Protein 3S5W (pdb70)

InterPro domains:
  IPR025700 L-lysine 6-monooxygenase/L-ornithine 5-monooxygenase [PF13434] (10-356)
  IPR025700 L-lysine 6-monooxygenase/L-ornithine 5-monooxygenase [PTHR42802] (3-426)
  IPR036188 FAD/NAD(P)-binding domain superfamily [G3DSA:3.50.50.60] (9-443)
  IPR036188 FAD/NAD(P)-binding domain superfamily [SSF51905] (11-258)
  IPR036188 FAD/NAD(P)-binding domain superfamily [SSF51905] (192-409)

Solvent-accessible surface area: 38551 Å² total

CATH classification: 3.50.50.60

Organism: Pseudomonas aeruginosa (strain ATCC 15692 / DSM 22644 / CIP 104116 / JCM 14847 / LMG 12228 / 1C / PRS 101 / PAO1) (NCBI:txid208964)

B-factor: mean 31.89, std 9.35, range [17.16, 70.37]

Nearest PDB structures (foldseek):
  3s5w-assembly1_A  TM=1.002E+00  e=1.623E-88  Pseudomonas aeruginosa
  3s61-assembly2_B  TM=9.953E-01  e=1.328E-77  Pseudomonas aeruginosa
  4tlx-assembly1_D  TM=9.503E-01  e=1.567E-43  Kutzneria sp. 744
  5cqf-assembly1_A  TM=8.815E-01  e=1.133E-37  Pseudomonas syringae pv. tomato str. DC3000
  5o8p-assembly1_B  TM=8.774E-01  e=2.938E-35  Erwinia amylovora CFBP1430

Structure (mmCIF, N/CA/C/O backbone):
data_3S5W
#
_entry.id   3S5W
#
_cell.length_a   130.943
_cell.length_b   130.943
_cell.length_c   318.521
_cell.angle_alpha   90.00
_cell.angle_beta   90.00
_cell.angle_gamma   90.00
#
_symmetry.space_group_name_H-M   'I 41 2 2'
#
loop_
_entity.id
_entity.type
_entity.pdbx_description
1 polymer 'L-ornithine 5-monooxygenase'
2 non-polymer 'FLAVIN-ADENINE DINUCLEOTIDE'
3 non-polymer 'PHOSPHATE ION'
4 non-polymer N~5~-hydroxy-L-ornithine
5 non-polymer 'NADP NICOTINAMIDE-ADENINE-DINUCLEOTIDE PHOSPHATE'
6 water water
#
loop_
_atom_site.group_PDB
_atom_site.id
_atom_site.type_symbol
_atom_site.label_atom_id
_atom_site.label_alt_id
_atom_site.label_comp_id
_atom_site.label_asym_id
_atom_site.label_entity_id
_atom_site.label_seq_id
_atom_site.pdbx_PDB_ins_code
_atom_site.Cartn_x
_atom_site.Cartn_y
_atom_site.Cartn_z
_atom_site.occupancy
_atom_site.B_iso_or_equiv
_atom_site.auth_seq_id
_atom_site.auth_comp_id
_atom_site.auth_asym_id
_atom_site.auth_atom_id
_atom_site.pdbx_PDB_model_num
ATOM 1 N N . VAL A 1 29 ? 77.441 -23.251 141.310 1.00 50.28 9 VAL A N 1
ATOM 2 C CA . VAL A 1 29 ? 76.924 -22.374 142.402 1.00 50.18 9 VAL A CA 1
ATOM 3 C C . VAL A 1 29 ? 77.989 -21.447 143.014 1.00 48.45 9 VAL A C 1
ATOM 4 O O . VAL A 1 29 ? 77.661 -20.313 143.345 1.00 49.34 9 VAL A O 1
ATOM 8 N N . VAL A 1 30 ? 79.233 -21.910 143.184 1.00 46.48 10 VAL A N 1
ATOM 9 C CA . VAL A 1 30 ? 80.268 -21.093 143.871 1.00 44.34 10 VAL A CA 1
ATOM 10 C C . VAL A 1 30 ? 81.261 -20.391 142.912 1.00 43.19 10 VAL A C 1
ATOM 11 O O . VAL A 1 30 ? 82.093 -21.030 142.262 1.00 43.12 10 VAL A O 1
ATOM 15 N N . HIS A 1 31 ? 81.172 -19.064 142.846 1.00 40.94 11 HIS A N 1
ATOM 16 C CA . HIS A 1 31 ? 82.017 -18.293 141.918 1.00 38.79 11 HIS A CA 1
ATOM 17 C C . HIS A 1 31 ? 83.386 -18.066 142.508 1.00 36.88 11 HIS A C 1
ATOM 18 O O . HIS A 1 31 ? 83.560 -18.088 143.728 1.00 36.29 11 HIS A O 1
ATOM 25 N N . ASP A 1 32 ? 84.371 -17.867 141.634 1.00 35.66 12 ASP A N 1
ATOM 26 C CA . ASP A 1 32 ? 85.712 -17.499 142.066 1.00 34.56 12 ASP A CA 1
ATOM 27 C C . ASP A 1 32 ? 85.783 -16.007 142.422 1.00 33.57 12 ASP A C 1
ATOM 28 O O . ASP A 1 32 ? 86.422 -15.634 143.405 1.00 32.83 12 ASP A O 1
ATOM 33 N N . LEU A 1 33 ? 85.113 -15.177 141.615 1.00 31.86 13 LEU A N 1
ATOM 34 C CA . LEU A 1 33 ? 85.104 -13.730 141.815 1.00 30.25 13 LEU A CA 1
ATOM 35 C C . LEU A 1 33 ? 83.771 -13.158 141.429 1.00 28.80 13 LEU A C 1
ATOM 36 O O . LEU A 1 33 ? 83.223 -13.474 140.363 1.00 29.13 13 LEU A O 1
ATOM 41 N N . ILE A 1 34 ? 83.255 -12.290 142.280 1.00 27.89 14 ILE A N 1
ATOM 42 C CA . ILE A 1 34 ? 82.169 -11.424 141.875 1.00 27.57 14 ILE A CA 1
ATOM 43 C C . ILE A 1 34 ? 82.636 -9.973 142.030 1.00 27.64 14 ILE A C 1
ATOM 44 O O . ILE A 1 34 ? 83.289 -9.642 143.005 1.00 26.63 14 ILE A O 1
ATOM 49 N N . GLY A 1 35 ? 82.279 -9.140 141.049 1.00 27.68 15 GLY A N 1
ATOM 50 C CA . GLY A 1 35 ? 82.584 -7.720 141.092 1.00 26.86 15 GLY A CA 1
ATOM 51 C C . GLY A 1 35 ? 81.344 -6.878 141.233 1.00 26.02 15 GLY A C 1
ATOM 52 O O . GLY A 1 35 ? 80.321 -7.157 140.615 1.00 26.87 15 GLY A O 1
ATOM 53 N N . VAL A 1 36 ? 81.440 -5.852 142.070 1.00 25.10 16 VAL A N 1
ATOM 54 C CA . VAL A 1 36 ? 80.410 -4.851 142.173 1.00 25.38 16 VAL A CA 1
ATOM 55 C C . VAL A 1 36 ? 80.785 -3.745 141.175 1.00 25.19 16 VAL A C 1
ATOM 56 O O . VAL A 1 36 ? 81.806 -3.040 141.377 1.00 24.95 16 VAL A O 1
ATOM 60 N N . GLY A 1 37 ? 79.973 -3.618 140.128 1.00 24.65 17 GLY A N 1
ATOM 61 C CA . GLY A 1 37 ? 80.181 -2.661 139.035 1.00 23.46 17 GLY A CA 1
ATOM 62 C C . GLY A 1 37 ? 80.867 -3.287 137.830 1.00 22.91 17 GLY A C 1
ATOM 63 O O . GLY A 1 37 ? 81.674 -4.221 137.953 1.00 21.74 17 GLY A O 1
ATOM 64 N N . PHE A 1 38 ? 80.529 -2.778 136.653 1.00 22.78 18 PHE A N 1
ATOM 65 C CA . PHE A 1 38 ? 81.248 -3.162 135.447 1.00 23.15 18 PHE A CA 1
ATOM 66 C C . PHE A 1 38 ? 81.576 -1.891 134.656 1.00 23.42 18 PHE A C 1
ATOM 67 O O . PHE A 1 38 ? 81.320 -1.804 133.452 1.00 24.51 18 PHE A O 1
ATOM 75 N N . GLY A 1 39 ? 82.103 -0.895 135.365 1.00 23.53 19 GLY A N 1
ATOM 76 C CA . GLY A 1 39 ? 82.700 0.282 134.714 1.00 23.16 19 GLY A CA 1
ATOM 77 C C . GLY A 1 39 ? 84.148 -0.022 134.325 1.00 22.58 19 GLY A C 1
ATOM 78 O O . GLY A 1 39 ? 84.619 -1.173 134.449 1.00 22.51 19 GLY A O 1
ATOM 79 N N . PRO A 1 40 ? 84.894 1.016 133.884 1.00 22.30 20 PRO A N 1
ATOM 80 C CA . PRO A 1 40 ? 86.267 0.829 133.438 1.00 21.81 20 PRO A CA 1
ATOM 81 C C . PRO A 1 40 ? 87.151 0.007 134.372 1.00 21.86 20 PRO A C 1
ATOM 82 O O . PRO A 1 40 ? 87.918 -0.814 133.890 1.00 22.12 20 PRO A O 1
ATOM 86 N N . SER A 1 41 ? 87.042 0.196 135.692 1.00 22.16 21 SER A N 1
ATOM 87 C CA . SER A 1 41 ? 87.911 -0.562 136.601 1.00 22.73 21 SER A CA 1
ATOM 88 C C . SER A 1 41 ? 87.715 -2.076 136.426 1.00 23.30 21 SER A C 1
ATOM 89 O O . SER A 1 41 ? 88.672 -2.833 136.320 1.00 22.84 21 SER A O 1
ATOM 92 N N . ASN A 1 42 ? 86.463 -2.510 136.436 1.00 22.97 22 ASN A N 1
ATOM 93 C CA . ASN A 1 42 ? 86.207 -3.936 136.365 1.00 23.50 22 ASN A CA 1
ATOM 94 C C . ASN A 1 42 ? 86.238 -4.491 134.955 1.00 23.25 22 ASN A C 1
ATOM 95 O O . ASN A 1 42 ? 86.548 -5.658 134.776 1.00 24.63 22 ASN A O 1
ATOM 100 N N . ILE A 1 43 ? 85.964 -3.657 133.955 1.00 23.09 23 ILE A N 1
ATOM 101 C CA . ILE A 1 43 ? 86.163 -4.086 132.561 1.00 22.96 23 ILE A CA 1
ATOM 102 C C . ILE A 1 43 ? 87.667 -4.352 132.357 1.00 22.90 23 ILE A C 1
ATOM 103 O O . ILE A 1 43 ? 88.049 -5.379 131.804 1.00 22.45 23 ILE A O 1
ATOM 108 N N . ALA A 1 44 ? 88.522 -3.416 132.791 1.00 22.13 24 ALA A N 1
ATOM 109 C CA . ALA A 1 44 ? 89.969 -3.623 132.670 1.00 22.10 24 ALA A CA 1
ATOM 110 C C . ALA A 1 44 ? 90.415 -4.907 133.393 1.00 22.69 24 ALA A C 1
A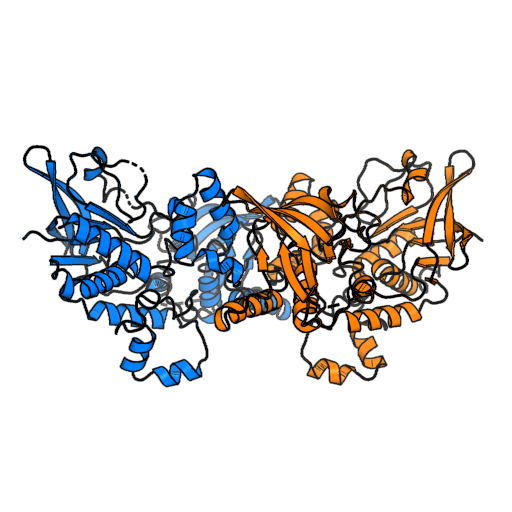TOM 111 O O . ALA A 1 44 ? 91.310 -5.648 132.923 1.00 22.01 24 ALA A O 1
ATOM 113 N N . LEU A 1 45 ? 89.836 -5.129 134.563 1.00 22.60 25 LEU A N 1
ATOM 114 C CA . LEU A 1 45 ? 90.093 -6.363 135.303 1.00 23.14 25 LEU A CA 1
ATOM 115 C C . LEU A 1 45 ? 89.649 -7.652 134.543 1.00 23.35 25 LEU A C 1
ATOM 116 O O . LEU A 1 45 ? 90.410 -8.625 134.509 1.00 23.91 25 LEU A O 1
ATOM 121 N N . ALA A 1 46 ? 88.467 -7.645 133.930 1.00 24.77 26 ALA A N 1
ATOM 122 C CA . ALA A 1 46 ? 87.976 -8.776 133.128 1.00 25.62 26 ALA A CA 1
ATOM 123 C C . ALA A 1 46 ? 88.957 -9.109 131.989 1.00 26.43 26 ALA A C 1
ATOM 124 O O . ALA A 1 46 ? 89.233 -10.301 131.682 1.00 25.52 26 ALA A O 1
ATOM 126 N N . ILE A 1 47 ? 89.483 -8.060 131.356 1.00 25.63 27 ILE A N 1
ATOM 127 C CA . ILE A 1 47 ? 90.505 -8.243 130.315 1.00 25.71 27 ILE A CA 1
ATOM 128 C C . ILE A 1 47 ? 91.766 -8.897 130.873 1.00 26.41 27 ILE A C 1
ATOM 129 O O . ILE A 1 47 ? 92.302 -9.854 130.280 1.00 25.63 27 ILE A O 1
ATOM 134 N N . ALA A 1 48 ? 92.255 -8.384 131.997 1.00 26.51 28 ALA A N 1
ATOM 135 C CA . ALA A 1 48 ? 93.498 -8.901 132.562 1.00 28.43 28 ALA A CA 1
ATOM 136 C C . ALA A 1 48 ? 93.325 -10.369 133.024 1.00 29.26 28 ALA A C 1
ATOM 137 O O . ALA A 1 48 ? 94.250 -11.197 132.869 1.00 29.65 28 ALA A O 1
ATOM 139 N N . LEU A 1 49 ? 92.141 -10.677 133.551 1.00 30.07 29 LEU A N 1
ATOM 140 C CA . LEU A 1 49 ? 91.781 -12.069 133.925 1.00 31.58 29 LEU A CA 1
ATOM 141 C C . LEU A 1 49 ? 91.782 -12.984 132.721 1.00 32.20 29 LEU A C 1
ATOM 142 O O . LEU A 1 49 ? 92.352 -14.081 132.787 1.00 32.83 29 LEU A O 1
ATOM 147 N N . GLN A 1 50 ? 91.176 -12.525 131.623 1.00 32.08 30 GLN A N 1
ATOM 148 C CA . GLN A 1 50 ? 91.163 -13.267 130.351 1.00 33.43 30 GLN A CA 1
ATOM 149 C C . GLN A 1 50 ? 92.572 -13.541 129.780 1.00 33.84 30 GLN A C 1
ATOM 150 O O . GLN A 1 50 ? 92.813 -14.633 129.223 1.00 32.61 30 GLN A O 1
ATOM 156 N N . GLU A 1 51 ? 93.496 -12.570 129.920 1.00 33.21 31 GLU A N 1
ATOM 157 C CA . GLU A 1 51 ? 94.905 -12.769 129.503 1.00 33.37 31 GLU A CA 1
ATOM 158 C C . GLU A 1 51 ? 95.632 -13.841 130.294 1.00 34.00 31 GLU A C 1
ATOM 159 O O . GLU A 1 51 ? 96.491 -14.528 129.751 1.00 33.25 31 GLU A O 1
ATOM 165 N N . ARG A 1 52 ? 95.297 -13.963 131.573 1.00 34.29 32 ARG A N 1
ATOM 166 C CA . ARG A 1 52 ? 95.926 -14.931 132.459 1.00 35.70 32 ARG A CA 1
ATOM 167 C C . ARG A 1 52 ? 95.354 -16.351 132.333 1.00 36.88 32 ARG A C 1
ATOM 168 O O . ARG A 1 52 ? 96.014 -17.312 132.734 1.00 37.15 32 ARG A O 1
ATOM 176 N N . ALA A 1 53 ? 94.150 -16.462 131.765 1.00 38.81 33 ALA A N 1
ATOM 177 C CA . ALA A 1 53 ? 93.366 -17.697 131.729 1.00 40.82 33 ALA A CA 1
ATOM 178 C C . ALA A 1 53 ? 94.076 -18.875 131.056 1.00 42.72 33 ALA A C 1
ATOM 179 O O . ALA A 1 53 ? 94.080 -19.974 131.613 1.00 43.43 33 ALA A O 1
ATOM 181 N N . GLN A 1 54 ? 94.689 -18.660 129.889 1.00 44.37 34 GLN A N 1
ATOM 182 C CA . GLN A 1 54 ? 95.391 -19.768 129.212 1.00 45.70 34 GLN A CA 1
ATOM 183 C C . GLN A 1 54 ? 96.505 -20.371 130.074 1.00 45.43 34 GLN A C 1
ATOM 184 O O . GLN A 1 54 ? 96.520 -21.582 130.305 1.00 46.21 34 GLN A O 1
ATOM 190 N N . ALA A 1 55 ? 97.390 -19.531 130.603 1.00 44.87 35 ALA A N 1
ATOM 191 C CA . ALA A 1 55 ? 98.506 -20.026 131.398 1.00 44.06 35 ALA A CA 1
ATOM 192 C C . ALA A 1 55 ? 98.136 -20.470 132.814 1.00 43.70 35 ALA A C 1
ATOM 193 O O . ALA A 1 55 ? 98.795 -21.349 133.359 1.00 43.24 35 ALA A O 1
ATOM 195 N N . GLN A 1 56 ? 97.106 -19.867 133.415 1.00 42.62 36 GLN A N 1
ATOM 196 C CA . GLN A 1 56 ? 96.779 -20.124 134.832 1.00 41.94 36 GLN A CA 1
ATOM 197 C C . GLN A 1 56 ? 95.383 -20.717 135.088 1.00 41.82 36 GLN A C 1
ATOM 198 O O . GLN A 1 56 ? 95.016 -20.924 136.240 1.00 42.79 36 GLN A O 1
ATOM 204 N N . GLY A 1 57 ? 94.622 -20.988 134.033 1.00 41.82 37 GLY A N 1
ATOM 205 C CA . GLY A 1 57 ? 93.261 -21.536 134.130 1.00 42.06 37 GLY A CA 1
ATOM 206 C C . GLY A 1 57 ? 92.166 -20.478 134.194 1.00 42.06 37 GLY A C 1
ATOM 207 O O . GLY A 1 57 ? 92.300 -19.496 134.916 1.00 42.13 37 GLY A O 1
ATOM 208 N N . ALA A 1 58 ? 91.090 -20.663 133.435 1.00 42.23 38 ALA A N 1
ATOM 209 C CA . ALA A 1 58 ? 89.958 -19.732 133.455 1.00 42.29 38 ALA A CA 1
ATOM 210 C C . ALA A 1 58 ? 89.283 -19.778 134.818 1.00 42.77 38 ALA A C 1
ATOM 211 O O . ALA A 1 58 ? 89.111 -20.861 135.384 1.00 43.56 38 ALA A O 1
ATOM 213 N N . LEU A 1 59 ? 88.924 -18.616 135.360 1.00 41.89 39 LEU A N 1
ATOM 214 C CA . LEU A 1 59 ? 88.180 -18.550 136.628 1.00 41.21 39 LEU A CA 1
ATOM 215 C C . LEU A 1 59 ? 86.692 -18.398 136.363 1.00 41.06 39 LEU A C 1
ATOM 216 O O . LEU A 1 59 ? 86.292 -18.063 135.249 1.00 41.41 39 LEU A O 1
ATOM 221 N N . GLU A 1 60 ? 85.876 -18.670 137.380 1.00 40.39 40 GLU A N 1
ATOM 222 C CA . GLU A 1 60 ? 84.429 -18.492 137.296 1.00 40.58 40 GLU A CA 1
ATOM 223 C C . GLU A 1 60 ? 84.057 -17.103 137.832 1.00 38.87 40 GLU A C 1
ATOM 224 O O . GLU A 1 60 ? 84.011 -16.895 139.048 1.00 38.68 40 GLU A O 1
ATOM 230 N N . VAL A 1 61 ? 83.782 -16.162 136.922 1.00 37.22 41 VAL A N 1
ATOM 231 C CA . VAL A 1 61 ? 83.705 -14.734 137.287 1.00 35.86 41 VAL A CA 1
ATOM 232 C C . VAL A 1 61 ? 82.393 -14.058 136.841 1.00 33.91 41 VAL A C 1
ATOM 233 O O . VAL A 1 61 ? 81.900 -14.315 135.747 1.00 33.84 41 VAL A O 1
ATOM 237 N N . LEU A 1 62 ? 81.840 -13.208 137.703 1.00 31.99 42 LEU A N 1
ATOM 238 C CA . LEU A 1 62 ? 80.704 -12.344 137.356 1.00 31.44 42 LEU A CA 1
ATOM 239 C C . LEU A 1 62 ? 80.947 -10.889 137.759 1.00 30.03 42 LEU A C 1
ATOM 240 O O . LEU A 1 62 ? 81.470 -10.615 138.843 1.00 29.53 42 LEU A O 1
ATOM 245 N N . PHE A 1 63 ? 80.518 -9.966 136.904 1.00 28.37 43 PHE A N 1
ATOM 246 C CA . PHE A 1 63 ? 80.516 -8.551 137.277 1.00 27.14 43 PHE A CA 1
ATOM 247 C C . PHE A 1 63 ? 79.117 -8.035 137.181 1.00 26.52 43 PHE A C 1
ATOM 248 O O . PHE A 1 63 ? 78.517 -8.128 136.124 1.00 27.70 43 PHE A O 1
ATOM 256 N N . LEU A 1 64 ? 78.596 -7.501 138.279 1.00 26.10 44 LEU A N 1
ATOM 257 C CA . LEU A 1 64 ? 77.220 -7.014 138.344 1.00 27.31 44 LEU A CA 1
ATOM 258 C C . LEU A 1 64 ? 77.164 -5.501 138.237 1.00 27.10 44 LEU A C 1
ATOM 259 O O . LEU A 1 64 ? 77.914 -4.810 138.936 1.00 28.24 44 LEU A O 1
ATOM 264 N N . ASP A 1 65 ? 76.316 -4.982 137.359 1.00 26.20 45 ASP A N 1
ATOM 265 C CA . ASP A 1 65 ? 76.165 -3.549 137.257 1.00 26.21 45 ASP A CA 1
ATOM 266 C C . ASP A 1 65 ? 74.710 -3.172 137.312 1.00 25.20 45 ASP A C 1
ATOM 267 O O . ASP A 1 65 ? 73.885 -3.742 136.603 1.00 25.29 45 ASP A O 1
ATOM 272 N N . LYS A 1 66 ? 74.424 -2.180 138.130 1.00 24.69 46 LYS A N 1
ATOM 273 C CA . LYS A 1 66 ? 73.066 -1.699 138.317 1.00 25.83 46 LYS A CA 1
ATOM 274 C C . LYS A 1 66 ? 72.443 -1.071 137.073 1.00 25.98 46 LYS A C 1
ATOM 275 O O . LYS A 1 66 ? 71.224 -1.000 136.983 1.00 25.29 46 LYS A O 1
ATOM 281 N N . GLN A 1 67 ? 73.261 -0.597 136.126 1.00 25.07 47 GLN A N 1
ATOM 282 C CA . GLN A 1 67 ? 72.684 0.016 134.909 1.00 25.20 47 GLN A CA 1
ATOM 283 C C . GLN A 1 67 ? 72.087 -1.068 134.024 1.00 26.08 47 GLN A C 1
ATOM 284 O O . GLN A 1 67 ? 72.729 -2.105 133.801 1.00 25.18 47 GLN A O 1
ATOM 290 N N . GLY A 1 68 ? 70.871 -0.820 133.531 1.00 27.75 48 GLY A N 1
ATOM 291 C CA . GLY A 1 68 ? 70.182 -1.769 132.637 1.00 29.02 48 GLY A CA 1
ATOM 292 C C . GLY A 1 68 ? 70.797 -1.749 131.255 1.00 29.94 48 GLY A C 1
ATOM 293 O O . GLY A 1 68 ? 70.878 -2.776 130.569 1.00 29.41 48 GLY A O 1
ATOM 294 N N . ASP A 1 69 ? 71.230 -0.561 130.849 1.00 29.56 49 ASP A N 1
ATOM 295 C CA . ASP A 1 69 ? 71.860 -0.345 129.566 1.00 30.23 49 ASP A CA 1
ATOM 296 C C . ASP A 1 69 ? 73.090 0.512 129.881 1.00 29.37 49 ASP A C 1
ATOM 297 O O . ASP A 1 69 ? 72.938 1.683 130.226 1.00 27.66 49 ASP A O 1
ATOM 302 N N . TYR A 1 70 ? 74.278 -0.097 129.828 1.00 27.01 50 TYR A N 1
ATOM 303 C CA . TYR A 1 70 ? 75.507 0.557 130.336 1.00 26.85 50 TYR A CA 1
ATOM 304 C C . TYR A 1 70 ? 75.917 1.820 129.565 1.00 25.41 50 TYR A C 1
ATOM 305 O O . TYR A 1 70 ? 76.058 1.801 128.341 1.00 23.94 50 TYR A O 1
ATOM 314 N N . ARG A 1 71 ? 76.112 2.912 130.301 1.00 25.60 51 ARG A N 1
ATOM 315 C CA . ARG A 1 71 ? 76.761 4.105 129.762 1.00 26.08 51 ARG A CA 1
ATOM 316 C C . ARG A 1 71 ? 77.794 4.594 130.778 1.00 25.02 51 ARG A C 1
ATOM 317 O O . ARG A 1 71 ? 77.628 4.418 131.983 1.00 25.04 51 ARG A O 1
ATOM 325 N N . TRP A 1 72 ? 78.872 5.179 130.267 1.00 24.37 52 TRP A N 1
ATOM 326 C CA . TRP A 1 72 ? 79.953 5.706 131.106 1.00 23.30 52 TRP A CA 1
ATOM 327 C C . TRP A 1 72 ? 79.566 7.140 131.471 1.00 23.94 52 TRP A C 1
ATOM 328 O O . TRP A 1 72 ? 79.734 8.047 130.652 1.00 21.71 52 TRP A O 1
ATOM 339 N N . HIS A 1 73 ? 79.016 7.326 132.681 1.00 23.13 53 HIS A N 1
ATOM 340 C CA . HIS A 1 73 ? 78.492 8.626 133.157 1.00 23.82 53 HIS A CA 1
ATOM 341 C C . HIS A 1 73 ? 77.589 9.249 132.116 1.00 23.78 53 HIS A C 1
ATOM 342 O O . HIS A 1 73 ? 77.803 10.404 131.666 1.00 23.36 53 HIS A O 1
ATOM 349 N N . GLY A 1 74 ? 76.578 8.476 131.706 1.00 23.93 54 GLY A N 1
ATOM 350 C CA . GLY A 1 74 ? 75.868 8.793 130.470 1.00 23.98 54 GLY A CA 1
ATOM 351 C C . GLY A 1 74 ? 75.121 10.098 130.540 1.00 24.08 54 GLY A C 1
ATOM 352 O O . GLY A 1 74 ? 74.967 10.781 129.524 1.00 22.81 54 GLY A O 1
ATOM 353 N N . ASN A 1 75 ? 74.666 10.471 131.741 1.00 22.85 55 ASN A N 1
ATOM 354 C CA . ASN A 1 75 ? 73.942 11.744 131.880 1.00 24.66 55 ASN A CA 1
ATOM 355 C C . ASN A 1 75 ? 74.845 13.001 131.895 1.00 23.85 55 ASN A C 1
ATOM 356 O O . ASN A 1 75 ? 74.352 14.130 131.992 1.00 24.20 55 ASN A O 1
ATOM 361 N N . THR A 1 76 ? 76.150 12.792 131.726 1.00 23.15 56 THR A N 1
ATOM 362 C CA . THR A 1 76 ? 77.094 13.927 131.610 1.00 22.81 56 THR A CA 1
ATOM 363 C C . THR A 1 76 ? 77.633 14.081 130.186 1.00 24.18 56 THR A C 1
ATOM 364 O O . THR A 1 76 ? 78.481 14.957 129.943 1.00 22.66 56 THR A O 1
ATOM 368 N N . LEU A 1 77 ? 77.144 13.242 129.259 1.00 24.99 57 LEU A N 1
ATOM 369 C CA . LEU A 1 77 ? 77.740 13.194 127.908 1.00 26.45 57 LEU A CA 1
ATOM 370 C C . LEU A 1 77 ? 77.170 14.301 127.020 1.00 27.31 57 LEU A C 1
ATOM 371 O O . LEU A 1 77 ? 76.458 14.045 126.028 1.00 28.16 57 LEU A O 1
ATOM 376 N N . VAL A 1 78 ? 77.485 15.538 127.379 1.00 26.74 58 VAL A N 1
ATOM 377 C CA . VAL A 1 78 ? 77.014 16.685 126.613 1.00 28.42 58 VAL A CA 1
ATOM 378 C C . VAL A 1 78 ? 77.888 16.824 125.370 1.00 29.15 58 VAL A C 1
ATOM 379 O O . VAL A 1 78 ? 78.978 16.230 125.277 1.00 28.26 58 VAL A O 1
ATOM 383 N N . SER A 1 79 ? 77.394 17.608 124.424 1.00 30.65 59 SER A N 1
ATOM 384 C CA . SER A 1 79 ? 78.058 17.803 123.133 1.00 33.53 59 SER A CA 1
ATOM 385 C C . SER A 1 79 ? 79.537 18.243 123.307 1.00 33.62 59 SER A C 1
ATOM 386 O O . SER A 1 79 ? 80.420 17.683 122.665 1.00 34.42 59 SER A O 1
ATOM 389 N N . GLN A 1 80 ? 79.800 19.220 124.178 1.00 34.48 60 GLN A N 1
ATOM 390 C CA . GLN A 1 80 ? 81.198 19.578 124.541 1.00 36.72 60 GLN A CA 1
ATOM 391 C C . GLN A 1 80 ? 81.660 18.860 125.822 1.00 37.13 60 GLN A C 1
ATOM 392 O O . GLN A 1 80 ? 81.526 19.382 126.968 1.00 36.77 60 GLN A O 1
ATOM 398 N N . SER A 1 81 ? 82.203 17.657 125.617 1.00 35.92 61 SER A N 1
ATOM 399 C CA . SER A 1 81 ? 82.760 16.893 126.714 1.00 34.77 61 SER A CA 1
ATOM 400 C C . SER A 1 81 ? 83.912 16.063 126.153 1.00 33.64 61 SER A C 1
ATOM 401 O O . SER A 1 81 ? 83.722 14.955 125.662 1.00 33.54 61 SER A O 1
ATOM 404 N N . GLU A 1 82 ? 85.093 16.668 126.182 1.00 31.55 62 GLU A N 1
ATOM 405 C CA . GLU A 1 82 ? 86.332 16.058 125.738 1.00 30.55 62 GLU A CA 1
ATOM 406 C C . GLU A 1 82 ? 86.928 15.188 126.853 1.00 28.29 62 GLU A C 1
ATOM 407 O O . GLU A 1 82 ? 86.927 15.578 128.013 1.00 26.29 62 GLU A O 1
ATOM 413 N N . LEU A 1 83 ? 87.467 14.041 126.487 1.00 27.12 63 LEU A N 1
ATOM 414 C CA . LEU A 1 83 ? 88.186 13.185 127.411 1.00 26.97 63 LEU A CA 1
ATOM 415 C C . LEU A 1 83 ? 89.367 13.969 128.001 1.00 26.04 63 LEU A C 1
ATOM 416 O O . LEU A 1 83 ? 89.999 14.679 127.295 1.00 23.43 63 LEU A O 1
ATOM 421 N N . GLN A 1 84 ? 89.637 13.852 129.290 1.00 25.60 64 GLN A N 1
ATOM 422 C CA . GLN A 1 84 ? 90.710 14.651 129.889 1.00 26.81 64 GLN A CA 1
ATOM 423 C C . GLN A 1 84 ? 91.957 13.832 130.127 1.00 26.04 64 GLN A C 1
ATOM 424 O O . GLN A 1 84 ? 92.716 14.097 131.074 1.00 25.09 64 GLN A O 1
ATOM 430 N N . ILE A 1 85 ? 92.161 12.838 129.267 1.00 23.68 65 ILE A N 1
ATOM 431 C CA . ILE A 1 85 ? 93.318 11.954 129.349 1.00 23.22 65 ILE A CA 1
ATOM 432 C C . ILE A 1 85 ? 93.622 11.477 127.922 1.00 22.76 65 ILE A C 1
ATOM 433 O O . ILE A 1 85 ? 92.700 11.410 127.101 1.00 22.90 65 ILE A O 1
ATOM 438 N N . SER A 1 86 ? 94.885 11.170 127.604 1.00 22.40 66 SER A N 1
ATOM 439 C CA . SER A 1 86 ? 95.217 10.637 126.254 1.00 23.02 66 SER A CA 1
ATOM 440 C C . SER A 1 86 ? 94.484 9.319 125.982 1.00 23.78 66 SER A C 1
ATOM 441 O O . SER A 1 86 ? 94.343 8.488 126.888 1.00 23.61 66 SER A O 1
ATOM 444 N N . PHE A 1 87 ? 94.046 9.126 124.739 1.00 24.14 67 PHE A N 1
ATOM 445 C CA . PHE A 1 87 ? 93.431 7.863 124.348 1.00 25.05 67 PHE A CA 1
ATOM 446 C C . PHE A 1 87 ? 94.373 6.655 124.528 1.00 25.22 67 PHE A C 1
ATOM 447 O O . PHE A 1 87 ? 93.913 5.530 124.581 1.00 25.89 67 PHE A O 1
ATOM 455 N N . LEU A 1 88 ? 95.678 6.893 124.613 1.00 24.23 68 LEU A N 1
ATOM 456 C CA . LEU A 1 88 ? 96.626 5.818 124.863 1.00 24.59 68 LEU A CA 1
ATOM 457 C C . LEU A 1 88 ? 96.547 5.272 126.310 1.00 24.78 68 LEU A C 1
ATOM 458 O O . LEU A 1 88 ? 97.112 4.222 126.607 1.00 24.99 68 LEU A O 1
ATOM 463 N N . LYS A 1 89 ? 95.860 5.993 127.188 1.00 23.72 69 LYS A N 1
ATOM 464 C CA . LYS A 1 89 ? 95.590 5.502 128.557 1.00 24.59 69 LYS A CA 1
ATOM 465 C C . LYS A 1 89 ? 94.200 4.821 128.557 1.00 25.19 69 LYS A C 1
ATOM 466 O O . LYS A 1 89 ? 93.334 5.079 129.413 1.00 27.09 69 LYS A O 1
ATOM 472 N N . ASP A 1 90 ? 93.985 3.999 127.549 1.00 24.11 70 ASP A N 1
ATOM 473 C CA . ASP A 1 90 ? 92.777 3.195 127.396 1.00 24.43 70 ASP A CA 1
ATOM 474 C C . ASP A 1 90 ? 92.820 2.001 128.381 1.00 24.16 70 ASP A C 1
ATOM 475 O O . ASP A 1 90 ? 93.634 1.969 129.265 1.00 24.94 70 ASP A O 1
ATOM 480 N N . LEU A 1 91 ? 91.937 1.021 128.236 1.00 24.05 71 LEU A N 1
ATOM 481 C CA . LEU A 1 91 ? 91.853 -0.067 129.253 1.00 24.03 71 LEU A CA 1
ATOM 482 C C . LEU A 1 91 ? 93.045 -1.059 129.303 1.00 23.88 71 LEU A C 1
ATOM 483 O O . LEU A 1 91 ? 93.148 -1.835 130.255 1.00 23.22 71 LEU A O 1
ATOM 488 N N . VAL A 1 92 ? 93.938 -1.011 128.309 1.00 23.20 72 VAL A N 1
ATOM 489 C CA . VAL A 1 92 ? 94.945 -2.078 128.129 1.00 23.98 72 VAL A CA 1
ATOM 490 C C . VAL A 1 92 ? 96.368 -1.649 127.829 1.00 24.48 72 VAL A C 1
ATOM 491 O O . VAL A 1 92 ? 97.323 -2.333 128.227 1.00 23.87 72 VAL A O 1
ATOM 495 N N . SER A 1 93 ? 96.508 -0.543 127.085 1.00 23.95 73 SER A N 1
ATOM 496 C CA . SER A 1 93 ? 97.757 -0.256 126.378 1.00 24.40 73 SER A CA 1
ATOM 497 C C . SER A 1 93 ? 98.990 -0.090 127.251 1.00 24.20 73 SER A C 1
ATOM 498 O O . SER A 1 93 ? 100.085 -0.482 126.840 1.00 24.73 73 SER A O 1
ATOM 501 N N . LEU A 1 94 ? 98.842 0.496 128.439 1.00 24.15 74 LEU A N 1
ATOM 502 C CA . LEU A 1 94 ? 100.006 0.626 129.335 1.00 25.51 74 LEU A CA 1
ATOM 503 C C . LEU A 1 94 ? 100.588 -0.732 129.755 1.00 25.85 74 LEU A C 1
ATOM 504 O O . LEU A 1 94 ? 101.743 -0.811 130.153 1.00 27.13 74 LEU A O 1
ATOM 509 N N . ARG A 1 95 ? 99.750 -1.770 129.705 1.00 25.95 75 ARG A N 1
ATOM 510 C CA . ARG A 1 95 ? 100.186 -3.141 129.993 1.00 26.53 75 ARG A CA 1
ATOM 511 C C . ARG A 1 95 ? 100.525 -3.897 128.716 1.00 25.77 75 ARG A C 1
ATOM 512 O O . ARG A 1 95 ? 101.561 -4.533 128.640 1.00 27.03 75 ARG A O 1
ATOM 520 N N . ASN A 1 96 ? 99.625 -3.823 127.735 1.00 25.68 76 ASN A N 1
ATOM 521 C CA . ASN A 1 96 ? 99.645 -4.693 126.556 1.00 26.68 76 ASN A CA 1
ATOM 522 C C . ASN A 1 96 ? 99.083 -3.999 125.310 1.00 26.10 76 ASN A C 1
ATOM 523 O O . ASN A 1 96 ? 97.907 -4.134 125.013 1.00 25.73 76 ASN A O 1
ATOM 528 N N . PRO A 1 97 ? 99.939 -3.246 124.565 1.00 26.06 77 PRO A N 1
ATOM 529 C CA . PRO A 1 97 ? 99.481 -2.578 123.352 1.00 26.54 77 PRO A CA 1
ATOM 530 C C . PRO A 1 97 ? 98.982 -3.513 122.274 1.00 26.43 77 PRO A C 1
ATOM 531 O O . PRO A 1 97 ? 98.297 -3.053 121.368 1.00 25.26 77 PRO A O 1
ATOM 535 N N . THR A 1 98 ? 99.337 -4.805 122.361 1.00 27.17 78 THR A N 1
ATOM 536 C CA . THR A 1 98 ? 98.880 -5.783 121.364 1.00 28.37 78 THR A CA 1
ATOM 537 C C . THR A 1 98 ? 97.470 -6.343 121.685 1.00 28.80 78 THR A C 1
ATOM 538 O O . THR A 1 98 ? 96.910 -7.132 120.916 1.00 29.08 78 THR A O 1
ATOM 542 N N . SER A 1 99 ? 96.887 -5.931 122.813 1.00 28.27 79 SER A N 1
ATOM 543 C CA . SER A 1 99 ? 95.524 -6.373 123.143 1.00 27.45 79 SER A CA 1
ATOM 544 C C . SER A 1 99 ? 94.522 -5.983 122.061 1.00 27.19 79 SER A C 1
ATOM 545 O O . SER A 1 99 ? 94.618 -4.878 121.493 1.00 27.19 79 SER A O 1
ATOM 548 N N . PRO A 1 100 ? 93.546 -6.870 121.761 1.00 26.96 80 PRO A N 1
ATOM 549 C CA . PRO A 1 100 ? 92.510 -6.479 120.812 1.00 26.52 80 PRO A CA 1
ATOM 550 C C . PRO A 1 100 ? 91.548 -5.417 121.379 1.00 25.75 80 PRO A C 1
ATOM 551 O O . PRO A 1 100 ? 90.711 -4.888 120.646 1.00 24.97 80 PRO A O 1
ATOM 555 N N . TYR A 1 101 ? 91.710 -5.078 122.656 1.00 23.77 81 TYR A N 1
ATOM 556 C CA . TYR A 1 101 ? 90.831 -4.089 123.290 1.00 24.12 81 TYR A CA 1
ATOM 557 C C . TYR A 1 101 ? 91.434 -2.691 123.393 1.00 22.81 81 TYR A C 1
ATOM 558 O O . TYR A 1 101 ? 90.906 -1.890 124.136 1.00 22.65 81 TYR A O 1
ATOM 567 N N . SER A 1 102 ? 92.523 -2.417 122.666 1.00 22.83 82 SER A N 1
ATOM 568 C CA . SER A 1 102 ? 93.087 -1.060 122.659 1.00 22.74 82 SER A CA 1
ATOM 569 C C . SER A 1 102 ? 92.119 -0.104 121.955 1.00 22.71 82 SER A C 1
ATOM 570 O O . SER A 1 102 ? 91.280 -0.513 121.123 1.00 21.77 82 SER A O 1
ATOM 573 N N . PHE A 1 103 ? 92.216 1.177 122.289 1.00 21.93 83 PHE A N 1
ATOM 574 C CA . PHE A 1 103 ? 91.408 2.150 121.592 1.00 21.87 83 PHE A CA 1
ATOM 575 C C . PHE A 1 103 ? 91.769 2.147 120.087 1.00 21.46 83 PHE A C 1
ATOM 576 O O . PHE A 1 103 ? 90.893 2.310 119.239 1.00 21.65 83 PHE A O 1
ATOM 584 N N . VAL A 1 104 ? 93.036 1.937 119.759 1.00 22.21 84 VAL A N 1
ATOM 585 C CA . VAL A 1 104 ? 93.422 1.922 118.328 1.00 22.48 84 VAL A CA 1
ATOM 586 C C . VAL A 1 104 ? 92.740 0.744 117.615 1.00 22.93 84 VAL A C 1
ATOM 587 O O . VAL A 1 104 ? 92.227 0.890 116.509 1.00 22.50 84 VAL A O 1
ATOM 591 N N . ASN A 1 105 ? 92.701 -0.415 118.264 1.00 22.93 85 ASN A N 1
ATOM 592 C CA . ASN A 1 105 ? 92.043 -1.560 117.622 1.00 23.87 85 ASN A CA 1
ATOM 593 C C . ASN A 1 105 ? 90.546 -1.346 117.469 1.00 23.42 85 ASN A C 1
ATOM 594 O O . ASN A 1 105 ? 89.959 -1.672 116.427 1.00 23.91 85 ASN A O 1
ATOM 599 N N . TYR A 1 106 ? 89.939 -0.745 118.504 1.00 22.61 86 TYR A N 1
ATOM 600 C CA . TYR A 1 106 ? 88.559 -0.355 118.473 1.00 22.02 86 TYR A CA 1
ATOM 601 C C . TYR A 1 106 ? 88.246 0.507 117.232 1.00 22.52 86 TYR A C 1
ATOM 602 O O . TYR A 1 106 ? 87.273 0.237 116.510 1.00 22.16 86 TYR A O 1
ATOM 611 N N . LEU A 1 107 ? 89.082 1.519 116.976 1.00 21.77 87 LEU A N 1
ATOM 612 C CA . LEU A 1 107 ? 88.907 2.376 115.789 1.00 22.68 87 LEU A CA 1
ATOM 613 C C . LEU A 1 107 ? 89.028 1.578 114.492 1.00 23.42 87 LEU A C 1
ATOM 614 O O . LEU A 1 107 ? 88.228 1.755 113.569 1.00 24.09 87 LEU A O 1
ATOM 619 N N . HIS A 1 108 ? 90.019 0.704 114.445 1.00 24.82 88 HIS A N 1
ATOM 620 C CA . HIS A 1 108 ? 90.257 -0.094 113.250 1.00 26.82 88 HIS A CA 1
ATOM 621 C C . HIS A 1 108 ? 89.075 -1.036 112.971 1.00 26.86 88 HIS A C 1
ATOM 622 O O . HIS A 1 108 ? 88.631 -1.177 111.841 1.00 26.36 88 HIS A O 1
ATOM 629 N N . LYS A 1 109 ? 88.567 -1.664 114.024 1.00 27.09 89 LYS A N 1
ATOM 630 C CA . LYS A 1 109 ? 87.370 -2.517 113.921 1.00 28.12 89 LYS A CA 1
ATOM 631 C C . LYS A 1 109 ? 86.112 -1.782 113.478 1.00 28.13 89 LYS A C 1
ATOM 632 O O . LYS A 1 109 ? 85.213 -2.412 112.917 1.00 27.77 89 LYS A O 1
ATOM 638 N N . HIS A 1 110 ? 86.042 -0.469 113.726 1.00 27.10 90 HIS A N 1
ATOM 639 C CA . HIS A 1 110 ? 84.932 0.353 113.251 1.00 27.26 90 HIS A CA 1
ATOM 640 C C . HIS A 1 110 ? 85.221 1.105 111.944 1.00 27.42 90 HIS A C 1
ATOM 641 O O . HIS A 1 110 ? 84.450 1.994 111.562 1.00 27.05 90 HIS A O 1
ATOM 648 N N . ASP A 1 111 ? 86.328 0.748 111.286 1.00 28.12 91 ASP A N 1
ATOM 649 C CA . ASP A 1 111 ? 86.705 1.292 109.965 1.00 30.72 91 ASP A CA 1
ATOM 650 C C . ASP A 1 111 ? 86.907 2.793 110.041 1.00 30.77 91 ASP A C 1
ATOM 651 O O . ASP A 1 111 ? 86.560 3.541 109.119 1.00 31.02 91 ASP A O 1
ATOM 656 N N . ARG A 1 112 ? 87.476 3.229 111.161 1.00 29.08 92 ARG A N 1
ATOM 657 C CA . ARG A 1 112 ? 87.527 4.647 111.481 1.00 28.73 92 ARG A CA 1
ATOM 658 C C . ARG A 1 112 ? 88.930 5.128 111.855 1.00 26.75 92 ARG A C 1
ATOM 659 O O . ARG A 1 112 ? 89.089 6.278 112.219 1.00 26.16 92 ARG A O 1
ATOM 667 N N . LEU A 1 113 ? 89.939 4.256 111.755 1.00 25.41 93 LEU A N 1
ATOM 668 C CA . LEU A 1 113 ? 91.248 4.600 112.267 1.00 24.60 93 LEU A CA 1
ATOM 669 C C . LEU A 1 113 ? 91.846 5.756 111.415 1.00 24.22 93 LEU A C 1
ATOM 670 O O . LEU A 1 113 ? 92.380 6.715 111.953 1.00 23.49 93 LEU A O 1
ATOM 675 N N . VAL A 1 114 ? 91.713 5.676 110.088 1.00 24.75 94 VAL A N 1
ATOM 676 C CA . VAL A 1 114 ? 92.314 6.725 109.241 1.00 25.36 94 VAL A CA 1
ATOM 677 C C . VAL A 1 114 ? 91.623 8.081 109.477 1.00 24.81 94 VAL A C 1
ATOM 678 O O . VAL A 1 114 ? 92.286 9.116 109.625 1.00 24.14 94 VAL A O 1
ATOM 682 N N . ASP A 1 115 ? 90.297 8.053 109.556 1.00 24.57 95 ASP A N 1
ATOM 683 C CA . ASP A 1 115 ? 89.531 9.266 109.902 1.00 25.67 95 ASP A CA 1
ATOM 684 C C . ASP A 1 115 ? 89.994 9.880 111.228 1.00 24.58 95 ASP A C 1
ATOM 685 O O . ASP A 1 115 ? 90.227 11.084 111.303 1.00 25.02 95 ASP A O 1
ATOM 690 N N . PHE A 1 116 ? 90.170 9.042 112.255 1.00 22.69 96 PHE A N 1
ATOM 691 C CA . PHE A 1 116 ? 90.619 9.519 113.575 1.00 22.81 96 PHE A CA 1
ATOM 692 C C . PHE A 1 116 ? 91.999 10.148 113.454 1.00 22.33 96 PHE A C 1
ATOM 693 O O . PHE A 1 116 ? 92.295 11.159 114.053 1.00 21.97 96 PHE A O 1
ATOM 701 N N . ILE A 1 117 ? 92.862 9.518 112.688 1.00 22.69 97 ILE A N 1
ATOM 702 C CA . ILE A 1 117 ? 94.199 10.064 112.494 1.00 22.26 97 ILE A CA 1
ATOM 703 C C . ILE A 1 117 ? 94.153 11.480 111.900 1.00 23.06 97 ILE A C 1
ATOM 704 O O . ILE A 1 117 ? 94.901 12.356 112.370 1.00 22.31 97 ILE A O 1
ATOM 709 N N . ASN A 1 118 ? 93.308 11.691 110.883 1.00 23.08 98 ASN A N 1
ATOM 710 C CA . ASN A 1 118 ? 93.135 13.012 110.244 1.00 24.70 98 ASN A CA 1
ATOM 711 C C . ASN A 1 118 ? 92.741 14.121 111.241 1.00 25.95 98 ASN A C 1
ATOM 712 O O . ASN A 1 118 ? 93.115 15.264 111.049 1.00 24.71 98 ASN A O 1
ATOM 717 N N . LEU A 1 119 ? 92.005 13.759 112.297 1.00 27.42 99 LEU A N 1
ATOM 718 C CA . LEU A 1 119 ? 91.674 14.668 113.411 1.00 29.69 99 LEU A CA 1
ATOM 719 C C . LEU A 1 119 ? 92.860 15.226 114.186 1.00 30.34 99 LEU A C 1
ATOM 720 O O . LEU A 1 119 ? 92.813 16.370 114.639 1.00 30.55 99 LEU A O 1
ATOM 725 N N . GLY A 1 120 ? 93.886 14.400 114.409 1.00 28.98 100 GLY A N 1
ATOM 726 C CA . GLY A 1 120 ? 95.096 14.846 115.047 1.00 29.94 100 GLY A CA 1
ATOM 727 C C . GLY A 1 120 ? 94.859 15.270 116.501 1.00 30.54 100 GLY A C 1
ATOM 728 O O . GLY A 1 120 ? 95.478 16.221 116.969 1.00 29.29 100 GLY A O 1
ATOM 729 N N . THR A 1 121 ? 93.976 14.557 117.209 1.00 30.78 101 THR A N 1
ATOM 730 C CA . THR A 1 121 ? 93.786 14.802 118.655 1.00 30.80 101 THR A CA 1
ATOM 731 C C . THR A 1 121 ? 94.108 13.564 119.508 1.00 30.52 101 THR A C 1
ATOM 732 O O . THR A 1 121 ? 93.790 12.439 119.110 1.00 30.39 101 THR A O 1
ATOM 736 N N . PHE A 1 122 ? 94.762 13.753 120.653 1.00 29.02 102 PHE A N 1
ATOM 737 C CA . PHE A 1 122 ? 94.863 12.671 121.654 1.00 29.39 102 PHE A CA 1
ATOM 738 C C . PHE A 1 122 ? 93.602 12.513 122.503 1.00 29.39 102 PHE A C 1
ATOM 739 O O . PHE A 1 122 ? 93.489 11.566 123.291 1.00 29.25 102 PHE A O 1
ATOM 747 N N . TYR A 1 123 ? 92.669 13.444 122.349 1.00 28.40 103 TYR A N 1
ATOM 748 C CA . TYR A 1 123 ? 91.498 13.513 123.228 1.00 28.48 103 TYR A CA 1
ATOM 749 C C . TYR A 1 123 ? 90.184 13.275 122.500 1.00 29.16 103 TYR A C 1
ATOM 750 O O . TYR A 1 123 ? 89.535 14.233 122.096 1.00 29.90 103 TYR A O 1
ATOM 759 N N . PRO A 1 124 ? 89.753 12.004 122.364 1.00 29.30 104 PRO A N 1
ATOM 760 C CA . PRO A 1 124 ? 88.424 11.805 121.772 1.00 29.96 104 PRO A CA 1
ATOM 761 C C . PRO A 1 124 ? 87.337 12.411 122.655 1.00 29.62 104 PRO A C 1
ATOM 762 O O . PRO A 1 124 ? 87.577 12.679 123.834 1.00 29.84 104 PRO A O 1
ATOM 766 N N . CYS A 1 125 ? 86.162 12.636 122.093 1.00 29.53 105 CYS A N 1
ATOM 767 C CA . CYS A 1 125 ? 85.016 13.072 122.872 1.00 29.82 105 CYS A CA 1
ATOM 768 C C . CYS A 1 125 ? 84.658 11.944 123.864 1.00 27.81 105 CYS A C 1
ATOM 769 O O . CYS A 1 125 ? 84.897 10.752 123.575 1.00 25.87 105 CYS A O 1
ATOM 772 N N . ARG A 1 126 ? 84.115 12.312 125.023 1.00 24.62 106 ARG A N 1
ATOM 773 C CA . ARG A 1 126 ? 83.686 11.281 125.985 1.00 25.13 106 ARG A CA 1
ATOM 774 C C . ARG A 1 126 ? 82.587 10.355 125.408 1.00 25.04 106 ARG A C 1
ATOM 775 O O . ARG A 1 126 ? 82.486 9.182 125.799 1.00 24.71 106 ARG A O 1
ATOM 783 N N . MET A 1 127 ? 81.791 10.860 124.468 1.00 25.25 107 MET A N 1
ATOM 784 C CA . MET A 1 127 ? 80.776 10.012 123.813 1.00 27.09 107 MET A CA 1
ATOM 785 C C . MET A 1 127 ? 81.465 8.894 123.022 1.00 25.32 107 MET A C 1
ATOM 786 O O . MET A 1 127 ? 80.973 7.777 122.972 1.00 23.94 107 MET A O 1
ATOM 791 N N . GLU A 1 128 ? 82.596 9.194 122.393 1.00 23.41 108 GLU A N 1
ATOM 792 C CA . GLU A 1 128 ? 83.337 8.124 121.674 1.00 23.28 108 GLU A CA 1
ATOM 793 C C . GLU A 1 128 ? 83.985 7.165 122.664 1.00 22.76 108 GLU A C 1
ATOM 794 O O . GLU A 1 128 ? 84.009 5.966 122.448 1.00 21.78 108 GLU A O 1
ATOM 800 N N . PHE A 1 129 ? 84.517 7.684 123.772 1.00 22.66 109 PHE A N 1
ATOM 801 C CA . PHE A 1 129 ? 85.109 6.758 124.728 1.00 22.77 109 PHE A CA 1
ATOM 802 C C . PHE A 1 129 ? 84.025 5.858 125.360 1.00 22.93 109 PHE A C 1
ATOM 803 O O . PHE A 1 129 ? 84.296 4.721 125.676 1.00 22.48 109 PHE A O 1
ATOM 811 N N . ASN A 1 130 ? 82.818 6.404 125.551 1.00 23.73 110 ASN A N 1
ATOM 812 C CA . ASN A 1 130 ? 81.649 5.624 126.003 1.00 23.94 110 ASN A CA 1
ATOM 813 C C . ASN A 1 130 ? 81.355 4.461 125.026 1.00 23.77 110 ASN A C 1
ATOM 814 O O . ASN A 1 130 ? 81.141 3.331 125.437 1.00 23.82 110 ASN A O 1
ATOM 819 N N . ASP A 1 131 ? 81.355 4.758 123.731 1.00 23.34 111 ASP A N 1
ATOM 820 C CA . ASP A 1 131 ? 81.136 3.731 122.706 1.00 24.01 111 ASP A CA 1
ATOM 821 C C . ASP A 1 131 ? 82.244 2.666 122.754 1.00 23.21 111 ASP A C 1
ATOM 822 O O . ASP A 1 131 ? 81.967 1.478 122.622 1.00 21.87 111 ASP A O 1
ATOM 827 N N . TYR A 1 132 ? 83.490 3.103 122.970 1.00 22.64 112 TYR A N 1
ATOM 828 C CA . TYR A 1 132 ? 84.636 2.205 123.124 1.00 21.80 112 TYR A CA 1
ATOM 829 C C . TYR A 1 132 ? 84.448 1.261 124.332 1.00 22.37 112 TYR A C 1
ATOM 830 O O . TYR A 1 132 ? 84.672 0.061 124.234 1.00 22.67 112 TYR A O 1
ATOM 839 N N . LEU A 1 133 ? 84.057 1.823 125.465 1.00 21.85 113 LEU A N 1
ATOM 840 C CA . LEU A 1 133 ? 83.848 1.012 126.665 1.00 22.20 113 LEU A CA 1
ATOM 841 C C . LEU A 1 133 ? 82.737 -0.026 126.460 1.00 22.98 113 LEU A C 1
ATOM 842 O O . LEU A 1 133 ? 82.893 -1.183 126.868 1.00 22.33 113 LEU A O 1
ATOM 847 N N . ARG A 1 134 ? 81.637 0.407 125.840 1.00 22.89 114 ARG A N 1
ATOM 848 C CA . ARG A 1 134 ? 80.507 -0.508 125.543 1.00 25.33 114 ARG A CA 1
ATOM 849 C C . ARG A 1 134 ? 80.977 -1.604 124.594 1.00 25.69 114 ARG A C 1
ATOM 850 O O . ARG A 1 134 ? 80.640 -2.770 124.763 1.00 25.97 114 ARG A O 1
ATOM 858 N N . TRP A 1 135 ? 81.782 -1.229 123.603 1.00 24.90 115 TRP A N 1
ATOM 859 C CA . TRP A 1 135 ? 82.287 -2.209 122.651 1.00 25.33 115 TRP A CA 1
ATOM 860 C C . TRP A 1 135 ? 83.187 -3.237 123.354 1.00 25.51 115 TRP A C 1
ATOM 861 O O . TRP A 1 135 ? 83.019 -4.433 123.145 1.00 26.01 115 TRP A O 1
ATOM 872 N N . VAL A 1 136 ? 84.103 -2.784 124.213 1.00 24.51 116 VAL A N 1
ATOM 873 C CA . VAL A 1 136 ? 84.966 -3.707 124.939 1.00 24.55 116 VAL A CA 1
ATOM 874 C C . VAL A 1 136 ? 84.101 -4.636 125.831 1.00 25.72 116 VAL A C 1
ATOM 875 O O . VAL A 1 136 ? 84.309 -5.841 125.806 1.00 25.46 116 VAL A O 1
ATOM 879 N N . ALA A 1 137 ? 83.196 -4.047 126.620 1.00 25.68 117 ALA A N 1
ATOM 880 C CA . ALA A 1 137 ? 82.354 -4.784 127.583 1.00 26.68 117 ALA A CA 1
ATOM 881 C C . ALA A 1 137 ? 81.495 -5.862 126.894 1.00 27.42 117 ALA A C 1
ATOM 882 O O . ALA A 1 137 ? 81.284 -6.916 127.477 1.00 28.50 117 ALA A O 1
ATOM 884 N N . SER A 1 138 ? 81.036 -5.596 125.669 1.00 28.04 118 SER A N 1
ATOM 885 C CA . SER A 1 138 ? 80.270 -6.550 124.855 1.00 29.32 118 SER A CA 1
ATOM 886 C C . SER A 1 138 ? 81.043 -7.836 124.511 1.00 30.31 118 SER A C 1
ATOM 887 O O . SER A 1 138 ? 80.447 -8.773 123.975 1.00 31.08 118 SER A O 1
ATOM 890 N N . HIS A 1 139 ? 82.351 -7.890 124.795 1.00 30.15 119 HIS A N 1
ATOM 891 C CA . HIS A 1 139 ? 83.120 -9.147 124.676 1.00 30.46 119 HIS A CA 1
ATOM 892 C C . HIS A 1 139 ? 83.086 -10.000 125.945 1.00 30.45 119 HIS A C 1
ATOM 893 O O . HIS A 1 139 ? 83.699 -11.075 125.988 1.00 29.50 119 HIS A O 1
ATOM 900 N N . PHE A 1 140 ? 82.373 -9.523 126.973 1.00 30.01 120 PHE A N 1
ATOM 901 C CA . PHE A 1 140 ? 82.368 -10.184 128.298 1.00 30.83 120 PHE A CA 1
ATOM 902 C C . PHE A 1 140 ? 80.948 -10.496 128.778 1.00 31.54 120 PHE A C 1
ATOM 903 O O . PHE A 1 140 ? 80.671 -10.536 129.985 1.00 31.61 120 PHE A O 1
ATOM 911 N N . GLN A 1 141 ? 80.064 -10.717 127.804 1.00 33.64 121 GLN A N 1
ATOM 912 C CA . GLN A 1 141 ? 78.651 -10.992 128.031 1.00 35.55 121 GLN A CA 1
ATOM 913 C C . GLN A 1 141 ? 78.405 -12.208 128.928 1.00 36.03 121 GLN A C 1
ATOM 914 O O . GLN A 1 141 ? 77.439 -12.213 129.689 1.00 36.85 121 GLN A O 1
ATOM 920 N N . GLU A 1 142 ? 79.278 -13.208 128.859 1.00 36.42 122 GLU A N 1
ATOM 921 C CA . GLU A 1 142 ? 79.155 -14.383 129.737 1.00 37.68 122 GLU A CA 1
ATOM 922 C C . GLU A 1 142 ? 79.466 -14.064 131.191 1.00 36.52 122 GLU A C 1
ATOM 923 O O . GLU A 1 142 ? 78.980 -14.750 132.097 1.00 35.58 122 GLU A O 1
ATOM 929 N N . GLN A 1 143 ? 80.242 -13.001 131.405 1.00 34.74 123 GLN A N 1
ATOM 930 C CA . GLN A 1 143 ? 80.635 -12.594 132.741 1.00 34.25 123 GLN A CA 1
ATOM 931 C C . GLN A 1 143 ? 79.863 -11.407 133.302 1.00 33.11 123 GLN A C 1
ATOM 932 O O . GLN A 1 143 ? 79.894 -11.165 134.491 1.00 34.98 123 GLN A O 1
ATOM 938 N N . SER A 1 144 ? 79.169 -10.651 132.477 1.00 31.95 124 SER A N 1
ATOM 939 C CA . SER A 1 144 ? 78.500 -9.467 132.998 1.00 30.72 124 SER A CA 1
ATOM 940 C C . SER A 1 144 ? 77.029 -9.749 133.314 1.00 30.21 124 SER A C 1
ATOM 941 O O . SER A 1 144 ? 76.399 -10.558 132.640 1.00 29.65 124 SER A O 1
ATOM 944 N N . ARG A 1 145 ? 76.501 -9.095 134.343 1.00 29.25 125 ARG A N 1
ATOM 945 C CA . ARG A 1 145 ? 75.073 -9.099 134.616 1.00 29.48 125 ARG A CA 1
ATOM 946 C C . ARG A 1 145 ? 74.627 -7.673 134.791 1.00 29.34 125 ARG A C 1
ATOM 947 O O . ARG A 1 145 ? 74.888 -7.077 135.836 1.00 29.49 125 ARG A O 1
ATOM 955 N N . TYR A 1 146 ? 73.951 -7.130 133.784 1.00 29.83 126 TYR A N 1
ATOM 956 C CA . TYR A 1 146 ? 73.368 -5.781 133.881 1.00 29.94 126 TYR A CA 1
ATOM 957 C C . TYR A 1 146 ? 72.006 -5.738 134.547 1.00 30.67 126 TYR A C 1
ATOM 958 O O . TYR A 1 146 ? 71.329 -6.772 134.652 1.00 31.00 126 TYR A O 1
ATOM 967 N N . GLY A 1 147 ? 71.616 -4.544 134.994 1.00 29.97 127 GLY A N 1
ATOM 968 C CA . GLY A 1 147 ? 70.378 -4.325 135.741 1.00 31.10 127 GLY A CA 1
ATOM 969 C C . GLY A 1 147 ? 70.332 -4.994 137.121 1.00 31.75 127 GLY A C 1
ATOM 970 O O . GLY A 1 147 ? 69.256 -5.367 137.582 1.00 33.13 127 GLY A O 1
ATOM 971 N N . GLU A 1 148 ? 71.485 -5.163 137.765 1.00 31.20 128 GLU A N 1
ATOM 972 C CA . GLU A 1 148 ? 71.567 -5.781 139.081 1.00 31.28 128 GLU A CA 1
ATOM 973 C C . GLU A 1 148 ? 72.337 -4.877 140.023 1.00 31.73 128 GLU A C 1
ATOM 974 O O . GLU A 1 148 ? 73.543 -4.644 139.817 1.00 31.41 128 GLU A O 1
ATOM 980 N N . GLU A 1 149 ? 71.640 -4.375 141.039 1.00 31.14 129 GLU A N 1
ATOM 981 C CA . GLU A 1 149 ? 72.254 -3.565 142.085 1.00 31.57 129 GLU A CA 1
ATOM 982 C C . GLU A 1 149 ? 72.630 -4.457 143.261 1.00 31.72 129 GLU A C 1
ATOM 983 O O . GLU A 1 149 ? 71.746 -5.135 143.822 1.00 30.81 129 GLU A O 1
ATOM 989 N N . VAL A 1 150 ? 73.918 -4.464 143.622 1.00 30.02 130 VAL A N 1
ATOM 990 C CA . VAL A 1 150 ? 74.371 -5.194 144.795 1.00 30.27 130 VAL A CA 1
ATOM 991 C C . VAL A 1 150 ? 73.946 -4.393 146.027 1.00 31.08 130 VAL A C 1
ATOM 992 O O . VAL A 1 150 ? 74.201 -3.171 146.124 1.00 28.75 130 VAL A O 1
ATOM 996 N N . LEU A 1 151 ? 73.242 -5.062 146.941 1.00 30.73 131 LEU A N 1
ATOM 997 C CA . LEU A 1 151 ? 72.761 -4.368 148.140 1.00 32.68 131 LEU A CA 1
ATOM 998 C C . LEU A 1 151 ? 73.679 -4.543 149.357 1.00 33.17 131 LEU A C 1
ATOM 999 O O . LEU A 1 151 ? 73.861 -3.619 150.139 1.00 33.82 131 LEU A O 1
ATOM 1004 N N . ARG A 1 152 ? 74.235 -5.735 149.528 1.00 34.27 132 ARG A N 1
ATOM 1005 C CA . ARG A 1 152 ? 75.098 -6.034 150.684 1.00 35.67 132 ARG A CA 1
ATOM 1006 C C . ARG A 1 152 ? 75.877 -7.323 150.482 1.00 35.81 132 ARG A C 1
ATOM 1007 O O . ARG A 1 152 ? 75.497 -8.176 149.686 1.00 36.31 132 ARG A O 1
ATOM 1015 N N . ILE A 1 153 ? 76.957 -7.460 151.237 1.00 36.23 133 ILE A N 1
ATOM 1016 C CA . ILE A 1 153 ? 77.800 -8.633 151.192 1.00 37.17 133 ILE A CA 1
ATOM 1017 C C . ILE A 1 153 ? 77.798 -9.195 152.594 1.00 38.64 133 ILE A C 1
ATOM 1018 O O . ILE A 1 153 ? 78.042 -8.450 153.541 1.00 38.99 133 ILE A O 1
ATOM 1023 N N . GLU A 1 154 ? 77.510 -10.492 152.708 1.00 40.08 134 GLU A N 1
ATOM 1024 C CA . GLU A 1 154 ? 77.466 -11.194 153.997 1.00 41.73 134 GLU A CA 1
ATOM 1025 C C . GLU A 1 154 ? 78.488 -12.338 154.071 1.00 42.72 134 GLU A C 1
ATOM 1026 O O . GLU A 1 154 ? 78.757 -13.003 153.070 1.00 42.06 134 GLU A O 1
ATOM 1032 N N . PRO A 1 155 ? 79.053 -12.567 155.271 1.00 44.58 135 PRO A N 1
ATOM 1033 C CA . PRO A 1 155 ? 79.992 -13.670 155.481 1.00 46.36 135 PRO A CA 1
ATOM 1034 C C . PRO A 1 155 ? 79.312 -15.039 155.503 1.00 48.38 135 PRO A C 1
ATOM 1035 O O . PRO A 1 155 ? 78.283 -15.192 156.143 1.00 49.15 135 PRO A O 1
ATOM 1039 N N . MET A 1 156 ? 79.866 -16.014 154.792 1.00 50.33 136 MET A N 1
ATOM 1040 C CA . MET A 1 156 ? 79.431 -17.399 154.935 1.00 52.65 136 MET A CA 1
ATOM 1041 C C . MET A 1 156 ? 80.353 -18.153 155.898 1.00 53.64 136 MET A C 1
ATOM 1042 O O . MET A 1 156 ? 81.470 -18.548 155.528 1.00 53.50 136 MET A O 1
ATOM 1047 N N . LEU A 1 157 ? 79.872 -18.321 157.133 1.00 54.88 137 LEU A N 1
ATOM 1048 C CA . LEU A 1 157 ? 80.605 -19.001 158.212 1.00 56.09 137 LEU A CA 1
ATOM 1049 C C . LEU A 1 157 ? 80.560 -20.518 158.060 1.00 56.89 137 LEU A C 1
ATOM 1050 O O . LEU A 1 157 ? 79.503 -21.090 157.789 1.00 56.93 137 LEU A O 1
ATOM 1055 N N . SER A 1 158 ? 81.717 -21.155 158.231 1.00 57.91 138 SER A N 1
ATOM 1056 C CA . SER A 1 158 ? 81.840 -22.621 158.236 1.00 58.81 138 SER A CA 1
ATOM 1057 C C . SER A 1 158 ? 82.950 -23.029 159.215 1.00 58.84 138 SER A C 1
ATOM 1058 O O . SER A 1 158 ? 84.138 -22.982 158.870 1.00 59.24 138 SER A O 1
ATOM 1061 N N . ALA A 1 159 ? 82.546 -23.410 160.432 1.00 58.73 139 ALA A N 1
ATOM 1062 C CA . ALA A 1 159 ? 83.460 -23.703 161.550 1.00 58.31 139 ALA A CA 1
ATOM 1063 C C . ALA A 1 159 ? 84.194 -22.461 162.089 1.00 58.02 139 ALA A C 1
ATOM 1064 O O . ALA A 1 159 ? 85.388 -22.519 162.389 1.00 58.10 139 ALA A O 1
ATOM 1066 N N . GLY A 1 160 ? 83.475 -21.343 162.220 1.00 57.36 140 GLY A N 1
ATOM 1067 C CA . GLY A 1 160 ? 84.053 -20.097 162.755 1.00 56.76 140 GLY A CA 1
ATOM 1068 C C . GLY A 1 160 ? 84.842 -19.256 161.746 1.00 56.48 140 GLY A C 1
ATOM 1069 O O . GLY A 1 160 ? 85.225 -18.123 162.052 1.00 56.27 140 GLY A O 1
ATOM 1070 N N . GLN A 1 161 ? 85.085 -19.813 160.553 1.00 55.75 141 GLN A N 1
ATOM 1071 C CA . GLN A 1 161 ? 85.858 -19.136 159.491 1.00 55.06 141 GLN A CA 1
ATOM 1072 C C . GLN A 1 161 ? 84.975 -18.666 158.311 1.00 53.85 141 GLN A C 1
ATOM 1073 O O . GLN A 1 161 ? 84.066 -19.379 157.882 1.00 53.61 141 GLN A O 1
ATOM 1079 N N . VAL A 1 162 ? 85.260 -17.468 157.792 1.00 52.47 142 VAL A N 1
ATOM 1080 C CA . VAL A 1 162 ? 84.588 -16.952 156.595 1.00 50.87 142 VAL A CA 1
ATOM 1081 C C . VAL A 1 162 ? 85.188 -17.615 155.351 1.00 50.15 142 VAL A C 1
ATOM 1082 O O . VAL A 1 162 ? 86.251 -17.211 154.883 1.00 50.39 142 VAL A O 1
ATOM 1086 N N . GLU A 1 163 ? 84.512 -18.634 154.831 1.00 49.03 143 GLU A N 1
ATOM 1087 C CA . GLU A 1 163 ? 85.018 -19.414 153.701 1.00 48.48 143 GLU A CA 1
ATOM 1088 C C . GLU A 1 163 ? 84.495 -18.918 152.361 1.00 46.42 143 GLU A C 1
ATOM 1089 O O . GLU A 1 163 ? 85.000 -19.298 151.316 1.00 46.08 143 GLU A O 1
ATOM 1095 N N . ALA A 1 164 ? 83.441 -18.114 152.398 1.00 44.70 144 ALA A N 1
ATOM 1096 C CA . ALA A 1 164 ? 82.834 -17.584 151.184 1.00 42.56 144 ALA A CA 1
ATOM 1097 C C . ALA A 1 164 ? 81.989 -16.363 151.531 1.00 41.27 144 ALA A C 1
ATOM 1098 O O . ALA A 1 164 ? 81.764 -16.058 152.707 1.00 41.49 144 ALA A O 1
ATOM 1100 N N . LEU A 1 165 ? 81.549 -15.645 150.507 1.00 38.91 145 LEU A N 1
ATOM 1101 C CA . LEU A 1 165 ? 80.764 -14.455 150.718 1.00 37.19 145 LEU A CA 1
ATOM 1102 C C . LEU A 1 165 ? 79.454 -14.610 150.003 1.00 35.52 145 LEU A C 1
ATOM 1103 O O . LEU A 1 165 ? 79.400 -15.192 148.929 1.00 34.69 145 LEU A O 1
ATOM 1108 N N . ARG A 1 166 ? 78.401 -14.101 150.627 1.00 35.48 146 ARG A N 1
ATOM 1109 C CA . ARG A 1 166 ? 77.082 -14.077 150.023 1.00 35.53 146 ARG A CA 1
ATOM 1110 C C . ARG A 1 166 ? 76.894 -12.690 149.432 1.00 34.40 146 ARG A C 1
ATOM 1111 O O . ARG A 1 166 ? 77.002 -11.697 150.156 1.00 33.92 146 ARG A O 1
ATOM 1119 N N . VAL A 1 167 ? 76.631 -12.625 148.129 1.00 32.71 147 VAL A N 1
ATOM 1120 C CA . VAL A 1 167 ? 76.392 -11.351 147.468 1.00 31.86 147 VAL A CA 1
ATOM 1121 C C . VAL A 1 167 ? 74.901 -11.238 147.194 1.00 31.81 147 VAL A C 1
ATOM 1122 O O . VAL A 1 167 ? 74.343 -12.054 146.459 1.00 32.48 147 VAL A O 1
ATOM 1126 N N . ILE A 1 168 ? 74.265 -10.231 147.783 1.00 31.64 148 ILE A N 1
ATOM 1127 C CA . ILE A 1 168 ? 72.836 -10.029 147.657 1.00 31.93 148 ILE A CA 1
ATOM 1128 C C . ILE A 1 168 ? 72.567 -8.888 146.672 1.00 31.87 148 ILE A C 1
ATOM 1129 O O . ILE A 1 168 ? 72.998 -7.764 146.892 1.00 30.71 148 ILE A O 1
ATOM 1134 N N . SER A 1 169 ? 71.840 -9.177 145.609 1.00 31.57 149 SER A N 1
ATOM 1135 C CA . SER A 1 169 ? 71.506 -8.159 144.628 1.00 32.84 149 SER A CA 1
ATOM 1136 C C . SER A 1 169 ? 70.002 -8.124 144.325 1.00 33.76 149 SER A C 1
ATOM 1137 O O . SER A 1 169 ? 69.255 -9.065 144.669 1.00 32.85 149 SER A O 1
ATOM 1140 N N . ARG A 1 170 ? 69.565 -7.040 143.693 1.00 33.92 150 ARG A N 1
ATOM 1141 C CA . ARG A 1 170 ? 68.187 -6.858 143.301 1.00 36.24 150 ARG A CA 1
ATOM 1142 C C . ARG A 1 170 ? 68.207 -6.547 141.802 1.00 36.66 150 ARG A C 1
ATOM 1143 O O . ARG A 1 170 ? 69.035 -5.742 141.352 1.00 36.73 150 ARG A O 1
ATOM 1151 N N . ASN A 1 171 ? 67.361 -7.205 141.016 1.00 36.45 151 ASN A N 1
ATOM 1152 C CA . ASN A 1 171 ? 67.263 -6.844 139.599 1.00 37.49 151 ASN A CA 1
ATOM 1153 C C . ASN A 1 171 ? 66.238 -5.724 139.358 1.00 38.72 151 ASN A C 1
ATOM 1154 O O . ASN A 1 171 ? 65.624 -5.211 140.308 1.00 37.37 151 ASN A O 1
ATOM 1159 N N . ALA A 1 172 ? 66.086 -5.331 138.097 1.00 40.97 152 ALA A N 1
ATOM 1160 C CA . ALA A 1 172 ? 65.275 -4.155 137.763 1.00 43.17 152 ALA A CA 1
ATOM 1161 C C . ALA A 1 172 ? 63.778 -4.429 138.018 1.00 44.15 152 ALA A C 1
ATOM 1162 O O . ALA A 1 172 ? 63.032 -3.530 138.431 1.00 44.33 152 ALA A O 1
ATOM 1164 N N . ASP A 1 173 ? 63.363 -5.690 137.844 1.00 45.05 153 ASP A N 1
ATOM 1165 C CA . ASP A 1 173 ? 62.003 -6.127 138.218 1.00 45.44 153 ASP A CA 1
ATOM 1166 C C . ASP A 1 173 ? 61.750 -6.194 139.741 1.00 45.21 153 ASP A C 1
ATOM 1167 O O . ASP A 1 173 ? 60.617 -6.419 140.157 1.00 45.19 153 ASP A O 1
ATOM 1172 N N . GLY A 1 174 ? 62.797 -6.010 140.555 1.00 43.81 154 GLY A N 1
ATOM 1173 C CA . GLY A 1 174 ? 62.680 -6.014 142.020 1.00 42.39 154 GLY A CA 1
ATOM 1174 C C . GLY A 1 174 ? 62.894 -7.369 142.698 1.00 41.29 154 GLY A C 1
ATOM 1175 O O . GLY A 1 174 ? 62.637 -7.508 143.886 1.00 41.23 154 GLY A O 1
ATOM 1176 N N . GLU A 1 175 ? 63.344 -8.368 141.939 1.00 39.91 155 GLU A N 1
ATOM 1177 C CA . GLU A 1 175 ? 63.662 -9.685 142.454 1.00 39.75 155 GLU A CA 1
ATOM 1178 C C . GLU A 1 175 ? 65.005 -9.682 143.135 1.00 38.93 155 GLU A C 1
ATOM 1179 O O . GLU A 1 175 ? 65.954 -9.079 142.630 1.00 37.82 155 GLU A O 1
ATOM 1185 N N . GLU A 1 176 ? 65.098 -10.388 144.252 1.00 38.11 156 GLU A N 1
ATOM 1186 C CA . GLU A 1 176 ? 66.359 -10.534 144.958 1.00 37.85 156 GLU A CA 1
ATOM 1187 C C . GLU A 1 176 ? 67.128 -11.732 144.421 1.00 37.62 156 GLU A C 1
ATOM 1188 O O . GLU A 1 176 ? 66.537 -12.769 144.101 1.00 36.99 156 GLU A O 1
ATOM 1194 N N . LEU A 1 177 ? 68.445 -11.585 144.319 1.00 36.35 157 LEU A N 1
ATOM 1195 C CA . LEU A 1 177 ? 69.327 -12.669 143.929 1.00 37.03 157 LEU A CA 1
ATOM 1196 C C . LEU A 1 177 ? 70.413 -12.839 144.981 1.00 36.31 157 LEU A C 1
ATOM 1197 O O . LEU A 1 177 ? 70.916 -11.858 145.534 1.00 35.41 157 LEU A O 1
ATOM 1202 N N . VAL A 1 178 ? 70.744 -14.085 145.293 1.00 35.48 158 VAL A N 1
ATOM 1203 C CA . VAL A 1 178 ? 71.798 -14.376 146.266 1.00 35.73 158 VAL A CA 1
ATOM 1204 C C . VAL A 1 178 ? 72.787 -15.296 145.572 1.00 35.43 158 VAL A C 1
ATOM 1205 O O . VAL A 1 178 ? 72.395 -16.316 145.004 1.00 35.90 158 VAL A O 1
ATOM 1209 N N . ARG A 1 179 ? 74.059 -14.902 145.556 1.00 34.33 159 ARG A N 1
ATOM 1210 C CA . ARG A 1 179 ? 75.121 -15.694 144.940 1.00 34.44 159 ARG A CA 1
ATOM 1211 C C . ARG A 1 179 ? 76.267 -15.861 145.917 1.00 34.20 159 ARG A C 1
ATOM 1212 O O . ARG A 1 179 ? 76.450 -15.061 146.835 1.00 34.70 159 ARG A O 1
ATOM 1220 N N . THR A 1 180 ? 77.064 -16.891 145.694 1.00 34.47 160 THR A N 1
ATOM 1221 C CA . THR A 1 180 ? 78.137 -17.220 146.575 1.00 35.25 160 THR A CA 1
ATOM 1222 C C . THR A 1 180 ? 79.480 -17.102 145.838 1.00 34.42 160 THR A C 1
ATOM 1223 O O . THR A 1 180 ? 79.583 -17.488 144.680 1.00 34.81 160 THR A O 1
ATOM 1227 N N . THR A 1 181 ? 80.495 -16.575 146.524 1.00 34.01 161 THR A N 1
ATOM 1228 C CA . THR A 1 181 ? 81.810 -16.325 145.911 1.00 33.24 161 THR A CA 1
ATOM 1229 C C . THR A 1 181 ? 82.995 -16.476 146.865 1.00 32.57 161 THR A C 1
ATOM 1230 O O . THR A 1 181 ? 82.889 -16.140 148.040 1.00 32.96 161 THR A O 1
ATOM 1234 N N . ARG A 1 182 ? 84.126 -16.962 146.347 1.00 32.42 162 ARG A N 1
ATOM 1235 C CA . ARG A 1 182 ? 85.404 -17.027 147.094 1.00 33.06 162 ARG A CA 1
ATOM 1236 C C . ARG A 1 182 ? 86.115 -15.654 147.265 1.00 32.23 162 ARG A C 1
ATOM 1237 O O . ARG A 1 182 ? 86.942 -15.463 148.169 1.00 32.79 162 ARG A O 1
ATOM 1245 N N . ALA A 1 183 ? 85.793 -14.701 146.393 1.00 30.95 163 ALA A N 1
ATOM 1246 C CA . ALA A 1 183 ? 86.485 -13.406 146.364 1.00 29.73 163 ALA A CA 1
ATOM 1247 C C . ALA A 1 183 ? 85.564 -12.332 145.770 1.00 28.86 163 ALA A C 1
ATOM 1248 O O . ALA A 1 183 ? 84.653 -12.641 144.981 1.00 28.67 163 ALA A O 1
ATOM 1250 N N . LEU A 1 184 ? 85.818 -11.087 146.157 1.00 27.64 164 LEU A N 1
ATOM 1251 C CA . LEU A 1 184 ? 84.999 -9.949 145.786 1.00 27.45 164 LEU A CA 1
ATOM 1252 C C . LEU A 1 184 ? 85.876 -8.790 145.329 1.00 27.13 164 LEU A C 1
ATOM 1253 O O . LEU A 1 184 ? 86.910 -8.517 145.939 1.00 26.42 164 LEU A O 1
ATOM 1258 N N . VAL A 1 185 ? 85.432 -8.092 144.282 1.00 26.66 165 VAL A N 1
ATOM 1259 C CA . VAL A 1 185 ? 86.100 -6.826 143.915 1.00 26.13 165 VAL A CA 1
ATOM 1260 C C . VAL A 1 185 ? 85.049 -5.702 143.893 1.00 25.31 165 VAL A C 1
ATOM 1261 O O . VAL A 1 185 ? 84.043 -5.803 143.221 1.00 25.82 165 VAL A O 1
ATOM 1265 N N . VAL A 1 186 ? 85.270 -4.674 144.700 1.00 24.14 166 VAL A N 1
ATOM 1266 C CA . VAL A 1 186 ? 84.298 -3.596 144.879 1.00 24.64 166 VAL A CA 1
ATOM 1267 C C . VAL A 1 186 ? 84.743 -2.356 144.080 1.00 24.25 166 VAL A C 1
ATOM 1268 O O . VAL A 1 186 ? 85.689 -1.689 144.479 1.00 24.17 166 VAL A O 1
ATOM 1272 N N . SER A 1 187 ? 84.052 -2.070 142.980 1.00 23.78 167 SER A N 1
ATOM 1273 C CA . SER A 1 187 ? 84.406 -0.934 142.080 1.00 24.33 167 SER A CA 1
ATOM 1274 C C . SER A 1 187 ? 83.186 -0.109 141.668 1.00 24.60 167 SER A C 1
ATOM 1275 O O . SER A 1 187 ? 82.858 -0.029 140.480 1.00 24.15 167 SER A O 1
ATOM 1278 N N . PRO A 1 188 ? 82.463 0.468 142.652 1.00 25.45 168 PRO A N 1
ATOM 1279 C CA . PRO A 1 188 ? 81.175 1.089 142.349 1.00 25.62 168 PRO A CA 1
ATOM 1280 C C . PRO A 1 188 ? 81.230 2.575 141.960 1.00 24.80 168 PRO A C 1
ATOM 1281 O O . PRO A 1 188 ? 80.188 3.185 141.730 1.00 24.08 168 PRO A O 1
ATOM 1285 N N . GLY A 1 189 ? 82.433 3.148 141.905 1.00 25.96 169 GLY A N 1
ATOM 1286 C CA . GLY A 1 189 ? 82.597 4.544 141.520 1.00 26.05 169 GLY A CA 1
ATOM 1287 C C . GLY A 1 189 ? 82.279 5.459 142.685 1.00 27.74 169 GLY A C 1
ATOM 1288 O O . GLY A 1 189 ? 82.051 4.976 143.799 1.00 27.12 169 GLY A O 1
ATOM 1289 N N . GLY A 1 190 ? 82.216 6.773 142.437 1.00 27.31 170 GLY A N 1
ATOM 1290 C CA . GLY A 1 190 ? 81.941 7.712 143.526 1.00 27.51 170 GLY A CA 1
ATOM 1291 C C . GLY A 1 190 ? 80.453 7.996 143.723 1.00 28.60 170 GLY A C 1
ATOM 1292 O O . GLY A 1 190 ? 79.612 7.634 142.904 1.00 28.09 170 GLY A O 1
ATOM 1293 N N . THR A 1 191 ? 80.131 8.685 144.803 1.00 28.07 171 THR A N 1
ATOM 1294 C CA . THR A 1 191 ? 78.776 9.137 145.016 1.00 29.23 171 THR A CA 1
ATOM 1295 C C . THR A 1 191 ? 78.752 10.666 144.971 1.00 27.94 171 THR A C 1
ATOM 1296 O O . THR A 1 191 ? 79.694 11.325 145.461 1.00 26.54 171 THR A O 1
ATOM 1300 N N . PRO A 1 192 ? 77.678 11.225 144.397 1.00 27.41 172 PRO A N 1
ATOM 1301 C CA . PRO A 1 192 ? 77.558 12.666 144.225 1.00 27.58 172 PRO A CA 1
ATOM 1302 C C . PRO A 1 192 ? 77.743 13.408 145.562 1.00 27.59 172 PRO A C 1
ATOM 1303 O O . PRO A 1 192 ? 77.106 13.059 146.561 1.00 26.14 172 PRO A O 1
ATOM 1307 N N . ARG A 1 193 ? 78.635 14.397 145.577 1.00 26.55 173 ARG A N 1
ATOM 1308 C CA . ARG A 1 193 ? 78.805 15.250 146.756 1.00 25.64 173 ARG A CA 1
ATOM 1309 C C . ARG A 1 193 ? 77.760 16.361 146.756 1.00 26.13 173 ARG A C 1
ATOM 1310 O O . ARG A 1 193 ? 77.664 17.126 145.793 1.00 26.51 173 ARG A O 1
ATOM 1318 N N . ILE A 1 194 ? 76.994 16.476 147.843 1.00 25.13 174 ILE A N 1
ATOM 1319 C CA . ILE A 1 194 ? 75.927 17.474 147.952 1.00 26.37 174 ILE A CA 1
ATOM 1320 C C . ILE A 1 194 ? 76.319 18.432 149.085 1.00 26.53 174 ILE A C 1
ATOM 1321 O O . ILE A 1 194 ? 76.454 17.964 150.227 1.00 27.18 174 ILE A O 1
ATOM 1326 N N . PRO A 1 195 ? 76.512 19.747 148.792 1.00 26.06 175 PRO A N 1
ATOM 1327 C CA . PRO A 1 195 ? 76.782 20.669 149.924 1.00 26.39 175 PRO A CA 1
ATOM 1328 C C . PRO A 1 195 ? 75.607 20.626 150.920 1.00 26.42 175 PRO A C 1
ATOM 1329 O O . PRO A 1 195 ? 74.452 20.451 150.512 1.00 25.18 175 PRO A O 1
ATOM 1333 N N . GLN A 1 196 ? 75.901 20.793 152.208 1.00 26.00 176 GLN A N 1
ATOM 1334 C CA . GLN A 1 196 ? 74.872 20.575 153.224 1.00 26.37 176 GLN A CA 1
ATOM 1335 C C . GLN A 1 196 ? 73.637 21.436 153.021 1.00 25.39 176 GLN A C 1
ATOM 1336 O O . GLN A 1 196 ? 72.510 20.971 153.213 1.00 25.86 176 GLN A O 1
ATOM 1342 N N . VAL A 1 197 ? 73.846 22.681 152.628 1.00 25.23 177 VAL A N 1
ATOM 1343 C CA . VAL A 1 197 ? 72.742 23.627 152.396 1.00 25.92 177 VAL A CA 1
ATOM 1344 C C . VAL A 1 197 ? 71.682 23.109 151.403 1.00 24.95 177 VAL A C 1
ATOM 1345 O O . VAL A 1 197 ? 70.546 23.581 151.406 1.00 25.44 177 VAL A O 1
ATOM 1349 N N . PHE A 1 198 ? 72.068 22.181 150.532 1.00 24.93 178 PHE A N 1
ATOM 1350 C CA . PHE A 1 198 ? 71.113 21.669 149.555 1.00 25.44 178 PHE A CA 1
ATOM 1351 C C . PHE A 1 198 ? 70.473 20.367 149.976 1.00 27.01 178 PHE A C 1
ATOM 1352 O O . PHE A 1 198 ? 69.597 19.885 149.262 1.00 27.11 178 PHE A O 1
ATOM 1360 N N . ARG A 1 199 ? 70.884 19.785 151.108 1.00 27.13 179 ARG A N 1
ATOM 1361 C CA A ARG A 1 199 ? 70.372 18.456 151.524 0.50 28.17 179 ARG A CA 1
ATOM 1362 C CA B ARG A 1 199 ? 70.357 18.450 151.449 0.50 28.82 179 ARG A CA 1
ATOM 1363 C C . ARG A 1 199 ? 68.862 18.425 151.793 1.00 28.95 179 ARG A C 1
ATOM 1364 O O . ARG A 1 199 ? 68.170 17.420 151.497 1.00 29.68 179 ARG A O 1
ATOM 1379 N N . ALA A 1 200 ? 68.351 19.532 152.333 1.00 29.20 180 ALA A N 1
ATOM 1380 C CA . ALA A 1 200 ? 66.908 19.710 152.613 1.00 29.97 180 ALA A CA 1
ATOM 1381 C C . ALA A 1 200 ? 66.070 19.731 151.338 1.00 30.83 180 ALA A C 1
ATOM 1382 O O . ALA A 1 200 ? 64.853 19.553 151.385 1.00 30.66 180 ALA A O 1
ATOM 1384 N N . LEU A 1 201 ? 66.723 19.968 150.202 1.00 30.38 181 LEU A N 1
ATOM 1385 C CA . LEU A 1 201 ? 66.022 20.087 148.935 1.00 31.16 181 LEU A CA 1
ATOM 1386 C C . LEU A 1 201 ? 66.068 18.792 148.135 1.00 31.32 181 LEU A C 1
ATOM 1387 O O . LEU A 1 201 ? 65.631 18.781 146.968 1.00 31.59 181 LEU A O 1
ATOM 1392 N N . LYS A 1 202 ? 66.581 17.716 148.743 1.00 30.76 182 LYS A N 1
ATOM 1393 C CA . LYS A 1 202 ? 66.553 16.392 148.126 1.00 31.89 182 LYS A CA 1
ATOM 1394 C C . LYS A 1 202 ? 65.105 16.104 147.740 1.00 31.65 182 LYS A C 1
ATOM 1395 O O . LYS A 1 202 ? 64.188 16.323 148.538 1.00 30.54 182 LYS A O 1
ATOM 1401 N N . GLY A 1 203 ? 64.888 15.660 146.515 1.00 32.46 183 GLY A N 1
ATOM 1402 C CA . GLY A 1 203 ? 63.523 15.348 146.108 1.00 32.36 183 GLY A CA 1
ATOM 1403 C C . GLY A 1 203 ? 62.831 16.465 145.372 1.00 33.11 183 GLY A C 1
ATOM 1404 O O . GLY A 1 203 ? 61.799 16.234 144.738 1.00 32.86 183 GLY A O 1
ATOM 1405 N N . ASP A 1 204 ? 63.386 17.679 145.451 1.00 31.68 184 ASP A N 1
ATOM 1406 C CA . ASP A 1 204 ? 62.908 18.776 144.628 1.00 31.40 184 ASP A CA 1
ATOM 1407 C C . ASP A 1 204 ? 63.627 18.671 143.272 1.00 30.90 184 ASP A C 1
ATOM 1408 O O . ASP A 1 204 ? 64.859 18.816 143.196 1.00 29.82 184 ASP A O 1
ATOM 1413 N N . GLY A 1 205 ? 62.848 18.409 142.226 1.00 30.07 185 GLY A N 1
ATOM 1414 C CA . GLY A 1 205 ? 63.376 18.175 140.867 1.00 30.02 185 GLY A CA 1
ATOM 1415 C C . GLY A 1 205 ? 64.137 19.358 140.249 1.00 29.50 185 GLY A C 1
ATOM 1416 O O . GLY A 1 205 ? 64.869 19.188 139.267 1.00 29.44 185 GLY A O 1
ATOM 1417 N N . ARG A 1 206 ? 63.918 20.552 140.799 1.00 27.73 186 ARG A N 1
ATOM 1418 C CA . ARG A 1 206 ? 64.617 21.789 140.374 1.00 28.07 186 ARG A CA 1
ATOM 1419 C C . ARG A 1 206 ? 66.105 21.861 140.790 1.00 26.97 186 ARG A C 1
ATOM 1420 O O . ARG A 1 206 ? 66.844 22.720 140.313 1.00 27.24 186 ARG A O 1
ATOM 1428 N N . VAL A 1 207 ? 66.507 20.995 141.714 1.00 26.23 187 VAL A N 1
ATOM 1429 C CA . VAL A 1 207 ? 67.883 20.926 142.196 1.00 25.99 187 VAL A CA 1
ATOM 1430 C C . VAL A 1 207 ? 68.426 19.552 141.874 1.00 25.65 187 VAL A C 1
ATOM 1431 O O . VAL A 1 207 ? 67.824 18.540 142.239 1.00 25.83 187 VAL A O 1
ATOM 1435 N N . PHE A 1 208 ? 69.532 19.494 141.159 1.00 23.90 188 PHE A N 1
ATOM 1436 C CA . PHE A 1 208 ? 70.088 18.202 140.770 1.00 24.09 188 PHE A CA 1
ATOM 1437 C C . PHE A 1 208 ? 71.572 18.262 140.600 1.00 23.58 188 PHE A C 1
ATOM 1438 O O . PHE A 1 208 ? 72.102 19.312 140.246 1.00 22.85 188 PHE A O 1
ATOM 1446 N N . HIS A 1 209 ? 72.226 17.143 140.862 1.00 22.55 189 HIS A N 1
ATOM 1447 C CA . HIS A 1 209 ? 73.679 17.033 140.725 1.00 23.62 189 HIS A CA 1
ATOM 1448 C C . HIS A 1 209 ? 74.026 16.868 139.238 1.00 23.72 189 HIS A C 1
ATOM 1449 O O . HIS A 1 209 ? 73.228 16.306 138.448 1.00 22.94 189 HIS A O 1
ATOM 1456 N N . HIS A 1 210 ? 75.192 17.399 138.862 1.00 23.63 190 HIS A N 1
ATOM 1457 C CA . HIS A 1 210 ? 75.629 17.378 137.470 1.00 23.49 190 HIS A CA 1
ATOM 1458 C C . HIS A 1 210 ? 75.610 15.949 136.890 1.00 23.65 190 HIS A C 1
ATOM 1459 O O . HIS A 1 210 ? 75.412 15.792 135.685 1.00 24.52 190 HIS A O 1
ATOM 1466 N N . SER A 1 211 ? 75.841 14.933 137.729 1.00 23.88 191 SER A N 1
ATOM 1467 C CA . SER A 1 211 ? 75.793 13.523 137.298 1.00 24.40 191 SER A CA 1
ATOM 1468 C C . SER A 1 211 ? 74.440 13.142 136.657 1.00 25.51 191 SER A C 1
ATOM 1469 O O . SER A 1 211 ? 74.375 12.158 135.933 1.00 25.46 191 SER A O 1
ATOM 1472 N N . GLN A 1 212 ? 73.383 13.922 136.919 1.00 25.00 192 GLN A N 1
ATOM 1473 C CA . GLN A 1 212 ? 72.058 13.700 136.306 1.00 26.66 192 GLN A CA 1
ATOM 1474 C C . GLN A 1 212 ? 71.658 14.767 135.283 1.00 26.56 192 GLN A C 1
ATOM 1475 O O . GLN A 1 212 ? 70.479 14.916 134.943 1.00 26.80 192 GLN A O 1
ATOM 1481 N N . TYR A 1 213 ? 72.647 15.498 134.765 1.00 25.24 193 TYR A N 1
ATOM 1482 C CA . TYR A 1 213 ? 72.367 16.703 133.968 1.00 25.13 193 TYR A CA 1
ATOM 1483 C C . TYR A 1 213 ? 71.386 16.448 132.804 1.00 25.87 193 TYR A C 1
ATOM 1484 O O . TYR A 1 213 ? 70.364 17.129 132.668 1.00 25.15 193 TYR A O 1
ATOM 1493 N N . LEU A 1 214 ? 71.702 15.466 131.966 1.00 27.28 194 LEU A N 1
ATOM 1494 C CA . LEU A 1 214 ? 70.929 15.243 130.728 1.00 28.82 194 LEU A CA 1
ATOM 1495 C C . LEU A 1 214 ? 69.502 14.785 131.012 1.00 30.28 194 LEU A C 1
ATOM 1496 O O . LEU A 1 214 ? 68.567 15.121 130.275 1.00 31.27 194 LEU A O 1
ATOM 1501 N N . GLU A 1 215 ? 69.336 14.078 132.122 1.00 31.59 195 GLU A N 1
ATOM 1502 C CA . GLU A 1 215 ? 68.017 13.594 132.560 1.00 34.11 195 GLU A CA 1
ATOM 1503 C C . GLU A 1 215 ? 67.063 14.748 132.929 1.00 34.05 195 GLU A C 1
ATOM 1504 O O . GLU A 1 215 ? 65.871 14.700 132.618 1.00 33.67 195 GLU A O 1
ATOM 1510 N N . HIS A 1 216 ? 67.597 15.791 133.555 1.00 33.59 196 HIS A N 1
ATOM 1511 C CA . HIS A 1 216 ? 66.783 16.930 133.985 1.00 34.62 196 HIS A CA 1
ATOM 1512 C C . HIS A 1 216 ? 66.671 17.998 132.938 1.00 35.92 196 HIS A C 1
ATOM 1513 O O . HIS A 1 216 ? 65.669 18.701 132.910 1.00 36.67 196 HIS A O 1
ATOM 1520 N N . MET A 1 217 ? 67.695 18.143 132.096 1.00 36.38 197 MET A N 1
ATOM 1521 C CA . MET A 1 217 ? 67.643 19.138 131.047 1.00 38.12 197 MET A CA 1
ATOM 1522 C C . MET A 1 217 ? 66.756 18.709 129.853 1.00 40.31 197 MET A C 1
ATOM 1523 O O . MET A 1 217 ? 66.322 19.557 129.071 1.00 41.52 197 MET A O 1
ATOM 1528 N N . ALA A 1 218 ? 66.442 17.415 129.747 1.00 42.48 198 ALA A N 1
ATOM 1529 C CA . ALA A 1 218 ? 65.628 16.903 128.614 1.00 44.23 198 ALA A CA 1
ATOM 1530 C C . ALA A 1 218 ? 64.163 17.381 128.636 1.00 45.08 198 ALA A C 1
ATOM 1531 O O . ALA A 1 218 ? 63.553 17.521 129.707 1.00 46.62 198 ALA A O 1
ATOM 1533 N N . LYS A 1 226 ? 60.919 30.756 126.372 1.00 52.73 206 LYS A N 1
ATOM 1534 C CA . LYS A 1 226 ? 60.693 30.596 127.804 1.00 52.89 206 LYS A CA 1
ATOM 1535 C C . LYS A 1 226 ? 61.940 30.960 128.603 1.00 50.63 206 LYS A C 1
ATOM 1536 O O . LYS A 1 226 ? 62.802 30.115 128.846 1.00 50.75 206 LYS A O 1
ATOM 1542 N N . PRO A 1 227 ? 62.029 32.222 129.009 1.00 48.29 207 PRO A N 1
ATOM 1543 C CA . PRO A 1 227 ? 63.196 32.710 129.799 1.00 46.23 207 PRO A CA 1
ATOM 1544 C C . PRO A 1 227 ? 63.410 32.023 131.166 1.00 43.78 207 PRO A C 1
ATOM 1545 O O . PRO A 1 227 ? 62.545 32.115 132.042 1.00 42.37 207 PRO A O 1
ATOM 1549 N N . MET A 1 228 ? 64.558 31.358 131.325 1.00 40.20 208 MET A N 1
ATOM 1550 C CA . MET A 1 228 ? 64.866 30.539 132.501 1.00 38.26 208 MET A CA 1
ATOM 1551 C C . MET A 1 228 ? 66.168 31.027 133.149 1.00 35.82 208 MET A C 1
ATOM 1552 O O . MET A 1 228 ? 67.099 31.443 132.455 1.00 35.58 208 MET A O 1
ATOM 1557 N N . LYS A 1 229 ? 66.252 30.949 134.462 1.00 32.03 209 LYS A N 1
ATOM 1558 C CA . LYS A 1 229 ? 67.491 31.270 135.159 1.00 30.38 209 LYS A CA 1
ATOM 1559 C C . LYS A 1 229 ? 67.978 30.004 135.834 1.00 28.77 209 LYS A C 1
ATOM 1560 O O . LYS A 1 229 ? 67.223 29.350 136.592 1.00 26.74 209 LYS A O 1
ATOM 1566 N N . ILE A 1 230 ? 69.223 29.626 135.560 1.00 26.36 210 ILE A N 1
ATOM 1567 C CA . ILE A 1 230 ? 69.782 28.440 136.172 1.00 24.44 210 ILE A CA 1
ATOM 1568 C C . ILE A 1 230 ? 71.072 28.769 136.897 1.00 25.35 210 ILE A C 1
ATOM 1569 O O . ILE A 1 230 ? 71.958 29.433 136.328 1.00 24.86 210 ILE A O 1
ATOM 1574 N N . ALA A 1 231 ? 71.186 28.300 138.138 1.00 23.72 211 ALA A N 1
ATOM 1575 C CA . ALA A 1 231 ? 72.437 28.432 138.899 1.00 23.69 211 ALA A CA 1
ATOM 1576 C C . ALA A 1 231 ? 73.272 27.164 138.754 1.00 23.23 211 ALA A C 1
ATOM 1577 O O . ALA A 1 231 ? 72.750 26.074 138.852 1.00 24.12 211 ALA A O 1
ATOM 1579 N N . ILE A 1 232 ? 74.573 27.330 138.545 1.00 21.46 212 ILE A N 1
ATOM 1580 C CA . ILE A 1 232 ? 75.503 26.233 138.574 1.00 21.37 212 ILE A CA 1
ATOM 1581 C C . ILE A 1 232 ? 76.410 26.445 139.770 1.00 21.41 212 ILE A C 1
ATOM 1582 O O . ILE A 1 232 ? 77.110 27.471 139.832 1.00 21.37 212 ILE A O 1
ATOM 1587 N N . ILE A 1 233 ? 76.400 25.494 140.712 1.00 20.52 213 ILE A N 1
ATOM 1588 C CA . ILE A 1 233 ? 77.311 25.555 141.877 1.00 22.35 213 ILE A CA 1
ATOM 1589 C C . ILE A 1 233 ? 78.619 24.793 141.605 1.00 22.65 213 ILE A C 1
ATOM 1590 O O . ILE A 1 233 ? 78.595 23.596 141.351 1.00 23.12 213 ILE A O 1
ATOM 1595 N N . GLY A 1 234 ? 79.759 25.487 141.701 1.00 23.23 214 GLY A N 1
ATOM 1596 C CA . GLY A 1 234 ? 81.078 24.851 141.536 1.00 23.27 214 GLY A CA 1
ATOM 1597 C C . GLY A 1 234 ? 81.914 25.569 140.481 1.00 23.65 214 GLY A C 1
ATOM 1598 O O . GLY A 1 234 ? 81.413 26.423 139.722 1.00 23.36 214 GLY A O 1
ATOM 1599 N N . GLY A 1 235 ? 83.177 25.190 140.398 1.00 24.19 215 GLY A N 1
ATOM 1600 C CA . GLY A 1 235 ? 84.118 25.884 139.514 1.00 25.08 215 GLY A CA 1
ATOM 1601 C C . GLY A 1 235 ? 85.117 24.944 138.880 1.00 24.48 215 GLY A C 1
ATOM 1602 O O . GLY A 1 235 ? 86.154 25.396 138.432 1.00 26.14 215 GLY A O 1
ATOM 1603 N N . GLY A 1 236 ? 84.785 23.645 138.830 1.00 22.20 216 GLY A N 1
ATOM 1604 C CA . GLY A 1 236 ? 85.653 22.653 138.240 1.00 20.72 216 GLY A CA 1
ATOM 1605 C C . GLY A 1 236 ? 85.184 22.333 136.840 1.00 20.02 216 GLY A C 1
ATOM 1606 O O . GLY A 1 236 ? 84.341 23.026 136.273 1.00 19.01 216 GLY A O 1
ATOM 1607 N N . GLN A 1 237 ? 85.726 21.257 136.305 1.00 20.84 217 GLN A N 1
ATOM 1608 C CA . GLN A 1 237 ? 85.472 20.862 134.914 1.00 20.78 217 GLN A CA 1
ATOM 1609 C C . GLN A 1 237 ? 83.986 20.647 134.674 1.00 21.22 217 GLN A C 1
ATOM 1610 O O . GLN A 1 237 ? 83.465 21.091 133.648 1.00 20.40 217 GLN A O 1
ATOM 1616 N N . SER A 1 238 ? 83.294 20.008 135.625 1.00 21.51 218 SER A N 1
ATOM 1617 C CA A SER A 1 238 ? 81.867 19.722 135.432 0.50 20.47 218 SER A CA 1
ATOM 1618 C CA B SER A 1 238 ? 81.882 19.704 135.419 0.50 21.68 218 SER A CA 1
ATOM 1619 C C . SER A 1 238 ? 81.054 20.993 135.383 1.00 20.95 218 SER A C 1
ATOM 1620 O O . SER A 1 238 ? 80.190 21.126 134.519 1.00 20.76 218 SER A O 1
ATOM 1625 N N . ALA A 1 239 ? 81.341 21.937 136.297 1.00 20.21 219 ALA A N 1
ATOM 1626 C CA . ALA A 1 239 ? 80.662 23.261 136.272 1.00 20.64 219 ALA A CA 1
ATOM 1627 C C . ALA A 1 239 ? 80.898 23.980 134.930 1.00 19.92 219 ALA A C 1
ATOM 1628 O O . ALA A 1 239 ? 79.975 24.510 134.335 1.00 18.54 219 ALA A O 1
ATOM 1630 N N . ALA A 1 240 ? 82.145 23.977 134.472 1.00 19.58 220 ALA A N 1
ATOM 1631 C CA . ALA A 1 240 ? 82.521 24.598 133.194 1.00 21.37 220 ALA A CA 1
ATOM 1632 C C . ALA A 1 240 ? 81.792 23.932 132.013 1.00 21.69 220 ALA A C 1
ATOM 1633 O O . ALA A 1 240 ? 81.337 24.626 131.104 1.00 21.38 220 ALA A O 1
ATOM 1635 N N . GLU A 1 241 ? 81.705 22.612 132.028 1.00 21.30 221 GLU A N 1
ATOM 1636 C CA . GLU A 1 241 ? 80.994 21.910 130.920 1.00 22.42 221 GLU A CA 1
ATOM 1637 C C . GLU A 1 241 ? 79.504 22.205 130.950 1.00 22.10 221 GLU A C 1
ATOM 1638 O O . GLU A 1 241 ? 78.903 22.456 129.916 1.00 22.11 221 GLU A O 1
ATOM 1644 N N . ALA A 1 242 ? 78.909 22.169 132.145 1.00 21.62 222 ALA A N 1
ATOM 1645 C CA . ALA A 1 242 ? 77.502 22.560 132.311 1.00 21.10 222 ALA A CA 1
ATOM 1646 C C . ALA A 1 242 ? 77.252 23.975 131.812 1.00 22.05 222 ALA A C 1
ATOM 1647 O O . ALA A 1 242 ? 76.296 24.239 131.047 1.00 22.11 222 ALA A O 1
ATOM 1649 N N . PHE A 1 243 ? 78.107 24.915 132.220 1.00 21.05 223 PHE A N 1
ATOM 1650 C CA . PHE A 1 243 ? 77.942 26.267 131.738 1.00 21.08 223 PHE A CA 1
ATOM 1651 C C . PHE A 1 243 ? 77.979 26.390 130.216 1.00 21.08 223 PHE A C 1
ATOM 1652 O O . PHE A 1 243 ? 77.178 27.101 129.632 1.00 20.89 223 PHE A O 1
ATOM 1660 N N . ILE A 1 244 ? 78.950 25.751 129.585 1.00 21.64 224 ILE A N 1
ATOM 1661 C CA . ILE A 1 244 ? 79.123 25.915 128.142 1.00 23.82 224 ILE A CA 1
ATOM 1662 C C . ILE A 1 244 ? 77.931 25.242 127.414 1.00 23.49 224 ILE A C 1
ATOM 1663 O O . ILE A 1 244 ? 77.403 25.774 126.398 1.00 23.54 224 ILE A O 1
ATOM 1668 N N . ASP A 1 245 ? 77.498 24.090 127.923 1.00 22.56 225 ASP A N 1
ATOM 1669 C CA . ASP A 1 245 ? 76.307 23.484 127.339 1.00 23.41 225 ASP A CA 1
ATOM 1670 C C . ASP A 1 245 ? 75.057 24.386 127.416 1.00 23.62 225 ASP A C 1
ATOM 1671 O O . ASP A 1 245 ? 74.336 24.541 126.427 1.00 24.32 225 ASP A O 1
ATOM 1676 N N . LEU A 1 246 ? 74.785 24.974 128.589 1.00 24.33 226 LEU A N 1
ATOM 1677 C CA . LEU A 1 246 ? 73.679 25.932 128.694 1.00 24.33 226 LEU A CA 1
ATOM 1678 C C . LEU A 1 246 ? 73.868 27.079 127.711 1.00 24.76 226 LEU A C 1
ATOM 1679 O O . LEU A 1 246 ? 72.916 27.447 126.973 1.00 24.59 226 LEU A O 1
ATOM 1684 N N . ASN A 1 247 ? 75.073 27.650 127.687 1.00 23.96 227 ASN A N 1
ATOM 1685 C CA . ASN A 1 247 ? 75.327 28.791 126.804 1.00 24.07 227 ASN A CA 1
ATOM 1686 C C . ASN A 1 247 ? 75.051 28.452 125.332 1.00 25.10 227 ASN A C 1
ATOM 1687 O O . ASN A 1 247 ? 74.404 29.246 124.595 1.00 23.95 227 ASN A O 1
ATOM 1692 N N . ASP A 1 248 ? 75.561 27.283 124.919 1.00 25.55 228 ASP A N 1
ATOM 1693 C CA . ASP A 1 248 ? 75.543 26.884 123.511 1.00 27.17 228 ASP A CA 1
ATOM 1694 C C . ASP A 1 248 ? 74.184 26.334 123.060 1.00 28.31 228 ASP A C 1
ATOM 1695 O O . ASP A 1 248 ? 73.802 26.548 121.922 1.00 28.62 228 ASP A O 1
ATOM 1700 N N . SER A 1 249 ? 73.464 25.644 123.943 1.00 28.60 229 SER A N 1
ATOM 1701 C CA . SER A 1 249 ? 72.315 24.817 123.521 1.00 30.78 229 SER A CA 1
ATOM 1702 C C . SER A 1 249 ? 70.965 25.255 124.051 1.00 30.67 229 SER A C 1
ATOM 1703 O O . SER A 1 249 ? 69.935 24.770 123.574 1.00 31.42 229 SER A O 1
ATOM 1706 N N . TYR A 1 250 ? 70.983 26.137 125.046 1.00 29.67 230 TYR A N 1
ATOM 1707 C CA . TYR A 1 250 ? 69.764 26.609 125.687 1.00 30.52 230 TYR A CA 1
ATOM 1708 C C . TYR A 1 250 ? 69.718 28.115 125.656 1.00 30.60 230 TYR A C 1
ATOM 1709 O O . TYR A 1 250 ? 69.944 28.755 126.681 1.00 30.44 230 TYR A O 1
ATOM 1718 N N . PRO A 1 251 ? 69.394 28.690 124.469 1.00 31.69 231 PRO A N 1
ATOM 1719 C CA . PRO A 1 251 ? 69.515 30.132 124.287 1.00 32.07 231 PRO A CA 1
ATOM 1720 C C . PRO A 1 251 ? 68.624 30.930 125.248 1.00 31.93 231 PRO A C 1
ATOM 1721 O O . PRO A 1 251 ? 68.964 32.039 125.587 1.00 32.04 231 PRO A O 1
ATOM 1725 N N . SER A 1 252 ? 67.538 30.350 125.738 1.00 32.29 232 SER A N 1
ATOM 1726 C CA . SER A 1 252 ? 66.697 31.104 126.671 1.00 32.50 232 SER A CA 1
ATOM 1727 C C . SER A 1 252 ? 67.138 30.981 128.134 1.00 30.53 232 SER A C 1
ATOM 1728 O O . SER A 1 252 ? 66.536 31.600 129.002 1.00 30.48 232 SER A O 1
ATOM 1731 N N . VAL A 1 253 ? 68.206 30.220 128.402 1.00 28.56 233 VAL A N 1
ATOM 1732 C CA . VAL A 1 253 ? 68.713 30.092 129.776 1.00 26.78 233 VAL A CA 1
ATOM 1733 C C . VAL A 1 253 ? 69.737 31.185 130.072 1.00 26.66 233 VAL A C 1
ATOM 1734 O O . VAL A 1 253 ? 70.677 31.385 129.291 1.00 25.51 233 VAL A O 1
ATOM 1738 N N . GLN A 1 254 ? 69.526 31.889 131.186 1.00 26.28 234 GLN A N 1
ATOM 1739 C CA . GLN A 1 254 ? 70.531 32.757 131.809 1.00 26.73 234 GLN A CA 1
ATOM 1740 C C . GLN A 1 254 ? 71.224 31.977 132.920 1.00 26.38 234 GLN A C 1
ATOM 1741 O O . GLN A 1 254 ? 70.571 31.578 133.915 1.00 25.60 234 GLN A O 1
ATOM 1747 N N . ALA A 1 255 ? 72.518 31.696 132.735 1.00 24.93 235 ALA A N 1
ATOM 1748 C CA . ALA A 1 255 ? 73.277 30.868 133.675 1.00 24.32 235 ALA A CA 1
ATOM 1749 C C . ALA A 1 255 ? 74.194 31.713 134.584 1.00 24.69 235 ALA A C 1
ATOM 1750 O O . ALA A 1 255 ? 74.847 32.665 134.115 1.00 24.90 235 ALA A O 1
ATOM 1752 N N . ASP A 1 256 ? 74.219 31.370 135.877 1.00 24.11 236 ASP A N 1
ATOM 1753 C CA . ASP A 1 256 ? 75.139 31.976 136.852 1.00 24.13 236 ASP A CA 1
ATOM 1754 C C . ASP A 1 256 ? 76.080 30.889 137.348 1.00 23.66 236 ASP A C 1
ATOM 1755 O O . ASP A 1 256 ? 75.625 29.893 137.920 1.00 23.72 236 ASP A O 1
ATOM 1760 N N . MET A 1 257 ? 77.381 31.059 137.155 1.00 23.02 237 MET A N 1
ATOM 1761 C CA . MET A 1 257 ? 78.332 30.147 137.772 1.00 23.53 237 MET A CA 1
ATOM 1762 C C . MET A 1 257 ? 78.595 30.707 139.146 1.00 24.42 237 MET A C 1
ATOM 1763 O O . MET A 1 257 ? 79.084 31.845 139.297 1.00 24.72 237 MET A O 1
ATOM 1768 N N . ILE A 1 258 ? 78.278 29.904 140.149 1.00 24.63 238 ILE A N 1
ATOM 1769 C CA . ILE A 1 258 ? 78.430 30.338 141.530 1.00 24.29 238 ILE A CA 1
ATOM 1770 C C . ILE A 1 258 ? 79.525 29.502 142.166 1.00 24.06 238 ILE A C 1
ATOM 1771 O O . ILE A 1 258 ? 79.323 28.328 142.466 1.00 23.79 238 ILE A O 1
ATOM 1776 N N . LEU A 1 259 ? 80.688 30.116 142.389 1.00 22.82 239 LEU A N 1
ATOM 1777 C CA . LEU A 1 259 ? 81.810 29.376 142.932 1.00 23.39 239 LEU A CA 1
ATOM 1778 C C . LEU A 1 259 ? 82.398 30.161 144.103 1.00 23.91 239 LEU A C 1
ATOM 1779 O O . LEU A 1 259 ? 82.461 31.407 144.067 1.00 23.99 239 LEU A O 1
ATOM 1784 N N . ARG A 1 260 ? 82.755 29.428 145.150 1.00 24.20 240 ARG A N 1
ATOM 1785 C CA . ARG A 1 260 ? 83.303 30.067 146.350 1.00 25.42 240 ARG A CA 1
ATOM 1786 C C . ARG A 1 260 ? 84.780 30.482 146.123 1.00 26.12 240 ARG A C 1
ATOM 1787 O O . ARG A 1 260 ? 85.265 31.392 146.773 1.00 25.96 240 ARG A O 1
ATOM 1795 N N . ALA A 1 261 ? 85.469 29.819 145.194 1.00 26.44 241 ALA A N 1
ATOM 1796 C CA . ALA A 1 261 ? 86.848 30.190 144.851 1.00 26.32 241 ALA A CA 1
ATOM 1797 C C . ALA A 1 261 ? 86.873 31.450 143.976 1.00 26.52 241 ALA A C 1
ATOM 1798 O O . ALA A 1 261 ? 85.830 31.916 143.501 1.00 25.36 241 ALA A O 1
ATOM 1800 N N . SER A 1 262 ? 88.061 32.028 143.768 1.00 25.81 242 SER A N 1
ATOM 1801 C CA . SER A 1 262 ? 88.140 33.340 143.156 1.00 26.68 242 SER A CA 1
ATOM 1802 C C . SER A 1 262 ? 88.123 33.324 141.631 1.00 26.30 242 SER A C 1
ATOM 1803 O O . SER A 1 262 ? 87.812 34.339 141.012 1.00 26.34 242 SER A O 1
ATOM 1806 N N . ALA A 1 263 ? 88.478 32.185 141.026 1.00 25.48 243 ALA A N 1
ATOM 1807 C CA . ALA A 1 263 ? 88.612 32.101 139.572 1.00 24.68 243 ALA A CA 1
ATOM 1808 C C . ALA A 1 263 ? 88.451 30.663 139.120 1.00 23.77 243 ALA A C 1
ATOM 1809 O O . ALA A 1 263 ? 88.633 29.730 139.913 1.00 24.26 243 ALA A O 1
ATOM 1811 N N . LEU A 1 264 ? 88.165 30.472 137.829 1.00 23.38 244 LEU A N 1
ATOM 1812 C CA . LEU A 1 264 ? 88.408 29.162 137.214 1.00 22.51 244 LEU A CA 1
ATOM 1813 C C . LEU A 1 264 ? 89.904 29.024 137.079 1.00 22.42 244 LEU A C 1
ATOM 1814 O O . LEU A 1 264 ? 90.574 29.972 136.640 1.00 22.77 244 LEU A O 1
ATOM 1819 N N . LYS A 1 265 ? 90.443 27.846 137.410 1.00 21.69 245 LYS A N 1
ATOM 1820 C CA . LYS A 1 265 ? 91.892 27.644 137.369 1.00 22.44 245 LYS A CA 1
ATOM 1821 C C . LYS A 1 265 ? 92.246 26.449 136.501 1.00 21.82 245 LYS A C 1
ATOM 1822 O O . LYS A 1 265 ? 91.503 25.475 136.497 1.00 20.61 245 LYS A O 1
ATOM 1828 N N . PRO A 1 266 ? 93.389 26.528 135.792 1.00 22.16 246 PRO A N 1
ATOM 1829 C CA . PRO A 1 266 ? 93.668 25.523 134.772 1.00 22.30 246 PRO A CA 1
ATOM 1830 C C . PRO A 1 266 ? 94.197 24.230 135.366 1.00 22.67 246 PRO A C 1
ATOM 1831 O O . PRO A 1 266 ? 95.011 24.233 136.311 1.00 21.29 246 PRO A O 1
ATOM 1835 N N . ALA A 1 267 ? 93.745 23.137 134.772 1.00 21.78 247 ALA A N 1
ATOM 1836 C CA . ALA A 1 267 ? 94.239 21.804 135.084 1.00 23.02 247 ALA A CA 1
ATOM 1837 C C . ALA A 1 267 ? 95.697 21.666 134.641 1.00 23.49 247 ALA A C 1
ATOM 1838 O O . ALA A 1 267 ? 96.027 21.997 133.498 1.00 22.67 247 ALA A O 1
ATOM 1840 N N . ASP A 1 268 ? 96.549 21.187 135.552 1.00 23.21 248 ASP A N 1
ATOM 1841 C CA . ASP A 1 268 ? 97.958 20.973 135.248 1.00 24.30 248 ASP A CA 1
ATOM 1842 C C . ASP A 1 268 ? 98.183 19.568 134.659 1.00 24.71 248 ASP A C 1
ATOM 1843 O O . ASP A 1 268 ? 98.125 18.572 135.380 1.00 24.10 248 ASP A O 1
ATOM 1848 N N . ASP A 1 269 ? 98.439 19.513 133.346 1.00 24.14 249 ASP A N 1
ATOM 1849 C CA . ASP A 1 269 ? 98.947 18.299 132.691 1.00 24.64 249 ASP A CA 1
ATOM 1850 C C . ASP A 1 269 ? 100.310 18.562 131.971 1.00 23.70 249 ASP A C 1
ATOM 1851 O O . ASP A 1 269 ? 100.678 17.827 131.059 1.00 24.04 249 ASP A O 1
ATOM 1856 N N . SER A 1 270 ? 101.066 19.575 132.416 1.00 22.63 250 SER A N 1
ATOM 1857 C CA . SER A 1 270 ? 102.427 19.805 131.899 1.00 22.22 250 SER A CA 1
ATOM 1858 C C . SER A 1 270 ? 103.254 18.519 132.181 1.00 21.80 250 SER A C 1
ATOM 1859 O O . SER A 1 270 ? 102.972 17.794 133.156 1.00 21.24 250 SER A O 1
ATOM 1862 N N . PRO A 1 271 ? 104.262 18.227 131.334 1.00 21.86 251 PRO A N 1
ATOM 1863 C CA . PRO A 1 271 ? 104.791 16.861 131.293 1.00 22.05 251 PRO A CA 1
ATOM 1864 C C . PRO A 1 271 ? 105.559 16.345 132.538 1.00 22.30 251 PRO A C 1
ATOM 1865 O O . PRO A 1 271 ? 105.445 15.149 132.870 1.00 21.88 251 PRO A O 1
ATOM 1869 N N . PHE A 1 272 ? 106.328 17.194 133.224 1.00 20.93 252 PHE A N 1
ATOM 1870 C CA . PHE A 1 272 ? 106.992 16.733 134.455 1.00 21.39 252 PHE A CA 1
ATOM 1871 C C . PHE A 1 272 ? 105.960 16.462 135.554 1.00 21.11 252 PHE A C 1
ATOM 1872 O O . PHE A 1 272 ? 106.003 15.417 136.201 1.00 21.68 252 PHE A O 1
ATOM 1880 N N . VAL A 1 273 ? 105.067 17.422 135.767 1.00 20.78 253 VAL A N 1
ATOM 1881 C CA . VAL A 1 273 ? 103.956 17.259 136.713 1.00 21.18 253 VAL A CA 1
ATOM 1882 C C . VAL A 1 273 ? 103.145 15.986 136.395 1.00 21.64 253 VAL A C 1
ATOM 1883 O O . VAL A 1 273 ? 102.763 15.226 137.305 1.00 22.16 253 VAL A O 1
ATOM 1887 N N . ASN A 1 274 ? 102.910 15.747 135.103 1.00 21.83 254 ASN A N 1
ATOM 1888 C CA . ASN A 1 274 ? 102.040 14.634 134.694 1.00 22.65 254 ASN A CA 1
ATOM 1889 C C . ASN A 1 274 ? 102.607 13.258 135.035 1.00 23.07 254 ASN A C 1
ATOM 1890 O O . ASN A 1 274 ? 101.872 12.245 135.016 1.00 22.77 254 ASN A O 1
ATOM 1895 N N . GLU A 1 275 ? 103.903 13.230 135.355 1.00 21.70 255 GLU A N 1
ATOM 1896 C CA . GLU A 1 275 ? 104.519 12.002 135.881 1.00 24.27 255 GLU A CA 1
ATOM 1897 C C . GLU A 1 275 ? 103.869 11.487 137.187 1.00 23.16 255 GLU A C 1
ATOM 1898 O O . GLU A 1 275 ? 104.034 10.306 137.521 1.00 23.75 255 GLU A O 1
ATOM 1904 N N . VAL A 1 276 ? 103.123 12.336 137.881 1.00 22.57 256 VAL A N 1
ATOM 1905 C CA . VAL A 1 276 ? 102.393 11.911 139.120 1.00 24.21 256 VAL A CA 1
ATOM 1906 C C . VAL A 1 276 ? 101.303 10.859 138.831 1.00 24.73 256 VAL A C 1
ATOM 1907 O O . VAL A 1 276 ? 100.791 10.191 139.764 1.00 24.53 256 VAL A O 1
ATOM 1911 N N . PHE A 1 277 ? 100.936 10.735 137.552 1.00 23.12 257 PHE A N 1
ATOM 1912 C CA . PHE A 1 277 ? 99.947 9.728 137.128 1.00 23.52 257 PHE A CA 1
ATOM 1913 C C . PHE A 1 277 ? 100.567 8.434 136.604 1.00 24.02 257 PHE A C 1
ATOM 1914 O O . PHE A 1 277 ? 99.845 7.440 136.371 1.00 24.30 257 PHE A O 1
ATOM 1922 N N . ALA A 1 278 ? 101.886 8.426 136.421 1.00 23.10 258 ALA A N 1
ATOM 1923 C CA . ALA A 1 278 ? 102.583 7.258 135.857 1.00 24.31 258 ALA A CA 1
ATOM 1924 C C . ALA A 1 278 ? 102.464 6.052 136.826 1.00 24.97 258 ALA A C 1
ATOM 1925 O O . ALA A 1 278 ? 102.391 6.254 138.051 1.00 24.85 258 ALA A O 1
ATOM 1927 N N . PRO A 1 279 ? 102.413 4.823 136.285 1.00 25.72 259 PRO A N 1
ATOM 1928 C CA . PRO A 1 279 ? 102.345 3.647 137.175 1.00 26.08 259 PRO A CA 1
ATOM 1929 C C . PRO A 1 279 ? 103.431 3.642 138.282 1.00 27.84 259 PRO A C 1
ATOM 1930 O O . PRO A 1 279 ? 103.126 3.270 139.413 1.00 27.07 259 PRO A O 1
ATOM 1934 N N . LYS A 1 280 ? 104.662 4.090 137.963 1.00 28.47 260 LYS A N 1
ATOM 1935 C CA . LYS A 1 280 ? 105.752 4.218 138.957 1.00 29.83 260 LYS A CA 1
ATOM 1936 C C . LYS A 1 280 ? 105.399 5.053 140.204 1.00 28.94 260 LYS A C 1
ATOM 1937 O O . LYS A 1 280 ? 105.870 4.785 141.324 1.00 27.45 260 LYS A O 1
ATOM 1943 N N . PHE A 1 281 ? 104.588 6.086 140.017 1.00 28.06 261 PHE A N 1
ATOM 1944 C CA . PHE A 1 281 ? 104.225 6.905 141.145 1.00 27.59 261 PHE A CA 1
ATOM 1945 C C . PHE A 1 281 ? 103.402 6.103 142.174 1.00 26.89 261 PHE A C 1
ATOM 1946 O O . PHE A 1 281 ? 103.403 6.452 143.346 1.00 26.74 261 PHE A O 1
ATOM 1954 N N . THR A 1 282 ? 102.691 5.065 141.733 1.00 27.31 262 THR A N 1
ATOM 1955 C CA . THR A 1 282 ? 101.840 4.289 142.670 1.00 27.63 262 THR A CA 1
ATOM 1956 C C . THR A 1 282 ? 102.730 3.711 143.780 1.00 28.52 262 THR A C 1
ATOM 1957 O O . THR A 1 282 ? 102.424 3.858 144.973 1.00 28.40 262 THR A O 1
ATOM 1961 N N . ASP A 1 283 ? 103.834 3.087 143.374 1.00 29.45 263 ASP A N 1
ATOM 1962 C CA . ASP A 1 283 ? 104.816 2.484 144.297 1.00 31.61 263 ASP A CA 1
ATOM 1963 C C . ASP A 1 283 ? 105.425 3.535 145.203 1.00 31.75 263 ASP A C 1
ATOM 1964 O O . ASP A 1 283 ? 105.600 3.320 146.419 1.00 32.46 263 ASP A O 1
ATOM 1969 N N . LEU A 1 284 ? 105.732 4.696 144.618 1.00 31.82 264 LEU A N 1
ATOM 1970 C CA . LEU A 1 284 ? 106.374 5.766 145.350 1.00 31.06 264 LEU A CA 1
ATOM 1971 C C . LEU A 1 284 ? 105.479 6.295 146.491 1.00 30.35 264 LEU A C 1
ATOM 1972 O O . LEU A 1 284 ? 105.909 6.348 147.632 1.00 29.06 264 LEU A O 1
ATOM 1977 N N . ILE A 1 285 ? 104.249 6.697 146.175 1.00 29.07 265 ILE A N 1
ATOM 1978 C CA . ILE A 1 285 ? 103.373 7.230 147.210 1.00 29.85 265 ILE A CA 1
ATOM 1979 C C . ILE A 1 285 ? 103.035 6.179 148.282 1.00 30.50 265 ILE A C 1
ATOM 1980 O O . ILE A 1 285 ? 103.021 6.491 149.480 1.00 30.22 265 ILE A O 1
ATOM 1985 N N . TYR A 1 286 ? 102.797 4.944 147.841 1.00 30.87 266 TYR A N 1
ATOM 1986 C CA . TYR A 1 286 ? 102.540 3.849 148.780 1.00 32.06 266 TYR A CA 1
ATOM 1987 C C . TYR A 1 286 ? 103.697 3.617 149.785 1.00 32.59 266 TYR A C 1
ATOM 1988 O O . TYR A 1 286 ? 103.454 3.330 150.951 1.00 32.22 266 TYR A O 1
ATOM 1997 N N . SER A 1 287 ? 104.935 3.747 149.315 1.00 33.70 267 SER A N 1
ATOM 1998 C CA . SER A 1 287 ? 106.143 3.672 150.161 1.00 35.43 267 SER A CA 1
ATOM 1999 C C . SER A 1 287 ? 106.292 4.810 151.189 1.00 35.91 267 SER A C 1
ATOM 2000 O O . SER A 1 287 ? 107.065 4.677 152.155 1.00 35.90 267 SER A O 1
ATOM 2003 N N . ARG A 1 288 ? 105.574 5.921 151.000 1.00 35.64 268 ARG A N 1
ATOM 2004 C CA . ARG A 1 288 ? 105.752 7.092 151.868 1.00 37.21 268 ARG A CA 1
ATOM 2005 C C . ARG A 1 288 ? 104.939 7.001 153.138 1.00 37.81 268 ARG A C 1
ATOM 2006 O O . ARG A 1 288 ? 103.918 6.326 153.170 1.00 36.93 268 ARG A O 1
ATOM 2014 N N . GLU A 1 289 ? 105.409 7.682 154.180 1.00 39.37 269 GLU A N 1
ATOM 2015 C CA . GLU A 1 289 ? 104.656 7.775 155.430 1.00 41.08 269 GLU A CA 1
ATOM 2016 C C . GLU A 1 289 ? 103.472 8.709 155.228 1.00 41.19 269 GLU A C 1
ATOM 2017 O O . GLU A 1 289 ? 103.446 9.484 154.265 1.00 40.25 269 GLU A O 1
ATOM 2023 N N . HIS A 1 290 ? 102.499 8.627 156.135 1.00 41.04 270 HIS A N 1
ATOM 2024 C CA . HIS A 1 290 ? 101.218 9.293 155.952 1.00 41.46 270 HIS A CA 1
ATOM 2025 C C . HIS A 1 290 ? 101.291 10.832 155.791 1.00 39.97 270 HIS A C 1
ATOM 2026 O O . HIS A 1 290 ? 100.575 11.384 154.947 1.00 38.29 270 HIS A O 1
ATOM 2033 N N . ALA A 1 291 ? 102.164 11.511 156.548 1.00 38.17 271 ALA A N 1
ATOM 2034 C CA . ALA A 1 291 ? 102.298 12.976 156.422 1.00 37.17 271 ALA A CA 1
ATOM 2035 C C . ALA A 1 291 ? 102.808 13.377 155.026 1.00 36.13 271 ALA A C 1
ATOM 2036 O O . ALA A 1 291 ? 102.344 14.376 154.433 1.00 35.40 271 ALA A O 1
ATOM 2038 N N . GLU A 1 292 ? 103.741 12.576 154.504 1.00 34.14 272 GLU A N 1
ATOM 2039 C CA . GLU A 1 292 ? 104.346 12.837 153.206 1.00 33.31 272 GLU A CA 1
ATOM 2040 C C . GLU A 1 292 ? 103.398 12.489 152.044 1.00 32.74 272 GLU A C 1
ATOM 2041 O O . GLU A 1 292 ? 103.364 13.199 151.032 1.00 31.46 272 GLU A O 1
ATOM 2047 N N . ARG A 1 293 ? 102.642 11.402 152.185 1.00 31.76 273 ARG A N 1
ATOM 2048 C CA . ARG A 1 293 ? 101.551 11.099 151.223 1.00 32.07 273 ARG A CA 1
ATOM 2049 C C . ARG A 1 293 ? 100.571 12.267 151.114 1.00 32.30 273 ARG A C 1
ATOM 2050 O O . ARG A 1 293 ? 100.201 12.667 150.003 1.00 31.41 273 ARG A O 1
ATOM 2058 N N . GLU A 1 294 ? 100.136 12.808 152.262 1.00 31.47 274 GLU A N 1
ATOM 2059 C CA . GLU A 1 294 ? 99.192 13.922 152.260 1.00 32.45 274 GLU A CA 1
ATOM 2060 C C . GLU A 1 294 ? 99.766 15.207 151.664 1.00 31.82 274 GLU A C 1
ATOM 2061 O O . GLU A 1 294 ? 99.035 15.969 151.025 1.00 30.34 274 GLU A O 1
ATOM 2067 N N . ARG A 1 295 ? 101.056 15.445 151.891 1.00 31.35 275 ARG A N 1
ATOM 2068 C CA . ARG A 1 295 ? 101.783 16.578 151.299 1.00 31.96 275 ARG A CA 1
ATOM 2069 C C . ARG A 1 295 ? 101.823 16.478 149.748 1.00 30.63 275 ARG A C 1
ATOM 2070 O O . ARG A 1 295 ? 101.513 17.457 149.049 1.00 30.14 275 ARG A O 1
ATOM 2078 N N . LEU A 1 296 ? 102.227 15.317 149.238 1.00 30.34 276 LEU A N 1
ATOM 2079 C CA . LEU A 1 296 ? 102.222 15.046 147.779 1.00 30.73 276 LEU A CA 1
ATOM 2080 C C . LEU A 1 296 ? 100.842 15.278 147.172 1.00 30.64 276 LEU A C 1
ATOM 2081 O O . LEU A 1 296 ? 100.716 15.945 146.137 1.00 30.94 276 LEU A O 1
ATOM 2086 N N . LEU A 1 297 ? 99.800 14.792 147.846 1.00 29.96 277 LEU A N 1
ATOM 2087 C CA . LEU A 1 297 ? 98.434 14.957 147.311 1.00 30.20 277 LEU A CA 1
ATOM 2088 C C . LEU A 1 297 ? 97.985 16.407 147.286 1.00 30.24 277 LEU A C 1
ATOM 2089 O O . LEU A 1 297 ? 97.311 16.826 146.334 1.00 30.12 277 LEU A O 1
ATOM 2094 N N . ARG A 1 298 ? 98.339 17.171 148.333 1.00 28.99 278 ARG A N 1
ATOM 2095 C CA . ARG A 1 298 ? 98.094 18.605 148.369 1.00 30.33 278 ARG A CA 1
ATOM 2096 C C . ARG A 1 298 ? 98.876 19.322 147.242 1.00 29.04 278 ARG A C 1
ATOM 2097 O O . ARG A 1 298 ? 98.304 20.161 146.523 1.00 28.81 278 ARG A O 1
ATOM 2105 N N . GLU A 1 299 ? 100.170 18.999 147.103 1.00 27.76 279 GLU A N 1
ATOM 2106 C CA . GLU A 1 299 ? 101.021 19.642 146.082 1.00 27.90 279 GLU A CA 1
ATOM 2107 C C . GLU A 1 299 ? 100.435 19.507 144.665 1.00 27.08 279 GLU A C 1
ATOM 2108 O O . GLU A 1 299 ? 100.511 20.423 143.859 1.00 26.80 279 GLU A O 1
ATOM 2114 N N . TYR A 1 300 ? 99.907 18.327 144.360 1.00 26.48 280 TYR A N 1
ATOM 2115 C CA . TYR A 1 300 ? 99.446 18.005 143.000 1.00 26.72 280 TYR A CA 1
ATOM 2116 C C . TYR A 1 300 ? 97.921 18.002 142.871 1.00 26.30 280 TYR A C 1
ATOM 2117 O O . TYR A 1 300 ? 97.378 17.443 141.920 1.00 24.60 280 TYR A O 1
ATOM 2126 N N . HIS A 1 301 ? 97.239 18.617 143.837 1.00 25.29 281 HIS A N 1
ATOM 2127 C CA . HIS A 1 301 ? 95.777 18.665 143.849 1.00 25.52 281 HIS A CA 1
ATOM 2128 C C . HIS A 1 301 ? 95.228 19.243 142.533 1.00 24.23 281 HIS A C 1
ATOM 2129 O O . HIS A 1 301 ? 94.216 18.752 142.016 1.00 22.72 281 HIS A O 1
ATOM 2136 N N . ASN A 1 302 ? 95.929 20.246 141.979 1.00 23.01 282 ASN A N 1
ATOM 2137 C CA . ASN A 1 302 ? 95.475 20.946 140.781 1.00 23.19 282 ASN A CA 1
ATOM 2138 C C . ASN A 1 302 ? 95.716 20.221 139.442 1.00 22.22 282 ASN A C 1
ATOM 2139 O O . ASN A 1 302 ? 95.483 20.784 138.371 1.00 21.27 282 ASN A O 1
ATOM 2144 N N . THR A 1 303 ? 96.208 18.998 139.503 1.00 22.15 283 THR A N 1
ATOM 2145 C CA . THR A 1 303 ? 96.257 18.126 138.302 1.00 22.75 283 THR A CA 1
ATOM 2146 C C . THR A 1 303 ? 94.890 17.468 138.097 1.00 23.24 283 THR A C 1
ATOM 2147 O O . THR A 1 303 ? 94.601 16.934 137.038 1.00 22.36 283 THR A O 1
ATOM 2151 N N . ASN A 1 304 ? 94.034 17.525 139.118 1.00 23.71 284 ASN A N 1
ATOM 2152 C CA . ASN A 1 304 ? 92.783 16.773 139.036 1.00 23.54 284 ASN A CA 1
ATOM 2153 C C . ASN A 1 304 ? 91.528 17.369 139.660 1.00 23.81 284 ASN A C 1
ATOM 2154 O O . ASN A 1 304 ? 90.433 17.012 139.248 1.00 25.37 284 ASN A O 1
ATOM 2159 N N . TYR A 1 305 ? 91.658 18.223 140.669 1.00 22.03 285 TYR A N 1
ATOM 2160 C CA . TYR A 1 305 ? 90.489 18.695 141.407 1.00 21.76 285 TYR A CA 1
ATOM 2161 C C . TYR A 1 305 ? 90.372 20.207 141.344 1.00 22.00 285 TYR A C 1
ATOM 2162 O O . TYR A 1 305 ? 91.410 20.906 141.423 1.00 22.01 285 TYR A O 1
ATOM 2171 N N . SER A 1 306 ? 89.123 20.691 141.205 1.00 21.51 286 SER A N 1
ATOM 2172 C CA . SER A 1 306 ? 88.777 22.125 141.152 1.00 22.36 286 SER A CA 1
ATOM 2173 C C . SER A 1 306 ? 89.514 22.859 140.025 1.00 21.85 286 SER A C 1
ATOM 2174 O O . SER A 1 306 ? 89.936 24.030 140.183 1.00 21.75 286 SER A O 1
ATOM 2177 N N . VAL A 1 307 ? 89.667 22.178 138.893 1.00 19.63 287 VAL A N 1
ATOM 2178 C CA . VAL A 1 307 ? 90.393 22.769 137.773 1.00 19.81 287 VAL A CA 1
ATOM 2179 C C . VAL A 1 307 ? 89.634 22.431 136.483 1.00 20.69 287 VAL A C 1
ATOM 2180 O O . VAL A 1 307 ? 88.817 21.491 136.442 1.00 20.12 287 VAL A O 1
ATOM 2184 N N . VAL A 1 308 ? 89.915 23.224 135.466 1.00 19.33 288 VAL A N 1
ATOM 2185 C CA . VAL A 1 308 ? 89.222 23.199 134.183 1.00 20.37 288 VAL A CA 1
ATOM 2186 C C . VAL A 1 308 ? 90.302 23.179 133.081 1.00 21.74 288 VAL A C 1
ATOM 2187 O O . VAL A 1 308 ? 91.351 23.843 133.214 1.00 21.31 288 VAL A O 1
ATOM 2191 N N . ASP A 1 309 ? 90.059 22.393 132.028 1.00 22.58 289 ASP A N 1
ATOM 2192 C CA . ASP A 1 309 ? 90.918 22.424 130.837 1.00 25.26 289 ASP A CA 1
ATOM 2193 C C . ASP A 1 309 ? 91.166 23.876 130.367 1.00 24.35 289 ASP A C 1
ATOM 2194 O O . ASP A 1 309 ? 90.226 24.678 130.272 1.00 21.20 289 ASP A O 1
ATOM 2199 N N . THR A 1 310 ? 92.438 24.226 130.124 1.00 24.64 290 THR A N 1
ATOM 2200 C CA . THR A 1 310 ? 92.784 25.590 129.705 1.00 25.86 290 THR A CA 1
ATOM 2201 C C . THR A 1 310 ? 91.904 26.142 128.578 1.00 25.39 290 THR A C 1
ATOM 2202 O O . THR A 1 310 ? 91.455 27.275 128.665 1.00 23.59 290 THR A O 1
ATOM 2206 N N . ASP A 1 311 ? 91.652 25.336 127.534 1.00 25.41 291 ASP A N 1
ATOM 2207 C CA . ASP A 1 311 ? 90.887 25.832 126.380 1.00 25.83 291 ASP A CA 1
ATOM 2208 C C . ASP A 1 311 ? 89.460 26.157 126.746 1.00 24.16 291 ASP A C 1
ATOM 2209 O O . ASP A 1 311 ? 88.874 27.087 126.216 1.00 21.19 291 ASP A O 1
ATOM 2214 N N . LEU A 1 312 ? 88.909 25.374 127.672 1.00 23.07 292 LEU A N 1
ATOM 2215 C CA . LEU A 1 312 ? 87.557 25.611 128.142 1.00 22.58 292 LEU A CA 1
ATOM 2216 C C . LEU A 1 312 ? 87.496 26.883 129.021 1.00 21.56 292 LEU A C 1
ATOM 2217 O O . LEU A 1 312 ? 86.549 27.666 128.940 1.00 20.42 292 LEU A O 1
ATOM 2222 N N . ILE A 1 313 ? 88.526 27.124 129.839 1.00 20.36 293 ILE A N 1
ATOM 2223 C CA . ILE A 1 313 ? 88.597 28.433 130.551 1.00 20.22 293 ILE A CA 1
ATOM 2224 C C . ILE A 1 313 ? 88.568 29.606 129.544 1.00 20.54 293 ILE A C 1
ATOM 2225 O O . ILE A 1 313 ? 87.823 30.583 129.703 1.00 19.79 293 ILE A O 1
ATOM 2230 N N . GLU A 1 314 ? 89.377 29.494 128.498 1.00 20.57 294 GLU A N 1
ATOM 2231 C CA . GLU A 1 314 ? 89.451 30.579 127.482 1.00 22.85 294 GLU A CA 1
ATOM 2232 C C . GLU A 1 314 ? 88.079 30.787 126.824 1.00 22.01 294 GLU A C 1
ATOM 2233 O O . GLU A 1 314 ? 87.636 31.922 126.595 1.00 20.32 294 GLU A O 1
ATOM 2239 N N . ARG A 1 315 ? 87.405 29.671 126.544 1.00 22.63 295 ARG A N 1
ATOM 2240 C CA . ARG A 1 315 ? 86.060 29.736 125.940 1.00 22.40 295 ARG A CA 1
ATOM 2241 C C . ARG A 1 315 ? 85.079 30.454 126.860 1.00 20.88 295 ARG A C 1
ATOM 2242 O O . ARG A 1 315 ? 84.330 31.324 126.421 1.00 19.74 295 ARG A O 1
ATOM 2250 N N . ILE A 1 316 ? 85.094 30.107 128.143 1.00 20.37 296 ILE A N 1
ATOM 2251 C CA . ILE A 1 316 ? 84.184 30.753 129.082 1.00 20.29 296 ILE A CA 1
ATOM 2252 C C . ILE A 1 316 ? 84.515 32.249 129.261 1.00 19.51 296 ILE A C 1
ATOM 2253 O O . ILE A 1 316 ? 83.622 33.122 129.265 1.00 19.33 296 ILE A O 1
ATOM 2258 N N . TYR A 1 317 ? 85.799 32.548 129.401 1.00 18.86 297 TYR A N 1
ATOM 2259 C CA . TYR A 1 317 ? 86.202 33.944 129.548 1.00 19.01 297 TYR A CA 1
ATOM 2260 C C . TYR A 1 317 ? 85.702 34.749 128.322 1.00 19.37 297 TYR A C 1
ATOM 2261 O O . TYR A 1 317 ? 85.208 35.870 128.462 1.00 19.09 297 TYR A O 1
ATOM 2270 N N . GLY A 1 318 ? 85.779 34.122 127.149 1.00 19.27 298 GLY A N 1
ATOM 2271 C CA . GLY A 1 318 ? 85.318 34.743 125.894 1.00 20.24 298 GLY A CA 1
ATOM 2272 C C . GLY A 1 318 ? 83.827 35.050 125.941 1.00 21.04 298 GLY A C 1
ATOM 2273 O O . GLY A 1 318 ? 83.377 36.091 125.441 1.00 21.25 298 GLY A O 1
ATOM 2274 N N . VAL A 1 319 ? 83.045 34.107 126.483 1.00 21.14 299 VAL A N 1
ATOM 2275 C CA . VAL A 1 319 ? 81.594 34.313 126.622 1.00 21.96 299 VAL A CA 1
ATOM 2276 C C . VAL A 1 319 ? 81.324 35.575 127.469 1.00 21.74 299 VAL A C 1
ATOM 2277 O O . VAL A 1 319 ? 80.513 36.449 127.094 1.00 20.77 299 VAL A O 1
ATOM 2281 N N . PHE A 1 320 ? 82.020 35.689 128.598 1.00 20.38 300 PHE A N 1
ATOM 2282 C CA . PHE A 1 320 ? 81.808 36.854 129.477 1.00 21.20 300 PHE A CA 1
ATOM 2283 C C . PHE A 1 320 ? 82.367 38.146 128.855 1.00 21.73 300 PHE A C 1
ATOM 2284 O O . PHE A 1 320 ? 81.784 39.219 129.021 1.00 21.16 300 PHE A O 1
ATOM 2292 N N . TYR A 1 321 ? 83.451 37.999 128.106 1.00 20.36 301 TYR A N 1
ATOM 2293 C CA . TYR A 1 321 ? 84.073 39.166 127.452 1.00 21.34 301 TYR A CA 1
ATOM 2294 C C . TYR A 1 321 ? 83.080 39.707 126.403 1.00 21.63 301 TYR A C 1
ATOM 2295 O O . TYR A 1 321 ? 82.868 40.906 126.308 1.00 22.36 301 TYR A O 1
ATOM 2304 N N . ARG A 1 322 ? 82.455 38.816 125.636 1.00 21.37 302 ARG A N 1
ATOM 2305 C CA . ARG A 1 322 ? 81.518 39.268 124.623 1.00 23.38 302 ARG A CA 1
ATOM 2306 C C . ARG A 1 322 ? 80.291 39.997 125.195 1.00 23.11 302 ARG A C 1
ATOM 2307 O O . ARG A 1 322 ? 79.708 40.857 124.516 1.00 22.59 302 ARG A O 1
ATOM 2315 N N . GLN A 1 323 ? 79.922 39.670 126.441 1.00 22.22 303 GLN A N 1
ATOM 2316 C CA . GLN A 1 323 ? 78.850 40.381 127.145 1.00 23.01 303 GLN A CA 1
ATOM 2317 C C . GLN A 1 323 ? 79.252 41.822 127.436 1.00 23.76 303 GLN A C 1
ATOM 2318 O O . GLN A 1 323 ? 78.389 42.729 127.446 1.00 23.55 303 GLN A O 1
ATOM 2324 N N . LYS A 1 324 ? 80.550 42.046 127.654 1.00 23.63 304 LYS A N 1
ATOM 2325 C CA . LYS A 1 324 ? 81.040 43.419 127.828 1.00 25.56 304 LYS A CA 1
ATOM 2326 C C . LYS A 1 324 ? 80.953 44.199 126.515 1.00 25.15 304 LYS A C 1
ATOM 2327 O O . LYS A 1 324 ? 80.621 45.386 126.507 1.00 25.25 304 LYS A O 1
ATOM 2333 N N . VAL A 1 325 ? 81.212 43.512 125.411 1.00 24.99 305 VAL A N 1
ATOM 2334 C CA . VAL A 1 325 ? 81.114 44.122 124.074 1.00 25.57 305 VAL A CA 1
ATOM 2335 C C . VAL A 1 325 ? 79.671 44.523 123.745 1.00 26.96 305 VAL A C 1
ATOM 2336 O O . VAL A 1 325 ? 79.414 45.652 123.274 1.00 27.62 305 VAL A O 1
ATOM 2340 N N . SER A 1 326 ? 78.743 43.595 123.960 1.00 28.41 306 SER A N 1
ATOM 2341 C CA . SER A 1 326 ? 77.344 43.789 123.573 1.00 30.42 306 SER A CA 1
ATOM 2342 C C . SER A 1 326 ? 76.507 44.601 124.576 1.00 31.13 306 SER A C 1
ATOM 2343 O O . SER A 1 326 ? 75.467 45.125 124.195 1.00 31.61 306 SER A O 1
ATOM 2346 N N . GLY A 1 327 ? 76.946 44.687 125.837 1.00 31.75 307 GLY A N 1
ATOM 2347 C CA . GLY A 1 327 ? 76.123 45.212 126.938 1.00 32.39 307 GLY A CA 1
ATOM 2348 C C . GLY A 1 327 ? 74.923 44.340 127.345 1.00 33.12 307 GLY A C 1
ATOM 2349 O O . GLY A 1 327 ? 74.018 44.811 128.046 1.00 33.19 307 GLY A O 1
ATOM 2350 N N . ILE A 1 328 ? 74.920 43.072 126.939 1.00 32.29 308 ILE A N 1
ATOM 2351 C CA . ILE A 1 328 ? 73.806 42.150 127.221 1.00 32.89 308 ILE A CA 1
ATOM 2352 C C . ILE A 1 328 ? 74.261 41.100 128.245 1.00 32.14 308 ILE A C 1
ATOM 2353 O O . ILE A 1 328 ? 74.942 40.147 127.886 1.00 30.61 308 ILE A O 1
ATOM 2358 N N . PRO A 1 329 ? 73.893 41.284 129.528 1.00 32.21 309 PRO A N 1
ATOM 2359 C CA . PRO A 1 329 ? 74.399 40.391 130.588 1.00 31.46 309 PRO A CA 1
ATOM 2360 C C . PRO A 1 329 ? 73.509 39.147 130.811 1.00 30.13 309 PRO A C 1
ATOM 2361 O O . PRO A 1 329 ? 72.879 38.996 131.859 1.00 29.74 309 PRO A O 1
ATOM 2365 N N . ARG A 1 330 ? 73.479 38.274 129.812 1.00 28.89 310 ARG A N 1
ATOM 2366 C CA . ARG A 1 330 ? 72.765 37.001 129.856 1.00 27.15 310 ARG A CA 1
ATOM 2367 C C . ARG A 1 330 ? 73.214 36.181 131.078 1.00 26.78 310 ARG A C 1
ATOM 2368 O O . ARG A 1 330 ? 72.395 35.832 131.938 1.00 26.78 310 ARG A O 1
ATOM 2376 N N . HIS A 1 331 ? 74.522 35.936 131.171 1.00 23.84 311 HIS A N 1
ATOM 2377 C CA . HIS A 1 331 ? 75.109 35.112 132.224 1.00 23.75 311 HIS A CA 1
ATOM 2378 C C . HIS A 1 331 ? 75.833 35.939 133.256 1.00 23.52 311 HIS A C 1
ATOM 2379 O O . HIS A 1 331 ? 76.185 37.075 132.975 1.00 24.09 311 HIS A O 1
ATOM 2386 N N . ALA A 1 332 ? 76.069 35.345 134.422 1.00 23.54 312 ALA A N 1
ATOM 2387 C CA . ALA A 1 332 ? 76.827 35.973 135.503 1.00 23.60 312 ALA A CA 1
ATOM 2388 C C . ALA A 1 332 ? 77.899 35.017 136.040 1.00 23.74 312 ALA A C 1
ATOM 2389 O O . ALA A 1 332 ? 77.671 33.803 136.223 1.00 22.91 312 ALA A O 1
ATOM 2391 N N . PHE A 1 333 ? 79.082 35.574 136.269 1.00 23.06 313 PHE A N 1
ATOM 2392 C CA . PHE A 1 333 ? 80.192 34.838 136.841 1.00 23.02 313 PHE A CA 1
ATOM 2393 C C . PHE A 1 333 ? 80.315 35.277 138.312 1.00 24.94 313 PHE A C 1
ATOM 2394 O O . PHE A 1 333 ? 80.940 36.294 138.618 1.00 24.82 313 PHE A O 1
ATOM 2402 N N . ARG A 1 334 ? 79.691 34.534 139.213 1.00 24.88 314 ARG A N 1
ATOM 2403 C CA . ARG A 1 334 ? 79.667 34.899 140.644 1.00 26.26 314 ARG A CA 1
ATOM 2404 C C . ARG A 1 334 ? 80.749 34.177 141.413 1.00 26.34 314 ARG A C 1
ATOM 2405 O O . ARG A 1 334 ? 80.482 33.199 142.092 1.00 25.95 314 ARG A O 1
ATOM 2413 N N . CYS A 1 335 ? 81.985 34.672 141.288 1.00 26.09 315 CYS A N 1
ATOM 2414 C CA . CYS A 1 335 ? 83.110 34.096 142.001 1.00 27.46 315 CYS A CA 1
ATOM 2415 C C . CYS A 1 335 ? 83.097 34.627 143.441 1.00 26.83 315 CYS A C 1
ATOM 2416 O O . CYS A 1 335 ? 82.353 35.548 143.735 1.00 27.07 315 CYS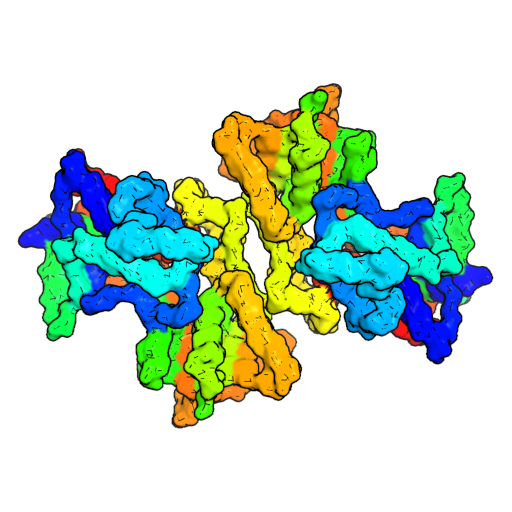 A O 1
ATOM 2419 N N . MET A 1 336 ? 83.857 33.974 144.311 1.00 26.71 316 MET A N 1
ATOM 2420 C CA . MET A 1 336 ? 83.925 34.279 145.763 1.00 28.86 316 MET A CA 1
ATOM 2421 C C . MET A 1 336 ? 82.534 34.298 146.411 1.00 28.59 316 MET A C 1
ATOM 2422 O O . MET A 1 336 ? 82.282 35.103 147.321 1.00 27.94 316 MET A O 1
ATOM 2427 N N . THR A 1 337 ? 81.643 33.416 145.942 1.00 26.84 317 THR A N 1
ATOM 2428 C CA . THR A 1 337 ? 80.251 33.462 146.361 1.00 27.07 317 THR A CA 1
ATOM 2429 C C . THR A 1 337 ? 79.867 32.119 146.975 1.00 26.76 317 THR A C 1
ATOM 2430 O O . THR A 1 337 ? 80.192 31.040 146.425 1.00 25.11 317 THR A O 1
ATOM 2434 N N . THR A 1 338 ? 79.192 32.197 148.128 1.00 26.18 318 THR A N 1
ATOM 2435 C CA . THR A 1 338 ? 78.790 31.019 148.886 1.00 26.72 318 THR A CA 1
ATOM 2436 C C . THR A 1 338 ? 77.284 31.016 149.019 1.00 26.48 318 THR A C 1
ATOM 2437 O O . THR A 1 338 ? 76.700 32.042 149.331 1.00 25.84 318 THR A O 1
ATOM 2441 N N . VAL A 1 339 ? 76.662 29.853 148.783 1.00 26.46 319 VAL A N 1
ATOM 2442 C CA . VAL A 1 339 ? 75.247 29.689 149.096 1.00 26.41 319 VAL A CA 1
ATOM 2443 C C . VAL A 1 339 ? 75.076 29.529 150.611 1.00 27.08 319 VAL A C 1
ATOM 2444 O O . VAL A 1 339 ? 75.495 28.533 151.182 1.00 26.12 319 VAL A O 1
ATOM 2448 N N . GLU A 1 340 ? 74.458 30.523 151.246 1.00 28.55 320 GLU A N 1
ATOM 2449 C CA . GLU A 1 340 ? 74.239 30.483 152.712 1.00 29.65 320 GLU A CA 1
ATOM 2450 C C . GLU A 1 340 ? 72.896 29.873 153.097 1.00 29.19 320 GLU A C 1
ATOM 2451 O O . GLU A 1 340 ? 72.764 29.308 154.162 1.00 29.74 320 GLU A O 1
ATOM 2457 N N . ARG A 1 341 ? 71.916 29.984 152.207 1.00 29.76 321 ARG A N 1
ATOM 2458 C CA . ARG A 1 341 ? 70.583 29.419 152.417 1.00 30.25 321 ARG A CA 1
ATOM 2459 C C . ARG A 1 341 ? 70.021 29.036 151.040 1.00 29.19 321 ARG A C 1
ATOM 2460 O O . ARG A 1 341 ? 70.254 29.732 150.063 1.00 27.41 321 ARG A O 1
ATOM 2468 N N . ALA A 1 342 ? 69.286 27.934 150.962 1.00 28.16 322 ALA A N 1
ATOM 2469 C CA . ALA A 1 342 ? 68.582 27.585 149.723 1.00 29.27 322 ALA A CA 1
ATOM 2470 C C . ALA A 1 342 ? 67.173 27.154 150.095 1.00 30.19 322 ALA A C 1
ATOM 2471 O O . ALA A 1 342 ? 67.013 26.270 150.939 1.00 29.85 322 ALA A O 1
ATOM 2473 N N . THR A 1 343 ? 66.171 27.808 149.509 1.00 31.43 323 THR A N 1
ATOM 2474 C CA . THR A 1 343 ? 64.791 27.595 149.917 1.00 33.09 323 THR A CA 1
ATOM 2475 C C . THR A 1 343 ? 63.918 27.345 148.686 1.00 33.17 323 THR A C 1
ATOM 2476 O O . THR A 1 343 ? 64.002 28.094 147.715 1.00 33.34 323 THR A O 1
ATOM 2480 N N . ALA A 1 344 ? 63.090 26.304 148.735 1.00 34.16 324 ALA A N 1
ATOM 2481 C CA . ALA A 1 344 ? 62.044 26.081 147.732 1.00 35.43 324 ALA A CA 1
ATOM 2482 C C . ALA A 1 344 ? 60.919 27.108 147.900 1.00 36.89 324 ALA A C 1
ATOM 2483 O O . ALA A 1 344 ? 60.408 27.287 149.008 1.00 36.49 324 ALA A O 1
ATOM 2485 N N . THR A 1 345 ? 60.558 27.786 146.810 1.00 37.87 325 THR A N 1
ATOM 2486 C CA . THR A 1 345 ? 59.376 28.656 146.762 1.00 39.54 325 THR A CA 1
ATOM 2487 C C . THR A 1 345 ? 58.535 28.302 145.528 1.00 40.42 325 THR A C 1
ATOM 2488 O O . THR A 1 345 ? 59.009 27.613 144.600 1.00 39.64 325 THR A O 1
ATOM 2492 N N . ALA A 1 346 ? 57.291 28.781 145.503 1.00 41.24 326 ALA A N 1
ATOM 2493 C CA . ALA A 1 346 ? 56.428 28.633 144.322 1.00 41.84 326 ALA A CA 1
ATOM 2494 C C . ALA A 1 346 ? 57.107 29.187 143.047 1.00 41.85 326 ALA A C 1
ATOM 2495 O O . ALA A 1 346 ? 56.922 28.628 141.966 1.00 42.07 326 ALA A O 1
ATOM 2497 N N . GLN A 1 347 ? 57.894 30.259 143.196 1.00 41.51 327 GLN A N 1
ATOM 2498 C CA . GLN A 1 347 ? 58.579 30.950 142.075 1.00 41.57 327 GLN A CA 1
ATOM 2499 C C . GLN A 1 347 ? 59.928 30.345 141.639 1.00 39.63 327 GLN A C 1
ATOM 2500 O O . GLN A 1 347 ? 60.465 30.736 140.609 1.00 39.21 327 GLN A O 1
ATOM 2506 N N . GLY A 1 348 ? 60.475 29.418 142.422 1.00 37.08 328 GLY A N 1
ATOM 2507 C CA . GLY A 1 348 ? 61.766 28.802 142.098 1.00 34.56 328 GLY A CA 1
ATOM 2508 C C . GLY A 1 348 ? 62.586 28.492 143.339 1.00 32.89 328 GLY A C 1
ATOM 2509 O O . GLY A 1 348 ? 62.033 28.412 144.451 1.00 32.23 328 GLY A O 1
ATOM 2510 N N . ILE A 1 349 ? 63.887 28.260 143.148 1.00 30.04 329 ILE A N 1
ATOM 2511 C CA . ILE A 1 349 ? 64.790 27.992 144.252 1.00 28.59 329 ILE A CA 1
ATOM 2512 C C . ILE A 1 349 ? 65.469 29.322 144.604 1.00 29.15 329 ILE A C 1
ATOM 2513 O O . ILE A 1 349 ? 66.190 29.909 143.776 1.00 27.92 329 ILE A O 1
ATOM 2518 N N . GLU A 1 350 ? 65.229 29.790 145.827 1.00 28.24 330 GLU A N 1
ATOM 2519 C CA . GLU A 1 350 ? 65.763 31.068 146.262 1.00 29.91 330 GLU A CA 1
ATOM 2520 C C . GLU A 1 350 ? 67.105 30.814 146.949 1.00 28.96 330 GLU A C 1
ATOM 2521 O O . GLU A 1 350 ? 67.199 30.003 147.857 1.00 29.30 330 GLU A O 1
ATOM 2527 N N . LEU A 1 351 ? 68.160 31.480 146.486 1.00 28.59 331 LEU A N 1
ATOM 2528 C CA . LEU A 1 351 ? 69.483 31.274 147.057 1.00 28.08 331 LEU A CA 1
ATOM 2529 C C . LEU A 1 351 ? 69.920 32.576 147.694 1.00 28.89 331 LEU A C 1
ATOM 2530 O O . LEU A 1 351 ? 69.840 33.619 147.052 1.00 29.54 331 LEU A O 1
ATOM 2535 N N . ALA A 1 352 ? 70.373 32.491 148.944 1.00 28.82 332 ALA A N 1
ATOM 2536 C CA . ALA A 1 352 ? 70.982 33.621 149.631 1.00 29.20 332 ALA A CA 1
ATOM 2537 C C . ALA A 1 352 ? 72.487 33.484 149.412 1.00 28.22 332 ALA A C 1
ATOM 2538 O O . ALA A 1 352 ? 73.108 32.508 149.842 1.00 28.76 332 ALA A O 1
ATOM 2540 N N . LEU A 1 353 ? 73.041 34.465 148.706 1.00 28.76 333 LEU A N 1
ATOM 2541 C CA . LEU A 1 353 ? 74.409 34.408 148.194 1.00 27.88 333 LEU A CA 1
ATOM 2542 C C . LEU A 1 353 ? 75.339 35.427 148.885 1.00 28.15 333 LEU A C 1
ATOM 2543 O O . LEU A 1 353 ? 75.101 36.654 148.829 1.00 29.10 333 LEU A O 1
ATOM 2548 N N . ARG A 1 354 ? 76.365 34.910 149.544 1.00 27.28 334 ARG A N 1
ATOM 2549 C CA . ARG A 1 354 ? 77.314 35.767 150.258 1.00 29.31 334 ARG A CA 1
ATOM 2550 C C . ARG A 1 354 ? 78.521 35.999 149.362 1.00 30.68 334 ARG A C 1
ATOM 2551 O O . ARG A 1 354 ? 79.223 35.053 149.015 1.00 30.11 334 ARG A O 1
ATOM 2559 N N . ASP A 1 355 ? 78.755 37.249 148.996 1.00 32.66 335 ASP A N 1
ATOM 2560 C CA . ASP A 1 355 ? 79.929 37.627 148.213 1.00 35.00 335 ASP A CA 1
ATOM 2561 C C . ASP A 1 355 ? 81.062 37.965 149.198 1.00 36.22 335 ASP A C 1
ATOM 2562 O O . ASP A 1 355 ? 80.989 39.007 149.875 1.00 37.05 335 ASP A O 1
ATOM 2567 N N . ALA A 1 356 ? 82.077 37.094 149.333 1.00 36.43 336 ALA A N 1
ATOM 2568 C CA . ALA A 1 356 ? 83.219 37.364 150.259 1.00 38.25 336 ALA A CA 1
ATOM 2569 C C . ALA A 1 356 ? 84.045 38.618 149.909 1.00 39.39 336 ALA A C 1
ATOM 2570 O O . ALA A 1 356 ? 84.665 39.217 150.783 1.00 40.05 336 ALA A O 1
ATOM 2572 N N . GLY A 1 357 ? 84.027 39.022 148.645 1.00 40.55 337 GLY A N 1
ATOM 2573 C CA . GLY A 1 357 ? 84.668 40.260 148.201 1.00 42.58 337 GLY A CA 1
ATOM 2574 C C . GLY A 1 357 ? 84.133 41.520 148.869 1.00 43.93 337 GLY A C 1
ATOM 2575 O O . GLY A 1 357 ? 84.911 42.407 149.240 1.00 44.79 337 GLY A O 1
ATOM 2576 N N . SER A 1 358 ? 82.814 41.585 149.047 1.00 44.54 338 SER A N 1
ATOM 2577 C CA . SER A 1 358 ? 82.136 42.765 149.605 1.00 44.62 338 SER A CA 1
ATOM 2578 C C . SER A 1 358 ? 81.480 42.495 150.965 1.00 44.61 338 SER A C 1
ATOM 2579 O O . SER A 1 358 ? 81.068 43.435 151.645 1.00 44.56 338 SER A O 1
ATOM 2582 N N . GLY A 1 359 ? 81.409 41.222 151.362 1.00 43.89 339 GLY A N 1
ATOM 2583 C CA . GLY A 1 359 ? 80.744 40.785 152.597 1.00 43.61 339 GLY A CA 1
ATOM 2584 C C . GLY A 1 359 ? 79.224 40.801 152.517 1.00 43.70 339 GLY A C 1
ATOM 2585 O O . GLY A 1 359 ? 78.540 40.429 153.474 1.00 43.97 339 GLY A O 1
ATOM 2586 N N . GLU A 1 360 ? 78.699 41.218 151.369 1.00 43.76 340 GLU A N 1
ATOM 2587 C CA . GLU A 1 360 ? 77.261 41.420 151.153 1.00 44.09 340 GLU A CA 1
ATOM 2588 C C . GLU A 1 360 ? 76.484 40.159 150.812 1.00 43.17 340 GLU A C 1
ATOM 2589 O O . GLU A 1 360 ? 77.020 39.221 150.217 1.00 41.88 340 GLU A O 1
ATOM 2595 N N . LEU A 1 361 ? 75.216 40.160 151.219 1.00 42.75 341 LEU A N 1
ATOM 2596 C CA . LEU A 1 361 ? 74.308 39.061 150.977 1.00 41.97 341 LEU A CA 1
ATOM 2597 C C . LEU A 1 361 ? 73.251 39.531 150.007 1.00 41.79 341 LEU A C 1
ATOM 2598 O O . LEU A 1 361 ? 72.621 40.575 150.219 1.00 41.68 341 LEU A O 1
ATOM 2603 N N . SER A 1 362 ? 73.084 38.788 148.916 1.00 40.86 342 SER A N 1
ATOM 2604 C CA . SER A 1 362 ? 71.969 39.029 148.007 1.00 40.31 342 SER A CA 1
ATOM 2605 C C . SER A 1 362 ? 71.127 37.759 147.844 1.00 39.52 342 SER A C 1
ATOM 2606 O O . SER A 1 362 ? 71.543 36.658 148.206 1.00 38.69 342 SER A O 1
ATOM 2609 N N . VAL A 1 363 ? 69.927 37.950 147.334 1.00 38.64 343 VAL A N 1
ATOM 2610 C CA . VAL A 1 363 ? 68.956 36.889 147.238 1.00 38.86 343 VAL A CA 1
ATOM 2611 C C . VAL A 1 363 ? 68.625 36.777 145.762 1.00 37.75 343 VAL A C 1
ATOM 2612 O O . VAL A 1 363 ? 68.195 37.756 145.165 1.00 37.75 343 VAL A O 1
ATOM 2616 N N . GLU A 1 364 ? 68.861 35.610 145.165 1.00 35.64 344 GLU A N 1
ATOM 2617 C CA . GLU A 1 364 ? 68.481 35.406 143.759 1.00 35.30 344 GLU A CA 1
ATOM 2618 C C . GLU A 1 364 ? 67.621 34.154 143.640 1.00 33.41 344 GLU A C 1
ATOM 2619 O O . GLU A 1 364 ? 67.886 33.159 144.290 1.00 32.87 344 GLU A O 1
ATOM 2625 N N . THR A 1 365 ? 66.629 34.208 142.770 1.00 32.13 345 THR A N 1
ATOM 2626 C CA . THR A 1 365 ? 65.743 33.061 142.553 1.00 31.81 345 THR A CA 1
ATOM 2627 C C . THR A 1 365 ? 65.971 32.424 141.182 1.00 30.47 345 THR A C 1
ATOM 2628 O O . THR A 1 365 ? 66.011 33.132 140.156 1.00 29.94 345 THR A O 1
ATOM 2632 N N . TYR A 1 366 ? 66.097 31.093 141.182 1.00 29.07 346 TYR A N 1
ATOM 2633 C CA . TYR A 1 366 ? 66.442 30.315 139.989 1.00 28.17 346 TYR A CA 1
ATOM 2634 C C . TYR A 1 366 ? 65.352 29.305 139.683 1.00 28.01 346 TYR A C 1
ATOM 2635 O O . TYR A 1 366 ? 64.699 28.796 140.595 1.00 27.29 346 TYR A O 1
ATOM 2644 N N . ASP A 1 367 ? 65.217 28.990 138.401 1.00 26.77 347 ASP A N 1
ATOM 2645 C CA . ASP A 1 367 ? 64.299 27.988 137.916 1.00 27.39 347 ASP A CA 1
ATOM 2646 C C . ASP A 1 367 ? 64.865 26.593 138.171 1.00 27.45 347 ASP A C 1
ATOM 2647 O O . ASP A 1 367 ? 64.114 25.636 138.359 1.00 27.41 347 ASP A O 1
ATOM 2652 N N . ALA A 1 368 ? 66.200 26.495 138.188 1.00 25.86 348 ALA A N 1
ATOM 2653 C CA . ALA A 1 368 ? 66.912 25.252 138.442 1.00 24.44 348 ALA A CA 1
ATOM 2654 C C . ALA A 1 368 ? 68.289 25.538 139.054 1.00 23.77 348 ALA A C 1
ATOM 2655 O O . ALA A 1 368 ? 68.861 26.639 138.874 1.00 24.21 348 ALA A O 1
ATOM 2657 N N . VAL A 1 369 ? 68.786 24.588 139.825 1.00 22.45 349 VAL A N 1
ATOM 2658 C CA . VAL A 1 369 ? 70.115 24.676 140.406 1.00 22.35 349 VAL A CA 1
ATOM 2659 C C . VAL A 1 369 ? 70.866 23.363 140.097 1.00 22.48 349 VAL A C 1
ATOM 2660 O O . VAL A 1 369 ? 70.444 22.267 140.497 1.00 23.34 349 VAL A O 1
ATOM 2664 N N . ILE A 1 370 ? 71.983 23.489 139.392 1.00 21.80 350 ILE A N 1
ATOM 2665 C CA . ILE A 1 370 ? 72.828 22.352 139.084 1.00 21.57 350 ILE A CA 1
ATOM 2666 C C . ILE A 1 370 ? 73.998 22.349 140.073 1.00 21.77 350 ILE A C 1
ATOM 2667 O O . ILE A 1 370 ? 74.747 23.330 140.190 1.00 21.61 350 ILE A O 1
ATOM 2672 N N . LEU A 1 371 ? 74.148 21.239 140.771 1.00 20.98 351 LEU A N 1
ATOM 2673 C CA . LEU A 1 371 ? 75.255 21.029 141.700 1.00 20.63 351 LEU A CA 1
ATOM 2674 C C . LEU A 1 371 ? 76.404 20.334 140.964 1.00 20.76 351 LEU A C 1
ATOM 2675 O O . LEU A 1 371 ? 76.384 19.140 140.764 1.00 21.51 351 LEU A O 1
ATOM 2680 N N . ALA A 1 372 ? 77.400 21.112 140.536 1.00 21.15 352 ALA A N 1
ATOM 2681 C CA . ALA A 1 372 ? 78.554 20.556 139.828 1.00 21.92 352 ALA A CA 1
ATOM 2682 C C . ALA A 1 372 ? 79.681 20.460 140.851 1.00 23.57 352 ALA A C 1
ATOM 2683 O O . ALA A 1 372 ? 80.771 21.060 140.702 1.00 21.85 352 ALA A O 1
ATOM 2685 N N . THR A 1 373 ? 79.411 19.684 141.903 1.00 22.63 353 THR A N 1
ATOM 2686 C CA . THR A 1 373 ? 80.184 19.756 143.157 1.00 22.82 353 THR A CA 1
ATOM 2687 C C . THR A 1 373 ? 81.001 18.491 143.379 1.00 23.12 353 THR A C 1
ATOM 2688 O O . THR A 1 373 ? 81.575 18.273 144.473 1.00 23.41 353 THR A O 1
ATOM 2692 N N . GLY A 1 374 ? 81.063 17.632 142.353 1.00 22.75 354 GLY A N 1
ATOM 2693 C CA . GLY A 1 374 ? 81.988 16.486 142.414 1.00 24.39 354 GLY A CA 1
ATOM 2694 C C . GLY A 1 374 ? 81.486 15.308 143.234 1.00 25.25 354 GLY A C 1
ATOM 2695 O O . GLY A 1 374 ? 80.297 15.150 143.415 1.00 24.41 354 GLY A O 1
ATOM 2696 N N . TYR A 1 375 ? 82.406 14.464 143.705 1.00 25.80 355 TYR A N 1
ATOM 2697 C CA . TYR A 1 375 ? 82.029 13.118 144.203 1.00 27.01 355 TYR A CA 1
ATOM 2698 C C . TYR A 1 375 ? 82.822 12.838 145.453 1.00 27.98 355 TYR A C 1
ATOM 2699 O O . TYR A 1 375 ? 83.907 13.399 145.641 1.00 27.87 355 TYR A O 1
ATOM 2708 N N . GLU A 1 376 ? 82.254 11.999 146.312 1.00 28.40 356 GLU A N 1
ATOM 2709 C CA . GLU A 1 376 ? 82.970 11.430 147.446 1.00 30.41 356 GLU A CA 1
ATOM 2710 C C . GLU A 1 376 ? 83.251 9.974 147.156 1.00 30.21 356 GLU A C 1
ATOM 2711 O O . GLU A 1 376 ? 82.479 9.314 146.426 1.00 29.99 356 GLU A O 1
ATOM 2717 N N . ARG A 1 377 ? 84.324 9.466 147.755 0.75 30.34 357 ARG A N 1
ATOM 2718 C CA . ARG A 1 377 ? 84.669 8.051 147.686 0.75 31.49 357 ARG A CA 1
ATOM 2719 C C . ARG A 1 377 ? 84.696 7.436 149.079 0.75 34.03 35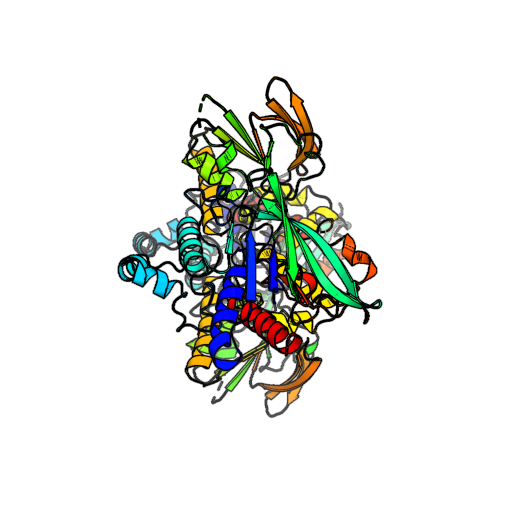7 ARG A C 1
ATOM 2720 O O . ARG A 1 377 ? 85.694 7.530 149.788 0.75 33.52 357 ARG A O 1
ATOM 2728 N N . GLN A 1 378 ? 83.591 6.806 149.464 0.75 37.22 358 GLN A N 1
ATOM 2729 C CA . GLN A 1 378 ? 83.486 6.175 150.774 0.75 41.69 358 GLN A CA 1
ATOM 2730 C C . GLN A 1 378 ? 82.808 4.813 150.678 0.75 43.88 358 GLN A C 1
ATOM 2731 O O . GLN A 1 378 ? 83.230 3.852 151.321 0.75 43.30 358 GLN A O 1
ATOM 2737 N N . LEU A 1 379 ? 81.756 4.737 149.870 1.00 30.00 359 LEU A N 1
ATOM 2738 C CA . LEU A 1 379 ? 81.018 3.492 149.688 1.00 30.00 359 LEU A CA 1
ATOM 2739 C C . LEU A 1 379 ? 80.421 3.007 151.005 1.00 30.00 359 LEU A C 1
ATOM 2740 O O . LEU A 1 379 ? 80.694 3.569 152.066 1.00 30.00 359 LEU A O 1
ATOM 2745 N N . ARG A 1 381 ? 78.881 2.466 153.219 0.75 49.05 361 ARG A N 1
ATOM 2746 C CA . ARG A 1 381 ? 79.378 1.273 153.815 0.75 48.54 361 ARG A CA 1
ATOM 2747 C C . ARG A 1 381 ? 78.254 0.339 154.239 0.75 48.02 361 ARG A C 1
ATOM 2748 O O . ARG A 1 381 ? 78.508 -0.588 154.940 0.75 47.60 361 ARG A O 1
ATOM 2756 N N . GLN A 1 382 ? 77.031 0.552 153.775 0.75 47.34 362 GLN A N 1
ATOM 2757 C CA . GLN A 1 382 ? 76.005 -0.455 154.013 0.75 47.15 362 GLN A CA 1
ATOM 2758 C C . GLN A 1 382 ? 76.368 -1.726 153.258 0.75 46.21 362 GLN A C 1
ATOM 2759 O O . GLN A 1 382 ? 76.165 -2.819 153.723 0.75 46.06 362 GLN A O 1
ATOM 2765 N N . LEU A 1 383 ? 76.925 -1.545 152.083 0.75 45.02 363 LEU A N 1
ATOM 2766 C CA . LEU A 1 383 ? 77.469 -2.625 151.276 0.75 44.20 363 LEU A CA 1
ATOM 2767 C C . LEU A 1 383 ? 78.357 -3.596 152.061 0.75 43.66 363 LEU A C 1
ATOM 2768 O O . LEU A 1 383 ? 78.084 -4.789 152.108 0.75 42.14 363 LEU A O 1
ATOM 2773 N N . LEU A 1 384 ? 79.408 -3.067 152.681 1.00 43.37 364 LEU A N 1
ATOM 2774 C CA . LEU A 1 384 ? 80.351 -3.867 153.448 1.00 44.16 364 LEU A CA 1
ATOM 2775 C C . LEU A 1 384 ? 80.036 -3.960 154.945 1.00 44.88 364 LEU A C 1
ATOM 2776 O O . LEU A 1 384 ? 80.735 -4.672 155.675 1.00 43.75 364 LEU A O 1
ATOM 2781 N N . GLU A 1 385 ? 78.979 -3.267 155.383 1.00 46.36 365 GLU A N 1
ATOM 2782 C CA . GLU A 1 385 ? 78.533 -3.283 156.807 1.00 48.31 365 GLU A CA 1
ATOM 2783 C C . GLU A 1 385 ? 78.520 -4.666 157.480 1.00 48.20 365 GLU A C 1
ATOM 2784 O O . GLU A 1 385 ? 79.104 -4.798 158.545 1.00 48.34 365 GLU A O 1
ATOM 2790 N N . PRO A 1 386 ? 77.883 -5.702 156.861 1.00 48.55 366 PRO A N 1
ATOM 2791 C CA . PRO A 1 386 ? 77.898 -7.003 157.547 1.00 48.96 366 PRO A CA 1
ATOM 2792 C C . PRO A 1 386 ? 79.288 -7.624 157.723 1.00 49.62 366 PRO A C 1
ATOM 2793 O O . PRO A 1 386 ? 79.405 -8.661 158.365 1.00 49.66 366 PRO A O 1
ATOM 2797 N N . LEU A 1 387 ? 80.321 -7.007 157.149 1.00 50.77 367 LEU A N 1
ATOM 2798 C CA . LEU A 1 387 ? 81.696 -7.521 157.252 1.00 51.78 367 LEU A CA 1
ATOM 2799 C C . LEU A 1 387 ? 82.579 -6.682 158.186 1.00 52.57 367 LEU A C 1
ATOM 2800 O O . LEU A 1 387 ? 83.752 -7.011 158.378 1.00 52.71 367 LEU A O 1
ATOM 2805 N N . ALA A 1 388 ? 82.004 -5.624 158.765 1.00 53.78 368 ALA A N 1
ATOM 2806 C CA . ALA A 1 388 ? 82.713 -4.683 159.659 1.00 55.13 368 ALA A CA 1
ATOM 2807 C C . ALA A 1 388 ? 83.466 -5.364 160.799 1.00 56.03 368 ALA A C 1
ATOM 2808 O O . ALA A 1 388 ? 84.574 -4.958 161.159 1.00 56.17 368 ALA A O 1
ATOM 2810 N N . GLU A 1 389 ? 82.864 -6.408 161.351 1.00 57.05 369 GLU A N 1
ATOM 2811 C CA . GLU A 1 389 ? 83.490 -7.215 162.395 1.00 58.26 369 GLU A CA 1
ATOM 2812 C C . GLU A 1 389 ? 84.845 -7.840 162.000 1.00 58.55 369 GLU A C 1
ATOM 2813 O O . GLU A 1 389 ? 85.643 -8.172 162.879 1.00 58.57 369 GLU A O 1
ATOM 2819 N N . TYR A 1 390 ? 85.106 -7.979 160.695 1.00 58.94 370 TYR A N 1
ATOM 2820 C CA . TYR A 1 390 ? 86.327 -8.651 160.195 1.00 59.33 370 TYR A CA 1
ATOM 2821 C C . TYR A 1 390 ? 87.417 -7.751 159.568 1.00 59.57 370 TYR A C 1
ATOM 2822 O O . TYR A 1 390 ? 88.528 -8.225 159.321 1.00 59.32 370 TYR A O 1
ATOM 2831 N N . LEU A 1 391 ? 87.112 -6.480 159.310 1.00 59.96 371 LEU A N 1
ATOM 2832 C CA . LEU A 1 391 ? 88.037 -5.593 158.576 1.00 60.62 371 LEU A CA 1
ATOM 2833 C C . LEU A 1 391 ? 89.080 -4.912 159.496 1.00 61.45 371 LEU A C 1
ATOM 2834 O O . LEU A 1 391 ? 89.081 -5.153 160.696 1.00 61.84 371 LEU A O 1
ATOM 2839 N N . GLY A 1 392 ? 89.967 -4.082 158.932 1.00 62.25 372 GLY A N 1
ATOM 2840 C CA . GLY A 1 392 ? 91.131 -3.539 159.659 1.00 62.43 372 GLY A CA 1
ATOM 2841 C C . GLY A 1 392 ? 90.812 -2.484 160.704 1.00 62.81 372 GLY A C 1
ATOM 2842 O O . GLY A 1 392 ? 91.688 -1.707 161.095 1.00 63.01 372 GLY A O 1
ATOM 2843 N N . GLU A 1 395 ? 95.110 -0.318 156.784 1.00 46.67 375 GLU A N 1
ATOM 2844 C CA . GLU A 1 395 ? 94.753 0.213 155.454 1.00 45.69 375 GLU A CA 1
ATOM 2845 C C . GLU A 1 395 ? 94.824 -0.882 154.375 1.00 44.45 375 GLU A C 1
ATOM 2846 O O . GLU A 1 395 ? 95.456 -1.932 154.568 1.00 45.16 375 GLU A O 1
ATOM 2852 N N . ILE A 1 396 ? 94.171 -0.622 153.244 1.00 42.28 376 ILE A N 1
ATOM 2853 C CA . ILE A 1 396 ? 94.303 -1.423 152.011 1.00 39.56 376 ILE A CA 1
ATOM 2854 C C . ILE A 1 396 ? 95.773 -1.781 151.647 1.00 38.06 376 ILE A C 1
ATOM 2855 O O . ILE A 1 396 ? 96.700 -0.964 151.842 1.00 37.18 376 ILE A O 1
ATOM 2860 N N . GLY A 1 397 ? 95.982 -2.984 151.113 1.00 35.63 377 GLY A N 1
ATOM 2861 C CA . GLY A 1 397 ? 97.316 -3.431 150.718 1.00 33.84 377 GLY A CA 1
ATOM 2862 C C . GLY A 1 397 ? 97.768 -2.761 149.416 1.00 33.15 377 GLY A C 1
ATOM 2863 O O . GLY A 1 397 ? 96.962 -2.154 148.706 1.00 31.93 377 GLY A O 1
ATOM 2864 N N . ARG A 1 398 ? 99.050 -2.887 149.100 1.00 32.41 378 ARG A N 1
ATOM 2865 C CA . ARG A 1 398 ? 99.580 -2.450 147.798 1.00 32.01 378 ARG A CA 1
ATOM 2866 C C . ARG A 1 398 ? 98.758 -3.053 146.653 1.00 31.81 378 ARG A C 1
ATOM 2867 O O . ARG A 1 398 ? 98.408 -2.343 145.697 1.00 29.91 378 ARG A O 1
ATOM 2875 N N . ASP A 1 399 ? 98.422 -4.347 146.778 1.00 30.58 379 ASP A N 1
ATOM 2876 C CA . ASP A 1 399 ? 97.627 -5.064 145.763 1.00 30.22 379 ASP A CA 1
ATOM 2877 C C . ASP A 1 399 ? 96.100 -4.806 145.788 1.00 28.82 379 ASP A C 1
ATOM 2878 O O . ASP A 1 399 ? 95.334 -5.525 145.141 1.00 28.49 379 ASP A O 1
ATOM 2883 N N . TYR A 1 400 ? 95.680 -3.787 146.530 1.00 27.72 380 TYR A N 1
ATOM 2884 C CA . TYR A 1 400 ? 94.292 -3.311 146.607 1.00 27.06 380 TYR A CA 1
ATOM 2885 C C . TYR A 1 400 ? 93.376 -4.233 147.447 1.00 28.24 380 TYR A C 1
ATOM 2886 O O . TYR A 1 400 ? 92.174 -4.080 147.435 1.00 26.24 380 TYR A O 1
ATOM 2895 N N . ARG A 1 401 ? 93.990 -5.132 148.206 1.00 29.88 381 ARG A N 1
ATOM 2896 C CA . ARG A 1 401 ? 93.250 -6.060 149.059 1.00 32.12 381 ARG A CA 1
ATOM 2897 C C . ARG A 1 401 ? 93.042 -5.448 150.441 1.00 33.05 381 ARG A C 1
ATOM 2898 O O . ARG A 1 401 ? 93.998 -4.944 151.057 1.00 32.17 381 ARG A O 1
ATOM 2906 N N . LEU A 1 402 ? 91.781 -5.453 150.891 1.00 34.54 382 LEU A N 1
ATOM 2907 C CA . LEU A 1 402 ? 91.381 -4.996 152.223 1.00 36.66 382 LEU A CA 1
ATOM 2908 C C . LEU A 1 402 ? 91.969 -5.946 153.256 1.00 38.42 382 LEU A C 1
ATOM 2909 O O . LEU A 1 402 ? 91.813 -7.156 153.131 1.00 37.73 382 LEU A O 1
ATOM 2914 N N . GLN A 1 403 ? 92.660 -5.399 154.249 1.00 41.38 383 GLN A N 1
ATOM 2915 C CA . GLN A 1 403 ? 93.223 -6.240 155.302 1.00 45.22 383 GLN A CA 1
ATOM 2916 C C . GLN A 1 403 ? 92.107 -6.691 156.243 1.00 46.40 383 GLN A C 1
ATOM 2917 O O . GLN A 1 403 ? 91.320 -5.877 156.736 1.00 46.84 383 GLN A O 1
ATOM 2923 N N . THR A 1 404 ? 92.034 -8.003 156.435 1.00 48.15 384 THR A N 1
ATOM 2924 C CA . THR A 1 404 ? 91.076 -8.630 157.348 1.00 49.88 384 THR A CA 1
ATOM 2925 C C . THR A 1 404 ? 91.833 -9.405 158.440 1.00 51.16 384 THR A C 1
ATOM 2926 O O . THR A 1 404 ? 92.999 -9.756 158.252 1.00 51.16 384 THR A O 1
ATOM 2930 N N . ASP A 1 405 ? 91.174 -9.693 159.565 1.00 52.96 385 ASP A N 1
ATOM 2931 C CA . ASP A 1 405 ? 91.780 -10.589 160.567 1.00 54.22 385 ASP A CA 1
ATOM 2932 C C . ASP A 1 405 ? 91.838 -12.032 160.025 1.00 54.61 385 ASP A C 1
ATOM 2933 O O . ASP A 1 405 ? 91.278 -12.316 158.953 1.00 54.65 385 ASP A O 1
ATOM 2938 N N . GLU A 1 406 ? 92.519 -12.924 160.747 1.00 55.25 386 GLU A N 1
ATOM 2939 C CA . GLU A 1 406 ? 92.765 -14.312 160.285 1.00 55.97 386 GLU A CA 1
ATOM 2940 C C . GLU A 1 406 ? 91.521 -15.206 160.071 1.00 55.62 386 GLU A C 1
ATOM 2941 O O . GLU A 1 406 ? 91.597 -16.170 159.308 1.00 56.07 386 GLU A O 1
ATOM 2947 N N . ARG A 1 407 ? 90.388 -14.884 160.708 1.00 55.39 387 ARG A N 1
ATOM 2948 C CA . ARG A 1 407 ? 89.118 -15.630 160.498 1.00 55.02 387 ARG A CA 1
ATOM 2949 C C . ARG A 1 407 ? 88.564 -15.505 159.062 1.00 54.49 387 ARG A C 1
ATOM 2950 O O . ARG A 1 407 ? 87.870 -16.398 158.559 1.00 54.57 387 ARG A O 1
ATOM 2958 N N . CYS A 1 408 ? 88.858 -14.382 158.419 1.00 53.51 388 CYS A N 1
ATOM 2959 C CA . CYS A 1 408 ? 88.383 -14.125 157.069 1.00 52.35 388 CYS A CA 1
ATOM 2960 C C . CYS A 1 408 ? 89.357 -14.754 156.069 1.00 51.35 388 CYS A C 1
ATOM 2961 O O . CYS A 1 408 ? 90.493 -14.306 155.928 1.00 51.52 388 CYS A O 1
ATOM 2964 N N . LYS A 1 409 ? 88.903 -15.814 155.407 1.00 50.03 389 LYS A N 1
ATOM 2965 C CA . LYS A 1 409 ? 89.717 -16.590 154.467 1.00 48.78 389 LYS A CA 1
ATOM 2966 C C . LYS A 1 409 ? 89.512 -16.140 153.007 1.00 47.20 389 LYS A C 1
ATOM 2967 O O . LYS A 1 409 ? 90.192 -16.625 152.091 1.00 46.96 389 LYS A O 1
ATOM 2973 N N . VAL A 1 410 ? 88.545 -15.251 152.801 1.00 44.67 390 VAL A N 1
ATOM 2974 C CA . VAL A 1 410 ? 88.211 -14.756 151.466 1.00 42.24 390 VAL A CA 1
ATOM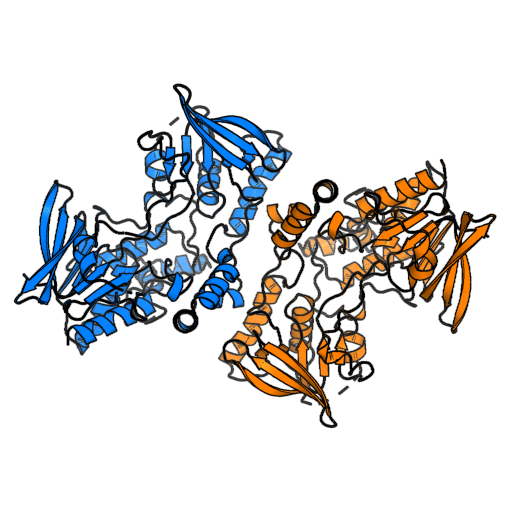 2975 C C . VAL A 1 410 ? 89.011 -13.481 151.199 1.00 40.47 390 VAL A C 1
ATOM 2976 O O . VAL A 1 410 ? 89.417 -12.790 152.139 1.00 40.48 390 VAL A O 1
ATOM 2980 N N . ALA A 1 411 ? 89.221 -13.185 149.919 1.00 38.27 391 ALA A N 1
ATOM 2981 C CA . ALA A 1 411 ? 89.936 -11.972 149.501 1.00 35.51 391 ALA A CA 1
ATOM 2982 C C . ALA A 1 411 ? 88.909 -10.952 149.016 1.00 33.22 391 ALA A C 1
ATOM 2983 O O . ALA A 1 411 ? 88.032 -11.290 148.214 1.00 32.44 391 ALA A O 1
ATOM 2985 N N . ILE A 1 412 ? 88.998 -9.725 149.534 1.00 30.82 392 ILE A N 1
ATOM 2986 C CA . ILE A 1 412 ? 88.160 -8.612 149.088 1.00 28.90 392 ILE A CA 1
ATOM 2987 C C . ILE A 1 412 ? 89.066 -7.481 148.560 1.00 28.13 392 ILE A C 1
ATOM 2988 O O . ILE A 1 412 ? 89.958 -7.018 149.266 1.00 26.99 392 ILE A O 1
ATOM 2993 N N . TYR A 1 413 ? 88.830 -7.074 147.318 1.00 27.51 393 TYR A N 1
ATOM 2994 C CA . TYR A 1 413 ? 89.605 -5.986 146.698 1.00 26.52 393 TYR A CA 1
ATOM 2995 C C . TYR A 1 413 ? 88.673 -4.796 146.463 1.00 27.03 393 TYR A C 1
ATOM 2996 O O . TYR A 1 413 ? 87.459 -4.966 146.323 1.00 25.40 393 TYR A O 1
ATOM 3005 N N . ALA A 1 414 ? 89.236 -3.585 146.426 1.00 26.40 394 ALA A N 1
ATOM 3006 C CA . ALA A 1 414 ? 88.457 -2.397 146.110 1.00 25.27 394 ALA A CA 1
ATOM 3007 C C . ALA A 1 414 ? 89.236 -1.533 145.120 1.00 25.12 394 ALA A C 1
ATOM 3008 O O . ALA A 1 414 ? 90.430 -1.421 145.247 1.00 24.71 394 ALA A O 1
ATOM 3010 N N . GLN A 1 415 ? 88.536 -0.926 144.157 1.00 25.50 395 GLN A N 1
ATOM 3011 C CA . GLN A 1 415 ? 89.188 -0.100 143.143 1.00 25.57 395 GLN A CA 1
ATOM 3012 C C . GLN A 1 415 ? 88.589 1.287 143.207 1.00 25.75 395 GLN A C 1
ATOM 3013 O O . GLN A 1 415 ? 87.362 1.429 143.160 1.00 26.12 395 GLN A O 1
ATOM 3019 N N . GLY A 1 416 ? 89.467 2.299 143.309 1.00 26.21 396 GLY A N 1
ATOM 3020 C CA . GLY A 1 416 ? 89.065 3.705 143.259 1.00 25.80 396 GLY A CA 1
ATOM 3021 C C . GLY A 1 416 ? 88.827 4.328 144.623 1.00 26.71 396 GLY A C 1
ATOM 3022 O O . GLY A 1 416 ? 88.335 5.470 144.707 1.00 25.70 396 GLY A O 1
ATOM 3023 N N . PHE A 1 417 ? 89.204 3.591 145.674 1.00 26.37 397 PHE A N 1
ATOM 3024 C CA . PHE A 1 417 ? 88.981 4.029 147.064 1.00 28.32 397 PHE A CA 1
ATOM 3025 C C . PHE A 1 417 ? 90.268 4.242 147.835 1.00 28.91 397 PHE A C 1
ATOM 3026 O O . PHE A 1 417 ? 90.279 4.280 149.079 1.00 30.32 397 PHE A O 1
ATOM 3034 N N . SER A 1 418 ? 91.373 4.333 147.101 1.00 28.14 398 SER A N 1
ATOM 3035 C CA . SER A 1 418 ? 92.658 4.333 147.757 1.00 28.42 398 SER A CA 1
ATOM 3036 C C . SER A 1 418 ? 93.583 5.431 147.231 1.00 27.52 398 SER A C 1
ATOM 3037 O O . SER A 1 418 ? 94.782 5.267 147.218 1.00 27.67 398 SER A O 1
ATOM 3040 N N . GLN A 1 419 ? 93.010 6.559 146.832 1.00 26.72 399 GLN A N 1
ATOM 3041 C CA . GLN A 1 419 ? 93.829 7.737 146.496 1.00 26.80 399 GLN A CA 1
ATOM 3042 C C . GLN A 1 419 ? 94.840 8.098 147.608 1.00 26.93 399 GLN A C 1
ATOM 3043 O O . GLN A 1 419 ? 96.005 8.409 147.301 1.00 25.84 399 GLN A O 1
ATOM 3049 N N . ALA A 1 420 ? 94.397 8.042 148.872 1.00 26.97 400 ALA A N 1
ATOM 3050 C CA . ALA A 1 420 ? 95.279 8.412 150.011 1.00 28.43 400 ALA A CA 1
ATOM 3051 C C . ALA A 1 420 ? 96.603 7.647 150.036 1.00 28.16 400 ALA A C 1
ATOM 3052 O O . ALA A 1 420 ? 97.633 8.196 150.431 1.00 29.83 400 ALA A O 1
ATOM 3054 N N . SER A 1 421 ? 96.593 6.408 149.574 1.00 27.71 401 SER A N 1
ATOM 3055 C CA . SER A 1 421 ? 97.789 5.558 149.621 1.00 27.31 401 SER A CA 1
ATOM 3056 C C . SER A 1 421 ? 98.433 5.267 148.264 1.00 26.35 401 SER A C 1
ATOM 3057 O O . SER A 1 421 ? 99.598 4.866 148.194 1.00 26.64 401 SER A O 1
ATOM 3060 N N . HIS A 1 422 ? 97.656 5.374 147.196 1.00 25.74 402 HIS A N 1
ATOM 3061 C CA . HIS A 1 422 ? 98.126 4.943 145.867 1.00 24.94 402 HIS A CA 1
ATOM 3062 C C . HIS A 1 422 ? 98.212 6.090 144.852 1.00 24.97 402 HIS A C 1
ATOM 3063 O O . HIS A 1 422 ? 98.706 5.889 143.755 1.00 24.53 402 HIS A O 1
ATOM 3070 N N . GLY A 1 423 ? 97.702 7.260 145.195 1.00 24.77 403 GLY A N 1
ATOM 3071 C CA . GLY A 1 423 ? 97.984 8.441 144.407 1.00 25.45 403 GLY A CA 1
ATOM 3072 C C . GLY A 1 423 ? 96.819 8.932 143.571 1.00 25.58 403 GLY A C 1
ATOM 3073 O O . GLY A 1 423 ? 95.745 8.321 143.551 1.00 23.91 403 GLY A O 1
ATOM 3074 N N . LEU A 1 424 ? 97.057 10.036 142.859 1.00 24.38 404 LEU A N 1
ATOM 3075 C CA . LEU A 1 424 ? 96.010 10.709 142.083 1.00 24.83 404 LEU A CA 1
ATOM 3076 C C . LEU A 1 424 ? 95.474 9.908 140.887 1.00 23.82 404 LEU A C 1
ATOM 3077 O O . LEU A 1 424 ? 94.391 10.225 140.368 1.00 24.64 404 LEU A O 1
ATOM 3082 N N . SER A 1 425 ? 96.186 8.864 140.457 1.00 23.23 405 SER A N 1
ATOM 3083 C CA . SER A 1 425 ? 95.665 8.019 139.399 1.00 23.47 405 SER A CA 1
ATOM 3084 C C . SER A 1 425 ? 94.475 7.169 139.892 1.00 23.69 405 SER A C 1
ATOM 3085 O O . SER A 1 425 ? 93.764 6.553 139.091 1.00 23.29 405 SER A O 1
ATOM 3088 N N . ASP A 1 426 ? 94.289 7.117 141.212 1.00 23.96 406 ASP A N 1
ATOM 3089 C CA . ASP A 1 426 ? 93.421 6.057 141.779 1.00 24.73 406 ASP A CA 1
ATOM 3090 C C . ASP A 1 426 ? 91.986 6.095 141.265 1.00 23.92 406 ASP A C 1
ATOM 3091 O O . ASP A 1 426 ? 91.425 5.056 140.940 1.00 25.46 406 ASP A O 1
ATOM 3096 N N . THR A 1 427 ? 91.383 7.280 141.204 1.00 24.04 407 THR A N 1
ATOM 3097 C CA . THR A 1 427 ? 89.990 7.422 140.744 1.00 23.76 407 THR A CA 1
ATOM 3098 C C . THR A 1 427 ? 89.834 7.627 139.231 1.00 23.97 407 THR A C 1
ATOM 3099 O O . THR A 1 427 ? 88.726 7.912 138.767 1.00 25.29 407 THR A O 1
ATOM 3103 N N . LEU A 1 428 ? 90.928 7.505 138.478 1.00 22.13 408 LEU A N 1
ATOM 3104 C CA . LEU A 1 428 ? 90.911 7.901 137.046 1.00 22.37 408 LEU A CA 1
ATOM 3105 C C . LEU A 1 428 ? 91.082 6.693 136.143 1.00 21.96 408 LEU A C 1
ATOM 3106 O O . LEU A 1 428 ? 91.098 5.549 136.613 1.00 20.84 408 LEU A O 1
ATOM 3111 N N . LEU A 1 429 ? 91.204 6.938 134.836 1.00 22.15 409 LEU A N 1
ATOM 3112 C CA . LEU A 1 429 ? 91.573 5.860 133.889 1.00 22.66 409 LEU A CA 1
ATOM 3113 C C . LEU A 1 429 ? 93.080 5.583 133.862 1.00 22.37 409 LEU A C 1
ATOM 3114 O O . LEU A 1 429 ? 93.515 4.589 133.276 1.00 22.40 409 LEU A O 1
ATOM 3119 N N . SER A 1 430 ? 93.870 6.459 134.508 1.00 21.61 410 SER A N 1
ATOM 3120 C CA . SER A 1 430 ? 95.328 6.531 134.337 1.00 21.79 410 SER A CA 1
ATOM 3121 C C . SER A 1 430 ? 96.168 5.242 134.409 1.00 21.43 410 SER A C 1
ATOM 3122 O O . SER A 1 430 ? 97.082 5.026 133.601 1.00 20.26 410 SER A O 1
ATOM 3125 N N . VAL A 1 431 ? 95.880 4.407 135.399 1.00 22.12 411 VAL A N 1
ATOM 3126 C CA . VAL A 1 431 ? 96.715 3.223 135.622 1.00 22.64 411 VAL A CA 1
ATOM 3127 C C . VAL A 1 431 ? 95.899 1.916 135.551 1.00 23.48 411 VAL A C 1
ATOM 3128 O O . VAL A 1 431 ? 96.377 0.884 135.990 1.00 24.07 411 VAL A O 1
ATOM 3132 N N . LEU A 1 432 ? 94.704 1.971 134.979 1.00 23.07 412 LEU A N 1
ATOM 3133 C CA . LEU A 1 432 ? 93.824 0.811 134.957 1.00 24.49 412 LEU A CA 1
ATOM 3134 C C . LEU A 1 432 ? 94.491 -0.454 134.406 1.00 25.13 412 LEU A C 1
ATOM 3135 O O . LEU A 1 432 ? 94.335 -1.502 135.007 1.00 25.87 412 LEU A O 1
ATOM 3140 N N . PRO A 1 433 ? 95.247 -0.363 133.283 1.00 25.27 413 PRO A N 1
ATOM 3141 C CA . PRO A 1 433 ? 95.860 -1.624 132.797 1.00 25.79 413 PRO A CA 1
ATOM 3142 C C . PRO A 1 433 ? 96.829 -2.289 133.773 1.00 25.80 413 PRO A C 1
ATOM 3143 O O . PRO A 1 433 ? 96.926 -3.531 133.825 1.00 25.50 413 PRO A O 1
ATOM 3147 N N . VAL A 1 434 ? 97.573 -1.468 134.507 1.00 25.36 414 VAL A N 1
ATOM 3148 C CA . VAL A 1 434 ? 98.528 -1.958 135.485 1.00 25.73 414 VAL A CA 1
ATOM 3149 C C . VAL A 1 434 ? 97.813 -2.439 136.777 1.00 25.50 414 VAL A C 1
ATOM 3150 O O . VAL A 1 434 ? 98.169 -3.513 137.327 1.00 24.86 414 VAL A O 1
ATOM 3154 N N . ARG A 1 435 ? 96.839 -1.663 137.268 1.00 23.86 415 ARG A N 1
ATOM 3155 C CA . ARG A 1 435 ? 96.058 -2.117 138.426 1.00 23.88 415 ARG A CA 1
ATOM 3156 C C . ARG A 1 435 ? 95.336 -3.445 138.138 1.00 24.03 415 ARG A C 1
ATOM 3157 O O . ARG A 1 435 ? 95.279 -4.331 139.005 1.00 24.25 415 ARG A O 1
ATOM 3165 N N . ALA A 1 436 ? 94.796 -3.590 136.925 1.00 23.56 416 ALA A N 1
ATOM 3166 C CA . ALA A 1 436 ? 94.123 -4.823 136.539 1.00 24.23 416 ALA A CA 1
ATOM 3167 C C . ALA A 1 436 ? 95.093 -6.013 136.600 1.00 25.87 416 ALA A C 1
ATOM 3168 O O . ALA A 1 436 ? 94.729 -7.096 137.076 1.00 25.27 416 ALA A O 1
ATOM 3170 N N . GLU A 1 437 ? 96.313 -5.810 136.103 1.00 26.36 417 GLU A N 1
ATOM 3171 C CA . GLU A 1 437 ? 97.339 -6.857 136.138 1.00 28.01 417 GLU A CA 1
ATOM 3172 C C . GLU A 1 437 ? 97.701 -7.171 137.593 1.00 28.20 417 GLU A C 1
ATOM 3173 O O . GLU A 1 437 ? 97.909 -8.335 137.956 1.00 28.43 417 GLU A O 1
ATOM 3179 N N . GLU A 1 438 ? 97.743 -6.145 138.432 1.00 27.96 418 GLU A N 1
ATOM 3180 C CA . GLU A 1 438 ? 98.113 -6.339 139.832 1.00 28.83 418 GLU A CA 1
ATOM 3181 C C . GLU A 1 438 ? 97.025 -7.075 140.651 1.00 28.92 418 GLU A C 1
ATOM 3182 O O . GLU A 1 438 ? 97.332 -8.024 141.396 1.00 28.73 418 GLU A O 1
ATOM 3188 N N . ILE A 1 439 ? 95.774 -6.651 140.501 1.00 28.40 419 ILE A N 1
ATOM 3189 C CA . ILE A 1 439 ? 94.662 -7.321 141.192 1.00 28.32 419 ILE A CA 1
ATOM 3190 C C . ILE A 1 439 ? 94.460 -8.749 140.656 1.00 28.97 419 ILE A C 1
ATOM 3191 O O . ILE A 1 439 ? 94.278 -9.680 141.447 1.00 28.88 419 ILE A O 1
ATOM 3196 N N . SER A 1 440 ? 94.504 -8.927 139.331 1.00 28.53 420 SER A N 1
ATOM 3197 C CA . SER A 1 440 ? 94.313 -10.255 138.757 1.00 29.98 420 SER A CA 1
ATOM 3198 C C . SER A 1 440 ? 95.432 -11.234 139.207 1.00 30.43 420 SER A C 1
ATOM 3199 O O . SER A 1 440 ? 95.134 -12.390 139.533 1.00 30.93 420 SER A O 1
ATOM 3202 N N . GLY A 1 441 ? 96.672 -10.749 139.263 1.00 29.68 421 GLY A N 1
ATOM 3203 C CA . GLY A 1 441 ? 97.815 -11.518 139.795 1.00 30.65 421 GLY A CA 1
ATOM 3204 C C . GLY A 1 441 ? 97.621 -11.932 141.247 1.00 31.51 421 GLY A C 1
ATOM 3205 O O . GLY A 1 441 ? 97.821 -13.106 141.615 1.00 31.96 421 GLY A O 1
ATOM 3206 N N . SER A 1 442 ? 97.260 -10.972 142.081 1.00 31.73 422 SER A N 1
ATOM 3207 C CA . SER A 1 442 ? 97.015 -11.236 143.487 1.00 32.66 422 SER A CA 1
ATOM 3208 C C . SER A 1 442 ? 95.876 -12.269 143.659 1.00 33.07 422 SER A C 1
ATOM 3209 O O . SER A 1 442 ? 95.977 -13.178 144.487 1.00 32.63 422 SER A O 1
ATOM 3212 N N . LEU A 1 443 ? 94.798 -12.105 142.893 1.00 32.99 423 LEU A N 1
ATOM 3213 C CA . LEU A 1 443 ? 93.635 -12.987 142.980 1.00 34.08 423 LEU A CA 1
ATOM 3214 C C . LEU A 1 443 ? 94.001 -14.427 142.664 1.00 35.06 423 LEU A C 1
ATOM 3215 O O . LEU A 1 443 ? 93.624 -15.330 143.429 1.00 34.68 423 LEU A O 1
ATOM 3220 N N . TYR A 1 444 ? 94.727 -14.641 141.558 1.00 34.89 424 TYR A N 1
ATOM 3221 C CA . TYR A 1 444 ? 95.204 -15.991 141.211 1.00 36.27 424 TYR A CA 1
ATOM 3222 C C . TYR A 1 444 ? 96.101 -16.557 142.305 1.00 37.30 424 TYR A C 1
ATOM 3223 O O . TYR A 1 444 ? 95.973 -17.729 142.649 1.00 38.56 424 TYR A O 1
ATOM 3232 N N . GLN A 1 445 ? 96.991 -15.731 142.846 1.00 38.14 425 GLN A N 1
ATOM 3233 C CA . GLN A 1 445 ? 97.860 -16.141 143.948 1.00 39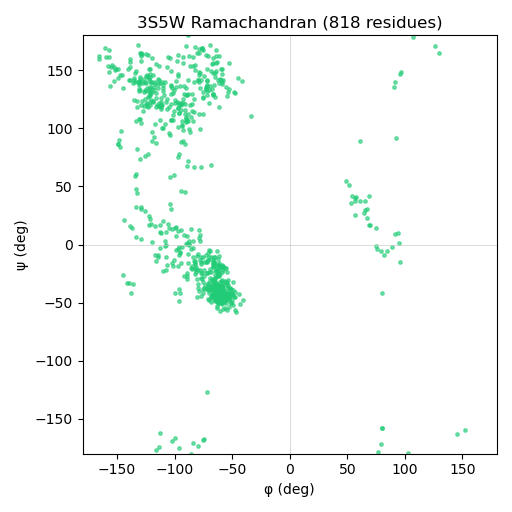.68 425 GLN A CA 1
ATOM 3234 C C . GLN A 1 445 ? 97.040 -16.561 145.177 1.00 40.06 425 GLN A C 1
ATOM 3235 O O . GLN A 1 445 ? 97.352 -17.571 145.815 1.00 39.85 425 GLN A O 1
ATOM 3241 N N . HIS A 1 446 ? 95.994 -15.800 145.498 1.00 39.95 426 HIS A N 1
ATOM 3242 C CA . HIS A 1 446 ? 95.118 -16.143 146.612 1.00 41.51 426 HIS A CA 1
ATOM 3243 C C . HIS A 1 446 ? 94.314 -17.433 146.375 1.00 42.30 426 HIS A C 1
ATOM 3244 O O . HIS A 1 446 ? 94.184 -18.255 147.285 1.00 41.86 426 HIS A O 1
ATOM 3251 N N . LEU A 1 447 ? 93.773 -17.589 145.171 1.00 43.14 427 LEU A N 1
ATOM 3252 C CA . LEU A 1 447 ? 92.944 -18.746 144.821 1.00 45.46 427 LEU A CA 1
ATOM 3253 C C . LEU A 1 447 ? 93.729 -20.042 144.534 1.00 47.28 427 LEU A C 1
ATOM 3254 O O . LEU A 1 447 ? 93.135 -21.121 144.512 1.00 47.70 427 LEU A O 1
ATOM 3259 N N . LYS A 1 448 ? 95.045 -19.931 144.316 1.00 49.08 428 LYS A N 1
ATOM 3260 C CA . LYS A 1 448 ? 95.930 -21.098 144.124 1.00 50.84 428 LYS A CA 1
ATOM 3261 C C . LYS A 1 448 ? 95.883 -22.063 145.319 1.00 51.00 428 LYS A C 1
ATOM 3262 O O . LYS A 1 448 ? 96.200 -21.676 146.443 1.00 51.41 428 LYS A O 1
ATOM 3268 N N . VAL B 1 29 ? 122.124 74.695 141.698 1.00 46.16 9 VAL B N 1
ATOM 3269 C CA . VAL B 1 29 ? 120.839 74.284 141.064 1.00 45.90 9 VAL B CA 1
ATOM 3270 C C . VAL B 1 29 ? 120.196 73.158 141.899 1.00 44.62 9 VAL B C 1
ATOM 3271 O O . VAL B 1 29 ? 120.868 72.200 142.284 1.00 45.04 9 VAL B O 1
ATOM 3275 N N . VAL B 1 30 ? 118.909 73.296 142.185 1.00 42.79 10 VAL B N 1
ATOM 3276 C CA . VAL B 1 30 ? 118.167 72.289 142.941 1.00 41.05 10 VAL B CA 1
ATOM 3277 C C . VAL B 1 30 ? 117.130 71.626 141.999 1.00 39.53 10 VAL B C 1
ATOM 3278 O O . VAL B 1 30 ? 116.217 72.293 141.490 1.00 39.91 10 VAL B O 1
ATOM 3282 N N . HIS B 1 31 ? 117.289 70.328 141.765 1.00 36.70 11 HIS B N 1
ATOM 3283 C CA . HIS B 1 31 ? 116.363 69.570 140.911 1.00 34.99 11 HIS B CA 1
ATOM 3284 C C . HIS B 1 31 ? 115.008 69.351 141.608 1.00 33.69 11 HIS B C 1
ATOM 3285 O O . HIS B 1 31 ? 114.937 69.338 142.834 1.00 33.17 11 HIS B O 1
ATOM 3292 N N . ASP B 1 32 ? 113.930 69.239 140.824 1.00 32.33 12 ASP B N 1
ATOM 3293 C CA . ASP B 1 32 ? 112.629 68.881 141.360 1.00 31.75 12 ASP B CA 1
ATOM 3294 C C . ASP B 1 32 ? 112.580 67.386 141.680 1.00 30.48 12 ASP B C 1
ATOM 3295 O O . ASP B 1 32 ? 111.922 66.994 142.616 1.00 29.98 12 ASP B O 1
ATOM 3300 N N . LEU B 1 33 ? 113.304 66.581 140.905 1.00 28.60 13 LEU B N 1
ATOM 3301 C CA . LEU B 1 33 ? 113.299 65.127 141.058 1.00 26.47 13 LEU B CA 1
ATOM 3302 C C . LEU B 1 33 ? 114.560 64.526 140.518 1.00 25.58 13 LEU B C 1
ATOM 3303 O O . LEU B 1 33 ? 115.016 64.867 139.399 1.00 25.44 13 LEU B O 1
ATOM 3308 N N . ILE B 1 34 ? 115.099 63.585 141.274 1.00 23.33 14 ILE B N 1
ATOM 3309 C CA . ILE B 1 34 ? 116.158 62.734 140.803 1.00 24.48 14 ILE B CA 1
ATOM 3310 C C . ILE B 1 34 ? 115.670 61.305 140.988 1.00 24.69 14 ILE B C 1
ATOM 3311 O O . ILE B 1 34 ? 115.109 60.976 142.032 1.00 24.94 14 ILE B O 1
ATOM 3316 N N . GLY B 1 35 ? 115.867 60.496 139.964 1.00 24.30 15 GLY B N 1
ATOM 3317 C CA . GLY B 1 35 ? 115.499 59.094 140.011 1.00 24.47 15 GLY B CA 1
ATOM 3318 C C . GLY B 1 35 ? 116.731 58.239 140.050 1.00 23.95 15 GLY B C 1
ATOM 3319 O O . GLY B 1 35 ? 117.712 58.512 139.359 1.00 25.37 15 GLY B O 1
ATOM 3320 N N . VAL B 1 36 ? 116.692 57.221 140.892 1.00 23.74 16 VAL B N 1
ATOM 3321 C CA . VAL B 1 36 ? 117.683 56.160 140.874 1.00 22.94 16 VAL B CA 1
ATOM 3322 C C . VAL B 1 36 ? 117.221 55.067 139.900 1.00 22.87 16 VAL B C 1
ATOM 3323 O O . VAL B 1 36 ? 116.220 54.376 140.163 1.00 22.35 16 VAL B O 1
ATOM 3327 N N . GLY B 1 37 ? 117.960 54.930 138.806 1.00 21.15 17 GLY B N 1
ATOM 3328 C CA . GLY B 1 37 ? 117.651 54.005 137.716 1.00 21.90 17 GLY B CA 1
ATOM 3329 C C . GLY B 1 37 ? 116.903 54.662 136.580 1.00 21.70 17 GLY B C 1
ATOM 3330 O O . GLY B 1 37 ? 116.137 55.595 136.774 1.00 21.02 17 GLY B O 1
ATOM 3331 N N . PHE B 1 38 ? 117.162 54.188 135.372 1.00 22.65 18 PHE B N 1
ATOM 3332 C CA . PHE B 1 38 ? 116.343 54.589 134.222 1.00 22.84 18 PHE B CA 1
ATOM 3333 C C . PHE B 1 38 ? 115.944 53.322 133.414 1.00 22.98 18 PHE B C 1
ATOM 3334 O O . PHE B 1 38 ? 116.092 53.264 132.186 1.00 23.25 18 PHE B O 1
ATOM 3342 N N . GLY B 1 39 ? 115.542 52.281 134.138 1.00 23.09 19 GLY B N 1
ATOM 3343 C CA . GLY B 1 39 ? 114.843 51.137 133.533 1.00 21.06 19 GLY B CA 1
ATOM 3344 C C . GLY B 1 39 ? 113.371 51.464 133.314 1.00 20.44 19 GLY B C 1
ATOM 3345 O O . GLY B 1 39 ? 112.907 52.575 133.594 1.00 20.74 19 GLY B O 1
ATOM 3346 N N . PRO B 1 40 ? 112.584 50.464 132.889 1.00 19.33 20 PRO B N 1
ATOM 3347 C CA . PRO B 1 40 ? 111.158 50.679 132.591 1.00 19.16 20 PRO B CA 1
ATOM 3348 C C . PRO B 1 40 ? 110.368 51.505 133.593 1.00 19.17 20 PRO B C 1
ATOM 3349 O O . PRO B 1 40 ? 109.572 52.360 133.188 1.00 18.98 20 PRO B O 1
ATOM 3353 N N . SER B 1 41 ? 110.565 51.294 134.895 1.00 18.64 21 SER B N 1
ATOM 3354 C CA . SER B 1 41 ? 109.759 52.075 135.842 1.00 18.75 21 SER B CA 1
ATOM 3355 C C . SER B 1 41 ? 109.993 53.592 135.660 1.00 19.73 21 SER B C 1
ATOM 3356 O O . SER B 1 41 ? 109.052 54.396 135.599 1.00 19.31 21 SER B O 1
ATOM 3359 N N . ASN B 1 42 ? 111.250 53.991 135.624 1.00 18.67 22 ASN B N 1
ATOM 3360 C CA . ASN B 1 42 ? 111.511 55.429 135.543 1.00 19.09 22 ASN B CA 1
ATOM 3361 C C . ASN B 1 42 ? 111.386 55.976 134.120 1.00 19.39 22 ASN B C 1
ATOM 3362 O O . ASN B 1 42 ? 111.081 57.140 133.938 1.00 19.89 22 ASN B O 1
ATOM 3367 N N . ILE B 1 43 ? 111.544 55.124 133.123 1.00 20.08 23 ILE B N 1
ATOM 3368 C CA . ILE B 1 43 ? 111.229 55.569 131.748 1.00 20.29 23 ILE B CA 1
ATOM 3369 C C . ILE B 1 43 ? 109.733 55.834 131.625 1.00 20.66 23 ILE B C 1
ATOM 3370 O O . ILE B 1 43 ? 109.313 56.856 131.070 1.00 20.57 23 ILE B O 1
ATOM 3375 N N . ALA B 1 44 ? 108.917 54.904 132.144 1.00 20.30 24 ALA B N 1
ATOM 3376 C CA . ALA B 1 44 ? 107.477 55.124 132.149 1.00 20.68 24 ALA B CA 1
ATOM 3377 C C . ALA B 1 44 ? 107.130 56.400 132.901 1.00 20.29 24 ALA B C 1
ATOM 3378 O O . ALA B 1 44 ? 106.220 57.140 132.502 1.00 19.92 24 ALA B O 1
ATOM 3380 N N . LEU B 1 45 ? 107.815 56.616 134.034 1.00 20.10 25 LEU B N 1
ATOM 3381 C CA . LEU B 1 45 ? 107.587 57.840 134.810 1.00 20.58 25 LEU B CA 1
ATOM 3382 C C . LEU B 1 45 ? 107.993 59.099 133.994 1.00 20.89 25 LEU B C 1
ATOM 3383 O O . LEU B 1 45 ? 107.237 60.079 133.964 1.00 21.61 25 LEU B O 1
ATOM 3388 N N . ALA B 1 46 ? 109.136 59.060 133.311 1.00 21.53 26 ALA B N 1
ATOM 3389 C CA . ALA B 1 46 ? 109.554 60.211 132.465 1.00 22.44 26 ALA B CA 1
ATOM 3390 C C . ALA B 1 46 ? 108.471 60.569 131.410 1.00 22.97 26 ALA B C 1
ATOM 3391 O O . ALA B 1 46 ? 108.171 61.744 131.177 1.00 21.40 26 ALA B O 1
ATOM 3393 N N . ILE B 1 47 ? 107.879 59.552 130.777 1.00 23.60 27 ILE B N 1
ATOM 3394 C CA . ILE B 1 47 ? 106.798 59.798 129.806 1.00 22.81 27 ILE B CA 1
ATOM 3395 C C . ILE B 1 47 ? 105.598 60.468 130.474 1.00 23.49 27 ILE B C 1
ATOM 3396 O O . ILE B 1 47 ? 105.059 61.435 129.953 1.00 23.12 27 ILE B O 1
ATOM 3401 N N . ALA B 1 48 ? 105.165 59.969 131.628 1.00 22.98 28 ALA B N 1
ATOM 3402 C CA . ALA B 1 48 ? 103.971 60.525 132.263 1.00 24.38 28 ALA B CA 1
ATOM 3403 C C . ALA B 1 48 ? 104.214 61.975 132.686 1.00 24.59 28 ALA B C 1
ATOM 3404 O O . ALA B 1 48 ? 103.320 62.811 132.569 1.00 25.26 28 ALA B O 1
ATOM 3406 N N . LEU B 1 49 ? 105.413 62.238 133.206 1.00 25.26 29 LEU B N 1
ATOM 3407 C CA . LEU B 1 49 ? 105.802 63.634 133.555 1.00 26.03 29 LEU B CA 1
ATOM 3408 C C . LEU B 1 49 ? 105.779 64.532 132.321 1.00 26.52 29 LEU B C 1
ATOM 3409 O O . LEU B 1 49 ? 105.286 65.652 132.386 1.00 26.64 29 LEU B O 1
ATOM 3414 N N . GLN B 1 50 ? 106.298 64.037 131.203 1.00 26.66 30 GLN B N 1
ATOM 3415 C CA . GLN B 1 50 ? 106.221 64.808 129.954 1.00 27.94 30 GLN B CA 1
ATOM 3416 C C . GLN B 1 50 ? 104.788 65.114 129.536 1.00 28.42 30 GLN B C 1
ATOM 3417 O O . GLN B 1 50 ? 104.504 66.226 129.069 1.00 28.35 30 GLN B O 1
ATOM 3423 N N . GLU B 1 51 ? 103.889 64.135 129.669 1.00 28.12 31 GLU B N 1
ATOM 3424 C CA . GLU B 1 51 ? 102.482 64.364 129.368 1.00 28.77 31 GLU B CA 1
ATOM 3425 C C . GLU B 1 51 ? 101.838 65.452 130.248 1.00 29.78 31 GLU B C 1
ATOM 3426 O O . GLU B 1 51 ? 100.967 66.172 129.777 1.00 29.95 31 GLU B O 1
ATOM 3432 N N . ARG B 1 52 ? 102.245 65.546 131.518 1.00 30.03 32 ARG B N 1
ATOM 3433 C CA . ARG B 1 52 ? 101.681 66.563 132.442 1.00 31.67 32 ARG B CA 1
ATOM 3434 C C . ARG B 1 52 ? 102.262 67.978 132.273 1.00 32.59 32 ARG B C 1
ATOM 3435 O O . ARG B 1 52 ? 101.621 68.968 132.666 1.00 32.63 32 ARG B O 1
ATOM 3443 N N . ALA B 1 53 ? 103.460 68.063 131.692 1.00 34.51 33 ALA B N 1
ATOM 3444 C CA . ALA B 1 53 ? 104.213 69.327 131.547 1.00 36.51 33 ALA B CA 1
ATOM 3445 C C . ALA B 1 53 ? 103.449 70.500 130.899 1.00 38.25 33 ALA B C 1
ATOM 3446 O O . ALA B 1 53 ? 103.527 71.614 131.390 1.00 37.97 33 ALA B O 1
ATOM 3448 N N . GLN B 1 54 ? 102.698 70.263 129.830 1.00 40.61 34 GLN B N 1
ATOM 3449 C CA . GLN B 1 54 ? 102.020 71.387 129.153 1.00 42.87 34 GLN B CA 1
ATOM 3450 C C . GLN B 1 54 ? 100.986 72.080 130.073 1.00 42.90 34 GLN B C 1
ATOM 3451 O O . GLN B 1 54 ? 101.048 73.306 130.284 1.00 44.31 34 GLN B O 1
ATOM 3457 N N . ALA B 1 55 ? 100.077 71.290 130.647 1.00 42.15 35 ALA B N 1
ATOM 3458 C CA . ALA B 1 55 ? 99.061 71.789 131.571 1.00 41.39 35 ALA B CA 1
ATOM 3459 C C . ALA B 1 55 ? 99.604 72.243 132.942 1.00 40.90 35 ALA B C 1
ATOM 3460 O O . ALA B 1 55 ? 99.110 73.224 133.493 1.00 40.80 35 ALA B O 1
ATOM 3462 N N . GLN B 1 56 ? 100.614 71.539 133.472 1.00 39.56 36 GLN B N 1
ATOM 3463 C CA . GLN B 1 56 ? 101.093 71.727 134.864 1.00 38.60 36 GLN B CA 1
ATOM 3464 C C . GLN B 1 56 ? 102.512 72.319 135.025 1.00 38.26 36 GLN B C 1
ATOM 3465 O O . GLN B 1 56 ? 102.958 72.558 136.157 1.00 38.19 36 GLN B O 1
ATOM 3471 N N . GLY B 1 57 ? 103.219 72.550 133.917 1.00 38.12 37 GLY B N 1
ATOM 3472 C CA . GLY B 1 57 ? 104.577 73.089 133.948 1.00 37.84 37 GLY B CA 1
ATOM 3473 C C . GLY B 1 57 ? 105.640 72.006 133.976 1.00 37.98 37 GLY B C 1
ATOM 3474 O O . GLY B 1 57 ? 105.472 70.999 134.659 1.00 38.22 37 GLY B O 1
ATOM 3475 N N . ALA B 1 58 ? 106.731 72.212 133.238 1.00 37.23 38 ALA B N 1
ATOM 3476 C CA . ALA B 1 58 ? 107.831 71.252 133.161 1.00 37.51 38 ALA B CA 1
ATOM 3477 C C . ALA B 1 58 ? 108.626 71.240 134.471 1.00 37.38 38 ALA B C 1
ATOM 3478 O O . ALA B 1 58 ? 108.893 72.298 135.032 1.00 37.28 38 ALA B O 1
ATOM 3480 N N . LEU B 1 59 ? 108.991 70.054 134.958 1.00 36.41 39 LEU B N 1
ATOM 3481 C CA . LEU B 1 59 ? 109.852 69.944 136.143 1.00 35.57 39 LEU B CA 1
ATOM 3482 C C . LEU B 1 59 ? 111.296 69.718 135.746 1.00 35.12 39 LEU B C 1
ATOM 3483 O O . LEU B 1 59 ? 111.562 69.252 134.635 1.00 34.75 39 LEU B O 1
ATOM 3488 N N . GLU B 1 60 ? 112.220 70.045 136.660 1.00 34.73 40 GLU B N 1
ATOM 3489 C CA . GLU B 1 60 ? 113.664 69.816 136.470 1.00 34.53 40 GLU B CA 1
ATOM 3490 C C . GLU B 1 60 ? 114.021 68.426 137.007 1.00 32.84 40 GLU B C 1
ATOM 3491 O O . GLU B 1 60 ? 114.097 68.215 138.212 1.00 31.65 40 GLU B O 1
ATOM 3497 N N . VAL B 1 61 ? 114.246 67.495 136.087 1.00 31.59 41 VAL B N 1
ATOM 3498 C CA . VAL B 1 61 ? 114.266 66.086 136.419 1.00 30.23 41 VAL B CA 1
ATOM 3499 C C . VAL B 1 61 ? 115.501 65.408 135.850 1.00 29.01 41 VAL B C 1
ATOM 3500 O O . VAL B 1 61 ? 115.903 65.681 134.728 1.00 27.25 41 VAL B O 1
ATOM 3504 N N . LEU B 1 62 ? 116.090 64.512 136.637 1.00 27.22 42 LEU B N 1
ATOM 3505 C CA . LEU B 1 62 ? 117.190 63.693 136.164 1.00 28.80 42 LEU B CA 1
ATOM 3506 C C . LEU B 1 62 ? 116.971 62.267 136.608 1.00 27.98 42 LEU B C 1
ATOM 3507 O O . LEU B 1 62 ? 116.556 62.038 137.738 1.00 27.93 42 LEU B O 1
ATOM 3512 N N . PHE B 1 63 ? 117.350 61.328 135.753 1.00 26.85 43 PHE B N 1
ATOM 3513 C CA . PHE B 1 63 ? 117.309 59.909 136.073 1.00 25.99 43 PHE B CA 1
ATOM 3514 C C . PHE B 1 63 ? 118.718 59.358 135.871 1.00 25.74 43 PHE B C 1
ATOM 3515 O O . PHE B 1 63 ? 119.267 59.425 134.786 1.00 26.44 43 PHE B O 1
ATOM 3523 N N . LEU B 1 64 ? 119.310 58.831 136.926 1.00 25.06 44 LEU B N 1
ATOM 3524 C CA . LEU B 1 64 ? 120.677 58.327 136.846 1.00 25.92 44 LEU B CA 1
ATOM 3525 C C . LEU B 1 64 ? 120.662 56.812 136.718 1.00 25.64 44 LEU B C 1
ATOM 3526 O O . LEU B 1 64 ? 119.968 56.126 137.481 1.00 25.83 44 LEU B O 1
ATOM 3531 N N . ASP B 1 65 ? 121.442 56.282 135.784 1.00 24.95 45 ASP B N 1
ATOM 3532 C CA . ASP B 1 65 ? 121.570 54.846 135.685 1.00 25.66 45 ASP B CA 1
ATOM 3533 C C . ASP B 1 65 ? 123.019 54.434 135.617 1.00 25.23 45 ASP B C 1
ATOM 3534 O O . ASP B 1 65 ? 123.789 54.988 134.851 1.00 25.35 45 ASP B O 1
ATOM 3539 N N . LYS B 1 66 ? 123.397 53.438 136.397 1.00 25.13 46 LYS B N 1
ATOM 3540 C CA . LYS B 1 66 ? 124.791 52.981 136.422 1.00 26.16 46 LYS B CA 1
ATOM 3541 C C . LYS B 1 66 ? 125.283 52.331 135.129 1.00 26.90 46 LYS B C 1
ATOM 3542 O O . LYS B 1 66 ? 126.485 52.211 134.926 1.00 27.15 46 LYS B O 1
ATOM 3548 N N . GLN B 1 67 ? 124.377 51.874 134.259 1.00 25.85 47 GLN B N 1
ATOM 3549 C CA . GLN B 1 67 ? 124.839 51.320 132.989 1.00 26.62 47 GLN B CA 1
ATOM 3550 C C . GLN B 1 67 ? 125.384 52.439 132.098 1.00 27.34 47 GLN B C 1
ATOM 3551 O O . GLN B 1 67 ? 124.735 53.481 131.948 1.00 27.24 47 GLN B O 1
ATOM 3557 N N . GLY B 1 68 ? 126.561 52.200 131.524 1.00 28.94 48 GLY B N 1
ATOM 3558 C CA . GLY B 1 68 ? 127.170 53.083 130.508 1.00 30.73 48 GLY B CA 1
ATOM 3559 C C . GLY B 1 68 ? 126.397 53.076 129.211 1.00 31.36 48 GLY B C 1
ATOM 3560 O O . GLY B 1 68 ? 126.147 54.109 128.622 1.00 32.06 48 GLY B O 1
ATOM 3561 N N . ASP B 1 69 ? 125.992 51.884 128.794 1.00 31.32 49 ASP B N 1
ATOM 3562 C CA . ASP B 1 69 ? 125.225 51.674 127.587 1.00 31.46 49 ASP B CA 1
ATOM 3563 C C . ASP B 1 69 ? 124.015 50.786 128.013 1.00 29.97 49 ASP B C 1
ATOM 3564 O O . ASP B 1 69 ? 124.167 49.604 128.319 1.00 29.80 49 ASP B O 1
ATOM 3569 N N . TYR B 1 70 ? 122.836 51.389 128.038 1.00 28.58 50 TYR B N 1
ATOM 3570 C CA . TYR B 1 70 ? 121.682 50.783 128.674 1.00 27.72 50 TYR B CA 1
ATOM 3571 C C . TYR B 1 70 ? 121.219 49.525 127.928 1.00 26.99 50 TYR B C 1
ATOM 3572 O O . TYR B 1 70 ? 121.017 49.554 126.724 1.00 26.28 50 TYR B O 1
ATOM 3581 N N . ARG B 1 71 ? 121.034 48.433 128.667 1.00 26.78 51 ARG B N 1
ATOM 3582 C CA . ARG B 1 71 ? 120.283 47.272 128.176 1.00 26.41 51 ARG B CA 1
ATOM 3583 C C . ARG B 1 71 ? 119.312 46.829 129.264 1.00 26.19 51 ARG B C 1
ATOM 3584 O O . ARG B 1 71 ? 119.589 46.999 130.477 1.00 26.84 51 ARG B O 1
ATOM 3592 N N . TRP B 1 72 ? 118.184 46.274 128.825 1.00 24.67 52 TRP B N 1
ATOM 3593 C CA . TRP B 1 72 ? 117.166 45.771 129.745 1.00 24.03 52 TRP B CA 1
ATOM 3594 C C . TRP B 1 72 ? 117.554 44.323 130.103 1.00 24.71 52 TRP B C 1
ATOM 3595 O O . TRP B 1 72 ? 117.311 43.386 129.311 1.00 23.77 52 TRP B O 1
ATOM 3606 N N . HIS B 1 73 ? 118.215 44.162 131.247 1.00 23.85 53 HIS B N 1
ATOM 3607 C CA . HIS B 1 73 ? 118.755 42.846 131.705 1.00 25.42 53 HIS B CA 1
ATOM 3608 C C . HIS B 1 73 ? 119.594 42.193 130.631 1.00 25.36 53 HIS B C 1
ATOM 3609 O O . HIS B 1 73 ? 119.393 41.022 130.261 1.00 25.33 53 HIS B O 1
ATOM 3616 N N . GLY B 1 74 ? 120.550 42.966 130.113 1.00 25.75 54 GLY B N 1
ATOM 3617 C CA . GLY B 1 74 ? 121.239 42.572 128.905 1.00 26.62 54 GLY B CA 1
ATOM 3618 C C . GLY B 1 74 ? 121.959 41.242 128.945 1.00 26.99 54 GLY B C 1
ATOM 3619 O O . GLY B 1 74 ? 121.986 40.513 127.961 1.00 26.96 54 GLY B O 1
ATOM 3620 N N . ASN B 1 75 ? 122.520 40.921 130.099 1.00 27.54 55 ASN B N 1
ATOM 3621 C CA . ASN B 1 75 ? 123.224 39.642 130.298 1.00 28.98 55 ASN B CA 1
ATOM 3622 C C . ASN B 1 75 ? 122.313 38.398 130.310 1.00 28.48 55 ASN B C 1
ATOM 3623 O O . ASN B 1 75 ? 122.801 37.270 130.362 1.00 28.13 55 ASN B O 1
ATOM 3628 N N . THR B 1 76 ? 121.001 38.607 130.252 1.00 27.62 56 THR B N 1
ATOM 3629 C CA . THR B 1 76 ? 120.049 37.486 130.247 1.00 27.03 56 THR B CA 1
ATOM 3630 C C . THR B 1 76 ? 119.409 37.315 128.854 1.00 27.80 56 THR B C 1
ATOM 3631 O O . THR B 1 76 ? 118.565 36.424 128.671 1.00 26.64 56 THR B O 1
ATOM 3635 N N . LEU B 1 77 ? 119.774 38.188 127.900 1.00 27.80 57 LEU B N 1
ATOM 3636 C CA . LEU B 1 77 ? 119.197 38.173 126.534 1.00 28.77 57 LEU B CA 1
ATOM 3637 C C . LEU B 1 77 ? 119.760 37.071 125.626 1.00 29.97 57 LEU B C 1
ATOM 3638 O O . LEU B 1 77 ? 120.413 37.342 124.621 1.00 30.62 57 LEU B O 1
ATOM 3643 N N . VAL B 1 78 ? 119.477 35.817 125.970 1.00 31.26 58 VAL B N 1
ATOM 3644 C CA . VAL B 1 78 ? 119.905 34.650 125.188 1.00 31.12 58 VAL B CA 1
ATOM 3645 C C . VAL B 1 78 ? 118.964 34.501 123.967 1.00 32.48 58 VAL B C 1
ATOM 3646 O O . VAL B 1 78 ? 117.913 35.161 123.916 1.00 32.51 58 VAL B O 1
ATOM 3650 N N . SER B 1 79 ? 119.304 33.651 122.994 1.00 33.45 59 SER B N 1
ATOM 3651 C CA . SER B 1 79 ? 118.427 33.440 121.815 1.00 35.15 59 SER B CA 1
ATOM 3652 C C . SER B 1 79 ? 116.995 33.137 122.188 1.00 35.12 59 SER B C 1
ATOM 3653 O O . SER B 1 79 ? 116.083 33.753 121.638 1.00 35.40 59 SER B O 1
ATOM 3656 N N . GLN B 1 80 ? 116.795 32.172 123.090 1.00 35.24 60 GLN B N 1
ATOM 3657 C CA . GLN B 1 80 ? 115.429 31.866 123.583 1.00 36.29 60 GLN B CA 1
ATOM 3658 C C . GLN B 1 80 ? 115.073 32.638 124.874 1.00 36.17 60 GLN B C 1
ATOM 3659 O O . GLN B 1 80 ? 115.327 32.161 126.012 1.00 36.03 60 GLN B O 1
ATOM 3665 N N . SER B 1 81 ? 114.517 33.843 124.687 1.00 34.67 61 SER B N 1
ATOM 3666 C CA . SER B 1 81 ? 114.048 34.668 125.799 1.00 33.50 61 SER B CA 1
ATOM 3667 C C . SER B 1 81 ? 112.844 35.459 125.287 1.00 32.96 61 SER B C 1
ATOM 3668 O O . SER B 1 81 ? 112.970 36.593 124.791 1.00 33.18 61 SER B O 1
ATOM 3671 N N . GLU B 1 82 ? 111.684 34.817 125.339 1.00 30.74 62 GLU B N 1
ATOM 3672 C CA . GLU B 1 82 ? 110.421 35.449 124.953 1.00 30.07 62 GLU B CA 1
ATOM 3673 C C . GLU B 1 82 ? 109.930 36.394 126.069 1.00 27.60 62 GLU B C 1
ATOM 3674 O O . GLU B 1 82 ? 110.063 36.058 127.242 1.00 26.77 62 GLU B O 1
ATOM 3680 N N . LEU B 1 83 ? 109.352 37.545 125.713 1.00 25.67 63 LEU B N 1
ATOM 3681 C CA . LEU B 1 83 ? 108.688 38.403 126.698 1.00 25.01 63 LEU B CA 1
ATOM 3682 C C . LEU B 1 83 ? 107.583 37.582 127.361 1.00 25.35 63 LEU B C 1
ATOM 3683 O O . LEU B 1 83 ? 106.896 36.811 126.677 1.00 23.28 63 LEU B O 1
ATOM 3688 N N . GLN B 1 84 ? 107.391 37.722 128.673 1.00 25.23 64 GLN B N 1
ATOM 3689 C CA . GLN B 1 84 ? 106.328 36.928 129.340 1.00 26.53 64 GLN B CA 1
ATOM 3690 C C . GLN B 1 84 ? 105.109 37.782 129.657 1.00 25.08 64 GLN B C 1
ATOM 3691 O O . GLN B 1 84 ? 104.404 37.582 130.660 1.00 23.68 64 GLN B O 1
ATOM 3697 N N . ILE B 1 85 ? 104.835 38.725 128.776 1.00 23.61 65 ILE B N 1
ATOM 3698 C CA . ILE B 1 85 ? 103.712 39.615 128.966 1.00 22.62 65 ILE B CA 1
ATOM 3699 C C . ILE B 1 85 ? 103.350 40.080 127.553 1.00 22.22 65 ILE B C 1
ATOM 3700 O O . ILE B 1 85 ? 104.217 40.072 126.680 1.00 21.96 65 ILE B O 1
ATOM 3705 N N . SER B 1 86 ? 102.089 40.434 127.336 1.00 22.46 66 SER B N 1
ATOM 3706 C CA . SER B 1 86 ? 101.629 40.954 126.014 1.00 23.79 66 SER B CA 1
ATOM 3707 C C . SER B 1 86 ? 102.343 42.270 125.658 1.00 24.23 66 SER B C 1
ATOM 3708 O O . SER B 1 86 ? 102.539 43.107 126.519 1.00 25.18 66 SER B O 1
ATOM 3711 N N . PHE B 1 87 ? 102.687 42.469 124.391 1.00 23.94 67 PHE B N 1
ATOM 3712 C CA . PHE B 1 87 ? 103.299 43.737 123.984 1.00 24.29 67 PHE B CA 1
ATOM 3713 C C . PHE B 1 87 ? 102.378 44.955 124.231 1.00 24.30 67 PHE B C 1
ATOM 3714 O O . PHE B 1 87 ? 102.847 46.099 124.218 1.00 24.36 67 PHE B O 1
ATOM 3722 N N . LEU B 1 88 ? 101.084 44.711 124.459 1.00 22.40 68 LEU B N 1
ATOM 3723 C CA . LEU B 1 88 ? 100.143 45.812 124.744 1.00 22.83 68 LEU B CA 1
ATOM 3724 C C . LEU B 1 88 ? 100.366 46.331 126.173 1.00 22.76 68 LEU B C 1
ATOM 3725 O O . LEU B 1 88 ? 99.901 47.410 126.493 1.00 22.82 68 LEU B O 1
ATOM 3730 N N . LYS B 1 89 ? 101.086 45.568 127.001 1.00 21.28 69 LYS B N 1
ATOM 3731 C CA . LYS B 1 89 ? 101.456 46.060 128.324 1.00 22.34 69 LYS B CA 1
ATOM 3732 C C . LYS B 1 89 ? 102.813 46.763 128.279 1.00 23.32 69 LYS B C 1
ATOM 3733 O O . LYS B 1 89 ? 103.670 46.534 129.141 1.00 24.88 69 LYS B O 1
ATOM 3739 N N . ASP B 1 90 ? 102.980 47.608 127.256 1.00 22.86 70 ASP B N 1
ATOM 3740 C CA . ASP B 1 90 ? 104.197 48.415 126.992 1.00 22.58 70 ASP B CA 1
ATOM 3741 C C . ASP B 1 90 ? 104.230 49.585 128.003 1.00 22.56 70 ASP B C 1
ATOM 3742 O O . ASP B 1 90 ? 103.457 49.584 128.953 1.00 22.21 70 ASP B O 1
ATOM 3747 N N . LEU B 1 91 ? 105.088 50.597 127.803 1.00 21.92 71 LEU B N 1
ATOM 3748 C CA . LEU B 1 91 ? 105.240 51.659 128.820 1.00 23.33 71 LEU B CA 1
ATOM 3749 C C . LEU B 1 91 ? 104.096 52.668 128.957 1.00 22.97 71 LEU B C 1
ATOM 3750 O O . LEU B 1 91 ? 104.088 53.485 129.904 1.00 24.02 71 LEU B O 1
ATOM 3755 N N . VAL B 1 92 ? 103.131 52.630 128.034 1.00 21.93 72 VAL B N 1
ATOM 3756 C CA . VAL B 1 92 ? 102.138 53.696 127.943 1.00 21.71 72 VAL B CA 1
ATOM 3757 C C . VAL B 1 92 ? 100.692 53.305 127.674 1.00 22.02 72 VAL B C 1
ATOM 3758 O O . VAL B 1 92 ? 99.768 53.991 128.119 1.00 20.46 72 VAL B O 1
ATOM 3762 N N . SER B 1 93 ? 100.499 52.230 126.899 1.00 21.32 73 SER B N 1
ATOM 3763 C CA . SER B 1 93 ? 99.191 51.939 126.302 1.00 22.18 73 SER B CA 1
ATOM 3764 C C . SER B 1 93 ? 98.013 51.753 127.262 1.00 21.96 73 SER B C 1
ATOM 3765 O O . SER B 1 93 ? 96.918 52.223 126.956 1.00 22.49 73 SER B O 1
ATOM 3768 N N . LEU B 1 94 ? 98.223 51.130 128.421 1.00 21.88 74 LEU B N 1
ATOM 3769 C CA . LEU B 1 94 ? 97.132 51.010 129.400 1.00 22.95 74 LEU B CA 1
ATOM 3770 C C . LEU B 1 94 ? 96.622 52.371 129.904 1.00 23.39 74 LEU B C 1
ATOM 3771 O O . LEU B 1 94 ? 95.506 52.465 130.358 1.00 23.73 74 LEU B O 1
ATOM 3776 N N . ARG B 1 95 ? 97.438 53.414 129.800 1.00 22.44 75 ARG B N 1
ATOM 3777 C CA . ARG B 1 95 ? 96.973 54.764 130.141 1.00 23.28 75 ARG B CA 1
ATOM 3778 C C . ARG B 1 95 ? 96.593 55.545 128.889 1.00 22.91 75 ARG B C 1
ATOM 3779 O O . ARG B 1 95 ? 95.575 56.244 128.867 1.00 23.05 75 ARG B O 1
ATOM 3787 N N . ASN B 1 96 ? 97.411 55.420 127.851 1.00 21.86 76 ASN B N 1
ATOM 3788 C CA . ASN B 1 96 ? 97.309 56.312 126.693 1.00 22.57 76 ASN B CA 1
ATOM 3789 C C . ASN B 1 96 ? 97.741 55.598 125.405 1.00 21.90 76 ASN B C 1
ATOM 3790 O O . ASN B 1 96 ? 98.885 55.691 125.004 1.00 21.99 76 ASN B O 1
ATOM 3795 N N . PRO B 1 97 ? 96.812 54.890 124.740 1.00 21.83 77 PRO B N 1
ATOM 3796 C CA . PRO B 1 97 ? 97.201 54.203 123.504 1.00 22.21 77 PRO B CA 1
ATOM 3797 C C . PRO B 1 97 ? 97.668 55.146 122.380 1.00 23.57 77 PRO B C 1
ATOM 3798 O O . PRO B 1 97 ? 98.296 54.676 121.431 1.00 22.94 77 PRO B O 1
ATOM 3802 N N . THR B 1 98 ? 97.348 56.442 122.481 1.00 23.33 78 THR B N 1
ATOM 3803 C CA . THR B 1 98 ? 97.727 57.395 121.426 1.00 24.22 78 THR B CA 1
ATOM 3804 C C . THR B 1 98 ? 99.130 57.946 121.615 1.00 24.29 78 THR B C 1
ATOM 3805 O O . THR B 1 98 ? 99.595 58.711 120.778 1.00 23.71 78 THR B O 1
ATOM 3809 N N . SER B 1 99 ? 99.801 57.587 122.714 1.00 23.88 79 SER B N 1
ATOM 3810 C CA . SER B 1 99 ? 101.162 58.055 122.958 1.00 23.49 79 SER B CA 1
ATOM 3811 C C . SER B 1 99 ? 102.096 57.595 121.829 1.00 24.00 79 SER B C 1
ATOM 3812 O O . SER B 1 99 ? 101.975 56.440 121.360 1.00 23.26 79 SER B O 1
ATOM 3815 N N . PRO B 1 100 ? 103.047 58.467 121.421 1.00 23.94 80 PRO B N 1
ATOM 3816 C CA . PRO B 1 100 ? 104.054 58.098 120.422 1.00 23.92 80 PRO B CA 1
ATOM 3817 C C . PRO B 1 100 ? 105.002 57.024 120.917 1.00 23.41 80 PRO B C 1
ATOM 3818 O O . PRO B 1 100 ? 105.776 56.495 120.128 1.00 23.36 80 PRO B O 1
ATOM 3822 N N . TYR B 1 101 ? 104.962 56.716 122.221 1.00 21.85 81 TYR B N 1
ATOM 3823 C CA . TYR B 1 101 ? 105.896 55.707 122.764 1.00 21.69 81 TYR B CA 1
ATOM 3824 C C . TYR B 1 101 ? 105.298 54.319 122.927 1.00 21.17 81 TYR B C 1
ATOM 3825 O O . TYR B 1 101 ? 105.857 53.491 123.658 1.00 22.15 81 TYR B O 1
ATOM 3834 N N . SER B 1 102 ? 104.152 54.072 122.308 1.00 21.35 82 SER B N 1
ATOM 3835 C CA . SER B 1 102 ? 103.576 52.720 122.339 1.00 21.27 82 SER B CA 1
ATOM 3836 C C . SER B 1 102 ? 104.492 51.768 121.544 1.00 21.64 82 SER B C 1
ATOM 3837 O O . SER B 1 102 ? 105.243 52.205 120.676 1.00 20.43 82 SER B O 1
ATOM 3840 N N . PHE B 1 103 ? 104.414 50.472 121.853 1.00 20.15 83 PHE B N 1
ATOM 3841 C CA . PHE B 1 103 ? 105.179 49.475 121.122 1.00 20.32 83 PHE B CA 1
ATOM 3842 C C . PHE B 1 103 ? 104.720 49.485 119.633 1.00 19.96 83 PHE B C 1
ATOM 3843 O O . PHE B 1 103 ? 105.536 49.386 118.741 1.00 20.43 83 PHE B O 1
ATOM 3851 N N . VAL B 1 104 ? 103.424 49.622 119.387 1.00 20.46 84 VAL B N 1
ATOM 3852 C CA . VAL B 1 104 ? 102.917 49.659 117.990 1.00 21.24 84 VAL B CA 1
ATOM 3853 C C . VAL B 1 104 ? 103.545 50.837 117.232 1.00 21.06 84 VAL B C 1
ATOM 3854 O O . VAL B 1 104 ? 103.997 50.680 116.078 1.00 20.51 84 VAL B O 1
ATOM 3858 N N . ASN B 1 105 ? 103.586 52.000 117.878 1.00 20.86 85 ASN B N 1
ATOM 3859 C CA . ASN B 1 105 ? 104.229 53.171 117.230 1.00 21.03 85 ASN B CA 1
ATOM 3860 C C . ASN B 1 105 ? 105.714 52.954 116.961 1.00 20.30 85 ASN B C 1
ATOM 3861 O O . ASN B 1 105 ? 106.219 53.326 115.898 1.00 20.25 85 ASN B O 1
ATOM 3866 N N . TYR B 1 106 ? 106.424 52.385 117.938 1.00 18.96 86 TYR B N 1
ATOM 3867 C CA . TYR B 1 106 ? 107.792 51.936 117.748 1.00 20.22 86 TYR B CA 1
ATOM 3868 C C . TYR B 1 106 ? 107.959 51.052 116.490 1.00 20.54 86 TYR B C 1
ATOM 3869 O O . TYR B 1 106 ? 108.844 51.298 115.674 1.00 20.88 86 TYR B O 1
ATOM 3878 N N . LEU B 1 107 ? 107.096 50.052 116.331 1.00 19.74 87 LEU B N 1
ATOM 3879 C CA . LEU B 1 107 ? 107.191 49.188 115.151 1.00 19.97 87 LEU B CA 1
ATOM 3880 C C . LEU B 1 107 ? 106.995 50.015 113.886 1.00 20.36 87 LEU B C 1
ATOM 3881 O O . LEU B 1 107 ? 107.753 49.873 112.922 1.00 21.29 87 LEU B O 1
ATOM 3886 N N . HIS B 1 108 ? 105.996 50.887 113.914 1.00 21.77 88 HIS B N 1
ATOM 3887 C CA . HIS B 1 108 ? 105.666 51.736 112.746 1.00 23.84 88 HIS B CA 1
ATOM 3888 C C . HIS B 1 108 ? 106.846 52.644 112.388 1.00 23.95 88 HIS B C 1
ATOM 3889 O O . HIS B 1 108 ? 107.204 52.755 111.216 1.00 24.30 88 HIS B O 1
ATOM 3896 N N . LYS B 1 109 ? 107.436 53.276 113.403 1.00 23.22 89 LYS B N 1
ATOM 3897 C CA . LYS B 1 109 ? 108.593 54.137 113.219 1.00 25.11 89 LYS B CA 1
ATOM 3898 C C . LYS B 1 109 ? 109.805 53.374 112.690 1.00 25.76 89 LYS B C 1
ATOM 3899 O O . LYS B 1 109 ? 110.721 53.979 112.137 1.00 25.65 89 LYS B O 1
ATOM 3905 N N . HIS B 1 110 ? 109.822 52.061 112.885 1.00 24.52 90 HIS B N 1
ATOM 3906 C CA . HIS B 1 110 ? 110.930 51.265 112.373 1.00 25.95 90 HIS B CA 1
ATOM 3907 C C . HIS B 1 110 ? 110.558 50.529 111.099 1.00 25.61 90 HIS B C 1
ATOM 3908 O O . HIS B 1 110 ? 111.264 49.632 110.698 1.00 26.36 90 HIS B O 1
ATOM 3915 N N . ASP B 1 111 ? 109.437 50.913 110.492 1.00 26.84 91 ASP B N 1
ATOM 3916 C CA . ASP B 1 111 ? 108.984 50.347 109.216 1.00 28.74 91 ASP B CA 1
ATOM 3917 C C . ASP B 1 111 ? 108.826 48.809 109.307 1.00 28.40 91 ASP B C 1
ATOM 3918 O O . ASP B 1 111 ? 109.118 48.052 108.374 1.00 27.75 91 ASP B O 1
ATOM 3923 N N . ARG B 1 112 ? 108.302 48.359 110.438 1.00 26.42 92 ARG B N 1
ATOM 3924 C CA . ARG B 1 112 ? 108.271 46.949 110.736 1.00 26.21 92 ARG B CA 1
ATOM 3925 C C . ARG B 1 112 ? 106.916 46.478 111.244 1.00 24.59 92 ARG B C 1
ATOM 3926 O O . ARG B 1 112 ? 106.766 45.338 111.678 1.00 24.43 92 ARG B O 1
ATOM 3934 N N . LEU B 1 113 ? 105.914 47.357 111.226 1.00 23.01 93 LEU B N 1
ATOM 3935 C CA . LEU B 1 113 ? 104.639 46.993 111.846 1.00 22.16 93 LEU B CA 1
ATOM 3936 C C . LEU B 1 113 ? 104.013 45.860 111.024 1.00 21.92 93 LEU B C 1
ATOM 3937 O O . LEU B 1 113 ? 103.532 44.886 111.564 1.00 20.32 93 LEU B O 1
ATOM 3942 N N . VAL B 1 114 ? 104.014 45.987 109.695 1.00 22.03 94 VAL B N 1
ATOM 3943 C CA . VAL B 1 114 ? 103.360 44.908 108.914 1.00 23.45 94 VAL B CA 1
ATOM 3944 C C . VAL B 1 114 ? 104.088 43.545 109.110 1.00 22.97 94 VAL B C 1
ATOM 3945 O O . VAL B 1 114 ? 103.440 42.489 109.200 1.00 22.33 94 VAL B O 1
ATOM 3949 N N . ASP B 1 115 ? 105.418 43.583 109.173 1.00 22.78 95 ASP B N 1
ATOM 3950 C CA . ASP B 1 115 ? 106.213 42.339 109.390 1.00 23.54 95 ASP B CA 1
ATOM 3951 C C . ASP B 1 115 ? 105.898 41.675 110.758 1.00 23.06 95 ASP B C 1
ATOM 3952 O O . ASP B 1 115 ? 105.751 40.442 110.854 1.00 20.94 95 ASP B O 1
ATOM 3957 N N . PHE B 1 116 ? 105.736 42.519 111.787 1.00 20.20 96 PHE B N 1
ATOM 3958 C CA . PHE B 1 116 ? 105.350 42.045 113.119 1.00 21.30 96 PHE B CA 1
ATOM 3959 C C . PHE B 1 116 ? 103.980 41.398 113.067 1.00 21.54 96 PHE B C 1
ATOM 3960 O O . PHE B 1 116 ? 103.760 40.328 113.635 1.00 21.39 96 PHE B O 1
ATOM 3968 N N . ILE B 1 117 ? 103.035 42.048 112.379 1.00 22.19 97 ILE B N 1
ATOM 3969 C CA . ILE B 1 117 ? 101.674 41.493 112.267 1.00 21.75 97 ILE B CA 1
ATOM 3970 C C . ILE B 1 117 ? 101.695 40.078 111.667 1.00 22.80 97 ILE B C 1
ATOM 3971 O O . ILE B 1 117 ? 100.977 39.179 112.143 1.00 23.25 97 ILE B O 1
ATOM 3976 N N . ASN B 1 118 ? 102.518 39.886 110.629 1.00 23.40 98 ASN B N 1
ATOM 3977 C CA . ASN B 1 118 ? 102.652 38.573 109.961 1.00 25.33 98 ASN B CA 1
ATOM 3978 C C . ASN B 1 118 ? 103.099 37.472 110.915 1.00 26.15 98 ASN B C 1
ATOM 3979 O O . ASN B 1 118 ? 102.717 36.318 110.758 1.00 25.10 98 ASN B O 1
ATOM 3984 N N . LEU B 1 119 ? 103.868 37.859 111.929 1.00 27.76 99 LEU B N 1
ATOM 3985 C CA . LEU B 1 119 ? 104.317 36.935 112.993 1.00 29.66 99 LEU B CA 1
ATOM 3986 C C . LEU B 1 119 ? 103.184 36.350 113.815 1.00 30.28 99 LEU B C 1
ATOM 3987 O O . LEU B 1 119 ? 103.262 35.194 114.236 1.00 30.24 99 LEU B O 1
ATOM 3992 N N . GLY B 1 120 ? 102.156 37.158 114.092 1.00 29.55 100 GLY B N 1
ATOM 3993 C CA . GLY B 1 120 ? 100.976 36.695 114.804 1.00 30.82 100 GLY B CA 1
ATOM 3994 C C . GLY B 1 120 ? 101.251 36.320 116.258 1.00 31.54 100 GLY B C 1
ATOM 3995 O O . GLY B 1 120 ? 100.572 35.445 116.809 1.00 30.41 100 GLY B O 1
ATOM 3996 N N . THR B 1 121 ? 102.232 36.989 116.875 1.00 32.51 101 THR B N 1
ATOM 3997 C CA . THR B 1 121 ? 102.549 36.777 118.310 1.00 33.23 101 THR B CA 1
ATOM 3998 C C . THR B 1 121 ? 102.283 37.994 119.213 1.00 32.49 101 THR B C 1
ATOM 3999 O O . THR B 1 121 ? 102.603 39.128 118.844 1.00 30.84 101 THR B O 1
ATOM 4003 N N . PHE B 1 122 ? 101.649 37.762 120.366 1.00 31.16 102 PHE B N 1
ATOM 4004 C CA . PHE B 1 122 ? 101.591 38.766 121.412 1.00 31.52 102 PHE B CA 1
ATOM 4005 C C . PHE B 1 122 ? 102.866 38.964 122.196 1.00 30.95 102 PHE B C 1
ATOM 4006 O O . PHE B 1 122 ? 102.966 39.928 122.956 1.00 30.09 102 PHE B O 1
ATOM 4014 N N . TYR B 1 123 ? 103.822 38.060 122.003 1.00 29.62 103 TYR B N 1
ATOM 4015 C CA . TYR B 1 123 ? 105.023 38.022 122.831 1.00 30.10 103 TYR B CA 1
ATOM 4016 C C . TYR B 1 123 ? 106.268 38.220 122.015 1.00 31.05 103 TYR B C 1
ATOM 4017 O O . TYR B 1 123 ? 106.859 37.247 121.592 1.00 31.78 103 TYR B O 1
ATOM 4026 N N . PRO B 1 124 ? 106.704 39.482 121.815 1.00 30.40 104 PRO B N 1
ATOM 4027 C CA . PRO B 1 124 ? 107.974 39.641 121.141 1.00 30.44 104 PRO B CA 1
ATOM 4028 C C . PRO B 1 124 ? 109.128 39.063 121.970 1.00 30.20 104 PRO B C 1
ATOM 4029 O O . PRO B 1 124 ? 108.940 38.745 123.162 1.00 30.23 104 PRO B O 1
ATOM 4033 N N . CYS B 1 125 ? 110.290 38.929 121.334 1.00 28.30 105 CYS B N 1
ATOM 4034 C CA . CYS B 1 125 ? 111.485 38.521 122.028 1.00 28.71 105 CYS B CA 1
ATOM 4035 C C . CYS B 1 125 ? 111.935 39.649 122.997 1.00 26.92 105 CYS B C 1
ATOM 4036 O O . CYS B 1 125 ? 111.661 40.840 122.759 1.00 23.51 105 CYS B O 1
ATOM 4039 N N . ARG B 1 126 ? 112.558 39.266 124.113 1.00 24.96 106 ARG B N 1
ATOM 4040 C CA . ARG B 1 126 ? 113.073 40.267 125.065 1.00 25.26 106 ARG B CA 1
ATOM 4041 C C . ARG B 1 126 ? 114.108 41.185 124.387 1.00 25.40 106 ARG B C 1
ATOM 4042 O O . ARG B 1 126 ? 114.196 42.353 124.727 1.00 24.94 106 ARG B O 1
ATOM 4050 N N . MET B 1 127 ? 114.854 40.664 123.413 1.00 25.19 107 MET B N 1
ATOM 4051 C CA . MET B 1 127 ? 115.777 41.503 122.606 1.00 27.13 107 MET B CA 1
ATOM 4052 C C . MET B 1 127 ? 115.018 42.634 121.909 1.00 25.04 107 MET B C 1
ATOM 4053 O O . MET B 1 127 ? 115.514 43.769 121.812 1.00 23.94 107 MET B O 1
ATOM 4058 N N . GLU B 1 128 ? 113.841 42.322 121.377 1.00 22.87 108 GLU B N 1
ATOM 4059 C CA . GLU B 1 128 ? 113.080 43.368 120.677 1.00 24.22 108 GLU B CA 1
ATOM 4060 C C . GLU B 1 128 ? 112.509 44.354 121.687 1.00 22.47 108 GLU B C 1
ATOM 4061 O O . GLU B 1 128 ? 112.504 45.556 121.452 1.00 23.12 108 GLU B O 1
ATOM 4067 N N . PHE B 1 129 ? 112.059 43.846 122.832 1.00 22.88 109 PHE B N 1
ATOM 4068 C CA . PHE B 1 129 ? 111.554 44.749 123.862 1.00 21.41 109 PHE B CA 1
ATOM 4069 C C . PHE B 1 129 ? 112.700 45.630 124.391 1.00 21.54 109 PHE B C 1
ATOM 4070 O O . PHE B 1 129 ? 112.479 46.804 124.710 1.00 19.87 109 PHE B O 1
ATOM 4078 N N . ASN B 1 130 ? 113.905 45.065 124.479 1.00 20.84 110 ASN B N 1
ATOM 4079 C CA . ASN B 1 130 ? 115.101 45.854 124.837 1.00 22.10 110 ASN B CA 1
ATOM 4080 C C . ASN B 1 130 ? 115.346 47.000 123.855 1.00 22.14 110 ASN B C 1
ATOM 4081 O O . ASN B 1 130 ? 115.596 48.143 124.261 1.00 22.59 110 ASN B O 1
ATOM 4086 N N . ASP B 1 131 ? 115.266 46.698 122.563 1.00 21.91 111 ASP B N 1
ATOM 4087 C CA . ASP B 1 131 ? 115.435 47.736 121.539 1.00 22.47 111 ASP B CA 1
ATOM 4088 C C . ASP B 1 131 ? 114.364 48.855 121.663 1.00 22.19 111 ASP B C 1
ATOM 4089 O O . ASP B 1 131 ? 114.664 50.036 121.510 1.00 21.10 111 ASP B O 1
ATOM 4094 N N . TYR B 1 132 ? 113.130 48.450 121.933 1.00 21.26 112 TYR B N 1
ATOM 4095 C CA . TYR B 1 132 ? 111.996 49.347 122.180 1.00 20.80 112 TYR B CA 1
ATOM 4096 C C . TYR B 1 132 ? 112.270 50.261 123.377 1.00 20.87 112 TYR B C 1
ATOM 4097 O O . TYR B 1 132 ? 112.092 51.471 123.301 1.00 22.14 112 TYR B O 1
ATOM 4106 N N . LEU B 1 133 ? 112.707 49.669 124.480 1.00 21.00 113 LEU B N 1
ATOM 4107 C CA . LEU B 1 133 ? 113.039 50.460 125.660 1.00 20.89 113 LEU B CA 1
ATOM 4108 C C . LEU B 1 133 ? 114.139 51.518 125.362 1.00 20.74 113 LEU B C 1
ATOM 4109 O O . LEU B 1 133 ? 114.001 52.672 125.730 1.00 20.65 113 LEU B O 1
ATOM 4114 N N . ARG B 1 134 ? 115.187 51.103 124.677 1.00 21.28 114 ARG B N 1
ATOM 4115 C CA . ARG B 1 134 ? 116.290 52.013 124.282 1.00 22.96 114 ARG B CA 1
ATOM 4116 C C . ARG B 1 134 ? 115.796 53.120 123.377 1.00 22.95 114 ARG B C 1
ATOM 4117 O O . ARG B 1 134 ? 116.215 54.279 123.492 1.00 23.87 114 ARG B O 1
ATOM 4125 N N . TRP B 1 135 ? 114.931 52.752 122.444 1.00 23.13 115 TRP B N 1
ATOM 4126 C CA . TRP B 1 135 ? 114.319 53.745 121.547 1.00 23.16 115 TRP B CA 1
ATOM 4127 C C . TRP B 1 135 ? 113.490 54.769 122.321 1.00 22.94 115 TRP B C 1
ATOM 4128 O O . TRP B 1 135 ? 113.665 55.990 122.142 1.00 23.12 115 TRP B O 1
ATOM 4139 N N . VAL B 1 136 ? 112.635 54.299 123.233 1.00 21.89 116 VAL B N 1
ATOM 4140 C CA . VAL B 1 136 ? 111.864 55.234 124.067 1.00 21.57 116 VAL B CA 1
ATOM 4141 C C . VAL B 1 136 ? 112.807 56.153 124.892 1.00 22.08 116 VAL B C 1
ATOM 4142 O O . VAL B 1 136 ? 112.600 57.374 124.915 1.00 22.07 116 VAL B O 1
ATOM 4146 N N . ALA B 1 137 ? 113.792 55.532 125.544 1.00 22.42 117 ALA B N 1
ATOM 4147 C CA . ALA B 1 137 ? 114.747 56.225 126.447 1.00 23.22 117 ALA B CA 1
ATOM 4148 C C . ALA B 1 137 ? 115.498 57.317 125.708 1.00 24.40 117 ALA B C 1
ATOM 4149 O O . ALA B 1 137 ? 115.792 58.345 126.286 1.00 23.56 117 ALA B O 1
ATOM 4151 N N . SER B 1 138 ? 115.811 57.044 124.436 1.00 25.50 118 SER B N 1
ATOM 4152 C CA . SER B 1 138 ? 116.512 57.977 123.539 1.00 26.35 118 SER B CA 1
ATOM 4153 C C . SER B 1 138 ? 115.790 59.322 123.359 1.00 27.41 118 SER B C 1
ATOM 4154 O O . SER B 1 138 ? 116.417 60.307 122.944 1.00 28.80 118 SER B O 1
ATOM 4157 N N . HIS B 1 139 ? 114.499 59.374 123.671 1.00 26.84 119 HIS B N 1
ATOM 4158 C CA . HIS B 1 139 ? 113.712 60.621 123.623 1.00 27.01 119 HIS B CA 1
ATOM 4159 C C . HIS B 1 139 ? 113.840 61.464 124.897 1.00 27.22 119 HIS B C 1
ATOM 4160 O O . HIS B 1 139 ? 113.228 62.524 124.990 1.00 26.94 119 HIS B O 1
ATOM 4167 N N . PHE B 1 140 ? 114.666 61.021 125.844 1.00 26.43 120 PHE B N 1
ATOM 4168 C CA . PHE B 1 140 ? 114.745 61.661 127.156 1.00 26.46 120 PHE B CA 1
ATOM 4169 C C . PHE B 1 140 ? 116.179 61.974 127.529 1.00 27.97 120 PHE B C 1
ATOM 4170 O O . PHE B 1 140 ? 116.526 62.019 128.708 1.00 26.26 120 PHE B O 1
ATOM 4178 N N . GLN B 1 141 ? 117.006 62.248 126.507 1.00 28.92 121 GLN B N 1
ATOM 4179 C CA . GLN B 1 141 ? 118.448 62.375 126.707 1.00 31.17 121 GLN B CA 1
ATOM 4180 C C . GLN B 1 141 ? 118.822 63.545 127.594 1.00 31.24 121 GLN B C 1
ATOM 4181 O O . GLN B 1 141 ? 119.877 63.520 128.190 1.00 32.18 121 GLN B O 1
ATOM 4187 N N . GLU B 1 142 ? 117.954 64.539 127.708 1.00 31.29 122 GLU B N 1
ATOM 4188 C CA . GLU B 1 142 ? 118.234 65.677 128.588 1.00 32.79 122 GLU B CA 1
ATOM 4189 C C . GLU B 1 142 ? 117.994 65.356 130.050 1.00 31.87 122 GLU B C 1
ATOM 4190 O O . GLU B 1 142 ? 118.517 66.031 130.927 1.00 30.70 122 GLU B O 1
ATOM 4196 N N . GLN B 1 143 ? 117.171 64.341 130.303 1.00 30.41 123 GLN B N 1
ATOM 4197 C CA . GLN B 1 143 ? 116.842 63.962 131.670 1.00 31.07 123 GLN B CA 1
ATOM 4198 C C . GLN B 1 143 ? 117.628 62.756 132.148 1.00 30.28 123 GLN B C 1
ATOM 4199 O O . GLN B 1 143 ? 117.663 62.485 133.322 1.00 32.42 123 GLN B O 1
ATOM 4205 N N . SER B 1 144 ? 118.278 62.034 131.251 1.00 28.64 124 SER B N 1
ATOM 4206 C CA . SER B 1 144 ? 119.002 60.834 131.643 1.00 28.49 124 SER B CA 1
ATOM 4207 C C . SER B 1 144 ? 120.490 61.107 131.840 1.00 28.71 124 SER B C 1
ATOM 4208 O O . SER B 1 144 ? 121.079 61.907 131.118 1.00 27.63 124 SER B O 1
ATOM 4211 N N . ARG B 1 145 ? 121.086 60.417 132.804 1.00 28.45 125 ARG B N 1
ATOM 4212 C CA . ARG B 1 145 ? 122.515 60.374 132.943 1.00 28.78 125 ARG B CA 1
ATOM 4213 C C . ARG B 1 145 ? 122.977 58.951 133.101 1.00 28.46 125 ARG B C 1
ATOM 4214 O O . ARG B 1 145 ? 122.793 58.370 134.174 1.00 27.49 125 ARG B O 1
ATOM 4222 N N . TYR B 1 146 ? 123.622 58.411 132.068 1.00 27.45 126 TYR B N 1
ATOM 4223 C CA . TYR B 1 146 ? 124.118 57.032 132.105 1.00 28.53 126 TYR B CA 1
ATOM 4224 C C . TYR B 1 146 ? 125.517 56.957 132.700 1.00 29.39 126 TYR B C 1
ATOM 4225 O O . TYR B 1 146 ? 126.223 57.978 132.770 1.00 30.29 126 TYR B O 1
ATOM 4234 N N . GLY B 1 147 ? 125.911 55.760 133.124 1.00 28.14 127 GLY B N 1
ATOM 4235 C CA . GLY B 1 147 ? 127.204 55.522 133.744 1.00 29.37 127 GLY B CA 1
ATOM 4236 C C . GLY B 1 147 ? 127.380 56.237 135.076 1.00 29.64 127 GLY B C 1
ATOM 4237 O O . GLY B 1 147 ? 128.508 56.567 135.449 1.00 30.58 127 GLY B O 1
ATOM 4238 N N . GLU B 1 148 ? 126.279 56.504 135.782 1.00 28.65 128 GLU B N 1
ATOM 4239 C CA . GLU B 1 148 ? 126.358 57.067 137.119 1.00 28.50 128 GLU B CA 1
ATOM 4240 C C . GLU B 1 148 ? 125.639 56.161 138.092 1.00 28.97 128 GLU B C 1
ATOM 4241 O O . GLU B 1 148 ? 124.417 55.934 137.960 1.00 27.64 128 GLU B O 1
ATOM 4247 N N . GLU B 1 149 ? 126.399 55.653 139.057 1.00 28.53 129 GLU B N 1
ATOM 4248 C CA . GLU B 1 149 ? 125.833 54.844 140.129 1.00 28.44 129 GLU B CA 1
ATOM 4249 C C . GLU B 1 149 ? 125.565 55.727 141.348 1.00 28.66 129 GLU B C 1
ATOM 4250 O O . GLU B 1 149 ? 126.498 56.343 141.889 1.00 27.38 129 GLU B O 1
ATOM 4256 N N . VAL B 1 150 ? 124.304 55.788 141.773 1.00 27.61 130 VAL B N 1
ATOM 4257 C CA . VAL B 1 150 ? 123.955 56.459 143.014 1.00 28.42 130 VAL B CA 1
ATOM 4258 C C . VAL B 1 150 ? 124.502 55.614 144.177 1.00 29.64 130 VAL B C 1
ATOM 4259 O O . VAL B 1 150 ? 124.171 54.420 144.307 1.00 28.28 130 VAL B O 1
ATOM 4263 N N . LEU B 1 151 ? 125.357 56.243 144.987 1.00 30.06 131 LEU B N 1
ATOM 4264 C CA . LEU B 1 151 ? 126.021 55.596 146.130 1.00 32.33 131 LEU B CA 1
ATOM 4265 C C . LEU B 1 151 ? 125.290 55.831 147.435 1.00 33.20 131 LEU B C 1
ATOM 4266 O O . LEU B 1 151 ? 125.154 54.900 148.245 1.00 33.95 131 LEU B O 1
ATOM 4271 N N . ARG B 1 152 ? 124.812 57.056 147.644 1.00 33.84 132 ARG B N 1
ATOM 4272 C CA . ARG B 1 152 ? 124.049 57.392 148.861 1.00 35.27 132 ARG B CA 1
ATOM 4273 C C . ARG B 1 152 ? 123.291 58.708 148.776 1.00 35.38 132 ARG B C 1
ATOM 4274 O O . ARG B 1 152 ? 123.557 59.547 147.905 1.00 33.51 132 ARG B O 1
ATOM 4282 N N . ILE B 1 153 ? 122.328 58.859 149.678 1.00 36.37 133 ILE B N 1
ATOM 4283 C CA . ILE B 1 153 ? 121.471 60.036 149.751 1.00 38.96 133 ILE B CA 1
ATOM 4284 C C . ILE B 1 153 ? 121.635 60.644 151.142 1.00 39.80 133 ILE B C 1
ATOM 4285 O O . ILE B 1 153 ? 121.520 59.911 152.131 1.00 41.86 133 ILE B O 1
ATOM 4290 N N . GLU B 1 154 ? 121.891 61.950 151.227 1.00 39.37 134 GLU B N 1
ATOM 4291 C CA . GLU B 1 154 ? 122.025 62.654 152.520 1.00 39.81 134 GLU B CA 1
ATOM 4292 C C . GLU B 1 154 ? 120.962 63.739 152.712 1.00 38.99 134 GLU B C 1
ATOM 4293 O O . GLU B 1 154 ? 120.670 64.499 151.792 1.00 39.76 134 GLU B O 1
ATOM 4299 N N . PRO B 1 155 ? 120.351 63.802 153.904 1.00 37.99 135 PRO B N 1
ATOM 4300 C CA . PRO B 1 155 ? 119.382 64.862 154.118 1.00 37.51 135 PRO B CA 1
ATOM 4301 C C . PRO B 1 155 ? 120.117 66.192 154.241 1.00 37.42 135 PRO B C 1
ATOM 4302 O O . PRO B 1 155 ? 121.203 66.228 154.801 1.00 36.81 135 PRO B O 1
ATOM 4306 N N . MET B 1 156 ? 119.552 67.247 153.673 1.00 37.15 136 MET B N 1
ATOM 4307 C CA . MET B 1 156 ? 120.046 68.612 153.854 1.00 38.81 136 MET B CA 1
ATOM 4308 C C . MET B 1 156 ? 119.156 69.343 154.837 1.00 38.96 136 MET B C 1
ATOM 4309 O O . MET B 1 156 ? 118.012 69.688 154.523 1.00 38.31 136 MET B O 1
ATOM 4314 N N . LEU B 1 157 ? 119.699 69.556 156.036 1.00 39.34 137 LEU B N 1
ATOM 4315 C CA . LEU B 1 157 ? 118.953 70.117 157.152 1.00 40.20 137 LEU B CA 1
ATOM 4316 C C . LEU B 1 157 ? 119.043 71.634 157.266 1.00 40.61 137 LEU B C 1
ATOM 4317 O O . LEU B 1 157 ? 120.126 72.205 157.098 1.00 40.10 137 LEU B O 1
ATOM 4322 N N . SER B 1 158 ? 117.893 72.266 157.522 1.00 40.90 138 SER B N 1
ATOM 4323 C CA . SER B 1 158 ? 117.805 73.663 157.982 1.00 42.16 138 SER B CA 1
ATOM 4324 C C . SER B 1 158 ? 116.846 73.696 159.164 1.00 42.17 138 SER B C 1
ATOM 4325 O O . SER B 1 158 ? 115.669 73.343 159.010 1.00 42.31 138 SER B O 1
ATOM 4328 N N . ALA B 1 159 ? 117.331 74.103 160.340 1.00 41.55 139 ALA B N 1
ATOM 4329 C CA . ALA B 1 159 ? 116.469 74.244 161.516 1.00 40.97 139 ALA B CA 1
ATOM 4330 C C . ALA B 1 159 ? 115.749 72.932 161.867 1.00 40.51 139 ALA B C 1
ATOM 4331 O O . ALA B 1 159 ? 114.569 72.924 162.230 1.00 40.51 139 ALA B O 1
ATOM 4333 N N . GLY B 1 160 ? 116.481 71.829 161.767 1.00 39.76 140 GLY B N 1
ATOM 4334 C CA . GLY B 1 160 ? 115.933 70.513 162.051 1.00 39.70 140 GLY B CA 1
ATOM 4335 C C . GLY B 1 160 ? 115.014 69.942 160.968 1.00 38.92 140 GLY B C 1
ATOM 4336 O O . GLY B 1 160 ? 114.558 68.814 161.121 1.00 39.75 140 GLY B O 1
ATOM 4337 N N . GLN B 1 161 ? 114.732 70.709 159.902 1.00 38.02 141 GLN B N 1
ATOM 4338 C CA . GLN B 1 161 ? 113.853 70.253 158.782 1.00 36.65 141 GLN B CA 1
ATOM 4339 C C . GLN B 1 161 ? 114.670 69.759 157.595 1.00 35.51 141 GLN B C 1
ATOM 4340 O O . GLN B 1 161 ? 115.690 70.375 157.248 1.00 33.41 141 GLN B O 1
ATOM 4346 N N . VAL B 1 162 ? 114.208 68.681 156.941 1.00 33.48 142 VAL B N 1
ATOM 4347 C CA . VAL B 1 162 ? 114.872 68.192 155.730 1.00 32.96 142 VAL B CA 1
ATOM 4348 C C . VAL B 1 162 ? 114.224 68.929 154.557 1.00 33.01 142 VAL B C 1
ATOM 4349 O O . VAL B 1 162 ? 113.062 68.668 154.208 1.00 31.35 142 VAL B O 1
ATOM 4353 N N . GLU B 1 163 ? 114.969 69.867 153.970 1.00 32.60 143 GLU B N 1
ATOM 4354 C CA . GLU B 1 163 ? 114.415 70.715 152.914 1.00 32.77 143 GLU B CA 1
ATOM 4355 C C . GLU B 1 163 ? 114.856 70.245 151.538 1.00 31.00 143 GLU B C 1
ATOM 4356 O O . GLU B 1 163 ? 114.263 70.614 150.547 1.00 31.17 143 GLU B O 1
ATOM 4362 N N . ALA B 1 164 ? 115.915 69.457 151.478 1.00 29.61 144 ALA B N 1
ATOM 4363 C CA . ALA B 1 164 ? 116.394 68.926 150.209 1.00 29.28 144 ALA B CA 1
ATOM 4364 C C . ALA B 1 164 ? 117.197 67.688 150.514 1.00 29.22 144 ALA B C 1
ATOM 4365 O O . ALA B 1 164 ? 117.524 67.431 151.683 1.00 29.09 144 ALA B O 1
ATOM 4367 N N . LEU B 1 165 ? 117.504 66.922 149.476 1.00 28.20 145 LEU B N 1
ATOM 4368 C CA . LEU B 1 165 ? 118.315 65.721 149.583 1.00 28.73 145 LEU B CA 1
ATOM 4369 C C . LEU B 1 165 ? 119.535 65.851 148.712 1.00 29.30 145 LEU B C 1
ATOM 4370 O O . LEU B 1 165 ? 119.437 66.310 147.576 1.00 29.11 145 LEU B O 1
ATOM 4375 N N . ARG B 1 166 ? 120.685 65.471 149.248 1.00 29.39 146 ARG B N 1
ATOM 4376 C CA . ARG B 1 166 ? 121.896 65.412 148.446 1.00 30.76 146 ARG B CA 1
ATOM 4377 C C . ARG B 1 166 ? 122.003 64.015 147.902 1.00 29.59 146 ARG B C 1
ATOM 4378 O O . ARG B 1 166 ? 121.893 63.037 148.638 1.00 29.68 146 ARG B O 1
ATOM 4386 N N . VAL B 1 167 ? 122.200 63.931 146.599 1.00 28.58 147 VAL B N 1
ATOM 4387 C CA . VAL B 1 167 ? 122.358 62.654 145.926 1.00 28.66 147 VAL B CA 1
ATOM 4388 C C . VAL B 1 167 ? 123.794 62.585 145.471 1.00 28.44 147 VAL B C 1
ATOM 4389 O O . VAL B 1 167 ? 124.231 63.410 144.661 1.00 29.00 147 VAL B O 1
ATOM 4393 N N . ILE B 1 168 ? 124.501 61.577 145.960 1.00 27.95 148 ILE B N 1
ATOM 4394 C CA . ILE B 1 168 ? 125.899 61.363 145.647 1.00 29.41 148 ILE B CA 1
ATOM 4395 C C . ILE B 1 168 ? 126.076 60.173 144.715 1.00 29.52 148 ILE B C 1
ATOM 4396 O O . ILE B 1 168 ? 125.657 59.049 145.026 1.00 29.16 148 ILE B O 1
ATOM 4401 N N . SER B 1 169 ? 126.691 60.422 143.567 1.00 29.69 149 SER B N 1
ATOM 4402 C CA . SER B 1 169 ? 126.901 59.366 142.593 1.00 31.20 149 SER B CA 1
ATOM 4403 C C . SER B 1 169 ? 128.359 59.286 142.127 1.00 32.96 149 SER B C 1
ATOM 4404 O O . SER B 1 169 ? 129.141 60.228 142.360 1.00 33.12 149 SER B O 1
ATOM 4407 N N . ARG B 1 170 ? 128.722 58.169 141.507 1.00 33.09 150 ARG B N 1
ATOM 4408 C CA . ARG B 1 170 ? 130.053 57.944 140.956 1.00 35.31 150 ARG B CA 1
ATOM 4409 C C . ARG B 1 170 ? 129.935 57.738 139.441 1.00 36.10 150 ARG B C 1
ATOM 4410 O O . ARG B 1 170 ? 129.060 56.981 138.984 1.00 34.51 150 ARG B O 1
ATOM 4418 N N . ASN B 1 171 ? 130.781 58.413 138.659 1.00 36.92 151 ASN B N 1
ATOM 4419 C CA . ASN B 1 171 ? 130.729 58.259 137.184 1.00 39.40 151 ASN B CA 1
ATOM 4420 C C . ASN B 1 171 ? 131.717 57.243 136.606 1.00 40.86 151 ASN B C 1
ATOM 4421 O O . ASN B 1 171 ? 132.405 56.562 137.361 1.00 41.45 151 ASN B O 1
ATOM 4426 N N . ALA B 1 172 ? 131.772 57.145 135.278 1.00 43.47 152 ALA B N 1
ATOM 4427 C CA . ALA B 1 172 ? 132.596 56.146 134.589 1.00 46.20 152 ALA B CA 1
ATOM 4428 C C . ALA B 1 172 ? 134.079 56.376 134.869 1.00 47.81 152 ALA B C 1
ATOM 4429 O O . ALA B 1 172 ? 134.831 55.418 135.065 1.00 48.10 152 ALA B O 1
ATOM 4431 N N . ASP B 1 173 ? 134.464 57.657 134.952 1.00 49.35 153 ASP B N 1
ATOM 4432 C CA . ASP B 1 173 ? 135.824 58.084 135.337 1.00 50.54 153 ASP B CA 1
ATOM 4433 C C . ASP B 1 173 ? 136.218 57.809 136.790 1.00 50.83 153 ASP B C 1
ATOM 4434 O O . ASP B 1 173 ? 137.391 57.968 137.140 1.00 51.36 153 ASP B O 1
ATOM 4439 N N . GLY B 1 174 ? 135.262 57.421 137.639 1.00 50.53 154 GLY B N 1
ATOM 4440 C CA . GLY B 1 174 ? 135.521 57.238 139.082 1.00 49.87 154 GLY B CA 1
ATOM 4441 C C . GLY B 1 174 ? 135.336 58.469 139.978 1.00 49.47 154 GLY B C 1
ATOM 4442 O O . GLY B 1 174 ? 135.518 58.376 141.192 1.00 50.07 154 GLY B O 1
ATOM 4443 N N . GLU B 1 175 ? 134.992 59.614 139.380 1.00 48.56 155 GLU B N 1
ATOM 4444 C CA . GLU B 1 175 ? 134.690 60.881 140.080 1.00 47.65 155 GLU B CA 1
ATOM 4445 C C . GLU B 1 175 ? 133.327 60.807 140.829 1.00 46.48 155 GLU B C 1
ATOM 4446 O O . GLU B 1 175 ? 132.372 60.221 140.310 1.00 45.60 155 GLU B O 1
ATOM 4452 N N . GLU B 1 176 ? 133.228 61.400 142.024 1.00 44.83 156 GLU B N 1
ATOM 4453 C CA . GLU B 1 176 ? 131.922 61.551 142.685 1.00 43.05 156 GLU B CA 1
ATOM 4454 C C . GLU B 1 176 ? 131.279 62.865 142.290 1.00 41.57 156 GLU B C 1
ATOM 4455 O O . GLU B 1 176 ? 131.946 63.918 142.291 1.00 41.52 156 GLU B O 1
ATOM 4461 N N . LEU B 1 177 ? 129.987 62.812 141.969 1.00 38.70 157 LEU B N 1
ATOM 4462 C CA . LEU B 1 177 ? 129.165 63.977 141.691 1.00 36.90 157 LEU B CA 1
ATOM 4463 C C . LEU B 1 177 ? 128.110 64.132 142.758 1.00 36.04 157 LEU B C 1
ATOM 4464 O O . LEU B 1 177 ? 127.516 63.134 143.234 1.00 35.35 157 LEU B O 1
ATOM 4469 N N . VAL B 1 178 ? 127.855 65.376 143.132 1.00 33.65 158 VAL B N 1
ATOM 4470 C CA . VAL B 1 178 ? 126.927 65.678 144.204 1.00 33.24 158 VAL B CA 1
ATOM 4471 C C . VAL B 1 178 ? 125.880 66.627 143.670 1.00 32.55 158 VAL B C 1
ATOM 4472 O O . VAL B 1 178 ? 126.218 67.713 143.180 1.00 33.02 158 VAL B O 1
ATOM 4476 N N . ARG B 1 179 ? 124.613 66.208 143.731 1.00 30.50 159 ARG B N 1
ATOM 4477 C CA . ARG B 1 179 ? 123.507 67.005 143.255 1.00 29.81 159 ARG B CA 1
ATOM 4478 C C . ARG B 1 179 ? 122.505 67.156 144.366 1.00 29.59 159 ARG B C 1
ATOM 4479 O O . ARG B 1 179 ? 122.532 66.389 145.322 1.00 30.50 159 ARG B O 1
ATOM 4487 N N . THR B 1 180 ? 121.606 68.117 144.224 1.00 29.12 160 THR B N 1
ATOM 4488 C CA . THR B 1 180 ? 120.585 68.410 145.224 1.00 30.33 160 THR B CA 1
ATOM 4489 C C . THR B 1 180 ? 119.203 68.303 144.590 1.00 29.70 160 THR B C 1
ATOM 4490 O O . THR B 1 180 ? 119.034 68.643 143.404 1.00 29.33 160 THR B O 1
ATOM 4494 N N . THR B 1 181 ? 118.236 67.808 145.363 1.00 28.77 161 THR B N 1
ATOM 4495 C CA . THR B 1 181 ? 116.884 67.600 144.847 1.00 28.40 161 THR B CA 1
ATOM 4496 C C . THR B 1 181 ? 115.803 67.748 145.885 1.00 28.52 161 THR B C 1
ATOM 4497 O O . THR B 1 181 ? 116.023 67.472 147.077 1.00 28.87 161 THR B O 1
ATOM 4501 N N . ARG B 1 182 ? 114.624 68.160 145.428 1.00 28.14 162 ARG B N 1
ATOM 4502 C CA . ARG B 1 182 ? 113.459 68.275 146.282 1.00 29.04 162 ARG B CA 1
ATOM 4503 C C . ARG B 1 182 ? 112.724 66.947 146.506 1.00 28.48 162 ARG B C 1
ATOM 4504 O O . ARG B 1 182 ? 111.893 66.838 147.414 1.00 27.87 162 ARG B O 1
ATOM 4512 N N . ALA B 1 183 ? 113.005 65.970 145.647 1.00 27.07 163 ALA B N 1
ATOM 4513 C CA . ALA B 1 183 ? 112.222 64.720 145.615 1.00 26.21 163 ALA B CA 1
ATOM 4514 C C . ALA B 1 183 ? 113.048 63.623 144.991 1.00 25.82 163 ALA B C 1
ATOM 4515 O O . ALA B 1 183 ? 113.946 63.898 144.178 1.00 25.45 163 ALA B O 1
ATOM 4517 N N . LEU B 1 184 ? 112.812 62.386 145.437 1.00 24.88 164 LEU B N 1
ATOM 4518 C CA . LEU B 1 184 ? 113.566 61.242 144.981 1.00 25.07 164 LEU B CA 1
ATOM 4519 C C . LEU B 1 184 ? 112.604 60.121 144.558 1.00 25.09 164 LEU B C 1
ATOM 4520 O O . LEU B 1 184 ? 111.575 59.897 145.203 1.00 25.18 164 LEU B O 1
ATOM 4525 N N . VAL B 1 185 ? 112.964 59.420 143.496 1.00 24.40 165 VAL B N 1
ATOM 4526 C CA . VAL B 1 185 ? 112.247 58.185 143.150 1.00 23.66 165 VAL B CA 1
ATOM 4527 C C . VAL B 1 185 ? 113.256 57.063 142.998 1.00 22.91 165 VAL B C 1
ATOM 4528 O O . VAL B 1 185 ? 114.161 57.106 142.176 1.00 24.38 165 VAL B O 1
ATOM 4532 N N . VAL B 1 186 ? 113.107 56.040 143.826 1.00 23.14 166 VAL B N 1
ATOM 4533 C CA . VAL B 1 186 ? 114.073 54.974 143.916 1.00 22.60 166 VAL B CA 1
ATOM 4534 C C . VAL B 1 186 ? 113.516 53.761 143.127 1.00 22.74 166 VAL B C 1
ATOM 4535 O O . VAL B 1 186 ? 112.550 53.128 143.553 1.00 22.67 166 VAL B O 1
ATOM 4539 N N . SER B 1 187 ? 114.100 53.492 141.972 1.00 22.82 167 SER B N 1
ATOM 4540 C CA . SER B 1 187 ? 113.656 52.374 141.097 1.00 23.50 167 SER B CA 1
ATOM 4541 C C . SER B 1 187 ? 114.848 51.546 140.595 1.00 23.85 167 SER B C 1
ATOM 4542 O O . SER B 1 187 ? 115.077 51.513 139.372 1.00 23.25 167 SER B O 1
ATOM 4545 N N . PRO B 1 188 ? 115.637 50.925 141.519 1.00 25.13 168 PRO B N 1
ATOM 4546 C CA . PRO B 1 188 ? 116.866 50.227 141.136 1.00 25.50 168 PRO B CA 1
ATOM 4547 C C . PRO B 1 188 ? 116.725 48.774 140.740 1.00 25.14 168 PRO B C 1
ATOM 4548 O O . PRO B 1 188 ? 117.727 48.152 140.465 1.00 24.49 168 PRO B O 1
ATOM 4552 N N . GLY B 1 189 ? 115.509 48.227 140.701 1.00 25.73 169 GLY B N 1
ATOM 4553 C CA . GLY B 1 189 ? 115.364 46.812 140.384 1.00 26.37 169 GLY B CA 1
ATOM 4554 C C . GLY B 1 189 ? 115.742 45.963 141.584 1.00 27.73 169 GLY B C 1
ATOM 4555 O O . GLY B 1 189 ? 116.038 46.499 142.672 1.00 27.08 169 GLY B O 1
ATOM 4556 N N . GLY B 1 190 ? 115.675 44.647 141.415 1.00 28.07 170 GLY B N 1
ATOM 4557 C CA . GLY B 1 190 ? 116.014 43.719 142.490 1.00 28.51 170 GLY B CA 1
ATOM 4558 C C . GLY B 1 190 ? 117.506 43.464 142.631 1.00 29.48 170 GLY B C 1
ATOM 4559 O O . GLY B 1 190 ? 118.328 43.844 141.771 1.00 27.49 170 GLY B O 1
ATOM 4560 N N . THR B 1 191 ? 117.857 42.798 143.720 1.00 29.30 171 THR B N 1
ATOM 4561 C CA . THR B 1 191 ?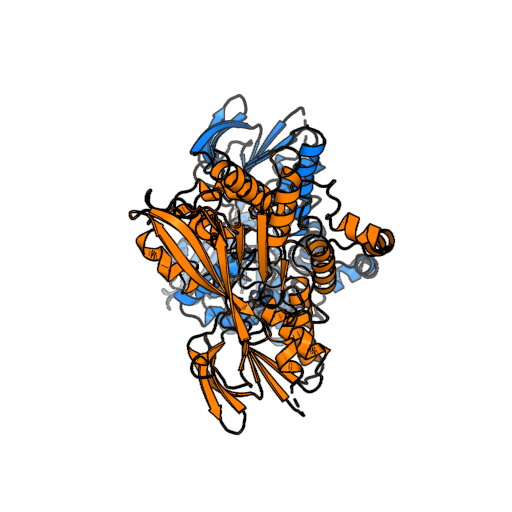 119.220 42.376 143.930 1.00 31.51 171 THR B CA 1
ATOM 4562 C C . THR B 1 191 ? 119.278 40.839 143.824 1.00 31.29 171 THR B C 1
ATOM 4563 O O . THR B 1 191 ? 118.373 40.169 144.299 1.00 31.05 171 THR B O 1
ATOM 4567 N N . PRO B 1 192 ? 120.326 40.281 143.183 1.00 32.23 172 PRO B N 1
ATOM 4568 C CA . PRO B 1 192 ? 120.434 38.816 143.028 1.00 32.43 172 PRO B CA 1
ATOM 4569 C C . PRO B 1 192 ? 120.301 38.037 144.352 1.00 32.59 172 PRO B C 1
ATOM 4570 O O . PRO B 1 192 ? 120.873 38.438 145.365 1.00 31.46 172 PRO B O 1
ATOM 4574 N N . ARG B 1 193 ? 119.490 36.973 144.350 1.00 31.25 173 ARG B N 1
ATOM 4575 C CA . ARG B 1 193 ? 119.306 36.177 145.560 1.00 31.63 173 ARG B CA 1
ATOM 4576 C C . ARG B 1 193 ? 120.342 35.082 145.538 1.00 31.55 173 ARG B C 1
ATOM 4577 O O . ARG B 1 193 ? 120.381 34.284 144.596 1.00 30.46 173 ARG B O 1
ATOM 4585 N N . ILE B 1 194 ? 121.189 35.053 146.567 1.00 31.17 174 ILE B N 1
ATOM 4586 C CA . ILE B 1 194 ? 122.279 34.080 146.616 1.00 31.63 174 ILE B CA 1
ATOM 4587 C C . ILE B 1 194 ? 121.965 33.138 147.775 1.00 32.24 174 ILE B C 1
ATOM 4588 O O . ILE B 1 194 ? 121.824 33.619 148.910 1.00 31.95 174 ILE B O 1
ATOM 4593 N N . PRO B 1 195 ? 121.797 31.816 147.499 1.00 32.90 175 PRO B N 1
ATOM 4594 C CA . PRO B 1 195 ? 121.549 30.883 148.614 1.00 33.55 175 PRO B CA 1
ATOM 4595 C C . PRO B 1 195 ? 122.753 30.897 149.578 1.00 34.15 175 PRO B C 1
ATOM 4596 O O . PRO B 1 195 ? 123.902 30.949 149.126 1.00 33.17 175 PRO B O 1
ATOM 4600 N N . GLN B 1 196 ? 122.469 30.866 150.877 1.00 35.74 176 GLN B N 1
ATOM 4601 C CA . GLN B 1 196 ? 123.511 30.890 151.929 1.00 37.61 176 GLN B CA 1
ATOM 4602 C C . GLN B 1 196 ? 124.741 30.032 151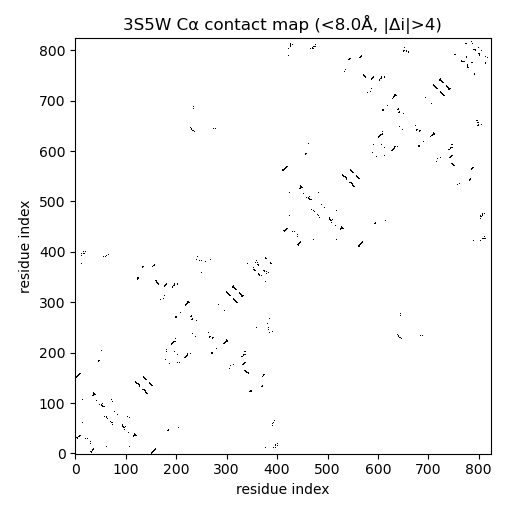.605 1.00 37.41 176 GLN B C 1
ATOM 4603 O O . GLN B 1 196 ? 125.886 30.488 151.716 1.00 37.12 176 GLN B O 1
ATOM 4609 N N . VAL B 1 197 ? 124.510 28.795 151.172 1.00 37.36 177 VAL B N 1
ATOM 4610 C CA . VAL B 1 197 ? 125.593 27.866 150.856 1.00 37.47 177 VAL B CA 1
ATOM 4611 C C . VAL B 1 197 ? 126.606 28.323 149.764 1.00 37.67 177 VAL B C 1
ATOM 4612 O O . VAL B 1 197 ? 127.714 27.791 149.694 1.00 37.44 177 VAL B O 1
ATOM 4616 N N . PHE B 1 198 ? 126.240 29.290 148.921 1.00 36.70 178 PHE B N 1
ATOM 4617 C CA . PHE B 1 198 ? 127.186 29.837 147.929 1.00 36.73 178 PHE B CA 1
ATOM 4618 C C . PHE B 1 198 ? 127.878 31.153 148.294 1.00 37.70 178 PHE B C 1
ATOM 4619 O O . PHE B 1 198 ? 128.743 31.617 147.545 1.00 37.02 178 PHE B O 1
ATOM 4627 N N . ARG B 1 199 ? 127.506 31.753 149.424 1.00 39.14 179 ARG B N 1
ATOM 4628 C CA . ARG B 1 199 ? 127.998 33.090 149.785 1.00 41.06 179 ARG B CA 1
ATOM 4629 C C . ARG B 1 199 ? 129.519 33.172 149.994 1.00 41.75 179 ARG B C 1
ATOM 4630 O O . ARG B 1 199 ? 130.142 34.120 149.527 1.00 41.42 179 ARG B O 1
ATOM 4638 N N . ALA B 1 200 ? 130.105 32.171 150.650 1.00 42.58 180 ALA B N 1
ATOM 4639 C CA . ALA B 1 200 ? 131.575 32.082 150.780 1.00 43.69 180 ALA B CA 1
ATOM 4640 C C . ALA B 1 200 ? 132.290 32.039 149.418 1.00 44.05 180 ALA B C 1
ATOM 4641 O O . ALA B 1 200 ? 133.480 32.316 149.340 1.00 44.35 180 ALA B O 1
ATOM 4643 N N . LEU B 1 201 ? 131.561 31.709 148.344 1.00 44.42 181 LEU B N 1
ATOM 4644 C CA . LEU B 1 201 ? 132.137 31.661 146.985 1.00 45.07 181 LEU B CA 1
ATOM 4645 C C . LEU B 1 201 ? 131.968 32.958 146.168 1.00 45.89 181 LEU B C 1
ATOM 4646 O O . LEU B 1 201 ? 132.182 32.979 144.946 1.00 45.08 181 LEU B O 1
ATOM 4651 N N . LYS B 1 202 ? 131.572 34.024 146.856 1.00 47.01 182 LYS B N 1
ATOM 4652 C CA . LYS B 1 202 ? 131.704 35.393 146.355 1.00 49.11 182 LYS B CA 1
ATOM 4653 C C . LYS B 1 202 ? 133.137 35.564 145.822 1.00 49.07 182 LYS B C 1
ATOM 4654 O O . LYS B 1 202 ? 134.101 35.199 146.491 1.00 49.90 182 LYS B O 1
ATOM 4660 N N . GLY B 1 203 ? 133.305 36.074 144.616 1.00 49.23 183 GLY B N 1
ATOM 4661 C CA . GLY B 1 203 ? 134.680 36.266 144.137 1.00 48.33 183 GLY B CA 1
ATOM 4662 C C . GLY B 1 203 ? 135.333 35.049 143.493 1.00 47.74 183 GLY B C 1
ATOM 4663 O O . GLY B 1 203 ? 136.443 35.162 142.984 1.00 47.99 183 GLY B O 1
ATOM 4664 N N . ASP B 1 204 ? 134.671 33.883 143.500 1.00 46.57 184 ASP B N 1
ATOM 4665 C CA . ASP B 1 204 ? 135.103 32.765 142.633 1.00 45.06 184 ASP B CA 1
ATOM 4666 C C . ASP B 1 204 ? 134.349 32.876 141.305 1.00 44.50 184 ASP B C 1
ATOM 4667 O O . ASP B 1 204 ? 133.112 32.735 141.277 1.00 45.16 184 ASP B O 1
ATOM 4672 N N . GLY B 1 205 ? 135.080 33.115 140.215 1.00 42.85 185 GLY B N 1
ATOM 4673 C CA . GLY B 1 205 ? 134.468 33.404 138.909 1.00 41.55 185 GLY B CA 1
ATOM 4674 C C . GLY B 1 205 ? 133.668 32.247 138.313 1.00 40.31 185 GLY B C 1
ATOM 4675 O O . GLY B 1 205 ? 132.947 32.426 137.328 1.00 40.26 185 GLY B O 1
ATOM 4676 N N . ARG B 1 206 ? 133.790 31.066 138.916 1.00 38.54 186 ARG B N 1
ATOM 4677 C CA . ARG B 1 206 ? 133.095 29.863 138.435 1.00 36.78 186 ARG B CA 1
ATOM 4678 C C . ARG B 1 206 ? 131.636 29.772 138.919 1.00 35.87 186 ARG B C 1
ATOM 4679 O O . ARG B 1 206 ? 130.854 28.973 138.395 1.00 35.44 186 ARG B O 1
ATOM 4687 N N . VAL B 1 207 ? 131.280 30.565 139.926 1.00 34.33 187 VAL B N 1
ATOM 4688 C CA . VAL B 1 207 ? 129.908 30.606 140.425 1.00 33.48 187 VAL B CA 1
ATOM 4689 C C . VAL B 1 207 ? 129.346 31.973 140.065 1.00 33.16 187 VAL B C 1
ATOM 4690 O O . VAL B 1 207 ? 129.921 33.003 140.434 1.00 33.15 187 VAL B O 1
ATOM 4694 N N . PHE B 1 208 ? 128.233 31.997 139.332 1.00 31.38 188 PHE B N 1
ATOM 4695 C CA . PHE B 1 208 ? 127.654 33.272 138.969 1.00 30.59 188 PHE B CA 1
ATOM 4696 C C . PHE B 1 208 ? 126.135 33.223 138.906 1.00 29.96 188 PHE B C 1
ATOM 4697 O O . PHE B 1 208 ? 125.552 32.186 138.575 1.00 28.82 188 PHE B O 1
ATOM 4705 N N . HIS B 1 209 ? 125.513 34.336 139.273 1.00 29.04 189 HIS B N 1
ATOM 4706 C CA . HIS B 1 209 ? 124.070 34.459 139.203 1.00 29.02 189 HIS B CA 1
ATOM 4707 C C . HIS B 1 209 ? 123.642 34.621 137.732 1.00 29.36 189 HIS B C 1
ATOM 4708 O O . HIS B 1 209 ? 124.366 35.229 136.925 1.00 28.49 189 HIS B O 1
ATOM 4715 N N . HIS B 1 210 ? 122.478 34.055 137.382 1.00 28.08 190 HIS B N 1
ATOM 4716 C CA . HIS B 1 210 ? 121.919 34.186 136.025 1.00 27.27 190 HIS B CA 1
ATOM 4717 C C . HIS B 1 210 ? 121.895 35.640 135.499 1.00 26.66 190 HIS B C 1
ATOM 4718 O O . HIS B 1 210 ? 122.042 35.864 134.307 1.00 25.38 190 HIS B O 1
ATOM 4725 N N . SER B 1 211 ? 121.720 36.616 136.393 1.00 27.42 191 SER B N 1
ATOM 4726 C CA . SER B 1 211 ? 121.735 38.040 136.006 1.00 28.46 191 SER B CA 1
ATOM 4727 C C . SER B 1 211 ? 123.017 38.431 135.274 1.00 29.39 191 SER B C 1
ATOM 4728 O O . SER B 1 211 ? 123.034 39.426 134.556 1.00 28.98 191 SER B O 1
ATOM 4731 N N . GLN B 1 212 ? 124.073 37.634 135.445 1.00 29.79 192 GLN B N 1
ATOM 4732 C CA . GLN B 1 212 ? 125.358 37.868 134.777 1.00 32.24 192 GLN B CA 1
ATOM 4733 C C . GLN B 1 212 ? 125.710 36.796 133.726 1.00 32.13 192 GLN B C 1
ATOM 4734 O O . GLN B 1 212 ? 126.870 36.682 133.290 1.00 31.88 192 GLN B O 1
ATOM 4740 N N . TYR B 1 213 ? 124.708 36.025 133.311 1.00 30.85 193 TYR B N 1
ATOM 4741 C CA . TYR B 1 213 ? 124.924 34.879 132.414 1.00 30.81 193 TYR B CA 1
ATOM 4742 C C . TYR B 1 213 ? 125.807 35.118 131.167 1.00 30.96 193 TYR B C 1
ATOM 4743 O O . TYR B 1 213 ? 126.804 34.400 130.959 1.00 28.63 193 TYR B O 1
ATOM 4752 N N . LEU B 1 214 ? 125.448 36.090 130.321 1.00 31.38 194 LEU B N 1
ATOM 4753 C CA . LEU B 1 214 ? 126.179 36.271 129.060 1.00 33.49 194 LEU B CA 1
ATOM 4754 C C . LEU B 1 214 ? 127.644 36.682 129.268 1.00 35.15 194 LEU B C 1
ATOM 4755 O O . LEU B 1 214 ? 128.526 36.165 128.583 1.00 35.13 194 LEU B O 1
ATOM 4760 N N . GLU B 1 215 ? 127.885 37.572 130.230 1.00 37.23 195 GLU B N 1
ATOM 4761 C CA . GLU B 1 215 ? 129.246 38.060 130.534 1.00 40.89 195 GLU B CA 1
ATOM 4762 C C . GLU B 1 215 ? 130.178 36.923 131.019 1.00 41.74 195 GLU B C 1
ATOM 4763 O O . GLU B 1 215 ? 131.352 36.867 130.641 1.00 41.36 195 GLU B O 1
ATOM 4769 N N . HIS B 1 216 ? 129.653 36.018 131.849 1.00 42.34 196 HIS B N 1
ATOM 4770 C CA . HIS B 1 216 ? 130.448 34.894 132.350 1.00 43.82 196 HIS B CA 1
ATOM 4771 C C . HIS B 1 216 ? 130.568 33.728 131.367 1.00 44.79 196 HIS B C 1
ATOM 4772 O O . HIS B 1 216 ? 131.579 33.015 131.371 1.00 44.89 196 HIS B O 1
ATOM 4779 N N . MET B 1 217 ? 129.558 33.525 130.520 1.00 45.27 197 MET B N 1
ATOM 4780 C CA . MET B 1 217 ? 129.661 32.483 129.504 1.00 46.62 197 MET B CA 1
ATOM 4781 C C . MET B 1 217 ? 130.653 32.838 128.378 1.00 48.72 197 MET B C 1
ATOM 4782 O O . MET B 1 217 ? 131.199 31.941 127.726 1.00 49.54 197 MET B O 1
ATOM 4787 N N . ALA B 1 218 ? 130.893 34.133 128.167 1.00 50.91 198 ALA B N 1
ATOM 4788 C CA . ALA B 1 218 ? 131.923 34.610 127.213 1.00 52.89 198 ALA B CA 1
ATOM 4789 C C . ALA B 1 218 ? 133.382 34.317 127.642 1.00 53.91 198 ALA B C 1
ATOM 4790 O O . ALA B 1 218 ? 134.273 34.259 126.792 1.00 54.95 198 ALA B O 1
ATOM 4792 N N . LYS B 1 219 ? 133.620 34.139 128.946 1.00 54.94 199 LYS B N 1
ATOM 4793 C CA . LYS B 1 219 ? 134.960 33.835 129.492 1.00 55.59 199 LYS B CA 1
ATOM 4794 C C . LYS B 1 219 ? 134.977 32.668 130.498 1.00 55.62 199 LYS B C 1
ATOM 4795 O O . LYS B 1 219 ? 134.736 31.504 130.148 1.00 55.51 199 LYS B O 1
ATOM 4801 N N . PRO B 1 227 ? 135.286 19.610 127.037 1.00 49.92 207 PRO B N 1
ATOM 4802 C CA . PRO B 1 227 ? 134.179 18.897 127.709 1.00 49.65 207 PRO B CA 1
ATOM 4803 C C . PRO B 1 227 ? 133.862 19.472 129.116 1.00 48.64 207 PRO B C 1
ATOM 4804 O O . PRO B 1 227 ? 134.662 19.295 130.034 1.00 49.12 207 PRO B O 1
ATOM 4808 N N . MET B 1 228 ? 132.707 20.132 129.277 1.00 46.45 208 MET B N 1
ATOM 4809 C CA . MET B 1 228 ? 132.388 20.926 130.486 1.00 44.72 208 MET B CA 1
ATOM 4810 C C . MET B 1 228 ? 131.111 20.474 131.237 1.00 42.09 208 MET B C 1
ATOM 4811 O O . MET B 1 228 ? 130.161 20.030 130.628 1.00 41.23 208 MET B O 1
ATOM 4816 N N . LYS B 1 229 ? 131.109 20.600 132.562 1.00 39.13 209 LYS B N 1
ATOM 4817 C CA . LYS B 1 229 ? 129.952 20.248 133.384 1.00 37.36 209 LYS B CA 1
ATOM 4818 C C . LYS B 1 229 ? 129.475 21.504 134.113 1.00 35.09 209 LYS B C 1
ATOM 4819 O O . LYS B 1 229 ? 130.243 22.154 134.812 1.00 33.60 209 LYS B O 1
ATOM 4825 N N . ILE B 1 230 ? 128.212 21.868 133.912 1.00 32.71 210 ILE B N 1
ATOM 4826 C CA . ILE B 1 230 ? 127.675 23.075 134.522 1.00 30.89 210 ILE B CA 1
ATOM 4827 C C . ILE B 1 230 ? 126.395 22.762 135.300 1.00 30.64 210 ILE B C 1
ATOM 4828 O O . ILE B 1 230 ? 125.497 22.094 134.793 1.00 30.55 210 ILE B O 1
ATOM 4833 N N . ALA B 1 231 ? 126.333 23.254 136.532 1.00 29.45 211 ALA B N 1
ATOM 4834 C CA . ALA B 1 231 ? 125.174 23.076 137.384 1.00 28.91 211 ALA B CA 1
ATOM 4835 C C . ALA B 1 231 ? 124.317 24.343 137.310 1.00 28.07 211 ALA B C 1
ATOM 4836 O O . ALA B 1 231 ? 124.830 25.466 137.348 1.00 28.05 211 ALA B O 1
ATOM 4838 N N . ILE B 1 232 ? 123.018 24.160 137.179 1.00 26.88 212 ILE B N 1
ATOM 4839 C CA . ILE B 1 232 ? 122.092 25.287 137.263 1.00 26.28 212 ILE B CA 1
ATOM 4840 C C . ILE B 1 232 ? 121.258 25.066 138.522 1.00 26.68 212 ILE B C 1
ATOM 4841 O O . ILE B 1 232 ? 120.576 24.032 138.635 1.00 26.08 212 ILE B O 1
ATOM 4846 N N . ILE B 1 233 ? 121.294 26.021 139.454 1.00 25.48 213 ILE B N 1
ATOM 4847 C CA . ILE B 1 233 ? 120.505 25.907 140.666 1.00 26.62 213 ILE B CA 1
ATOM 4848 C C . ILE B 1 233 ? 119.202 26.703 140.451 1.00 26.26 213 ILE B C 1
ATOM 4849 O O . ILE B 1 233 ? 119.256 27.902 140.155 1.00 26.08 213 ILE B O 1
ATOM 4854 N N . GLY B 1 234 ? 118.054 26.022 140.570 1.00 25.47 214 GLY B N 1
ATOM 4855 C CA . GLY B 1 234 ? 116.751 26.661 140.381 1.00 25.37 214 GLY B CA 1
ATOM 4856 C C . GLY B 1 234 ? 115.852 25.896 139.409 1.00 25.38 214 GLY B C 1
ATOM 4857 O O . GLY B 1 234 ? 116.324 25.032 138.635 1.00 25.12 214 GLY B O 1
ATOM 4858 N N . GLY B 1 235 ? 114.570 26.243 139.450 1.00 25.44 215 GLY B N 1
ATOM 4859 C CA . GLY B 1 235 ? 113.507 25.554 138.710 1.00 25.12 215 GLY B CA 1
ATOM 4860 C C . GLY B 1 235 ? 112.482 26.497 138.081 1.00 25.04 215 GLY B C 1
ATOM 4861 O O . GLY B 1 235 ? 111.390 26.052 137.695 1.00 25.85 215 GLY B O 1
ATOM 4862 N N . GLY B 1 236 ? 112.823 27.787 137.990 1.00 24.12 216 GLY B N 1
ATOM 4863 C CA . GLY B 1 236 ? 111.933 28.828 137.456 1.00 22.92 216 GLY B CA 1
ATOM 4864 C C . GLY B 1 236 ? 112.295 29.215 136.032 1.00 22.47 216 GLY B C 1
ATOM 4865 O O . GLY B 1 236 ? 113.077 28.527 135.377 1.00 21.40 216 GLY B O 1
ATOM 4866 N N . GLN B 1 237 ? 111.692 30.310 135.544 1.00 22.51 217 GLN B N 1
ATOM 4867 C CA . GLN B 1 237 ? 111.895 30.722 134.156 1.00 22.65 217 GLN B CA 1
ATOM 4868 C C . GLN B 1 237 ? 113.388 30.906 133.789 1.00 22.74 217 GLN B C 1
ATOM 4869 O O . GLN B 1 237 ? 113.841 30.440 132.744 1.00 21.07 217 GLN B O 1
ATOM 4875 N N . SER B 1 238 ? 114.142 31.572 134.667 1.00 23.11 218 SER B N 1
ATOM 4876 C CA . SER B 1 238 ? 115.556 31.786 134.428 1.00 24.47 218 SER B CA 1
ATOM 4877 C C . SER B 1 238 ? 116.352 30.482 134.307 1.00 23.75 218 SER B C 1
ATOM 4878 O O . SER B 1 238 ? 117.136 30.339 133.363 1.00 23.48 218 SER B O 1
ATOM 4881 N N . ALA B 1 239 ? 116.135 29.549 135.243 1.00 22.67 219 ALA B N 1
ATOM 4882 C CA . ALA B 1 239 ? 116.821 28.226 135.201 1.00 22.38 219 ALA B CA 1
ATOM 4883 C C . ALA B 1 239 ? 116.545 27.510 133.877 1.00 22.53 219 ALA B C 1
ATOM 4884 O O . ALA B 1 239 ? 117.450 26.946 133.260 1.00 21.70 219 ALA B O 1
ATOM 4886 N N . ALA B 1 240 ? 115.277 27.548 133.459 1.00 22.66 220 ALA B N 1
ATOM 4887 C CA . ALA B 1 240 ? 114.811 26.920 132.229 1.00 22.73 220 ALA B CA 1
ATOM 4888 C C . ALA B 1 240 ? 115.478 27.574 131.009 1.00 22.77 220 ALA B C 1
ATOM 4889 O O . ALA B 1 240 ? 115.927 26.890 130.079 1.00 23.18 220 ALA B O 1
ATOM 4891 N N . GLU B 1 241 ? 115.555 28.902 131.008 1.00 23.22 221 GLU B N 1
ATOM 4892 C CA . GLU B 1 241 ? 116.193 29.583 129.888 1.00 23.61 221 GLU B CA 1
ATOM 4893 C C . GLU B 1 241 ? 117.700 29.316 129.815 1.00 23.60 221 GLU B C 1
ATOM 4894 O O . GLU B 1 241 ? 118.212 29.086 128.751 1.00 22.98 221 GLU B O 1
ATOM 4900 N N . ALA B 1 242 ? 118.377 29.341 130.963 1.00 23.09 222 ALA B N 1
ATOM 4901 C CA . ALA B 1 242 ? 119.786 28.951 131.048 1.00 23.03 222 ALA B CA 1
ATOM 4902 C C . ALA B 1 242 ? 119.994 27.524 130.565 1.00 23.47 222 ALA B C 1
ATOM 4903 O O . ALA B 1 242 ?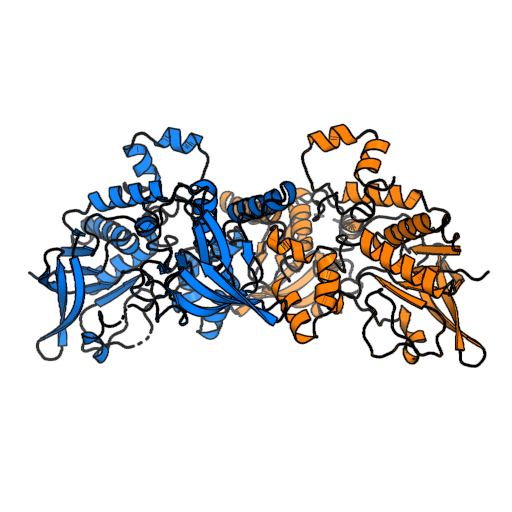 120.897 27.265 129.766 1.00 24.01 222 ALA B O 1
ATOM 4905 N N . PHE B 1 243 ? 119.145 26.592 131.009 1.00 22.85 223 PHE B N 1
ATOM 4906 C CA . PHE B 1 243 ? 119.289 25.200 130.557 1.00 22.96 223 PHE B CA 1
ATOM 4907 C C . PHE B 1 243 ? 119.149 25.102 129.025 1.00 23.00 223 PHE B C 1
ATOM 4908 O O . PHE B 1 243 ? 119.940 24.434 128.347 1.00 22.39 223 PHE B O 1
ATOM 4916 N N . ILE B 1 244 ? 118.104 25.730 128.493 1.00 23.13 224 ILE B N 1
ATOM 4917 C CA . ILE B 1 244 ? 117.867 25.640 127.044 1.00 25.27 224 ILE B CA 1
ATOM 4918 C C . ILE B 1 244 ? 119.009 26.304 126.250 1.00 25.24 224 ILE B C 1
ATOM 4919 O O . ILE B 1 244 ? 119.471 25.767 125.219 1.00 25.39 224 ILE B O 1
ATOM 4924 N N . ASP B 1 245 ? 119.492 27.437 126.749 1.00 25.32 225 ASP B N 1
ATOM 4925 C CA . ASP B 1 245 ? 120.639 28.060 126.072 1.00 25.50 225 ASP B CA 1
ATOM 4926 C C . ASP B 1 245 ? 121.891 27.162 126.073 1.00 26.11 225 ASP B C 1
ATOM 4927 O O . ASP B 1 245 ? 122.555 27.016 125.047 1.00 25.92 225 ASP B O 1
ATOM 4932 N N . LEU B 1 246 ? 122.183 26.528 127.212 1.00 26.33 226 LEU B N 1
ATOM 4933 C CA . LEU B 1 246 ? 123.322 25.611 127.266 1.00 26.46 226 LEU B CA 1
ATOM 4934 C C . LEU B 1 246 ? 123.097 24.425 126.320 1.00 26.88 226 LEU B C 1
ATOM 4935 O O . LEU B 1 246 ? 123.980 24.073 125.511 1.00 27.60 226 LEU B O 1
ATOM 4940 N N . ASN B 1 247 ? 121.918 23.812 126.404 1.00 26.29 227 ASN B N 1
ATOM 4941 C CA . ASN B 1 247 ? 121.580 22.742 125.497 1.00 26.93 227 ASN B CA 1
ATOM 4942 C C . ASN B 1 247 ? 121.794 23.122 124.031 1.00 27.25 227 ASN B C 1
ATOM 4943 O O . ASN B 1 247 ? 122.403 22.370 123.294 1.00 26.56 227 ASN B O 1
ATOM 4948 N N . ASP B 1 248 ? 121.263 24.274 123.626 1.00 27.44 228 ASP B N 1
ATOM 4949 C CA . ASP B 1 248 ? 121.227 24.658 122.212 1.00 30.18 228 ASP B CA 1
ATOM 4950 C C . ASP B 1 248 ? 122.542 25.225 121.689 1.00 32.01 228 ASP B C 1
ATOM 4951 O O . ASP B 1 248 ? 122.872 24.986 120.530 1.00 33.17 228 ASP B O 1
ATOM 4956 N N . SER B 1 249 ? 123.251 25.998 122.515 1.00 32.69 229 SER B N 1
ATOM 4957 C CA . SER B 1 249 ? 124.408 26.790 122.033 1.00 34.42 229 SER B CA 1
ATOM 4958 C C . SER B 1 249 ? 125.795 26.274 122.436 1.00 33.95 229 SER B C 1
ATOM 4959 O O . SER B 1 249 ? 126.787 26.692 121.847 1.00 32.75 229 SER B O 1
ATOM 4962 N N . TYR B 1 250 ? 125.841 25.403 123.446 1.00 32.93 230 TYR B N 1
ATOM 4963 C CA . TYR B 1 250 ? 127.098 24.862 123.991 1.00 33.39 230 TYR B CA 1
ATOM 4964 C C . TYR B 1 250 ? 127.157 23.348 123.949 1.00 33.33 230 TYR B C 1
ATOM 4965 O O . TYR B 1 250 ? 127.015 22.719 124.998 1.00 33.18 230 TYR B O 1
ATOM 4974 N N . PRO B 1 251 ? 127.429 22.761 122.753 1.00 33.89 231 PRO B N 1
ATOM 4975 C CA . PRO B 1 251 ? 127.295 21.298 122.570 1.00 34.69 231 PRO B CA 1
ATOM 4976 C C . PRO B 1 251 ? 128.230 20.496 123.476 1.00 34.79 231 PRO B C 1
ATOM 4977 O O . PRO B 1 251 ? 127.975 19.326 123.721 1.00 34.52 231 PRO B O 1
ATOM 4981 N N . SER B 1 252 ? 129.278 21.136 123.988 1.00 34.84 232 SER B N 1
ATOM 4982 C CA . SER B 1 252 ? 130.189 20.476 124.908 1.00 35.60 232 SER B CA 1
ATOM 4983 C C . SER B 1 252 ? 129.793 20.558 126.380 1.00 35.25 232 SER B C 1
ATOM 4984 O O . SER B 1 252 ? 130.411 19.893 127.212 1.00 35.88 232 SER B O 1
ATOM 4987 N N . VAL B 1 253 ? 128.770 21.354 126.702 1.00 33.68 233 VAL B N 1
ATOM 4988 C CA . VAL B 1 253 ? 128.338 21.486 128.086 1.00 32.23 233 VAL B CA 1
ATOM 4989 C C . VAL B 1 253 ? 127.349 20.350 128.443 1.00 32.46 233 VAL B C 1
ATOM 4990 O O . VAL B 1 253 ? 126.386 20.084 127.704 1.00 31.59 233 VAL B O 1
ATOM 4994 N N . GLN B 1 254 ? 127.612 19.672 129.560 1.00 31.58 234 GLN B N 1
ATOM 4995 C CA . GLN B 1 254 ? 126.648 18.738 130.167 1.00 31.23 234 GLN B CA 1
ATOM 4996 C C . GLN B 1 254 ? 126.011 19.499 131.321 1.00 30.16 234 GLN B C 1
ATOM 4997 O O . GLN B 1 254 ? 126.700 19.875 132.279 1.00 30.28 234 GLN B O 1
ATOM 5003 N N . ALA B 1 255 ? 124.714 19.770 131.234 1.00 29.40 235 ALA B N 1
ATOM 5004 C CA . ALA B 1 255 ? 124.056 20.618 132.218 1.00 28.70 235 ALA B CA 1
ATOM 5005 C C . ALA B 1 255 ? 123.247 19.791 133.197 1.00 29.02 235 ALA B C 1
ATOM 5006 O O . ALA B 1 255 ? 122.538 18.876 132.790 1.00 29.73 235 ALA B O 1
ATOM 5008 N N . ASP B 1 256 ? 123.345 20.123 134.479 1.00 28.55 236 ASP B N 1
ATOM 5009 C CA . ASP B 1 256 ? 122.484 19.539 135.500 1.00 29.17 236 ASP B CA 1
ATOM 5010 C C . ASP B 1 256 ? 121.548 20.635 136.031 1.00 28.54 236 ASP B C 1
ATOM 5011 O O . ASP B 1 256 ? 122.024 21.657 136.563 1.00 29.00 236 ASP B O 1
ATOM 5016 N N . MET B 1 257 ? 120.236 20.439 135.900 1.00 27.60 237 MET B N 1
ATOM 5017 C CA . MET B 1 257 ? 119.289 21.311 136.584 1.00 27.56 237 MET B CA 1
ATOM 5018 C C . MET B 1 257 ? 119.117 20.756 137.992 1.00 27.55 237 MET B C 1
ATOM 5019 O O . MET B 1 257 ? 118.687 19.616 138.164 1.00 27.27 237 MET B O 1
ATOM 5024 N N . ILE B 1 258 ? 119.423 21.578 138.984 1.00 27.42 238 ILE B N 1
ATOM 5025 C CA . ILE B 1 258 ? 119.346 21.142 140.394 1.00 28.14 238 ILE B CA 1
ATOM 5026 C C . ILE B 1 258 ? 118.297 21.985 141.085 1.00 28.20 238 ILE B C 1
ATOM 5027 O O . ILE B 1 258 ? 118.531 23.160 141.400 1.00 28.44 238 ILE B O 1
ATOM 5032 N N . LEU B 1 259 ? 117.128 21.390 141.298 1.00 27.03 239 LEU B N 1
ATOM 5033 C CA . LEU B 1 259 ? 116.026 22.100 141.921 1.00 28.02 239 LEU B CA 1
ATOM 5034 C C . LEU B 1 259 ? 115.515 21.339 143.148 1.00 28.15 239 LEU B C 1
ATOM 5035 O O . LEU B 1 259 ? 115.395 20.113 143.125 1.00 27.82 239 LEU B O 1
ATOM 5040 N N . ARG B 1 260 ? 115.217 22.083 144.209 1.00 28.90 240 ARG B N 1
ATOM 5041 C CA . ARG B 1 260 ? 114.725 21.485 145.450 1.00 29.76 240 ARG B CA 1
ATOM 5042 C C . ARG B 1 260 ? 113.262 21.035 145.310 1.00 29.87 240 ARG B C 1
ATOM 5043 O O . ARG B 1 260 ? 112.853 20.083 145.980 1.00 29.89 240 ARG B O 1
ATOM 5051 N N . ALA B 1 261 ? 112.497 21.690 144.421 1.00 28.63 241 ALA B N 1
ATOM 5052 C CA . ALA B 1 261 ? 111.086 21.309 144.163 1.00 29.29 241 ALA B CA 1
ATOM 5053 C C . ALA B 1 261 ? 111.041 20.045 143.289 1.00 28.83 241 ALA B C 1
ATOM 5054 O O . ALA B 1 261 ? 112.062 19.625 142.750 1.00 28.66 241 ALA B O 1
ATOM 5056 N N . SER B 1 262 ? 109.870 19.432 143.136 1.00 28.82 242 SER B N 1
ATOM 5057 C CA . SER B 1 262 ? 109.807 18.105 142.517 1.00 28.90 242 SER B CA 1
ATOM 5058 C C . SER B 1 262 ? 109.758 18.124 140.981 1.00 28.54 242 SER B C 1
ATOM 5059 O O . SER B 1 262 ? 110.040 17.115 140.343 1.00 29.31 242 SER B O 1
ATOM 5062 N N . ALA B 1 263 ? 109.394 19.265 140.396 1.00 27.36 243 ALA B N 1
ATOM 5063 C CA . ALA B 1 263 ? 109.139 19.361 138.944 1.00 26.36 243 ALA B CA 1
ATOM 5064 C C . ALA B 1 263 ? 109.251 20.809 138.498 1.00 25.18 243 ALA B C 1
ATOM 5065 O O . ALA B 1 263 ? 109.137 21.718 139.325 1.00 25.47 243 ALA B O 1
ATOM 5067 N N . LEU B 1 264 ? 109.433 21.027 137.196 1.00 23.70 244 LEU B N 1
ATOM 5068 C CA . LEU B 1 264 ? 109.101 22.353 136.620 1.00 22.55 244 LEU B CA 1
ATOM 5069 C C . LEU B 1 264 ? 107.579 22.492 136.569 1.00 22.62 244 LEU B C 1
ATOM 5070 O O . LEU B 1 264 ? 106.909 21.530 136.164 1.00 22.34 244 LEU B O 1
ATOM 5075 N N . LYS B 1 265 ? 107.053 23.659 136.971 1.00 21.76 245 LYS B N 1
ATOM 5076 C CA . LYS B 1 265 ? 105.593 23.903 137.027 1.00 23.11 245 LYS B CA 1
ATOM 5077 C C . LYS B 1 265 ? 105.240 25.090 136.133 1.00 22.79 245 LYS B C 1
ATOM 5078 O O . LYS B 1 265 ? 106.017 26.049 136.059 1.00 22.00 245 LYS B O 1
ATOM 5084 N N . PRO B 1 266 ? 104.072 25.034 135.478 1.00 22.89 246 PRO B N 1
ATOM 5085 C CA . PRO B 1 266 ? 103.732 26.027 134.470 1.00 22.66 246 PRO B CA 1
ATOM 5086 C C . PRO B 1 266 ? 103.238 27.335 135.069 1.00 22.94 246 PRO B C 1
ATOM 5087 O O . PRO B 1 266 ? 102.488 27.334 136.054 1.00 21.00 246 PRO B O 1
ATOM 5091 N N . ALA B 1 267 ? 103.653 28.442 134.448 1.00 22.70 247 ALA B N 1
ATOM 5092 C CA . ALA B 1 267 ? 103.177 29.772 134.833 1.00 24.12 247 ALA B CA 1
ATOM 5093 C C . ALA B 1 267 ? 101.700 29.896 134.487 1.00 24.58 247 ALA B C 1
ATOM 5094 O O . ALA B 1 267 ? 101.308 29.540 133.395 1.00 24.26 247 ALA B O 1
ATOM 5096 N N . ASP B 1 268 ? 100.904 30.407 135.416 1.00 24.52 248 ASP B N 1
ATOM 5097 C CA . ASP B 1 268 ? 99.476 30.616 135.159 1.00 24.71 248 ASP B CA 1
ATOM 5098 C C . ASP B 1 268 ? 99.201 32.015 134.580 1.00 24.67 248 ASP B C 1
ATOM 5099 O O . ASP B 1 268 ? 99.316 33.050 135.280 1.00 24.28 248 ASP B O 1
ATOM 5104 N N . ASP B 1 269 ? 98.848 32.038 133.301 1.00 25.22 249 ASP B N 1
ATOM 5105 C CA . ASP B 1 269 ? 98.349 33.267 132.664 1.00 25.51 249 ASP B CA 1
ATOM 5106 C C . ASP B 1 269 ? 96.955 33.045 132.092 1.00 24.84 249 ASP B C 1
ATOM 5107 O O . ASP B 1 269 ? 96.514 33.781 131.200 1.00 22.88 249 ASP B O 1
ATOM 5112 N N . SER B 1 270 ? 96.254 32.032 132.614 1.00 24.20 250 SER B N 1
ATOM 5113 C CA . SER B 1 270 ? 94.863 31.807 132.182 1.00 23.05 250 SER B CA 1
ATOM 5114 C C . SER B 1 270 ? 94.031 33.074 132.503 1.00 22.53 250 SER B C 1
ATOM 5115 O O . SER B 1 270 ? 94.357 33.794 133.448 1.00 23.31 250 SER B O 1
ATOM 5118 N N . PRO B 1 271 ? 92.967 33.353 131.717 1.00 22.19 251 PRO B N 1
ATOM 5119 C CA . PRO B 1 271 ? 92.460 34.730 131.692 1.00 22.23 251 PRO B CA 1
ATOM 5120 C C . PRO B 1 271 ? 91.763 35.216 132.937 1.00 21.74 251 PRO B C 1
ATOM 5121 O O . PRO B 1 271 ? 91.871 36.410 133.222 1.00 23.29 251 PRO B O 1
ATOM 5125 N N . PHE B 1 272 ? 91.034 34.364 133.669 1.00 20.98 252 PHE B N 1
ATOM 5126 C CA . PHE B 1 272 ? 90.409 34.901 134.902 1.00 19.88 252 PHE B CA 1
ATOM 5127 C C . PHE B 1 272 ? 91.512 35.175 135.903 1.00 20.14 252 PHE B C 1
ATOM 5128 O O . PHE B 1 272 ? 91.495 36.194 136.587 1.00 20.07 252 PHE B O 1
ATOM 5136 N N . VAL B 1 273 ? 92.462 34.248 135.984 1.00 19.27 253 VAL B N 1
ATOM 5137 C CA . VAL B 1 273 ? 93.576 34.346 136.952 1.00 19.97 253 VAL B CA 1
ATOM 5138 C C . VAL B 1 273 ? 94.399 35.607 136.629 1.00 20.46 253 VAL B C 1
ATOM 5139 O O . VAL B 1 273 ? 94.877 36.329 137.531 1.00 19.74 253 VAL B O 1
ATOM 5143 N N . ASN B 1 274 ? 94.567 35.863 135.327 1.00 20.58 254 ASN B N 1
ATOM 5144 C CA . ASN B 1 274 ? 95.406 36.980 134.885 1.00 20.97 254 ASN B CA 1
ATOM 5145 C C . ASN B 1 274 ? 94.848 38.374 135.249 1.00 20.57 254 ASN B C 1
ATOM 5146 O O . ASN B 1 274 ? 95.568 39.397 135.216 1.00 21.00 254 ASN B O 1
ATOM 5151 N N . GLU B 1 275 ? 93.584 38.417 135.665 1.00 20.69 255 GLU B N 1
ATOM 5152 C CA . GLU B 1 275 ? 92.984 39.635 136.212 1.00 21.67 255 GLU B CA 1
ATOM 5153 C C . GLU B 1 275 ? 93.681 40.164 137.492 1.00 22.05 255 GLU B C 1
ATOM 5154 O O . GLU B 1 275 ? 93.518 41.333 137.859 1.00 22.72 255 GLU B O 1
ATOM 5160 N N . VAL B 1 276 ? 94.457 39.312 138.149 1.00 21.73 256 VAL B N 1
ATOM 5161 C CA . VAL B 1 276 ? 95.217 39.729 139.338 1.00 23.27 256 VAL B CA 1
ATOM 5162 C C . VAL B 1 276 ? 96.315 40.758 138.930 1.00 24.24 256 VAL B C 1
ATOM 5163 O O . VAL B 1 276 ? 96.894 41.438 139.786 1.00 24.96 256 VAL B O 1
ATOM 5167 N N . PHE B 1 277 ? 96.597 40.865 137.628 1.00 22.80 257 PHE B N 1
ATOM 5168 C CA . PHE B 1 277 ? 97.577 41.867 137.141 1.00 22.78 257 PHE B CA 1
ATOM 5169 C C . PHE B 1 277 ? 96.953 43.166 136.681 1.00 23.30 257 PHE B C 1
ATOM 5170 O O . PHE B 1 277 ? 97.677 44.124 136.343 1.00 23.29 257 PHE B O 1
ATOM 5178 N N . ALA B 1 278 ? 95.623 43.203 136.638 1.00 23.01 258 ALA B N 1
ATOM 5179 C CA . ALA B 1 278 ? 94.902 44.378 136.131 1.00 23.57 258 ALA B CA 1
ATOM 5180 C C . ALA B 1 278 ? 95.132 45.563 137.108 1.00 24.49 258 ALA B C 1
ATOM 5181 O O . ALA B 1 278 ? 95.271 45.345 138.314 1.00 24.03 258 ALA B O 1
ATOM 5183 N N . PRO B 1 279 ? 95.172 46.791 136.582 1.00 25.04 259 PRO B N 1
ATOM 5184 C CA . PRO B 1 279 ? 95.305 47.974 137.429 1.00 25.70 259 PRO B CA 1
ATOM 5185 C C . PRO B 1 279 ? 94.307 47.984 138.589 1.00 27.97 259 PRO B C 1
ATOM 5186 O O . PRO B 1 279 ? 94.703 48.335 139.673 1.00 26.73 259 PRO B O 1
ATOM 5190 N N . LYS B 1 280 ? 93.056 47.539 138.360 1.00 28.91 260 LYS B N 1
ATOM 5191 C CA . LYS B 1 280 ? 92.001 47.459 139.409 1.00 30.38 260 LYS B CA 1
ATOM 5192 C C . LYS B 1 280 ? 92.404 46.639 140.620 1.00 28.62 260 LYS B C 1
ATOM 5193 O O . LYS B 1 280 ? 91.979 46.933 141.746 1.00 27.77 260 LYS B O 1
ATOM 5199 N N . PHE B 1 281 ? 93.208 45.593 140.396 1.00 26.97 261 PHE B N 1
ATOM 5200 C CA . PHE B 1 281 ? 93.630 44.737 141.486 1.00 25.82 261 PHE B CA 1
ATOM 5201 C C . PHE B 1 281 ? 94.548 45.484 142.445 1.00 25.52 261 PHE B C 1
ATOM 5202 O O . PHE B 1 281 ? 94.598 45.152 143.618 1.00 24.00 261 PHE B O 1
ATOM 5210 N N . THR B 1 282 ? 95.306 46.469 141.936 1.00 25.04 262 THR B N 1
ATOM 5211 C CA . THR B 1 282 ? 96.179 47.252 142.838 1.00 24.95 262 THR B CA 1
ATOM 5212 C C . THR B 1 282 ? 95.360 47.861 143.997 1.00 25.79 262 THR B C 1
ATOM 5213 O O . THR B 1 282 ? 95.711 47.678 145.164 1.00 26.21 262 THR B O 1
ATOM 5217 N N . ASP B 1 283 ? 94.256 48.526 143.667 1.00 27.47 263 ASP B N 1
ATOM 5218 C CA . ASP B 1 283 ? 93.354 49.148 144.647 1.00 29.38 263 ASP B CA 1
ATOM 5219 C C . ASP B 1 283 ? 92.710 48.103 145.530 1.00 30.06 263 ASP B C 1
ATOM 5220 O O . ASP B 1 283 ? 92.492 48.323 146.727 1.00 30.45 263 ASP B O 1
ATOM 5225 N N . LEU B 1 284 ? 92.371 46.972 144.926 1.00 29.19 264 LEU B N 1
ATOM 5226 C CA . LEU B 1 284 ? 91.771 45.893 145.665 1.00 29.18 264 LEU B CA 1
ATOM 5227 C C . LEU B 1 284 ? 92.702 45.389 146.779 1.00 28.01 264 LEU B C 1
ATOM 5228 O O . LEU B 1 284 ? 92.298 45.372 147.953 1.00 27.75 264 LEU B O 1
ATOM 5233 N N . ILE B 1 285 ? 93.910 44.958 146.424 1.00 26.77 265 ILE B N 1
ATOM 5234 C CA . ILE B 1 285 ? 94.821 44.372 147.412 1.00 26.39 265 ILE B CA 1
ATOM 5235 C C . ILE B 1 285 ? 95.290 45.425 148.429 1.00 27.35 265 ILE B C 1
ATOM 5236 O O . ILE B 1 285 ? 95.437 45.119 149.614 1.00 27.62 265 ILE B O 1
ATOM 5241 N N . TYR B 1 286 ? 95.491 46.661 147.975 1.00 27.15 266 TYR B N 1
ATOM 5242 C CA . TYR B 1 286 ? 95.852 47.722 148.931 1.00 28.22 266 TYR B CA 1
ATOM 5243 C C . TYR B 1 286 ? 94.787 47.915 150.052 1.00 28.43 266 TYR B C 1
ATOM 5244 O O . TYR B 1 286 ? 95.152 48.152 151.212 1.00 27.37 266 TYR B O 1
ATOM 5253 N N . SER B 1 287 ? 93.506 47.760 149.703 1.00 29.69 267 SER B N 1
ATOM 5254 C CA . SER B 1 287 ? 92.380 47.998 150.629 1.00 31.35 267 SER B CA 1
ATOM 5255 C C . SER B 1 287 ? 92.181 46.851 151.631 1.00 32.76 267 SER B C 1
ATOM 5256 O O . SER B 1 287 ? 91.396 46.986 152.588 1.00 31.50 267 SER B O 1
ATOM 5259 N N . ARG B 1 288 ? 92.877 45.727 151.412 1.00 32.77 268 ARG B N 1
ATOM 5260 C CA . ARG B 1 288 ? 92.757 44.539 152.269 1.00 34.47 268 ARG B CA 1
ATOM 5261 C C . ARG B 1 288 ? 93.680 44.568 153.492 1.00 35.48 268 ARG B C 1
ATOM 5262 O O . ARG B 1 288 ? 94.751 45.181 153.467 1.00 34.33 268 ARG B O 1
ATOM 5270 N N . GLU B 1 289 ? 93.265 43.855 154.542 1.00 36.80 269 GLU B N 1
ATOM 5271 C CA . GLU B 1 289 ? 94.071 43.697 155.754 1.00 39.32 269 GLU B CA 1
ATOM 5272 C C . GLU B 1 289 ? 95.249 42.794 155.465 1.00 39.53 269 GLU B C 1
ATOM 5273 O O . GLU B 1 289 ? 95.239 42.045 154.471 1.00 38.56 269 GLU B O 1
ATOM 5279 N N . HIS B 1 290 ? 96.257 42.852 156.333 1.00 40.50 270 HIS B N 1
ATOM 5280 C CA . HIS B 1 290 ? 97.500 42.101 156.147 1.00 41.38 270 HIS B CA 1
ATOM 5281 C C . HIS B 1 290 ? 97.306 40.604 155.879 1.00 40.94 270 HIS B C 1
ATOM 5282 O O . HIS B 1 290 ? 97.936 40.053 154.958 1.00 41.10 270 HIS B O 1
ATOM 5289 N N . ALA B 1 291 ? 96.446 39.946 156.665 1.00 39.91 271 ALA B N 1
ATOM 5290 C CA . ALA B 1 291 ? 96.250 38.495 156.526 1.00 39.09 271 ALA B CA 1
ATOM 5291 C C . ALA B 1 291 ? 95.644 38.140 155.157 1.00 37.48 271 ALA B C 1
ATOM 5292 O O . ALA B 1 291 ? 96.088 37.185 154.511 1.00 36.49 271 ALA B O 1
ATOM 5294 N N . GLU B 1 292 ? 94.662 38.928 154.720 1.00 35.95 272 GLU B N 1
ATOM 5295 C CA . GLU B 1 292 ? 94.061 38.723 153.403 1.00 35.04 272 GLU B CA 1
ATOM 5296 C C . GLU B 1 292 ? 95.034 38.988 152.235 1.00 34.47 272 GLU B C 1
ATOM 5297 O O . GLU B 1 292 ? 95.060 38.208 151.241 1.00 32.99 272 GLU B O 1
ATOM 5303 N N . ARG B 1 293 ? 95.828 40.062 152.344 1.00 32.64 273 ARG B N 1
ATOM 5304 C CA . ARG B 1 293 ? 96.845 40.362 151.316 1.00 32.36 273 ARG B CA 1
ATOM 5305 C C . ARG B 1 293 ? 97.767 39.181 151.142 1.00 32.57 273 ARG B C 1
ATOM 5306 O O . ARG B 1 293 ? 98.030 38.773 149.996 1.00 31.82 273 ARG B O 1
ATOM 5314 N N . GLU B 1 294 ? 98.239 38.623 152.270 1.00 31.69 274 GLU B N 1
ATOM 5315 C CA . GLU B 1 294 ? 99.174 37.506 152.244 1.00 32.77 274 GLU B CA 1
ATOM 5316 C C . GLU B 1 294 ? 98.525 36.265 151.641 1.00 32.28 274 GLU B C 1
ATOM 5317 O O . GLU B 1 294 ? 99.155 35.572 150.856 1.00 31.75 274 GLU B O 1
ATOM 5323 N N . ARG B 1 295 ? 97.273 36.000 152.010 1.00 31.88 275 ARG B N 1
ATOM 5324 C CA . ARG B 1 295 ? 96.505 34.880 151.413 1.00 32.19 275 ARG B CA 1
ATOM 5325 C C . ARG B 1 295 ? 96.379 35.015 149.867 1.00 31.21 275 ARG B C 1
ATOM 5326 O O . ARG B 1 295 ? 96.613 34.044 149.134 1.00 31.27 275 ARG B O 1
ATOM 5334 N N . LEU B 1 296 ? 96.033 36.211 149.385 1.00 30.25 276 LEU B N 1
ATOM 5335 C CA . LEU B 1 296 ? 95.942 36.482 147.927 1.00 29.63 276 LEU B CA 1
ATOM 5336 C C . LEU B 1 296 ? 97.285 36.234 147.212 1.00 28.84 276 LEU B C 1
ATOM 5337 O O . LEU B 1 296 ? 97.346 35.535 146.188 1.00 27.54 276 LEU B O 1
ATOM 5342 N N . LEU B 1 297 ? 98.364 36.801 147.772 1.00 27.65 277 LEU B N 1
ATOM 5343 C CA . LEU B 1 297 ? 99.704 36.605 147.243 1.00 27.66 277 LEU B CA 1
ATOM 5344 C C . LEU B 1 297 ? 100.126 35.145 147.221 1.00 27.70 277 LEU B C 1
ATOM 5345 O O . LEU B 1 297 ? 100.790 34.714 146.271 1.00 27.16 277 LEU B O 1
ATOM 5350 N N . ARG B 1 298 ? 99.771 34.380 148.253 1.00 27.30 278 ARG B N 1
ATOM 5351 C CA . ARG B 1 298 ? 100.092 32.935 148.216 1.00 28.21 278 ARG B CA 1
ATOM 5352 C C . ARG B 1 298 ? 99.257 32.220 147.145 1.00 26.75 278 ARG B C 1
ATOM 5353 O O . ARG B 1 298 ? 99.788 31.408 146.398 1.00 26.13 278 ARG B O 1
ATOM 5361 N N . GLU B 1 299 ? 97.962 32.532 147.104 1.00 27.10 279 GLU B N 1
ATOM 5362 C CA . GLU B 1 299 ? 97.023 31.937 146.114 1.00 28.14 279 GLU B CA 1
ATOM 5363 C C . GLU B 1 299 ? 97.515 32.100 144.671 1.00 27.47 279 GLU B C 1
ATOM 5364 O O . GLU B 1 299 ? 97.438 31.166 143.865 1.00 26.97 279 GLU B O 1
ATOM 5370 N N . TYR B 1 300 ? 98.060 33.279 144.371 1.00 26.06 280 TYR B N 1
ATOM 5371 C CA . TYR B 1 300 ? 98.453 33.620 142.992 1.00 25.99 280 TYR B CA 1
ATOM 5372 C C . TYR B 1 300 ? 99.967 33.578 142.729 1.00 25.04 280 TYR B C 1
ATOM 5373 O O . TYR B 1 300 ? 100.435 34.047 141.708 1.00 24.29 280 TYR B O 1
ATOM 5382 N N . HIS B 1 301 ? 100.707 32.964 143.652 1.00 25.12 281 HIS B N 1
ATOM 5383 C CA . HIS B 1 301 ? 102.157 32.873 143.588 1.00 24.71 281 HIS B CA 1
ATOM 5384 C C . HIS B 1 301 ? 102.622 32.316 142.261 1.00 24.04 281 HIS B C 1
ATOM 5385 O O . HIS B 1 301 ? 103.575 32.836 141.680 1.00 23.58 281 HIS B O 1
ATOM 5392 N N . ASN B 1 302 ? 101.933 31.280 141.767 1.00 23.30 282 ASN B N 1
ATOM 5393 C CA . ASN B 1 302 ? 102.352 30.598 140.527 1.00 23.34 282 ASN B CA 1
ATOM 5394 C C . ASN B 1 302 ? 102.011 31.327 139.217 1.00 22.43 282 ASN B C 1
ATOM 5395 O O . ASN B 1 302 ? 102.141 30.755 138.129 1.00 22.75 282 ASN B O 1
ATOM 5400 N N . THR B 1 303 ? 101.540 32.563 139.321 1.00 22.09 283 THR B N 1
ATOM 5401 C CA . THR B 1 303 ? 101.403 33.413 138.122 1.00 22.96 283 THR B CA 1
ATOM 5402 C C . THR B 1 303 ? 102.743 34.085 137.791 1.00 24.41 283 THR B C 1
ATOM 5403 O O . THR B 1 303 ? 102.907 34.680 136.732 1.00 25.07 283 THR B O 1
ATOM 5407 N N . ASN B 1 304 ? 103.610 34.030 138.714 1.00 24.41 284 ASN B N 1
ATOM 5408 C CA . ASN B 1 304 ? 104.879 34.756 138.574 1.00 24.42 284 ASN B CA 1
ATOM 5409 C C . ASN B 1 304 ? 106.191 34.121 139.079 1.00 24.54 284 ASN B C 1
ATOM 5410 O O . ASN B 1 304 ? 107.262 34.399 138.541 1.00 25.97 284 ASN B O 1
ATOM 5415 N N . TYR B 1 305 ? 106.097 33.327 140.182 1.00 22.32 285 TYR B N 1
ATOM 5416 C CA . TYR B 1 305 ? 107.276 32.782 140.889 1.00 22.68 285 TYR B CA 1
ATOM 5417 C C . TYR B 1 305 ? 107.408 31.263 140.826 1.00 22.64 285 TYR B C 1
ATOM 5418 O O . TYR B 1 305 ? 106.386 30.546 141.000 1.00 22.91 285 TYR B O 1
ATOM 5427 N N . SER B 1 306 ? 108.648 30.799 140.624 1.00 21.40 286 SER B N 1
ATOM 5428 C CA . SER B 1 306 ? 109.015 29.387 140.526 1.00 21.70 286 SER B CA 1
ATOM 5429 C C . SER B 1 306 ? 108.181 28.656 139.466 1.00 21.72 286 SER B C 1
ATOM 5430 O O . SER B 1 306 ? 107.730 27.526 139.681 1.00 20.75 286 SER B O 1
ATOM 5433 N N . VAL B 1 307 ? 107.982 29.315 138.331 1.00 21.25 287 VAL B N 1
ATOM 5434 C CA . VAL B 1 307 ? 107.166 28.754 137.253 1.00 21.81 287 VAL B CA 1
ATOM 5435 C C . VAL B 1 307 ? 107.820 29.035 135.918 1.00 22.76 287 VAL B C 1
ATOM 5436 O O . VAL B 1 307 ? 108.627 29.971 135.786 1.00 23.60 287 VAL B O 1
ATOM 5440 N N . VAL B 1 308 ? 107.477 28.220 134.940 1.00 21.40 288 VAL B N 1
ATOM 5441 C CA . VAL B 1 308 ? 108.146 28.247 133.652 1.00 21.48 288 VAL B CA 1
ATOM 5442 C C . VAL B 1 308 ? 107.056 28.322 132.602 1.00 22.63 288 VAL B C 1
ATOM 5443 O O . VAL B 1 308 ? 105.997 27.700 132.782 1.00 21.30 288 VAL B O 1
ATOM 5447 N N . ASP B 1 309 ? 107.309 29.055 131.519 1.00 22.54 289 ASP B N 1
ATOM 5448 C CA . ASP B 1 309 ? 106.345 29.091 130.435 1.00 26.05 289 ASP B CA 1
ATOM 5449 C C . ASP B 1 309 ? 106.028 27.655 129.937 1.00 24.95 289 ASP B C 1
ATOM 5450 O O . ASP B 1 309 ? 106.943 26.838 129.752 1.00 23.42 289 ASP B O 1
ATOM 5455 N N . THR B 1 310 ? 104.754 27.336 129.716 1.00 25.61 290 THR B N 1
ATOM 5456 C CA . THR B 1 310 ? 104.400 25.933 129.417 1.00 27.18 290 THR B CA 1
ATOM 5457 C C . THR B 1 310 ? 105.133 25.378 128.198 1.00 26.58 290 THR B C 1
ATOM 5458 O O . THR B 1 310 ? 105.606 24.243 128.221 1.00 25.23 290 THR B O 1
ATOM 5462 N N . ASP B 1 311 ? 105.279 26.194 127.154 1.00 26.17 291 ASP B N 1
ATOM 5463 C CA . ASP B 1 311 ? 105.965 25.714 125.948 1.00 28.33 291 ASP B CA 1
ATOM 5464 C C . ASP B 1 311 ? 107.457 25.414 126.210 1.00 26.79 291 ASP B C 1
ATOM 5465 O O . ASP B 1 311 ? 108.029 24.510 125.605 1.00 26.83 291 ASP B O 1
ATOM 5470 N N . LEU B 1 312 ? 108.068 26.147 127.140 1.00 25.85 292 LEU B N 1
ATOM 5471 C CA . LEU B 1 312 ? 109.457 25.890 127.503 1.00 25.08 292 LEU B CA 1
ATOM 5472 C C . LEU B 1 312 ? 109.563 24.631 128.347 1.00 24.39 292 LEU B C 1
ATOM 5473 O O . LEU B 1 312 ? 110.523 23.847 128.209 1.00 23.94 292 LEU B O 1
ATOM 5478 N N . ILE B 1 313 ? 108.585 24.409 129.229 1.00 22.69 293 ILE B N 1
ATOM 5479 C CA . ILE B 1 313 ? 108.553 23.143 129.966 1.00 22.07 293 ILE B CA 1
ATOM 5480 C C . ILE B 1 313 ? 108.512 21.952 128.973 1.00 23.30 293 ILE B C 1
ATOM 5481 O O . ILE B 1 313 ? 109.272 20.969 129.106 1.00 22.95 293 ILE B O 1
ATOM 5486 N N . GLU B 1 314 ? 107.629 22.030 127.979 1.00 23.81 294 GLU B N 1
ATOM 5487 C CA . GLU B 1 314 ? 107.523 20.946 126.992 1.00 24.96 294 GLU B CA 1
ATOM 5488 C C . GLU B 1 314 ? 108.851 20.735 126.225 1.00 25.37 294 GLU B C 1
ATOM 5489 O O . GLU B 1 314 ? 109.253 19.604 125.986 1.00 24.05 294 GLU B O 1
ATOM 5495 N N . ARG B 1 315 ? 109.532 21.835 125.874 1.00 25.38 295 ARG B N 1
ATOM 5496 C CA . ARG B 1 315 ? 110.830 21.739 125.176 1.00 25.50 295 ARG B CA 1
ATOM 5497 C C . ARG B 1 315 ? 111.866 21.031 126.043 1.00 22.84 295 ARG B C 1
ATOM 5498 O O . ARG B 1 315 ? 112.570 20.135 125.586 1.00 22.63 295 ARG B O 1
ATOM 5506 N N . ILE B 1 316 ? 111.941 21.415 127.306 1.00 22.50 296 ILE B N 1
ATOM 5507 C CA . ILE B 1 316 ? 112.885 20.780 128.232 1.00 20.81 296 ILE B CA 1
ATOM 5508 C C . ILE B 1 316 ? 112.566 19.301 128.467 1.00 21.19 296 ILE B C 1
ATOM 5509 O O . ILE B 1 316 ? 113.465 18.450 128.492 1.00 20.62 296 ILE B O 1
ATOM 5514 N N . TYR B 1 317 ? 111.286 18.987 128.621 1.00 20.66 297 TYR B N 1
ATOM 5515 C CA . TYR B 1 317 ? 110.882 17.586 128.751 1.00 21.29 297 TYR B CA 1
ATOM 5516 C C . TYR B 1 317 ? 111.327 16.775 127.538 1.00 21.04 297 TYR B C 1
ATOM 5517 O O . TYR B 1 317 ? 111.838 15.651 127.672 1.00 20.15 297 TYR B O 1
ATOM 5526 N N . GLY B 1 318 ? 111.140 17.362 126.352 1.00 22.00 298 GLY B N 1
ATOM 5527 C CA . GLY B 1 318 ? 111.567 16.718 125.089 1.00 22.21 298 GLY B CA 1
ATOM 5528 C C . GLY B 1 318 ? 113.059 16.423 125.018 1.00 23.30 298 GLY B C 1
ATOM 5529 O O . GLY B 1 318 ? 113.469 15.391 124.472 1.00 22.52 298 GLY B O 1
ATOM 5530 N N . VAL B 1 319 ? 113.871 17.348 125.533 1.00 22.97 299 VAL B N 1
ATOM 5531 C CA . VAL B 1 319 ? 115.332 17.160 125.582 1.00 23.50 299 VAL B CA 1
ATOM 5532 C C . VAL B 1 319 ? 115.633 15.912 126.415 1.00 23.04 299 VAL B C 1
ATOM 5533 O O . VAL B 1 319 ? 116.372 15.023 125.975 1.00 22.86 299 VAL B O 1
ATOM 5537 N N . PHE B 1 320 ? 115.003 15.805 127.591 1.00 23.87 300 PHE B N 1
ATOM 5538 C CA . PHE B 1 320 ? 115.216 14.634 128.437 1.00 24.09 300 PHE B CA 1
ATOM 5539 C C . PHE B 1 320 ? 114.623 13.359 127.853 1.00 24.36 300 PHE B C 1
ATOM 5540 O O . PHE B 1 320 ? 115.251 12.301 127.960 1.00 25.24 300 PHE B O 1
ATOM 5548 N N . TYR B 1 321 ? 113.457 13.463 127.224 1.00 23.49 301 TYR B N 1
ATOM 5549 C CA . TYR B 1 321 ? 112.852 12.337 126.517 1.00 24.12 301 TYR B CA 1
ATOM 5550 C C . TYR B 1 321 ? 113.799 11.781 125.447 1.00 25.21 301 TYR B C 1
ATOM 5551 O O . TYR B 1 321 ? 114.035 10.558 125.386 1.00 24.93 301 TYR B O 1
ATOM 5560 N N . ARG B 1 322 ? 114.347 12.675 124.614 1.00 25.89 302 ARG B N 1
ATOM 5561 C CA . ARG B 1 322 ? 115.268 12.260 123.557 1.00 26.87 302 ARG B CA 1
ATOM 5562 C C . ARG B 1 322 ? 116.556 11.592 124.065 1.00 26.76 302 ARG B C 1
ATOM 5563 O O . ARG B 1 322 ? 117.131 10.762 123.366 1.00 27.81 302 ARG B O 1
ATOM 5571 N N . GLN B 1 323 ? 116.986 11.919 125.281 1.00 26.95 303 GLN B N 1
ATOM 5572 C CA . GLN B 1 323 ? 118.082 11.167 125.935 1.00 26.91 303 GLN B CA 1
ATOM 5573 C C . GLN B 1 323 ? 117.727 9.719 126.220 1.00 27.56 303 GLN B C 1
ATOM 5574 O O . GLN B 1 323 ? 118.606 8.862 126.164 1.00 26.51 303 GLN B O 1
ATOM 5580 N N . LYS B 1 324 ? 116.454 9.452 126.529 1.00 26.84 304 LYS B N 1
ATOM 5581 C CA . LYS B 1 324 ? 116.004 8.066 126.714 1.00 27.78 304 LYS B CA 1
ATOM 5582 C C . LYS B 1 324 ? 115.974 7.347 125.391 1.00 27.79 304 LYS B C 1
ATOM 5583 O O . LYS B 1 324 ? 116.297 6.172 125.314 1.00 27.25 304 LYS B O 1
ATOM 5589 N N . VAL B 1 325 ? 115.614 8.061 124.331 1.00 27.10 305 VAL B N 1
ATOM 5590 C CA . VAL B 1 325 ? 115.646 7.491 122.986 1.00 27.73 305 VAL B CA 1
ATOM 5591 C C . VAL B 1 325 ? 117.069 7.075 122.559 1.00 28.62 305 VAL B C 1
ATOM 5592 O O . VAL B 1 325 ? 117.272 5.963 122.055 1.00 29.13 305 VAL B O 1
ATOM 5596 N N . SER B 1 326 ? 118.032 7.980 122.722 1.00 29.85 306 SER B N 1
ATOM 5597 C CA . SER B 1 326 ? 119.409 7.793 122.212 1.00 30.96 306 SER B CA 1
ATOM 5598 C C . SER B 1 326 ? 120.298 7.017 123.195 1.00 32.43 306 SER B C 1
ATOM 5599 O O . SER B 1 326 ? 121.340 6.479 122.810 1.00 32.19 306 SER B O 1
ATOM 5602 N N . GLY B 1 327 ? 119.894 6.987 124.462 1.00 33.01 307 GLY B N 1
ATOM 5603 C CA . GLY B 1 327 ? 120.730 6.434 125.542 1.00 35.24 307 GLY B CA 1
ATOM 5604 C C . GLY B 1 327 ? 121.998 7.236 125.844 1.00 36.57 307 GLY B C 1
ATOM 5605 O O . GLY B 1 327 ? 122.954 6.685 126.399 1.00 37.39 307 GLY B O 1
ATOM 5606 N N . ILE B 1 328 ? 122.020 8.523 125.487 1.00 36.57 308 ILE B N 1
ATOM 5607 C CA . ILE B 1 328 ? 123.175 9.396 125.741 1.00 36.92 308 ILE B CA 1
ATOM 5608 C C . ILE B 1 328 ? 122.798 10.430 126.807 1.00 36.96 308 ILE B C 1
ATOM 5609 O O . ILE B 1 328 ? 122.134 11.442 126.496 1.00 36.44 308 ILE B O 1
ATOM 5614 N N . PRO B 1 329 ? 123.212 10.196 128.070 1.00 36.29 309 PRO B N 1
ATOM 5615 C CA . PRO B 1 329 ? 122.706 11.071 129.110 1.00 35.58 309 PRO B CA 1
ATOM 5616 C C . PRO B 1 329 ? 123.578 12.320 129.310 1.00 34.67 309 PRO B C 1
ATOM 5617 O O . PRO B 1 329 ? 124.264 12.446 130.327 1.00 34.94 309 PRO B O 1
ATOM 5621 N N . ARG B 1 330 ? 123.517 13.238 128.346 1.00 32.54 310 ARG B N 1
ATOM 5622 C CA . ARG B 1 330 ? 124.259 14.487 128.390 1.00 30.87 310 ARG B CA 1
ATOM 5623 C C . ARG B 1 330 ? 123.905 15.312 129.645 1.00 30.07 310 ARG B C 1
ATOM 5624 O O . ARG B 1 330 ? 124.788 15.665 130.437 1.00 29.45 310 ARG B O 1
ATOM 5632 N N . HIS B 1 331 ? 122.606 15.589 129.815 1.00 27.51 311 HIS B N 1
ATOM 5633 C CA . HIS B 1 331 ? 122.088 16.429 130.886 1.00 27.57 311 HIS B CA 1
ATOM 5634 C C . HIS B 1 331 ? 121.447 15.599 131.978 1.00 26.83 311 HIS B C 1
ATOM 5635 O O . HIS B 1 331 ? 121.052 14.474 131.716 1.00 27.35 311 HIS B O 1
ATOM 5642 N N . ALA B 1 332 ? 121.299 16.174 133.163 1.00 27.43 312 ALA B N 1
ATOM 5643 C CA . ALA B 1 332 ? 120.555 15.533 134.248 1.00 27.76 312 ALA B CA 1
ATOM 5644 C C . ALA B 1 332 ? 119.512 16.472 134.834 1.00 27.61 312 ALA B C 1
ATOM 5645 O O . ALA B 1 332 ? 119.772 17.661 135.040 1.00 26.23 312 ALA B O 1
ATOM 5647 N N . PHE B 1 333 ? 118.341 15.913 135.135 1.00 27.39 313 PHE B N 1
ATOM 5648 C CA . PHE B 1 333 ? 117.266 16.659 135.776 1.00 27.48 313 PHE B CA 1
ATOM 5649 C C . PHE B 1 333 ? 117.246 16.200 137.224 1.00 28.01 313 PHE B C 1
ATOM 5650 O O . PHE B 1 333 ? 116.629 15.200 137.540 1.00 28.07 313 PHE B O 1
ATOM 5658 N N . ARG B 1 334 ? 117.913 16.947 138.096 1.00 27.96 314 ARG B N 1
ATOM 5659 C CA . ARG B 1 334 ? 118.048 16.586 139.508 1.00 29.05 314 ARG B CA 1
ATOM 5660 C C . ARG B 1 334 ? 117.004 17.311 140.342 1.00 29.02 314 ARG B C 1
ATOM 5661 O O . ARG B 1 334 ? 117.312 18.280 141.020 1.00 28.09 314 ARG B O 1
ATOM 5669 N N . CYS B 1 335 ? 115.752 16.854 140.271 1.00 29.27 315 CYS B N 1
ATOM 5670 C CA . CYS B 1 335 ? 114.694 17.437 141.078 1.00 30.28 315 CYS B CA 1
ATOM 5671 C C . CYS B 1 335 ? 114.827 16.934 142.508 1.00 30.90 315 CYS B C 1
ATOM 5672 O O . CYS B 1 335 ? 115.627 16.031 142.769 1.00 31.17 315 CYS B O 1
ATOM 5675 N N . MET B 1 336 ? 114.094 17.543 143.437 1.00 30.89 316 MET B N 1
ATOM 5676 C CA . MET B 1 336 ? 114.158 17.133 144.845 1.00 33.46 316 MET B CA 1
ATOM 5677 C C . MET B 1 336 ? 115.563 17.180 145.437 1.00 33.37 316 MET B C 1
ATOM 5678 O O . MET B 1 336 ? 115.841 16.453 146.406 1.00 33.49 316 MET B O 1
ATOM 5683 N N . THR B 1 337 ? 116.443 18.020 144.878 1.00 32.45 317 THR B N 1
ATOM 5684 C CA . THR B 1 337 ? 117.865 18.009 145.246 1.00 32.76 317 THR B CA 1
ATOM 5685 C C . THR B 1 337 ? 118.245 19.371 145.820 1.00 33.71 317 THR B C 1
ATOM 5686 O O . THR B 1 337 ? 117.913 20.403 145.227 1.00 32.92 317 THR B O 1
ATOM 5690 N N . THR B 1 338 ? 118.919 19.352 146.979 1.00 34.21 318 THR B N 1
ATOM 5691 C CA . THR B 1 338 ? 119.401 20.553 147.687 1.00 34.89 318 THR B CA 1
ATOM 5692 C C . THR B 1 338 ? 120.938 20.552 147.768 1.00 34.87 318 THR B C 1
ATOM 5693 O O . THR B 1 338 ? 121.553 19.511 148.023 1.00 34.37 318 THR B O 1
ATOM 5697 N N . VAL B 1 339 ? 121.552 21.717 147.539 1.00 35.11 319 VAL B N 1
ATOM 5698 C CA . VAL B 1 339 ? 122.986 21.870 147.735 1.00 34.46 319 VAL B CA 1
ATOM 5699 C C . VAL B 1 339 ? 123.248 22.044 149.233 1.00 35.42 319 VAL B C 1
ATOM 5700 O O . VAL B 1 339 ? 122.856 23.047 149.805 1.00 32.89 319 VAL B O 1
ATOM 5704 N N . GLU B 1 340 ? 123.892 21.051 149.862 1.00 36.90 320 GLU B N 1
ATOM 5705 C CA . GLU B 1 340 ? 124.193 21.150 151.326 1.00 38.97 320 GLU B CA 1
ATOM 5706 C C . GLU B 1 340 ? 125.533 21.824 151.643 1.00 39.23 320 GLU B C 1
ATOM 5707 O O . GLU B 1 340 ? 125.701 22.406 152.705 1.00 39.20 320 GLU B O 1
ATOM 5713 N N . ARG B 1 341 ? 126.467 21.729 150.707 1.00 40.14 321 ARG B N 1
ATOM 5714 C CA . ARG B 1 341 ? 127.792 22.310 150.851 1.00 41.31 321 ARG B CA 1
ATOM 5715 C C . ARG B 1 341 ? 128.290 22.608 149.447 1.00 41.15 321 ARG B C 1
ATOM 5716 O O . ARG B 1 341 ? 128.053 21.827 148.521 1.00 40.57 321 ARG B O 1
ATOM 5724 N N . ALA B 1 342 ? 128.958 23.746 149.284 1.00 41.39 322 ALA B N 1
ATOM 5725 C CA . ALA B 1 342 ? 129.616 24.093 148.018 1.00 42.12 322 ALA B CA 1
ATOM 5726 C C . ALA B 1 342 ? 131.036 24.579 148.311 1.00 42.64 322 ALA B C 1
ATOM 5727 O O . ALA B 1 342 ? 131.209 25.522 149.072 1.00 42.32 322 ALA B O 1
ATOM 5729 N N . THR B 1 343 ? 132.039 23.944 147.707 1.00 44.10 323 THR B N 1
ATOM 5730 C CA . THR B 1 343 ? 133.446 24.266 148.018 1.00 45.29 323 THR B CA 1
ATOM 5731 C C . THR B 1 343 ? 134.317 24.377 146.767 1.00 45.24 323 THR B C 1
ATOM 5732 O O . THR B 1 343 ? 134.194 23.578 145.830 1.00 45.11 323 THR B O 1
ATOM 5736 N N . ALA B 1 344 ? 135.201 25.369 146.757 1.00 45.57 324 ALA B N 1
ATOM 5737 C CA . ALA B 1 344 ? 136.170 25.522 145.677 1.00 45.91 324 ALA B CA 1
ATOM 5738 C C . ALA B 1 344 ? 137.281 24.494 145.833 1.00 46.93 324 ALA B C 1
ATOM 5739 O O . ALA B 1 344 ? 137.808 24.312 146.936 1.00 46.67 324 ALA B O 1
ATOM 5741 N N . THR B 1 345 ? 137.586 23.790 144.743 1.00 47.00 325 THR B N 1
ATOM 5742 C CA . THR B 1 345 ? 138.725 22.882 144.663 1.00 47.63 325 THR B CA 1
ATOM 5743 C C . THR B 1 345 ? 139.456 23.213 143.352 1.00 48.44 325 THR B C 1
ATOM 5744 O O . THR B 1 345 ? 138.945 23.991 142.545 1.00 48.06 325 THR B O 1
ATOM 5748 N N . ALA B 1 346 ? 140.634 22.628 143.123 1.00 49.12 326 ALA B N 1
ATOM 5749 C CA . ALA B 1 346 ? 141.394 22.929 141.902 1.00 49.95 326 ALA B CA 1
ATOM 5750 C C . ALA B 1 346 ? 140.701 22.373 140.655 1.00 50.31 326 ALA B C 1
ATOM 5751 O O . ALA B 1 346 ? 140.842 22.942 139.577 1.00 50.66 326 ALA B O 1
ATOM 5753 N N . GLN B 1 347 ? 139.948 21.278 140.816 1.00 50.70 327 GLN B N 1
ATOM 5754 C CA . GLN B 1 347 ? 139.199 20.640 139.712 1.00 50.84 327 GLN B CA 1
ATOM 5755 C C . GLN B 1 347 ? 137.910 21.384 139.306 1.00 49.86 327 GLN B C 1
ATOM 5756 O O . GLN B 1 347 ? 137.430 21.228 138.177 1.00 49.60 327 GLN B O 1
ATOM 5762 N N . GLY B 1 348 ? 137.351 22.163 140.232 1.00 48.22 328 GLY B N 1
ATOM 5763 C CA . GLY B 1 348 ? 136.096 22.874 139.990 1.00 46.75 328 GLY B CA 1
ATOM 5764 C C . GLY B 1 348 ? 135.312 23.129 141.265 1.00 45.59 328 GLY B C 1
ATOM 5765 O O . GLY B 1 348 ? 135.880 23.140 142.365 1.00 45.06 328 GLY B O 1
ATOM 5766 N N . ILE B 1 349 ? 134.007 23.370 141.124 1.00 43.71 329 ILE B N 1
ATOM 5767 C CA . ILE B 1 349 ? 133.161 23.626 142.285 1.00 41.99 329 ILE B CA 1
ATOM 5768 C C . ILE B 1 349 ? 132.513 22.312 142.712 1.00 41.84 329 ILE B C 1
ATOM 5769 O O . ILE B 1 349 ? 131.790 21.678 141.945 1.00 41.03 329 ILE B O 1
ATOM 5774 N N . GLU B 1 350 ? 132.790 21.914 143.946 1.00 41.61 330 GLU B N 1
ATOM 5775 C CA . GLU B 1 350 ? 132.325 20.648 144.469 1.00 41.70 330 GLU B CA 1
ATOM 5776 C C . GLU B 1 350 ? 131.019 20.839 145.222 1.00 40.69 330 GLU B C 1
ATOM 5777 O O . GLU B 1 350 ? 130.955 21.605 146.196 1.00 40.49 330 GLU B O 1
ATOM 5783 N N . LEU B 1 351 ? 129.975 20.139 144.768 1.00 39.61 331 LEU B N 1
ATOM 5784 C CA . LEU B 1 351 ? 128.651 20.272 145.376 1.00 38.63 331 LEU B CA 1
ATOM 5785 C C . LEU B 1 351 ? 128.253 19.030 146.151 1.00 38.12 331 LEU B C 1
ATOM 5786 O O . LEU B 1 351 ? 128.333 17.929 145.615 1.00 38.87 331 LEU B O 1
ATOM 5791 N N . ALA B 1 352 ? 127.845 19.216 147.407 1.00 37.49 332 ALA B N 1
ATOM 5792 C CA . ALA B 1 352 ? 127.235 18.144 148.189 1.00 37.65 332 ALA B CA 1
ATOM 5793 C C . ALA B 1 352 ? 125.722 18.185 147.969 1.00 37.43 332 ALA B C 1
ATOM 5794 O O . ALA B 1 352 ? 125.042 19.091 148.467 1.00 37.27 332 ALA B O 1
ATOM 5796 N N . LEU B 1 353 ? 125.219 17.192 147.235 1.00 37.09 333 LEU B N 1
ATOM 5797 C CA . LEU B 1 353 ? 123.818 17.143 146.802 1.00 36.57 333 LEU B CA 1
ATOM 5798 C C . LEU B 1 353 ? 122.986 16.105 147.551 1.00 37.07 333 LEU B C 1
ATOM 5799 O O . LEU B 1 353 ? 123.241 14.907 147.447 1.00 37.83 333 LEU B O 1
ATOM 5804 N N . ARG B 1 354 ? 121.990 16.591 148.289 1.00 37.36 334 ARG B N 1
ATOM 5805 C CA . ARG B 1 354 ? 121.029 15.767 149.019 1.00 39.05 334 ARG B CA 1
ATOM 5806 C C . ARG B 1 354 ? 119.741 15.556 148.204 1.00 39.68 334 ARG B C 1
ATOM 5807 O O . ARG B 1 354 ? 118.969 16.516 147.961 1.00 39.21 334 ARG B O 1
ATOM 5815 N N . ASP B 1 355 ? 119.522 14.305 147.801 1.00 40.30 335 ASP B N 1
ATOM 5816 C CA . ASP B 1 355 ? 118.307 13.869 147.123 1.00 42.16 335 ASP B CA 1
ATOM 5817 C C . ASP B 1 355 ? 117.252 13.559 148.197 1.00 43.06 335 ASP B C 1
ATOM 5818 O O . ASP B 1 355 ? 117.368 12.552 148.908 1.00 42.94 335 ASP B O 1
ATOM 5823 N N . ALA B 1 356 ? 116.254 14.428 148.352 1.00 43.43 336 ALA B N 1
ATOM 5824 C CA . ALA B 1 356 ? 115.145 14.149 149.281 1.00 45.10 336 ALA B CA 1
ATOM 5825 C C . ALA B 1 356 ? 114.342 12.919 148.821 1.00 46.56 336 ALA B C 1
ATOM 5826 O O . ALA B 1 356 ? 114.354 12.550 147.636 1.00 46.29 336 ALA B O 1
ATOM 5828 N N . GLY B 1 357 ? 113.655 12.268 149.746 1.00 48.00 337 GLY B N 1
ATOM 5829 C CA . GLY B 1 357 ? 112.891 11.075 149.362 1.00 50.62 337 GLY B CA 1
ATOM 5830 C C . GLY B 1 357 ? 113.697 9.782 149.216 1.00 51.70 337 GLY B C 1
ATOM 5831 O O . GLY B 1 357 ? 113.220 8.723 149.641 1.00 52.39 337 GLY B O 1
ATOM 5832 N N . SER B 1 358 ? 114.891 9.847 148.608 1.00 52.26 338 SER B N 1
ATOM 5833 C CA . SER B 1 358 ? 115.871 8.753 148.746 1.00 52.85 338 SER B CA 1
ATOM 5834 C C . SER B 1 358 ? 116.774 8.981 149.964 1.00 53.03 338 SER B C 1
ATOM 5835 O O . SER B 1 358 ? 117.340 8.031 150.495 1.00 53.04 338 SER B O 1
ATOM 5838 N N . GLY B 1 359 ? 116.927 10.243 150.376 1.00 53.01 339 GLY B N 1
ATOM 5839 C CA . GLY B 1 359 ? 117.724 10.616 151.558 1.00 53.33 339 GLY B CA 1
ATOM 5840 C C . GLY B 1 359 ? 119.237 10.668 151.365 1.00 53.51 339 GLY B C 1
ATOM 5841 O O . GLY B 1 359 ? 119.954 11.089 152.269 1.00 53.60 339 GLY B O 1
ATOM 5842 N N . GLU B 1 360 ? 119.714 10.257 150.188 1.00 53.76 340 GLU B N 1
ATOM 5843 C CA . GLU B 1 360 ? 121.151 10.089 149.909 1.00 54.41 340 GLU B CA 1
ATOM 5844 C C . GLU B 1 360 ? 121.890 11.394 149.615 1.00 54.04 340 GLU B C 1
ATOM 5845 O O . GLU B 1 360 ? 121.320 12.318 149.026 1.00 53.41 340 GLU B O 1
ATOM 5851 N N . LEU B 1 361 ? 123.157 11.445 150.042 1.00 53.65 341 LEU B N 1
ATOM 5852 C CA . LEU B 1 361 ? 124.059 12.578 149.828 1.00 53.00 341 LEU B CA 1
ATOM 5853 C C . LEU B 1 361 ? 125.043 12.123 148.777 1.00 52.47 341 LEU B C 1
ATOM 5854 O O . LEU B 1 361 ? 125.673 11.085 148.943 1.00 52.58 341 LEU B O 1
ATOM 5859 N N . SER B 1 362 ? 125.172 12.872 147.687 1.00 51.42 342 SER B N 1
ATOM 5860 C CA . SER B 1 362 ? 126.198 12.552 146.694 1.00 50.89 342 SER B CA 1
ATOM 5861 C C . SER B 1 362 ? 127.057 13.777 146.374 1.00 50.16 342 SER B C 1
ATOM 5862 O O . SER B 1 362 ? 126.678 14.910 146.690 1.00 49.95 342 SER B O 1
ATOM 5865 N N . VAL B 1 363 ? 128.210 13.533 145.756 1.00 49.18 343 VAL B N 1
ATOM 5866 C CA . VAL B 1 363 ? 129.182 14.585 145.474 1.00 48.35 343 VAL B CA 1
ATOM 5867 C C . VAL B 1 363 ? 129.427 14.650 143.964 1.00 47.51 343 VAL B C 1
ATOM 5868 O O . VAL B 1 363 ? 129.598 13.625 143.310 1.00 47.51 343 VAL B O 1
ATOM 5872 N N . GLU B 1 364 ? 129.361 15.861 143.414 1.00 46.38 344 GLU B N 1
ATOM 5873 C CA . GLU B 1 364 ? 129.589 16.098 141.989 1.00 45.00 344 GLU B CA 1
ATOM 5874 C C . GLU B 1 364 ? 130.405 17.373 141.876 1.00 43.53 344 GLU B C 1
ATOM 5875 O O . GLU B 1 364 ? 130.177 18.348 142.607 1.00 42.99 344 GLU B O 1
ATOM 5881 N N . THR B 1 365 ? 131.334 17.373 140.939 1.00 41.87 345 THR B N 1
ATOM 5882 C CA . THR B 1 365 ? 132.173 18.533 140.694 1.00 40.74 345 THR B CA 1
ATOM 5883 C C . THR B 1 365 ? 131.790 19.139 139.346 1.00 39.58 345 THR B C 1
ATOM 5884 O O . THR B 1 365 ? 131.610 18.415 138.367 1.00 39.38 345 THR B O 1
ATOM 5888 N N . TYR B 1 366 ? 131.651 20.464 139.318 1.00 38.62 346 TYR B N 1
ATOM 5889 C CA . TYR B 1 366 ? 131.278 21.181 138.095 1.00 37.28 346 TYR B CA 1
ATOM 5890 C C . TYR B 1 366 ? 132.327 22.229 137.739 1.00 37.17 346 TYR B C 1
ATOM 5891 O O . TYR B 1 366 ? 132.974 22.784 138.621 1.00 37.22 346 TYR B O 1
ATOM 5900 N N . ASP B 1 367 ? 132.461 22.511 136.447 1.00 36.58 347 ASP B N 1
ATOM 5901 C CA . ASP B 1 367 ? 133.308 23.600 135.951 1.00 36.54 347 ASP B CA 1
ATOM 5902 C C . ASP B 1 367 ? 132.722 24.984 136.236 1.00 35.74 347 ASP B C 1
ATOM 5903 O O . ASP B 1 367 ? 133.443 25.970 136.304 1.00 35.44 347 ASP B O 1
ATOM 5908 N N . ALA B 1 368 ? 131.401 25.049 136.390 1.00 34.17 348 ALA B N 1
ATOM 5909 C CA . ALA B 1 368 ? 130.715 26.306 136.694 1.00 32.16 348 ALA B CA 1
ATOM 5910 C C . ALA B 1 368 ? 129.372 26.006 137.326 1.00 31.21 348 ALA B C 1
ATOM 5911 O O . ALA B 1 368 ? 128.795 24.945 137.073 1.00 31.08 348 ALA B O 1
ATOM 5913 N N . VAL B 1 369 ? 128.878 26.953 138.125 1.00 29.81 349 VAL B N 1
ATOM 5914 C CA . VAL B 1 369 ? 127.557 26.890 138.741 1.00 29.38 349 VAL B CA 1
ATOM 5915 C C . VAL B 1 369 ? 126.807 28.197 138.444 1.00 28.27 349 VAL B C 1
ATOM 5916 O O . VAL B 1 369 ? 127.283 29.298 138.750 1.00 27.39 349 VAL B O 1
ATOM 5920 N N . ILE B 1 370 ? 125.630 28.050 137.840 1.00 26.98 350 ILE B N 1
ATOM 5921 C CA . ILE B 1 370 ? 124.722 29.167 137.578 1.00 27.14 350 ILE B CA 1
ATOM 5922 C C . ILE B 1 370 ? 123.629 29.189 138.637 1.00 26.61 350 ILE B C 1
ATOM 5923 O O . ILE B 1 370 ? 122.899 28.198 138.806 1.00 26.97 350 ILE B O 1
ATOM 5928 N N . LEU B 1 371 ? 123.524 30.306 139.350 1.00 25.90 351 LEU B N 1
ATOM 5929 C CA . LEU B 1 371 ? 122.492 30.499 140.353 1.00 25.69 351 LEU B CA 1
ATOM 5930 C C . LEU B 1 371 ? 121.339 31.196 139.656 1.00 26.12 351 LEU B C 1
ATOM 5931 O O . LEU B 1 371 ? 121.393 32.412 139.390 1.00 24.74 351 LEU B O 1
ATOM 5936 N N . ALA B 1 372 ? 120.308 30.409 139.343 1.00 25.26 352 ALA B N 1
ATOM 5937 C CA . ALA B 1 372 ? 119.132 30.965 138.686 1.00 25.43 352 ALA B CA 1
ATOM 5938 C C . ALA B 1 372 ? 118.045 31.076 139.762 1.00 25.75 352 ALA B C 1
ATOM 5939 O O . ALA B 1 372 ? 116.928 30.539 139.679 1.00 25.00 352 ALA B O 1
ATOM 5941 N N . THR B 1 373 ? 118.411 31.819 140.793 1.00 25.64 353 THR B N 1
ATOM 5942 C CA . THR B 1 373 ? 117.713 31.801 142.060 1.00 26.49 353 THR B CA 1
ATOM 5943 C C . THR B 1 373 ? 116.882 33.086 142.326 1.00 25.49 353 THR B C 1
ATOM 5944 O O . THR B 1 373 ? 116.378 33.294 143.417 1.00 25.39 353 THR B O 1
ATOM 5948 N N . GLY B 1 374 ? 116.713 33.941 141.318 1.00 24.54 354 GLY B N 1
ATOM 5949 C CA . GLY B 1 374 ? 115.774 35.074 141.439 1.00 25.14 354 GLY B CA 1
ATOM 5950 C C . GLY B 1 374 ? 116.373 36.252 142.208 1.00 26.21 354 GLY B C 1
ATOM 5951 O O . GLY B 1 374 ? 117.587 36.367 142.300 1.00 25.17 354 GLY B O 1
ATOM 5952 N N . TYR B 1 375 ? 115.514 37.108 142.756 1.00 27.04 355 TYR B N 1
ATOM 5953 C CA . TYR B 1 375 ? 115.941 38.436 143.219 1.00 28.67 355 TYR B CA 1
ATOM 5954 C C . TYR B 1 375 ? 115.216 38.727 144.496 1.00 30.28 355 TYR B C 1
ATOM 5955 O O . TYR B 1 375 ? 114.100 38.238 144.709 1.00 29.54 355 TYR B O 1
ATOM 5964 N N . GLU B 1 376 ? 115.851 39.523 145.347 1.00 31.05 356 GLU B N 1
ATOM 5965 C CA . GLU B 1 376 ? 115.188 40.127 146.500 1.00 33.63 356 GLU B CA 1
ATOM 5966 C C . GLU B 1 376 ? 114.881 41.617 146.218 1.00 34.55 356 GLU B C 1
ATOM 5967 O O . GLU B 1 376 ? 115.605 42.304 145.472 1.00 34.11 356 GLU B O 1
ATOM 5973 N N . ARG B 1 377 ? 113.797 42.089 146.821 1.00 36.22 357 ARG B N 1
ATOM 5974 C CA . ARG B 1 377 ? 113.379 43.482 146.761 1.00 38.21 357 ARG B CA 1
ATOM 5975 C C . ARG B 1 377 ? 113.411 44.017 148.193 1.00 40.45 357 ARG B C 1
ATOM 5976 O O . ARG B 1 377 ? 112.435 43.891 148.935 1.00 40.38 357 ARG B O 1
ATOM 5984 N N . GLN B 1 378 ? 114.546 44.600 148.561 1.00 43.20 358 GLN B N 1
ATOM 5985 C CA . GLN B 1 378 ? 114.806 45.073 149.931 1.00 46.45 358 GLN B CA 1
ATOM 5986 C C . GLN B 1 378 ? 114.793 46.599 149.978 1.00 47.17 358 GLN B C 1
ATOM 5987 O O . GLN B 1 378 ? 115.736 47.241 149.538 1.00 46.84 358 GLN B O 1
ATOM 5993 N N . LEU B 1 379 ? 113.706 47.156 150.502 1.00 48.82 359 LEU B N 1
ATOM 5994 C CA . LEU B 1 379 ? 113.473 48.599 150.444 1.00 51.23 359 LEU B CA 1
ATOM 5995 C C . LEU B 1 379 ? 114.428 49.402 151.351 1.00 52.61 359 LEU B C 1
ATOM 5996 O O . LEU B 1 379 ? 115.024 50.396 150.917 1.00 52.46 359 LEU B O 1
ATOM 6001 N N . HIS B 1 380 ? 114.570 48.955 152.598 1.00 54.32 360 HIS B N 1
ATOM 6002 C CA . HIS B 1 380 ? 115.404 49.644 153.589 1.00 56.44 360 HIS B CA 1
ATOM 6003 C C . HIS B 1 380 ? 116.853 49.107 153.588 1.00 56.67 360 HIS B C 1
ATOM 6004 O O . HIS B 1 380 ? 117.207 48.198 154.342 1.00 56.91 360 HIS B O 1
ATOM 6011 N N . ARG B 1 381 ? 117.666 49.695 152.710 1.00 57.43 361 ARG B N 1
ATOM 6012 C CA . ARG B 1 381 ? 119.038 49.266 152.408 1.00 58.00 361 ARG B CA 1
ATOM 6013 C C . ARG B 1 381 ? 120.014 50.342 152.902 1.00 57.45 361 ARG B C 1
ATOM 6014 O O . ARG B 1 381 ? 119.654 51.186 153.734 1.00 57.36 361 ARG B O 1
ATOM 6022 N N . GLN B 1 382 ? 121.240 50.300 152.389 1.00 56.74 362 GLN B N 1
ATOM 6023 C CA . GLN B 1 382 ? 122.228 51.363 152.551 1.00 56.50 362 GLN B CA 1
ATOM 6024 C C . GLN B 1 382 ? 121.800 52.698 151.877 1.00 55.38 362 GLN B C 1
ATOM 6025 O O . GLN B 1 382 ? 122.133 53.780 152.378 1.00 55.17 362 GLN B O 1
ATOM 6031 N N . LEU B 1 383 ? 121.070 52.623 150.759 1.00 53.63 363 LEU B N 1
ATOM 6032 C CA . LEU B 1 383 ? 120.598 53.838 150.069 1.00 51.80 363 LEU B CA 1
ATOM 6033 C C . LEU B 1 383 ? 119.776 54.783 150.949 1.00 49.95 363 LEU B C 1
ATOM 6034 O O . LEU B 1 383 ? 120.103 55.954 151.063 1.00 49.87 363 LEU B O 1
ATOM 6039 N N . LEU B 1 384 ? 118.725 54.258 151.571 1.00 48.30 364 LEU B N 1
ATOM 6040 C CA . LEU B 1 384 ? 117.816 55.046 152.402 1.00 46.47 364 LEU B CA 1
ATOM 6041 C C . LEU B 1 384 ? 118.211 55.119 153.895 1.00 45.85 364 LEU B C 1
ATOM 6042 O O . LEU B 1 384 ? 117.502 55.754 154.692 1.00 43.83 364 LEU B O 1
ATOM 6047 N N . GLU B 1 385 ? 119.334 54.476 154.247 1.00 45.03 365 GLU B N 1
ATOM 6048 C CA . GLU B 1 385 ? 119.875 54.462 155.630 1.00 45.55 365 GLU B CA 1
ATOM 6049 C C . GLU B 1 385 ? 119.979 55.840 156.318 1.00 43.90 365 GLU B C 1
ATOM 6050 O O . GLU B 1 385 ? 119.453 55.986 157.435 1.00 44.13 365 GLU B O 1
ATOM 6056 N N . PRO B 1 386 ? 120.626 56.847 155.664 1.00 42.41 366 PRO B N 1
ATOM 6057 C CA . PRO B 1 386 ? 120.661 58.177 156.297 1.00 41.70 366 PRO B CA 1
ATOM 6058 C C . PRO B 1 386 ? 119.284 58.832 156.492 1.00 40.93 366 PRO B C 1
ATOM 6059 O O . PRO B 1 386 ? 119.165 59.815 157.216 1.00 40.58 366 PRO B O 1
ATOM 6063 N N . LEU B 1 387 ? 118.246 58.288 155.862 1.00 39.84 367 LEU B N 1
ATOM 6064 C CA . LEU B 1 387 ? 116.889 58.798 156.064 1.00 39.01 367 LEU B CA 1
ATOM 6065 C C . LEU B 1 387 ? 116.070 58.030 157.121 1.00 38.68 367 LEU B C 1
ATOM 6066 O O . LEU B 1 387 ? 114.925 58.415 157.419 1.00 37.75 367 LEU B O 1
ATOM 6071 N N . ALA B 1 388 ? 116.662 56.974 157.695 1.00 38.34 368 ALA B N 1
ATOM 6072 C CA . ALA B 1 388 ? 115.945 56.053 158.626 1.00 38.21 368 ALA B CA 1
ATOM 6073 C C . ALA B 1 388 ? 115.180 56.767 159.736 1.00 37.76 368 ALA B C 1
ATOM 6074 O O . ALA B 1 388 ? 114.019 56.443 160.002 1.00 37.37 368 ALA B O 1
ATOM 6076 N N . GLU B 1 389 ? 115.808 57.777 160.340 1.00 37.09 369 GLU B N 1
ATOM 6077 C CA . GLU B 1 389 ? 115.189 58.471 161.461 1.00 36.76 369 GLU B CA 1
ATOM 6078 C C . GLU B 1 389 ? 113.935 59.269 161.090 1.00 35.58 369 GLU B C 1
ATOM 6079 O O . GLU B 1 389 ? 113.113 59.595 161.974 1.00 35.41 369 GLU B O 1
ATOM 6085 N N . TYR B 1 390 ? 113.783 59.557 159.786 1.00 32.94 370 TYR B N 1
ATOM 6086 C CA . TYR B 1 390 ? 112.640 60.326 159.254 1.00 32.32 370 TYR B CA 1
ATOM 6087 C C . TYR B 1 390 ? 111.509 59.449 158.685 1.00 31.93 370 TYR B C 1
ATOM 6088 O O . TYR B 1 390 ? 110.369 59.907 158.555 1.00 31.61 370 TYR B O 1
ATOM 6097 N N . LEU B 1 391 ? 111.838 58.199 158.391 1.00 31.76 371 LEU B N 1
ATOM 6098 C CA . LEU B 1 391 ? 110.904 57.267 157.738 1.00 33.49 371 LEU B CA 1
ATOM 6099 C C . LEU B 1 391 ? 109.956 56.602 158.745 1.00 33.71 371 LEU B C 1
ATOM 6100 O O . LEU B 1 391 ? 110.427 55.857 159.609 1.00 33.23 371 LEU B O 1
ATOM 6105 N N . GLY B 1 392 ? 108.660 56.905 158.632 1.00 33.68 372 GLY B N 1
ATOM 6106 C CA . GLY B 1 392 ? 107.616 56.355 159.507 1.00 35.59 372 GLY B CA 1
ATOM 6107 C C . GLY B 1 392 ? 107.450 54.835 159.418 1.00 36.71 372 GLY B C 1
ATOM 6108 O O . GLY B 1 392 ? 107.839 54.203 158.420 1.00 35.63 372 GLY B O 1
ATOM 6109 N N . ASP B 1 393 ? 106.891 54.258 160.489 1.00 38.04 373 ASP B N 1
ATOM 6110 C CA . ASP B 1 393 ? 106.554 52.824 160.541 1.00 39.64 373 ASP B CA 1
ATOM 6111 C C . ASP B 1 393 ? 105.388 52.375 159.636 1.00 38.61 373 ASP B C 1
ATOM 6112 O O . ASP B 1 393 ? 105.274 51.183 159.337 1.00 39.23 373 ASP B O 1
ATOM 6117 N N . HIS B 1 394 ? 104.516 53.301 159.236 1.00 37.79 374 HIS B N 1
ATOM 6118 C CA . HIS B 1 394 ? 103.400 52.980 158.341 1.00 37.10 374 HIS B CA 1
ATOM 6119 C C . HIS B 1 394 ? 103.950 52.545 156.976 1.00 36.01 374 HIS B C 1
ATOM 6120 O O . HIS B 1 394 ? 105.000 53.030 156.510 1.00 35.53 374 HIS B O 1
ATOM 6127 N N . GLU B 1 395 ? 103.273 51.586 156.354 1.00 33.51 375 GLU B N 1
ATOM 6128 C CA . GLU B 1 395 ? 103.672 51.149 155.014 1.00 32.00 375 GLU B CA 1
ATOM 6129 C C . GLU B 1 395 ? 103.593 52.275 153.951 1.00 30.36 375 GLU B C 1
ATOM 6130 O O . GLU B 1 395 ? 102.872 53.276 154.123 1.00 29.29 375 GLU B O 1
ATOM 6136 N N . ILE B 1 396 ? 104.291 52.042 152.834 1.00 29.97 376 ILE B N 1
ATOM 6137 C CA . ILE B 1 396 ? 104.213 52.876 151.624 1.00 28.64 376 ILE B CA 1
ATOM 6138 C C . ILE B 1 396 ? 102.773 53.297 151.300 1.00 28.83 376 ILE B C 1
ATOM 6139 O O . ILE B 1 396 ? 101.819 52.517 151.496 1.00 29.97 376 ILE B O 1
ATOM 6144 N N . GLY B 1 397 ? 102.606 54.538 150.852 1.00 27.89 377 GLY B N 1
ATOM 6145 C CA . GLY B 1 397 ? 101.318 55.068 150.449 1.00 26.48 377 GLY B CA 1
ATOM 6146 C C . GLY B 1 397 ? 100.798 54.356 149.187 1.00 26.32 377 GLY B C 1
ATOM 6147 O O . GLY B 1 397 ? 101.573 53.718 148.444 1.00 25.90 377 GLY B O 1
ATOM 6148 N N . ARG B 1 398 ? 99.487 54.461 148.963 1.00 25.91 378 ARG B N 1
ATOM 6149 C CA . ARG B 1 398 ? 98.861 53.979 147.723 1.00 26.27 378 ARG B CA 1
ATOM 6150 C C . ARG B 1 398 ? 99.626 54.576 146.530 1.00 26.75 378 ARG B C 1
ATOM 6151 O O . ARG B 1 398 ? 99.845 53.889 145.526 1.00 26.26 378 ARG B O 1
ATOM 6159 N N . ASP B 1 399 ? 100.064 55.839 146.679 1.00 25.72 379 ASP B N 1
ATOM 6160 C CA . ASP B 1 399 ? 100.760 56.603 145.622 1.00 25.93 379 ASP B CA 1
ATOM 6161 C C . ASP B 1 399 ? 102.260 56.374 145.550 1.00 24.55 379 ASP B C 1
ATOM 6162 O O . ASP B 1 399 ? 102.977 57.122 144.859 1.00 24.58 379 ASP B O 1
ATOM 6167 N N . TYR B 1 400 ? 102.716 55.327 146.238 1.00 23.16 380 TYR B N 1
ATOM 6168 C CA . TYR B 1 400 ? 104.097 54.838 146.256 1.00 22.52 380 TYR B CA 1
ATOM 6169 C C . TYR B 1 400 ? 105.040 55.811 146.981 1.00 23.33 380 TYR B C 1
ATOM 6170 O O . TYR B 1 400 ? 106.237 55.720 146.803 1.00 21.44 380 TYR B O 1
ATOM 6179 N N . ARG B 1 401 ? 104.461 56.723 147.751 1.00 24.18 381 ARG B N 1
ATOM 6180 C CA . ARG B 1 401 ? 105.266 57.656 148.579 1.00 25.98 381 ARG B CA 1
ATOM 6181 C C . ARG B 1 401 ? 105.557 57.053 149.952 1.00 27.29 381 ARG B C 1
ATOM 6182 O O . ARG B 1 401 ? 104.626 56.565 150.613 1.00 27.26 381 ARG B O 1
ATOM 6190 N N . LEU B 1 402 ? 106.834 57.060 150.356 1.00 28.27 382 LEU B N 1
ATOM 6191 C CA . LEU B 1 402 ? 107.233 56.597 151.688 1.00 30.16 382 LEU B CA 1
ATOM 6192 C C . LEU B 1 402 ? 106.731 57.577 152.760 1.00 30.74 382 LEU B C 1
ATOM 6193 O O . LEU B 1 402 ? 106.808 58.799 152.556 1.00 29.60 382 LEU B O 1
ATOM 6198 N N . GLN B 1 403 ? 106.191 57.046 153.863 1.00 30.93 383 GLN B N 1
ATOM 6199 C CA . GLN B 1 403 ? 105.683 57.895 154.947 1.00 31.88 383 GLN B CA 1
ATOM 6200 C C . GLN B 1 403 ? 106.902 58.500 155.645 1.00 31.44 383 GLN B C 1
ATOM 6201 O O . GLN B 1 403 ? 107.859 57.794 155.970 1.00 30.41 383 GLN B O 1
ATOM 6207 N N . THR B 1 404 ? 106.855 59.808 155.867 1.00 32.22 384 THR B N 1
ATOM 6208 C CA . THR B 1 404 ? 107.909 60.457 156.667 1.00 33.24 384 THR B CA 1
ATOM 6209 C C . THR B 1 404 ? 107.324 61.319 157.784 1.00 33.61 384 THR B C 1
ATOM 6210 O O . THR B 1 404 ? 106.154 61.689 157.732 1.00 33.29 384 THR B O 1
ATOM 6214 N N . ASP B 1 405 ? 108.158 61.657 158.777 1.00 35.02 385 ASP B N 1
ATOM 6215 C CA . ASP B 1 405 ? 107.875 62.753 159.726 1.00 36.02 385 ASP B CA 1
ATOM 6216 C C . ASP B 1 405 ? 107.543 64.054 159.055 1.00 36.89 385 ASP B C 1
ATOM 6217 O O . ASP B 1 405 ? 107.986 64.325 157.940 1.00 36.56 385 ASP B O 1
ATOM 6222 N N . GLU B 1 406 ? 106.822 64.890 159.782 1.00 37.64 386 GLU B N 1
ATOM 6223 C CA . GLU B 1 406 ? 106.568 66.258 159.375 1.00 40.00 386 GLU B CA 1
ATOM 6224 C C . GLU B 1 406 ? 107.862 67.099 159.177 1.00 39.49 386 GLU B C 1
ATOM 6225 O O . GLU B 1 406 ? 107.840 68.071 158.413 1.00 40.92 386 GLU B O 1
ATOM 6231 N N . ARG B 1 407 ? 108.960 66.702 159.837 1.00 37.98 387 ARG B N 1
ATOM 6232 C CA . ARG B 1 407 ? 110.322 67.281 159.681 1.00 37.26 387 ARG B CA 1
ATOM 6233 C C . ARG B 1 407 ? 110.889 67.165 158.259 1.00 36.96 387 ARG B C 1
ATOM 6234 O O . ARG B 1 407 ? 111.727 67.976 157.833 1.00 35.22 387 ARG B O 1
ATOM 6242 N N . CYS B 1 408 ? 110.500 66.085 157.582 1.00 35.63 388 CYS B N 1
ATOM 6243 C CA . CYS B 1 408 ? 111.023 65.765 156.257 1.00 35.68 388 CYS B CA 1
ATOM 6244 C C . CYS B 1 408 ? 110.063 66.359 155.215 1.00 35.34 388 CYS B C 1
ATOM 6245 O O . CYS B 1 408 ? 108.933 65.872 155.024 1.00 34.86 388 CYS B O 1
ATOM 6248 N N . LYS B 1 409 ? 110.498 67.444 154.570 1.00 34.57 389 LYS B N 1
ATOM 6249 C CA . LYS B 1 409 ? 109.635 68.170 153.632 1.00 35.06 389 LYS B CA 1
ATOM 6250 C C . LYS B 1 409 ? 109.754 67.600 152.218 1.00 34.40 389 LYS B C 1
ATOM 6251 O O . LYS B 1 409 ? 108.936 67.912 151.356 1.00 35.06 389 LYS B O 1
ATOM 6257 N N . VAL B 1 410 ? 110.802 66.813 152.004 1.00 32.80 390 VAL B N 1
ATOM 6258 C CA . VAL B 1 410 ? 111.104 66.186 150.704 1.00 32.59 390 VAL B CA 1
ATOM 6259 C C . VAL B 1 410 ? 110.218 64.951 150.493 1.00 31.79 390 VAL B C 1
ATOM 6260 O O . VAL B 1 410 ? 109.848 64.276 151.458 1.00 31.65 390 VAL B O 1
ATOM 6264 N N . ALA B 1 411 ? 109.882 64.661 149.247 1.00 30.04 391 ALA B N 1
ATOM 6265 C CA . ALA B 1 411 ? 109.048 63.482 148.953 1.00 29.63 391 ALA B CA 1
ATOM 6266 C C . ALA B 1 411 ? 109.931 62.371 148.419 1.00 28.82 391 ALA B C 1
ATOM 6267 O O . ALA B 1 411 ? 110.805 62.623 147.565 1.00 28.90 391 ALA B O 1
ATOM 6269 N N . ILE B 1 412 ? 109.727 61.147 148.933 1.00 26.80 392 ILE B N 1
ATOM 6270 C CA . ILE B 1 412 ? 110.488 60.000 148.479 1.00 25.10 392 ILE B CA 1
ATOM 6271 C C . ILE B 1 412 ? 109.489 58.945 147.993 1.00 24.61 392 ILE B C 1
ATOM 6272 O O . ILE B 1 412 ? 108.553 58.591 148.725 1.00 22.88 392 ILE B O 1
ATOM 6277 N N . TYR B 1 413 ? 109.702 58.489 146.764 1.00 24.19 393 TYR B N 1
ATOM 6278 C CA . TYR B 1 413 ? 108.896 57.419 146.132 1.00 24.38 393 TYR B CA 1
ATOM 6279 C C . TYR B 1 413 ? 109.772 56.222 145.858 1.00 23.76 393 TYR B C 1
ATOM 6280 O O . TYR B 1 413 ? 111.004 56.340 145.711 1.00 23.58 393 TYR B O 1
ATOM 6289 N N . ALA B 1 414 ? 109.139 55.041 145.786 1.00 23.69 394 ALA B N 1
ATOM 6290 C CA . ALA B 1 414 ? 109.871 53.848 145.423 1.00 23.00 394 ALA B CA 1
ATOM 6291 C C . ALA B 1 414 ? 109.005 53.014 144.474 1.00 22.41 394 ALA B C 1
ATOM 6292 O O . ALA B 1 414 ? 107.793 52.984 144.628 1.00 22.11 394 ALA B O 1
ATOM 6294 N N . GLN B 1 415 ? 109.643 52.413 143.476 1.00 23.19 395 GLN B N 1
ATOM 6295 C CA . GLN B 1 415 ? 108.968 51.528 142.488 1.00 23.76 395 GLN B CA 1
ATOM 6296 C C . GLN B 1 415 ? 109.575 50.134 142.502 1.00 23.83 395 GLN B C 1
ATOM 6297 O O . GLN B 1 415 ? 110.814 49.974 142.418 1.00 24.33 395 GLN B O 1
ATOM 6303 N N . GLY B 1 416 ? 108.702 49.120 142.578 1.00 24.38 396 GLY B N 1
ATOM 6304 C CA . GLY B 1 416 ? 109.159 47.735 142.508 1.00 24.16 396 GLY B CA 1
ATOM 6305 C C . GLY B 1 416 ? 109.366 47.117 143.885 1.00 24.80 396 GLY B C 1
ATOM 6306 O O . GLY B 1 416 ? 109.767 45.953 143.968 1.00 24.21 396 GLY B O 1
ATOM 6307 N N . PHE B 1 417 ? 109.084 47.886 144.950 1.00 24.49 397 PHE B N 1
ATOM 6308 C CA . PHE B 1 417 ? 109.370 47.432 146.324 1.00 27.18 397 PHE B CA 1
ATOM 6309 C C . PHE B 1 417 ? 108.121 47.189 147.162 1.00 28.22 397 PHE B C 1
ATOM 6310 O O . PHE B 1 417 ? 108.224 47.001 148.384 1.00 31.05 397 PHE B O 1
ATOM 6318 N N . SER B 1 418 ? 106.951 47.182 146.527 1.00 26.87 398 SER B N 1
ATOM 6319 C CA . SER B 1 418 ? 105.696 47.193 147.283 1.00 26.40 398 SER B CA 1
ATOM 6320 C C . SER B 1 418 ? 104.692 46.085 146.863 1.00 25.37 398 SER B C 1
ATOM 6321 O O . SER B 1 418 ? 103.476 46.254 146.957 1.00 23.84 398 SER B O 1
ATOM 6324 N N . GLN B 1 419 ? 105.233 44.949 146.442 1.00 24.67 399 GLN B N 1
ATOM 6325 C CA . GLN B 1 419 ? 104.382 43.765 146.148 1.00 24.91 399 GLN B CA 1
ATOM 6326 C C . GLN B 1 419 ? 103.430 43.425 147.316 1.00 25.24 399 GLN B C 1
ATOM 6327 O O . GLN B 1 419 ? 102.257 43.128 147.091 1.00 24.46 399 GLN B O 1
ATOM 6333 N N . ALA B 1 420 ? 103.943 43.491 148.551 1.00 25.12 400 ALA B N 1
ATOM 6334 C CA . ALA B 1 420 ? 103.134 43.163 149.759 1.00 26.43 400 ALA B CA 1
ATOM 6335 C C . ALA B 1 420 ? 101.828 43.917 149.849 1.00 26.80 400 ALA B C 1
ATOM 6336 O O . ALA B 1 420 ? 100.815 43.356 150.276 1.00 26.64 400 ALA B O 1
ATOM 6338 N N . SER B 1 421 ? 101.835 45.185 149.427 1.00 24.82 401 SER B N 1
ATOM 6339 C CA . SER B 1 421 ? 100.648 46.017 149.515 1.00 23.89 401 SER B CA 1
ATOM 6340 C C . SER B 1 421 ? 99.986 46.280 148.183 1.00 23.40 401 SER B C 1
ATOM 6341 O O . SER B 1 421 ? 98.815 46.654 148.163 1.00 23.11 401 SER B O 1
ATOM 6344 N N . HIS B 1 422 ? 100.733 46.153 147.080 1.00 22.72 402 HIS B N 1
ATOM 6345 C CA . HIS B 1 422 ? 100.183 46.605 145.772 1.00 22.31 402 HIS B CA 1
ATOM 6346 C C . HIS B 1 422 ? 99.974 45.468 144.788 1.00 22.36 402 HIS B C 1
ATOM 6347 O O . HIS B 1 422 ? 99.425 45.682 143.726 1.00 22.03 402 HIS B O 1
ATOM 6354 N N . GLY B 1 423 ? 100.466 44.293 145.128 1.00 22.58 403 GLY B N 1
ATOM 6355 C CA . GLY B 1 423 ? 100.135 43.092 144.385 1.00 24.23 403 GLY B CA 1
ATOM 6356 C C . GLY B 1 423 ? 101.213 42.600 143.444 1.00 23.23 403 GLY B C 1
ATOM 6357 O O . GLY B 1 423 ? 102.314 43.164 143.343 1.00 22.78 403 GLY B O 1
ATOM 6358 N N . LEU B 1 424 ? 100.895 41.507 142.756 1.00 23.48 404 LEU B N 1
ATOM 6359 C CA . LEU B 1 424 ? 101.880 40.816 141.904 1.00 22.69 404 LEU B CA 1
ATOM 6360 C C . LEU B 1 424 ? 102.340 41.611 140.677 1.00 21.68 404 LEU B C 1
ATOM 6361 O O . LEU B 1 424 ? 103.351 41.289 140.096 1.00 21.55 404 LEU B O 1
ATOM 6366 N N . SER B 1 425 ? 101.607 42.655 140.291 1.00 20.58 405 SER B N 1
ATOM 6367 C CA . SER B 1 425 ? 102.062 43.465 139.162 1.00 22.24 405 SER B CA 1
ATOM 6368 C C . SER B 1 425 ? 103.274 44.337 139.545 1.00 22.73 405 SER B C 1
ATOM 6369 O O . SER B 1 425 ? 103.921 44.935 138.680 1.00 22.81 405 SER B O 1
ATOM 6372 N N . ASP B 1 426 ? 103.509 44.470 140.854 1.00 22.65 406 ASP B N 1
ATOM 6373 C CA . ASP B 1 426 ? 104.489 45.451 141.366 1.00 23.40 406 ASP B CA 1
ATOM 6374 C C . ASP B 1 426 ? 105.896 45.403 140.775 1.00 24.13 406 ASP B C 1
ATOM 6375 O O . ASP B 1 426 ? 106.458 46.460 140.467 1.00 24.67 406 ASP B O 1
ATOM 6380 N N . THR B 1 427 ? 106.469 44.202 140.639 1.00 23.46 407 THR B N 1
ATOM 6381 C CA . THR B 1 427 ? 107.822 44.039 140.132 1.00 23.87 407 THR B CA 1
ATOM 6382 C C . THR B 1 427 ? 107.919 43.832 138.610 1.00 23.34 407 THR B C 1
ATOM 6383 O O . THR B 1 427 ? 109.004 43.566 138.094 1.00 23.64 407 THR B O 1
ATOM 6387 N N . LEU B 1 428 ? 106.797 43.990 137.915 1.00 22.49 408 LEU B N 1
ATOM 6388 C CA . LEU B 1 428 ? 106.690 43.616 136.500 1.00 21.89 408 LEU B CA 1
ATOM 6389 C C . LEU B 1 428 ? 106.430 44.851 135.611 1.00 22.42 408 LEU B C 1
ATOM 6390 O O . LEU B 1 428 ? 106.432 46.010 136.084 1.00 22.76 408 LEU B O 1
ATOM 6395 N N . LEU B 1 429 ? 106.243 44.618 134.310 1.00 21.19 409 LEU B N 1
ATOM 6396 C CA . LEU B 1 429 ? 105.801 45.682 133.415 1.00 21.22 409 LEU B CA 1
ATOM 6397 C C . LEU B 1 429 ? 104.293 45.965 133.523 1.00 21.43 409 LEU B C 1
ATOM 6398 O O . LEU B 1 429 ? 103.817 47.006 133.044 1.00 21.56 409 LEU B O 1
ATOM 6403 N N . SER B 1 430 ? 103.542 45.063 134.186 1.00 20.05 410 SER B N 1
ATOM 6404 C CA . SER B 1 430 ? 102.073 45.013 134.073 1.00 21.14 410 SER B CA 1
ATOM 6405 C C . SER B 1 430 ? 101.279 46.294 134.258 1.00 21.26 410 SER B C 1
ATOM 6406 O O . SER B 1 430 ? 100.301 46.546 133.514 1.00 20.63 410 SER B O 1
ATOM 6409 N N . VAL B 1 431 ? 101.671 47.102 135.246 1.00 20.51 411 VAL B N 1
ATOM 6410 C CA . VAL B 1 431 ? 100.921 48.335 135.502 1.00 21.65 411 VAL B CA 1
ATOM 6411 C C . VAL B 1 431 ? 101.728 49.646 135.394 1.00 21.70 411 VAL B C 1
ATOM 6412 O O . VAL B 1 431 ? 101.272 50.676 135.849 1.00 22.63 411 VAL B O 1
ATOM 6416 N N . LEU B 1 432 ? 102.878 49.601 134.748 1.00 21.94 412 LEU B N 1
ATOM 6417 C CA . LEU B 1 432 ? 103.747 50.802 134.634 1.00 22.61 412 LEU B CA 1
ATOM 6418 C C . LEU B 1 432 ? 103.011 52.036 134.140 1.00 22.65 412 LEU B C 1
ATOM 6419 O O . LEU B 1 432 ? 103.224 53.084 134.700 1.00 23.53 412 LEU B O 1
ATOM 6424 N N . PRO B 1 433 ? 102.132 51.930 133.099 1.00 22.33 413 PRO B N 1
ATOM 6425 C CA . PRO B 1 433 ? 101.516 53.205 132.614 1.00 22.74 413 PRO B CA 1
ATOM 6426 C C . PRO B 1 433 ? 100.619 53.904 133.671 1.00 22.43 413 PRO B C 1
ATOM 6427 O O . PRO B 1 433 ? 100.517 55.165 133.737 1.00 21.81 413 PRO B O 1
ATOM 6431 N N . VAL B 1 434 ? 99.979 53.086 134.485 1.00 21.53 414 VAL B N 1
ATOM 6432 C CA . VAL B 1 434 ? 99.084 53.565 135.533 1.00 21.88 414 VAL B CA 1
ATOM 6433 C C . VAL B 1 434 ? 99.930 54.005 136.736 1.00 21.64 414 VAL B C 1
ATOM 6434 O O . VAL B 1 434 ? 99.684 55.081 137.311 1.00 23.02 414 VAL B O 1
ATOM 6438 N N . ARG B 1 435 ? 100.914 53.203 137.132 1.00 20.08 415 ARG B N 1
ATOM 6439 C CA . ARG B 1 435 ? 101.770 53.617 138.249 1.00 21.58 415 ARG B CA 1
ATOM 6440 C C . ARG B 1 435 ? 102.484 54.947 137.932 1.00 21.61 415 ARG B C 1
ATOM 6441 O O . ARG B 1 435 ? 102.589 55.848 138.795 1.00 21.47 415 ARG B O 1
ATOM 6449 N N . ALA B 1 436 ? 102.958 55.068 136.694 1.00 21.21 416 ALA B N 1
ATOM 6450 C CA . ALA B 1 436 ? 103.624 56.315 136.267 1.00 22.60 416 ALA B CA 1
ATOM 6451 C C . ALA B 1 436 ? 102.680 57.531 136.371 1.00 22.99 416 ALA B C 1
ATOM 6452 O O . ALA B 1 436 ? 103.094 58.624 136.785 1.00 22.51 416 ALA B O 1
ATOM 6454 N N . GLU B 1 437 ? 101.431 57.354 135.965 1.00 22.80 417 GLU B N 1
ATOM 6455 C CA . GLU B 1 437 ? 100.438 58.446 136.092 1.00 24.97 417 GLU B CA 1
ATOM 6456 C C . GLU B 1 437 ? 100.212 58.786 137.573 1.00 25.07 417 GLU B C 1
ATOM 6457 O O . GLU B 1 437 ? 100.020 59.954 137.931 1.00 26.26 417 GLU B O 1
ATOM 6463 N N . GLU B 1 438 ? 100.223 57.776 138.435 1.00 25.02 418 GLU B N 1
ATOM 6464 C CA . GLU B 1 438 ? 99.881 58.015 139.874 1.00 25.35 418 GLU B CA 1
ATOM 6465 C C . GLU B 1 438 ? 101.019 58.710 140.644 1.00 25.06 418 GLU B C 1
ATOM 6466 O O . GLU B 1 438 ? 100.791 59.608 141.469 1.00 24.96 418 GLU B O 1
ATOM 6472 N N . ILE B 1 439 ? 102.236 58.279 140.375 1.00 24.26 419 ILE B N 1
ATOM 6473 C CA . ILE B 1 439 ? 103.431 58.892 140.952 1.00 23.24 419 ILE B CA 1
ATOM 6474 C C . ILE B 1 439 ? 103.663 60.317 140.412 1.00 24.09 419 ILE B C 1
ATOM 6475 O O . ILE B 1 439 ? 103.945 61.242 141.195 1.00 22.69 419 ILE B O 1
ATOM 6480 N N . SER B 1 440 ? 103.527 60.501 139.096 1.00 23.91 420 SER B N 1
ATOM 6481 C CA . SER B 1 440 ? 103.657 61.831 138.532 1.00 25.05 420 SER B CA 1
ATOM 6482 C C . SER B 1 440 ? 102.585 62.785 139.081 1.00 25.07 420 SER B C 1
ATOM 6483 O O . SER B 1 440 ? 102.906 63.919 139.423 1.00 25.08 420 SER B O 1
ATOM 6486 N N . GLY B 1 441 ? 101.335 62.326 139.208 1.00 24.04 421 GLY B N 1
ATOM 6487 C CA . GLY B 1 441 ? 100.293 63.171 139.773 1.00 25.63 421 GLY B CA 1
ATOM 6488 C C . GLY B 1 441 ? 100.577 63.538 141.240 1.00 26.62 421 GLY B C 1
ATOM 6489 O O . GLY B 1 441 ? 100.363 64.696 141.682 1.00 26.74 421 GLY B O 1
ATOM 6490 N N . SER B 1 442 ? 101.096 62.569 141.975 1.00 26.36 422 SER B N 1
ATOM 6491 C CA . SER B 1 442 ? 101.459 62.778 143.383 1.00 27.24 422 SER B CA 1
ATOM 6492 C C . SER B 1 442 ? 102.599 63.795 143.529 1.00 27.15 422 SER B C 1
ATOM 6493 O O . SER B 1 442 ? 102.573 64.661 144.411 1.00 26.76 422 SER B O 1
ATOM 6496 N N . LEU B 1 443 ? 103.577 63.681 142.642 1.00 27.47 423 LEU B N 1
ATOM 6497 C CA . LEU B 1 443 ? 104.772 64.505 142.678 1.00 29.63 423 LEU B CA 1
ATOM 6498 C C . LEU B 1 443 ? 104.400 65.960 142.429 1.00 30.26 423 LEU B C 1
ATOM 6499 O O . LEU B 1 443 ? 104.860 66.855 143.170 1.00 30.85 423 LEU B O 1
ATOM 6504 N N . TYR B 1 444 ? 103.590 66.190 141.390 1.00 29.91 424 TYR B N 1
ATOM 6505 C CA . TYR B 1 444 ? 103.083 67.520 141.099 1.00 30.85 424 TYR B CA 1
ATOM 6506 C C . TYR B 1 444 ? 102.245 68.106 142.246 1.00 31.63 424 TYR B C 1
ATOM 6507 O O . TYR B 1 444 ? 102.404 69.278 142.579 1.00 31.99 424 TYR B O 1
ATOM 6516 N N . GLN B 1 445 ? 101.382 67.303 142.857 1.00 31.99 425 GLN B N 1
ATOM 6517 C CA . GLN B 1 445 ? 100.629 67.760 144.018 1.00 33.51 425 GLN B CA 1
ATOM 6518 C C . GLN B 1 445 ? 101.576 68.179 145.169 1.00 33.66 425 GLN B C 1
ATOM 6519 O O . GLN B 1 445 ? 101.346 69.223 145.798 1.00 33.08 425 GLN B O 1
ATOM 6525 N N . HIS B 1 446 ? 102.638 67.397 145.401 1.00 32.75 426 HIS B N 1
ATOM 6526 C CA . HIS B 1 446 ? 103.656 67.700 146.404 1.00 33.97 426 HIS B CA 1
ATOM 6527 C C . HIS B 1 446 ? 104.434 68.978 146.121 1.00 35.29 426 HIS B C 1
ATOM 6528 O O . HIS B 1 446 ? 104.611 69.809 147.023 1.00 34.34 426 HIS B O 1
ATOM 6535 N N . LEU B 1 447 ? 104.881 69.128 144.881 1.00 36.80 427 LEU B N 1
ATOM 6536 C CA . LEU B 1 447 ? 105.724 70.257 144.465 1.00 40.05 427 LEU B CA 1
ATOM 6537 C C . LEU B 1 447 ? 104.991 71.579 144.150 1.00 43.13 427 LEU B C 1
ATOM 6538 O O . LEU B 1 447 ? 105.623 72.643 144.139 1.00 43.47 427 LEU B O 1
ATOM 6543 N N . LYS B 1 448 ? 103.691 71.498 143.853 1.00 46.83 428 LYS B N 1
ATOM 6544 C CA . LYS B 1 448 ? 102.860 72.658 143.480 1.00 49.93 428 LYS B CA 1
ATOM 6545 C C . LYS B 1 448 ? 101.586 72.638 144.325 1.00 51.80 428 LYS B C 1
ATOM 6546 O O . LYS B 1 448 ? 100.509 72.321 143.799 1.00 52.29 428 LYS B O 1
ATOM 6552 N N . PRO B 1 449 ? 101.693 72.975 145.639 1.00 53.46 429 PRO B N 1
ATOM 6553 C CA . PRO B 1 449 ? 100.578 72.738 146.583 1.00 54.30 429 PRO B CA 1
ATOM 6554 C C . PRO B 1 449 ? 99.602 73.920 146.741 1.00 54.90 429 PRO B C 1
ATOM 6555 O O . PRO B 1 449 ? 98.703 74.099 145.911 1.00 55.15 429 PRO B O 1
#

GO terms:
  GO:0002049 pyoverdine biosynthetic process (P, IDA)
  GO:0005737 cytoplasm (C, IDA)
  GO:0002049 pyoverdine biosynthetic process (P, IMP)
  GO:0005886 plasma membrane (C, EXP)
  GO:0031172 ornithine N5-monooxygenase activity (F, EXP)

Sequence (824 aa):
VVHDLIGVGFGPSNIALAIALQERAQAQGALEVLFLDKQGDYRWHGNTLVSQSELQISFLKDLVSLRNPTSPYSFVNYLHKHDRLVDFINLGTFYPCRMEFNDYLRWVASHFQEQSRYGEEVLRIEPMLSAGQVEALRVISRNADGEELVRTTRALVVSPGGTPRIPQVFRRALKGDGRVFHHSQYLEHMAKPMKIAIIGGGQSSAAEAFIDLNDSYPSVQADMILRASALKPADDSPFVNEVFAPKFTDLIYSREHAERERLLREYHNTNYSVVDTDLIERIYGVFYRQKVSGIPRHAFRCMTTVERATATAQGIELALRDAGSGELSVETYDAVILATGYERQLRQLLEPLAEYLGEIGRDYRLQTDERCKVAIYAQGFSQASHGLSDTLLSVLPVRAEEISGSLYQHLKVVHDLIGVGFGPSNIALAIALQERAQAQGALEVLFLDKQGDYRWHGNTLVSQSELQISFLKDLVSLRNPTSPYSFVNYLHKHDRLVDFINLGTFYPCRMEFNDYLRWVASHFQEQSRYGEEVLRIEPMLSAGQVEALRVISRNADGEELVRTTRALVVSPGGTPRIPQVFRALKGDGRVFHHSQYLEHMAKPMKIAIIGGGQSAAEAFIDLNDSYPSVQADMILRASALKPADDSPFVNEVFAPKFTDLIYSREHAERERLLREYHNTNYSVVDTDLIERIYGVFYRQKVSGIPRHAFRCMTTVERATATAQGIELALRDAGSGELSVETYDAVILATGYERQLHRQLLEPLAEYLGDHEIGRDYRLQTDERCKVAIYAQGFSQASHGLSDTLLSVLPVRAEEISGSLYQHLKP

Radius of gyration: 32.28 Å; Cα contacts (8 Å, |Δi|>4): 1631; chains: 2; bounding box: 85×98×54 Å

Secondary structure (DSSP, 8-state):
-EESEEEE--SHHHHHHHHHHHHHHHHH----EEEEES-SS--SSGGG--SS-B-SS-TTSSSSTTT-TT-TTSHHHHHHHTT-HHHHHHH--S--BHHHHHHHHHHHHTT-TTTEEESEEEEEEEEEEETTEEEEEEEEEEETTS-EEEEEESEEEE----EE---GGGGGGTT-TTEEEGGGHHHHH---EEEEEE--SHHHHHHHHHHHHH-TTEEEEEE-SSSS--B----HHHHGGGSHHHHHHHHHS-HHHHHHHHHHTGGGTSS-B-HHHHHHHHHHHHHHHHH----SEEETTEEEEEEEEETTEEEEEEEETTT--EEEEEESEEEE---EE----TTTGGGGGGB----TTSBPPB-TTB-SEEEESS--HHHH-TTTTSSTTHHHHHHHHHHHHHHHH-/-EESEEEE--SHHHHHHHHHHHHHHHHH----EEEEES-SS--SSGGG--SS-B-SS-GGGSSSTTT-TTSTTSHHHHHHHTT-HHHHHHHT-S--BHHHHHHHHHHHHGGGTTTEEES-EEEEEEEEEETTEEEEEEEEEE-TTS-EEEEEESEEEE----EE---GGGGGGTT-TTEEEGGGHHHHHT--EEEEEE--SHHHHHHHHHHHHH-TTEEEEEE-SSSS--B----TTGGGGGSHHHHHHHHTS-HHHHHHHHHHTGGGTSS-B-HHHHHHHHHHHHHHHHHT---SEEETTEEEEEEEE-SSSEEEEEEETTT--EEEEEESEEEE---EE--SSSSSSGGGGGGB-SS---TTSBPPB-TTB-SEEEESS--HHHH-TTTTSSTTHHHHHHHHHHHHHHHH--

Foldseek 3Di:
DEFAEEEEADFLLVLLLVQLQVVCCVVQNRGRAAYEYQAQQDFDLVLLQFPPAKAPDFLCLHSANVPPVPDCLRVLNVCVVVVHNVVVVVVVDRIDRSVVSRVSSSVSCVVCVVHYDYQKHWQAKAFDDDPLFRQWIWTWIAGNVGDIDIHIYQEYEYENAFAFDDPPQCPVVVVPLQEEALSNNNVSVCPAFEEEEEAQAASSLSVVVSCVPPVVNYQYEYAYLAAAAAAADCPPVLVCLLPQVVQVVLLPDDLVVLVVVCVVNVRNDPRHHHPVSSVVVVVVVVVCVVVVPNSYHYHYSKDFPHWDDDPQAIWTFIQRPVVRDTDIDGGNHYYYHPDGDADPPSHPVNVVVFFDPADSLQWTDGPPSYLGTYGYALRPCSNRHPNGSDSRCSNVSSNSNSVVSSVSVD/DAFAEEEEDDFLLVLLLVVLQVVCCVVQNHGRAAYEYQAPQDFDLVLLQFPPAKAPDFLCLASANVPPVPDCLRVLNVCVVVVHNVVVVVVVDRIHGSVSSRVSSSVSVVVVVVRYDYNKHFDAKAFDDDPLFRQWIWTWIAGPVRDIDIHIYQAYEYENAFAFDDPPQCPVVVVVLQEEALSNNNVSVVVCFEEEEEAQAASSLSVVVSCVPPPVSYQYEYAYQAAAAAAADCDPVLVCCLPQVVQVVLLPDDLVVLVVNCVVNVRNDPRHHHPVSSVVVVVVVVVCVVVVPNSYHYHYSKDFPHWDDDPQAIKTFIARPPVRDTDIDGGNHYYYHPDGDQDDPDNHCVNVVVFFDPDDADSLQWTDGDPSYLGTYGYALRPCSNRNDNGNDSRCSNVSSNSNSVVSSVSVPD